Protein AF-A0A8A4TJB0-F1 (afdb_monomer)

pLDDT: mean 71.69, std 22.09, range [25.73, 98.56]

Sequence (921 aa):
MPGIDTQVRPKFVTGTFAAGARAVPSGNGYGSSLLRGLRGSPAPTTRLALYDPAVGHHVGTSATQTKLNNLNLVNTVNHVGFYRSEDVNTATDILESLNINVDTWSNSQKIRAAQLVASGDVGVGWLRLHIQDVRQNDATAIAVGKLLQEDYDHALAQNKSGLQDASVSWNSHSAVKMAEKIIGPGGAIDQNFVAEFSAQLQNDPLRAGHGRGPHQAHLLKILNLLANDAGFQNDLGAVRSPRGNGNPARNLIRATLGLPTGTAVTRTHTKRAVLAALLAEVRQGAVGSCFATSVAVMVHDEQPRKMLNMLSQMVRNGCFTGTYRPNANRRVDVALPLNTTLNRDNYTQTIRLTSTGDLTRVGRRNLADAQPLHELPGVKEALSAAGFPAINHAALVNGAIGRLIPPDNRSYFQQYQGVPHTFDTTVEAIVNDIIQNAGVNVPARTAAAEAAFHAQMENPLMRAAEYTMAGFAETQHTSNEIRRIAGDAVGAFANNLFMETATIRAGIQGQDANETQRLQTAFDNFDQRWQENVFSVFDQNLIVEYNSDFSQNHVADDGHSTKGGFELSWRDPVTRQVTPIRTPNDLHRACLSGIKHGLRLTNATIPNRSPIRRQMRALTRAVGELAEGVRGPGIDATNMIQRIRHMQENPLGFAKGSNGTPAIIGMIYGKQASARARLQAGNHHRASGDAKDVLRFAVQQMRTMHARITNHGNHFVQQDLRQFSVPTSNGPHAFLLKPGIDPNFVQAWQGHANIDTWMGNTLNPVALQTFSAQQITPHNVATAVLQLNRYPGFNVNAASVLRRLGNLGGRTPANLNTALVAELGGNPTANQKKIMGKVLFEVLNPPVTPVVIADSNWGGGDEVTLFGVLRNPFTGDDELWELSWDGTQPVNPTPKYPLDQDKYVNTEWSLLTEPKKFGIR

Secondary structure (DSSP, 8-state):
--------PPPP-----------------------S----------EEEEEETTTTEEEEEEEEHHHHHHHHHHHHH-SSS---HHHHHHHHHHHHHTT---TT--HHHHHHHHHHHHTTSS-HHHHHHSHHHHHHT-HHHHHHHHHHHHHHHHHHHHHHH-SS-HHHHHHHHHHHHHHHHHB-TTS-B-HHHHHHHHHHHHH-HHHHHT---HHHHHHHHHHHHHHH-HHHHHHHHH--PPSSTT-THHHHHHHHTTPPTT----HHHHHHHHHHHHHSPP---TT--HHHHHHHHHHHHH-HHHHHHHHHHHHHHSEEEEEEEEETTEEEEEEEE-------HHHHSEEEEETTSEEEEETTEEEEEEEEGGGSHHHHHHHHHTT--GGGHHHHHHHHHHHHS-HHHHHHHHHSTTS--EEEEEHHHHHHHHHHHTTS-HHHHHHHHHHHHHHTTS-HHHHHHHHHHHHHHHHHHHHHHHHHHHHHHHHHHHHHHHHHHHHHHHHHTTS-HHHHHHHHHHHHHHHHHHHHHHHHHHHHHEEEEEEEEEE-SS--TTSS-SEEEEEEEEE-TTT--EEE--SHHHHHHHHHHHHHHHHHHHHHHS-TT-HHHHHHHHHHHHHHHHHHH---BTB-HHHHHHHHHHHHHS-SS---SSS-HHHHHHHHGGGTHHHHHHHTTS--------THHHHHHHHHHHHHHHHHHHHTT-TTSSS--S-EEEEPTTSSPEEEE-GGG-HHHHHHHHSTTHHHHHHHHHHS-HHHHHHHTPPPPHHHHHHHHHHHTTSTT----HHHHHHHHHHTTS--HHHHHHHHHHHTTSS--HHHHHHHHHHHHHHH------EEEEE-TT-SSS---EEEEEE-TTT--EEEEEE-TTSSSBS-SS---S--HHHH-SS-----S-GGGGT--

Radius of gyration: 37.04 Å; Cα contacts (8 Å, |Δi|>4): 1112; chains: 1; bounding box: 95×86×121 Å

Mean predicted aligned error: 16.07 Å

Structure (mmCIF, N/CA/C/O backbone):
data_AF-A0A8A4TJB0-F1
#
_entry.id   AF-A0A8A4TJB0-F1
#
loop_
_atom_site.group_PDB
_atom_site.id
_atom_site.type_symbol
_atom_site.label_atom_id
_atom_site.label_alt_id
_atom_site.label_comp_id
_atom_site.label_asym_id
_atom_site.label_entity_id
_atom_site.label_seq_id
_atom_site.pdbx_PDB_ins_code
_atom_site.Cartn_x
_atom_site.Cartn_y
_atom_site.Cartn_z
_atom_site.occupancy
_atom_site.B_iso_or_equiv
_atom_site.auth_seq_id
_atom_site.auth_comp_id
_atom_site.auth_asym_id
_atom_site.auth_atom_id
_atom_site.pdbx_PDB_model_num
ATOM 1 N N . MET A 1 1 ? 34.203 23.185 52.588 1.00 36.28 1 MET A N 1
ATOM 2 C CA . MET A 1 1 ? 33.934 24.624 52.373 1.00 36.28 1 MET A CA 1
ATOM 3 C C . MET A 1 1 ? 32.428 24.807 52.233 1.00 36.28 1 MET A C 1
ATOM 5 O O . MET A 1 1 ? 31.834 23.970 51.562 1.00 36.28 1 MET A O 1
ATOM 9 N N . PRO A 1 2 ? 31.812 25.773 52.938 1.00 38.88 2 PRO A N 1
ATOM 10 C CA . PRO A 1 2 ? 30.387 25.741 53.266 1.00 38.88 2 PRO A CA 1
ATOM 11 C C . PRO A 1 2 ? 29.539 26.754 52.481 1.00 38.88 2 PRO A C 1
ATOM 13 O O . PRO A 1 2 ? 30.058 27.746 51.978 1.00 38.88 2 PRO A O 1
ATOM 16 N N . GLY A 1 3 ? 28.220 26.541 52.524 1.00 29.77 3 GLY A N 1
ATOM 17 C CA . GLY A 1 3 ? 27.220 27.608 52.472 1.00 29.77 3 GLY A CA 1
ATOM 18 C C . GLY A 1 3 ? 26.298 27.565 51.258 1.00 29.77 3 GLY A C 1
ATOM 19 O O . GLY A 1 3 ? 26.683 27.993 50.181 1.00 29.77 3 GLY A O 1
ATOM 20 N N . ILE A 1 4 ? 25.059 27.112 51.452 1.00 32.91 4 ILE A N 1
ATOM 21 C CA . ILE A 1 4 ? 23.888 28.000 51.458 1.00 32.91 4 ILE A CA 1
ATOM 22 C C . ILE A 1 4 ? 22.738 27.248 52.134 1.00 32.91 4 ILE A C 1
ATOM 24 O O . ILE A 1 4 ? 22.349 26.148 51.751 1.00 32.91 4 ILE A O 1
ATOM 28 N N . ASP A 1 5 ? 22.267 27.887 53.193 1.00 29.06 5 ASP A N 1
ATOM 29 C CA . ASP A 1 5 ? 21.132 27.567 54.036 1.00 29.06 5 ASP A CA 1
ATOM 30 C C . ASP A 1 5 ? 19.935 28.378 53.520 1.00 29.06 5 ASP A C 1
ATOM 32 O O . ASP A 1 5 ? 20.077 29.576 53.284 1.00 29.06 5 ASP A O 1
ATOM 36 N N . THR A 1 6 ? 18.774 27.751 53.330 1.00 36.47 6 THR A N 1
ATOM 37 C CA . THR A 1 6 ? 17.472 28.422 53.485 1.00 36.47 6 THR A CA 1
ATOM 38 C C . THR A 1 6 ? 16.422 27.395 53.909 1.00 36.47 6 THR A C 1
ATOM 40 O O . THR A 1 6 ? 15.961 26.556 53.138 1.00 36.47 6 THR A O 1
ATOM 43 N N . GLN A 1 7 ? 16.044 27.478 55.182 1.00 29.66 7 GLN A N 1
ATOM 44 C CA . GLN A 1 7 ? 14.875 26.838 55.775 1.00 29.66 7 GLN A CA 1
ATOM 45 C C . GLN A 1 7 ? 13.575 27.515 55.312 1.00 29.66 7 GLN A C 1
ATOM 47 O O . GLN A 1 7 ? 13.472 28.726 55.464 1.00 29.66 7 GLN A O 1
ATOM 52 N N . VAL A 1 8 ? 12.540 26.743 54.941 1.00 27.48 8 VAL A N 1
ATOM 53 C CA . VAL A 1 8 ? 11.142 26.946 55.398 1.00 27.48 8 VAL A CA 1
ATOM 54 C C . VAL A 1 8 ? 10.438 25.575 55.524 1.00 27.48 8 VAL A C 1
ATOM 56 O O . VAL A 1 8 ? 10.686 24.650 54.761 1.00 27.48 8 VAL A O 1
ATOM 59 N N . ARG A 1 9 ? 9.607 25.465 56.566 1.00 27.12 9 ARG A N 1
ATOM 60 C CA . ARG A 1 9 ? 9.073 24.298 57.302 1.00 27.12 9 ARG A CA 1
ATOM 61 C C . ARG A 1 9 ? 8.050 23.380 56.584 1.00 27.12 9 ARG A C 1
ATOM 63 O O . ARG A 1 9 ? 7.425 23.802 55.614 1.00 27.12 9 ARG A O 1
ATOM 70 N N . PRO A 1 10 ? 7.806 22.156 57.119 1.00 27.75 10 PRO A N 1
ATOM 71 C CA . PRO A 1 10 ? 6.999 21.107 56.490 1.00 27.75 10 PRO A CA 1
ATOM 72 C C . PRO A 1 10 ? 5.504 21.175 56.846 1.00 27.75 10 PRO A C 1
ATOM 74 O O . PRO A 1 10 ? 5.129 21.574 57.950 1.00 27.75 10 PRO A O 1
ATOM 77 N N . LYS A 1 11 ? 4.649 20.675 55.944 1.00 26.45 11 LYS A N 1
ATOM 78 C CA . LYS A 1 11 ? 3.304 20.189 56.285 1.00 26.45 11 LYS A CA 1
ATOM 79 C C . LYS A 1 11 ? 3.341 18.665 56.407 1.00 26.45 11 LYS A C 1
ATOM 81 O O . LYS A 1 11 ? 3.675 17.969 55.455 1.00 26.45 11 LYS A O 1
ATOM 86 N N . PHE A 1 12 ? 2.999 18.178 57.597 1.00 26.23 12 PHE A N 1
ATOM 87 C CA . PHE A 1 12 ? 2.626 16.788 57.853 1.00 26.23 12 PHE A CA 1
ATOM 88 C C . PHE A 1 12 ? 1.374 16.412 57.049 1.00 26.23 12 PHE A C 1
ATOM 90 O O . PHE A 1 12 ? 0.514 17.266 56.842 1.00 26.23 12 PHE A O 1
ATOM 97 N N . VAL A 1 13 ? 1.258 15.132 56.680 1.00 26.02 13 VAL A N 1
ATOM 98 C CA . VAL A 1 13 ? 0.171 14.212 57.088 1.00 26.02 13 VAL A CA 1
ATOM 99 C C . VAL A 1 13 ? 0.433 12.836 56.439 1.00 26.02 13 VAL A C 1
ATOM 101 O O . VAL A 1 13 ? 0.404 12.696 55.224 1.00 26.02 13 VAL A O 1
ATOM 104 N N . THR A 1 14 ? 0.791 11.881 57.312 1.00 27.88 14 THR A N 1
ATOM 105 C CA . THR A 1 14 ? 0.475 10.430 57.385 1.00 27.88 14 THR A CA 1
ATOM 106 C C . THR A 1 14 ? 0.120 9.661 56.101 1.00 27.88 14 THR A C 1
ATOM 108 O O . THR A 1 14 ? -0.728 10.089 55.338 1.00 27.88 14 THR A O 1
ATOM 111 N N . GLY A 1 15 ? 0.561 8.432 55.851 1.00 26.61 15 GLY A N 1
ATOM 112 C CA . GLY A 1 15 ? 1.210 7.422 56.676 1.00 26.61 15 GLY A CA 1
ATOM 113 C C . GLY A 1 15 ? 1.121 6.098 55.907 1.00 26.61 15 GLY A C 1
ATOM 114 O O . GLY A 1 15 ? 0.070 5.741 55.379 1.00 26.61 15 GLY A O 1
ATOM 115 N N . THR A 1 16 ? 2.251 5.420 55.781 1.00 29.00 16 THR A N 1
ATOM 116 C CA . THR A 1 16 ? 2.448 4.152 55.079 1.00 29.00 16 THR A CA 1
ATOM 117 C C . THR A 1 16 ? 1.903 2.989 55.907 1.00 29.00 16 THR A C 1
ATOM 119 O O . THR A 1 16 ? 2.196 2.900 57.096 1.00 29.00 16 THR A O 1
ATOM 122 N N . PHE A 1 17 ? 1.223 2.035 55.269 1.00 25.75 17 PHE A N 1
ATOM 123 C CA . PHE A 1 17 ? 1.226 0.643 55.721 1.00 25.75 17 PHE A CA 1
ATOM 124 C C . PHE A 1 17 ? 1.575 -0.260 54.541 1.00 25.75 17 PHE A C 1
ATOM 126 O O . PHE A 1 17 ? 0.807 -0.418 53.597 1.00 25.75 17 PHE A O 1
ATOM 133 N N . ALA A 1 18 ? 2.776 -0.826 54.617 1.00 30.41 18 ALA A N 1
ATOM 134 C CA . ALA A 1 18 ? 3.218 -1.959 53.830 1.00 30.41 18 ALA A CA 1
ATOM 135 C C . ALA A 1 18 ? 2.950 -3.234 54.639 1.00 30.41 18 ALA A C 1
ATOM 137 O O . ALA A 1 18 ? 3.256 -3.281 55.829 1.00 30.41 18 ALA A O 1
ATOM 138 N N . ALA A 1 19 ? 2.442 -4.280 53.993 1.00 29.03 19 ALA A N 1
ATOM 139 C CA . ALA A 1 19 ? 2.569 -5.646 54.486 1.00 29.03 19 ALA A CA 1
ATOM 140 C C . ALA A 1 19 ? 2.621 -6.599 53.288 1.00 29.03 19 ALA A C 1
ATOM 142 O O . ALA A 1 19 ? 1.713 -6.636 52.461 1.00 29.03 19 ALA A O 1
ATOM 143 N N . GLY A 1 20 ? 3.745 -7.309 53.182 1.00 31.41 20 GLY A N 1
ATOM 144 C CA . GLY A 1 20 ? 4.049 -8.250 52.113 1.00 31.41 20 GLY A CA 1
ATOM 145 C C . GLY A 1 20 ? 3.298 -9.574 52.239 1.00 31.41 20 GLY A C 1
ATOM 146 O O . GLY A 1 20 ? 2.947 -10.014 53.331 1.00 31.41 20 GLY A O 1
ATOM 147 N N . ALA A 1 21 ? 3.103 -10.230 51.098 1.00 28.27 21 ALA A N 1
ATOM 148 C CA . ALA A 1 21 ? 2.513 -11.556 51.013 1.00 28.27 21 ALA A CA 1
ATOM 149 C C . ALA A 1 21 ? 3.598 -12.611 50.740 1.00 28.27 21 ALA A C 1
ATOM 151 O O . ALA A 1 21 ? 4.286 -12.568 49.719 1.00 28.27 21 ALA A O 1
ATOM 152 N N . ARG A 1 22 ? 3.723 -13.577 51.657 1.00 27.66 22 ARG A N 1
ATOM 153 C CA . ARG A 1 22 ? 4.278 -14.916 51.400 1.00 27.66 22 ARG A CA 1
ATOM 154 C C . ARG A 1 22 ? 3.121 -15.846 51.012 1.00 27.66 22 ARG A C 1
ATOM 156 O O . ARG A 1 22 ? 2.068 -15.798 51.639 1.00 27.66 22 ARG A O 1
ATOM 163 N N . ALA A 1 23 ? 3.343 -16.702 50.015 1.00 32.66 23 ALA A N 1
ATOM 164 C CA . ALA A 1 23 ? 2.517 -17.879 49.705 1.00 32.66 23 ALA A CA 1
ATOM 165 C C . ALA A 1 23 ? 2.600 -18.901 50.872 1.00 32.66 23 ALA A C 1
ATOM 167 O O . ALA A 1 23 ? 3.590 -18.866 51.604 1.00 32.66 23 ALA A O 1
ATOM 168 N N . VAL A 1 24 ? 1.647 -19.797 51.186 1.00 30.09 24 VAL A N 1
ATOM 169 C CA . VAL A 1 24 ? 1.001 -20.954 50.488 1.00 30.09 24 VAL A CA 1
ATOM 170 C C . VAL A 1 24 ? -0.058 -21.541 51.509 1.00 30.09 24 VAL A C 1
ATOM 172 O O . VAL A 1 24 ? 0.003 -21.108 52.661 1.00 30.09 24 VAL A O 1
ATOM 175 N N . PRO A 1 25 ? -0.871 -22.617 51.300 1.00 43.06 25 PRO A N 1
ATOM 176 C CA . PRO A 1 25 ? -1.901 -22.984 50.302 1.00 43.06 25 PRO A CA 1
ATOM 177 C C . PRO A 1 25 ? -3.344 -23.208 50.874 1.00 43.06 25 PRO A C 1
ATOM 179 O O . PRO A 1 25 ? -3.561 -23.323 52.073 1.00 43.06 25 PRO A O 1
ATOM 182 N N . SER A 1 26 ? -4.301 -23.358 49.944 1.00 35.44 26 SER A N 1
ATOM 183 C CA . SER A 1 26 ? -5.573 -24.130 49.948 1.00 35.44 26 SER A CA 1
ATOM 184 C C . SER A 1 26 ? -6.255 -24.585 51.259 1.00 35.44 26 SER A C 1
ATOM 186 O O . SER A 1 26 ? -5.745 -25.446 51.974 1.00 35.44 26 SER A O 1
ATOM 188 N N . GLY A 1 27 ? -7.529 -24.201 51.415 1.00 27.06 27 GLY A N 1
ATOM 189 C CA . GLY A 1 27 ? -8.507 -24.867 52.285 1.00 27.06 27 GLY A CA 1
ATOM 190 C C . GLY A 1 27 ? -9.934 -24.346 52.060 1.00 27.06 27 GLY A C 1
ATOM 191 O O . GLY A 1 27 ? -10.175 -23.148 52.151 1.00 27.06 27 GLY A O 1
ATOM 192 N N . ASN A 1 28 ? -10.857 -25.249 51.721 1.00 32.84 28 ASN A N 1
ATOM 193 C CA . ASN A 1 28 ? -12.284 -25.015 51.457 1.00 32.84 28 ASN A CA 1
ATOM 194 C C . ASN A 1 28 ? -13.079 -24.517 52.683 1.00 32.84 28 ASN A C 1
ATOM 196 O O . ASN A 1 28 ? -12.819 -24.964 53.795 1.00 32.84 28 ASN A O 1
ATOM 200 N N . GLY A 1 29 ? -14.173 -23.778 52.432 1.00 29.30 29 GLY A N 1
ATOM 201 C CA . GLY A 1 29 ? -15.421 -23.930 53.202 1.00 29.30 29 GLY A CA 1
ATOM 202 C C . GLY A 1 29 ? -16.068 -22.664 53.785 1.00 29.30 29 GLY A C 1
ATOM 203 O O . GLY A 1 29 ? -15.585 -22.133 54.771 1.00 29.30 29 GLY A O 1
ATOM 204 N N . TYR A 1 30 ? -17.218 -22.291 53.200 1.00 29.67 30 TYR A N 1
ATOM 205 C CA . TYR A 1 30 ? -18.417 -21.630 53.763 1.00 29.67 30 TYR A CA 1
ATOM 206 C C . TYR A 1 30 ? -18.312 -20.387 54.673 1.00 29.67 30 TYR A C 1
ATOM 208 O O . TYR A 1 30 ? -17.709 -20.409 55.736 1.00 29.67 30 TYR A O 1
ATOM 216 N N . GLY A 1 31 ? -19.108 -19.354 54.349 1.00 26.97 31 GLY A N 1
ATOM 217 C CA . GLY A 1 31 ? -19.499 -18.343 55.341 1.00 26.97 31 GLY A CA 1
ATOM 218 C C . GLY A 1 31 ? -20.029 -17.026 54.784 1.00 26.97 31 GLY A C 1
ATOM 219 O O . GLY A 1 31 ? -19.350 -16.006 54.818 1.00 26.97 31 GLY A O 1
ATOM 220 N N . SER A 1 32 ? -21.264 -17.031 54.295 1.00 37.16 32 SER A N 1
ATOM 221 C CA . SER A 1 32 ? -22.060 -15.843 53.986 1.00 37.16 32 SER A CA 1
ATOM 222 C C . SER A 1 32 ? -22.364 -15.014 55.244 1.00 37.16 32 SER A C 1
ATOM 224 O O . SER A 1 32 ? -23.284 -15.369 55.972 1.00 37.16 32 SER A O 1
ATOM 226 N N . SER A 1 33 ? -21.648 -13.906 55.475 1.00 37.31 33 SER A N 1
ATOM 227 C CA . SER A 1 33 ? -22.121 -12.736 56.250 1.00 37.31 33 SER A CA 1
ATOM 228 C C . SER A 1 33 ? -20.996 -11.713 56.454 1.00 37.31 33 SER A C 1
ATOM 230 O O . SER A 1 33 ? -20.285 -11.801 57.446 1.00 37.31 33 SER A O 1
ATOM 232 N N . LEU A 1 34 ? -20.828 -10.741 55.546 1.00 29.58 34 LEU A N 1
ATOM 233 C CA . LEU A 1 34 ? -20.088 -9.486 55.805 1.00 29.58 34 LEU A CA 1
ATOM 234 C C . LEU A 1 34 ? -20.261 -8.491 54.638 1.00 29.58 34 LEU A C 1
ATOM 236 O O . LEU A 1 34 ? -19.324 -8.138 53.936 1.00 29.58 34 LEU A O 1
ATOM 240 N N . LEU A 1 35 ? -21.493 -8.024 54.414 1.00 31.08 35 LEU A N 1
ATOM 241 C CA . LEU A 1 35 ? -21.775 -6.857 53.563 1.00 31.08 35 LEU A CA 1
ATOM 242 C C . LEU A 1 35 ? -22.768 -5.932 54.268 1.00 31.08 35 LEU A C 1
ATOM 244 O O . LEU A 1 35 ? -23.931 -5.803 53.892 1.00 31.08 35 LEU A O 1
ATOM 248 N N . ARG A 1 36 ? -22.307 -5.291 55.342 1.00 34.19 36 ARG A N 1
ATOM 249 C CA . ARG A 1 36 ? -22.990 -4.132 55.923 1.00 34.19 36 ARG A CA 1
ATOM 250 C C . ARG A 1 36 ? -21.964 -3.266 56.655 1.00 34.19 36 ARG A C 1
ATOM 252 O O . ARG A 1 36 ? -21.815 -3.373 57.862 1.00 34.19 36 ARG A O 1
ATOM 259 N N . GLY A 1 37 ? -21.204 -2.454 55.915 1.00 34.12 37 GLY A N 1
ATOM 260 C CA . GLY A 1 37 ? -20.224 -1.580 56.566 1.00 34.12 37 GLY A CA 1
ATOM 261 C C . GLY A 1 37 ? -19.200 -0.854 55.702 1.00 34.12 37 GLY A C 1
ATOM 262 O O . GLY A 1 37 ? -18.105 -0.648 56.192 1.00 34.12 37 GLY A O 1
ATOM 263 N N . LEU A 1 38 ? -19.503 -0.449 54.463 1.00 27.50 38 LEU A N 1
ATOM 264 C CA . LEU A 1 38 ? -18.674 0.522 53.730 1.00 27.50 38 LEU A CA 1
ATOM 265 C C . LEU A 1 38 ? -19.571 1.450 52.894 1.00 27.50 38 LEU A C 1
ATOM 267 O O . LEU A 1 38 ? -19.788 1.238 51.706 1.00 27.50 38 LEU A O 1
ATOM 271 N N . ARG A 1 39 ? -20.130 2.484 53.537 1.00 37.28 39 ARG A N 1
ATOM 272 C CA . ARG A 1 39 ? -20.565 3.709 52.848 1.00 37.28 39 ARG A CA 1
ATOM 273 C C . ARG A 1 39 ? -19.382 4.674 52.867 1.00 37.28 39 ARG A C 1
ATOM 275 O O . ARG A 1 39 ? -19.198 5.398 53.838 1.00 37.28 39 ARG A O 1
ATOM 282 N N . GLY A 1 40 ? -18.582 4.652 51.810 1.00 30.72 40 GLY A N 1
ATOM 283 C CA . GLY A 1 40 ? -17.526 5.628 51.558 1.00 30.72 40 GLY A CA 1
ATOM 284 C C . GLY A 1 40 ? -17.533 5.979 50.077 1.00 30.72 40 GLY A C 1
ATOM 285 O O . GLY A 1 40 ? -17.252 5.105 49.272 1.00 30.72 40 GLY A O 1
ATOM 286 N N . SER A 1 41 ? -17.916 7.225 49.780 1.00 26.59 41 SER A N 1
ATOM 287 C CA . SER A 1 41 ? -17.924 7.954 48.497 1.00 26.59 41 SER A CA 1
ATOM 288 C C . SER A 1 41 ? -18.458 7.240 47.238 1.00 26.59 41 SER A C 1
ATOM 290 O O . SER A 1 41 ? -17.941 6.197 46.848 1.00 26.59 41 SER A O 1
ATOM 292 N N . PRO A 1 42 ? -19.447 7.815 46.517 1.00 30.14 42 PRO A N 1
ATOM 293 C CA . PRO A 1 42 ? -19.839 7.279 45.218 1.00 30.14 42 PRO A CA 1
ATOM 294 C C . PRO A 1 42 ? -18.632 7.312 44.273 1.00 30.14 42 PRO A C 1
ATOM 296 O O . PRO A 1 42 ? -18.009 8.358 44.089 1.00 30.14 42 PRO A O 1
ATOM 299 N N . ALA A 1 43 ? -18.299 6.156 43.692 1.00 31.55 43 ALA A N 1
ATOM 300 C CA . ALA A 1 43 ? -17.358 6.078 42.583 1.00 31.55 43 ALA A CA 1
ATOM 301 C C . ALA A 1 43 ? -17.800 7.071 41.491 1.00 31.55 43 ALA A C 1
ATOM 303 O O . ALA A 1 43 ? -19.008 7.190 41.250 1.00 31.55 43 ALA A O 1
ATOM 304 N N . PRO A 1 44 ? -16.875 7.800 40.843 1.00 31.95 44 PRO A N 1
ATOM 305 C CA . PRO A 1 44 ? -17.240 8.723 39.780 1.00 31.95 44 PRO A CA 1
ATOM 306 C C . PRO A 1 44 ? -17.987 7.942 38.697 1.00 31.95 44 PRO A C 1
ATOM 308 O O . PRO A 1 44 ? -17.438 7.036 38.077 1.00 31.95 44 PRO A O 1
ATOM 311 N N . THR A 1 45 ? -19.266 8.261 38.498 1.00 35.09 45 THR A N 1
ATOM 312 C CA . THR A 1 45 ? -20.065 7.715 37.401 1.00 35.09 45 THR A CA 1
ATOM 313 C C . THR A 1 45 ? -19.469 8.217 36.095 1.00 35.09 45 THR A C 1
ATOM 315 O O . THR A 1 45 ? -19.726 9.353 35.691 1.00 35.09 45 THR A O 1
ATOM 318 N N . THR A 1 46 ? -18.642 7.395 35.454 1.00 40.03 46 THR A N 1
ATOM 319 C CA . THR A 1 46 ? -18.073 7.678 34.138 1.00 40.03 46 THR A CA 1
ATOM 320 C C . THR A 1 46 ? -19.222 7.680 33.131 1.00 40.03 46 THR A C 1
ATOM 322 O O . THR A 1 46 ? -19.819 6.638 32.846 1.00 40.03 46 THR A O 1
ATOM 325 N N . ARG A 1 47 ? -19.609 8.874 32.673 1.00 42.53 47 ARG A N 1
ATOM 326 C CA . ARG A 1 47 ? -20.576 9.039 31.582 1.00 42.53 47 ARG A CA 1
ATOM 327 C C . ARG A 1 47 ? -19.911 8.600 30.282 1.00 42.53 47 ARG A C 1
ATOM 329 O O . ARG A 1 47 ? -18.745 8.930 30.063 1.00 42.53 47 ARG A O 1
ATOM 336 N N . LEU A 1 48 ? -20.636 7.861 29.442 1.00 43.69 48 LEU A N 1
ATOM 337 C CA . LEU A 1 48 ? -20.111 7.435 28.149 1.00 43.69 48 LEU A CA 1
ATOM 338 C C . LEU A 1 48 ? -20.047 8.640 27.203 1.00 43.69 48 LEU A C 1
ATOM 340 O O . LEU A 1 48 ? -21.040 9.345 27.005 1.00 43.69 48 LEU A O 1
ATOM 344 N N . ALA A 1 49 ? -18.864 8.847 26.638 1.00 45.62 49 ALA A N 1
ATOM 345 C CA . ALA A 1 49 ? -18.555 9.869 25.658 1.00 45.62 49 ALA A CA 1
ATOM 346 C C . ALA A 1 49 ? -18.591 9.219 24.262 1.00 45.62 49 ALA A C 1
ATOM 348 O O . ALA A 1 49 ? -17.589 8.666 23.812 1.00 45.62 49 ALA A O 1
ATOM 349 N N . LEU A 1 50 ? -19.741 9.241 23.581 1.00 51.47 50 LEU A N 1
ATOM 350 C CA . LEU A 1 50 ? -19.862 8.699 22.221 1.00 51.47 50 LEU A CA 1
ATOM 351 C C . LEU A 1 50 ? -19.297 9.711 21.237 1.00 51.47 50 LEU A C 1
ATOM 353 O O . LEU A 1 50 ? -19.796 10.826 21.158 1.00 51.47 50 LEU A O 1
ATOM 357 N N . TYR A 1 51 ? -18.242 9.364 20.514 1.00 49.53 51 TYR A N 1
ATOM 358 C CA . TYR A 1 51 ? -17.671 10.282 19.537 1.00 49.53 51 TYR A CA 1
ATOM 359 C C . TYR A 1 51 ? -18.639 10.455 18.353 1.00 49.53 51 TYR A C 1
ATOM 361 O O . TYR A 1 51 ? -18.977 9.473 17.693 1.00 49.53 51 TYR A O 1
ATOM 369 N N . ASP A 1 52 ? -19.112 11.684 18.107 1.00 54.69 52 ASP A N 1
ATOM 370 C CA . ASP A 1 52 ? -19.891 12.013 16.909 1.00 54.69 52 ASP A CA 1
ATOM 371 C C . ASP A 1 52 ? -18.976 12.752 15.919 1.00 54.69 52 ASP A C 1
ATOM 373 O O . ASP A 1 52 ? -18.687 13.943 16.102 1.00 54.69 52 ASP A O 1
ATOM 377 N N . PRO A 1 53 ? -18.492 12.060 14.875 1.00 46.72 53 PRO A N 1
ATOM 378 C CA . PRO A 1 53 ? -17.552 12.632 13.922 1.00 46.72 53 PRO A CA 1
ATOM 379 C C . PRO A 1 53 ? -18.145 13.814 13.138 1.00 46.72 53 PRO A C 1
ATOM 381 O O . PRO A 1 53 ? -17.390 14.682 12.708 1.00 46.72 53 PRO A O 1
ATOM 384 N N . ALA A 1 54 ? -19.476 13.925 13.020 1.00 46.25 54 ALA A N 1
ATOM 385 C CA . ALA A 1 54 ? -20.121 15.068 12.366 1.00 46.25 54 ALA A CA 1
ATOM 386 C C . ALA A 1 54 ? -20.011 16.372 13.180 1.00 46.25 54 ALA A C 1
ATOM 388 O O . ALA A 1 54 ? -20.144 17.462 12.627 1.00 46.25 54 ALA A O 1
ATOM 389 N N . VAL A 1 55 ? -19.775 16.269 14.491 1.00 48.31 55 VAL A N 1
ATOM 390 C CA . VAL A 1 55 ? -19.712 17.411 15.421 1.00 48.31 55 VAL A CA 1
ATOM 391 C C . VAL A 1 55 ? -18.301 17.615 15.984 1.00 48.31 55 VAL A C 1
ATOM 393 O O . VAL A 1 55 ? -18.075 18.556 16.741 1.00 48.31 55 VAL A O 1
ATOM 396 N N . GLY A 1 56 ? -17.352 16.735 15.640 1.00 45.47 56 GLY A N 1
ATOM 397 C CA . GLY A 1 56 ? -15.952 16.801 16.076 1.00 45.47 56 GLY A CA 1
ATOM 398 C C . GLY A 1 56 ? -15.734 16.606 17.583 1.00 45.47 56 GLY A C 1
ATOM 399 O O . GLY A 1 56 ? -14.633 16.850 18.079 1.00 45.47 56 GLY A O 1
ATOM 400 N N . HIS A 1 57 ? -16.756 16.171 18.325 1.00 48.84 57 HIS A N 1
ATOM 401 C CA . HIS A 1 57 ? -16.746 16.074 19.784 1.00 48.84 57 HIS A CA 1
ATOM 402 C C . HIS A 1 57 ? -17.504 14.836 20.281 1.00 48.84 57 HIS A C 1
ATOM 404 O O . HIS A 1 57 ? -18.313 14.238 19.573 1.00 48.84 57 HIS A O 1
ATOM 410 N N . HIS A 1 58 ? -17.257 14.459 21.537 1.00 48.44 58 HIS A N 1
ATOM 411 C CA . HIS A 1 58 ? -18.022 13.408 22.194 1.00 48.44 58 HIS A CA 1
ATOM 412 C C . HIS A 1 58 ? -19.404 13.914 22.635 1.00 48.44 58 HIS A C 1
ATOM 414 O O . HIS A 1 58 ? -19.511 14.873 23.401 1.00 48.44 58 HIS A O 1
ATOM 420 N N . VAL A 1 59 ? -20.458 13.225 22.213 1.00 51.31 59 VAL A N 1
ATOM 421 C CA . VAL A 1 59 ? -21.819 13.366 22.726 1.00 51.31 59 VAL A CA 1
ATOM 422 C C . VAL A 1 59 ? -21.889 12.642 24.068 1.00 51.31 59 VAL A C 1
ATOM 424 O O . VAL A 1 59 ? -21.709 11.425 24.165 1.00 51.31 59 VAL A O 1
ATOM 427 N N . GLY A 1 60 ? -22.100 13.411 25.134 1.00 45.75 60 GLY A N 1
ATOM 428 C CA . GLY A 1 60 ? -22.269 12.864 26.474 1.00 45.75 60 GLY A CA 1
ATOM 429 C C . GLY A 1 60 ? -23.639 12.213 26.610 1.00 45.75 60 GLY A C 1
ATOM 430 O O . GLY A 1 60 ? -24.656 12.897 26.524 1.00 45.75 60 GLY A O 1
ATOM 431 N N . THR A 1 61 ? -23.675 10.908 26.867 1.00 52.75 61 THR A N 1
ATOM 432 C CA . THR A 1 61 ? -24.933 10.228 27.207 1.00 52.75 61 THR A CA 1
ATOM 433 C C . THR A 1 61 ? -25.222 10.353 28.707 1.00 52.75 61 THR A C 1
ATOM 435 O O . THR A 1 61 ? -24.315 10.472 29.539 1.00 52.75 61 THR A O 1
ATOM 438 N N . SER A 1 62 ? -26.502 10.313 29.082 1.00 47.84 62 SER A N 1
ATOM 439 C CA . SER A 1 62 ? -26.928 10.170 30.484 1.00 47.84 62 SER A CA 1
ATOM 440 C C . SER A 1 62 ? -26.747 8.734 31.009 1.00 47.84 62 SER A C 1
ATOM 442 O O . SER A 1 62 ? -26.880 8.491 32.212 1.00 47.84 62 SER A O 1
ATOM 444 N N . ALA A 1 63 ? -26.423 7.781 30.128 1.00 53.12 63 ALA A N 1
ATOM 445 C CA . ALA A 1 63 ? -26.203 6.382 30.460 1.00 53.12 63 ALA A CA 1
ATOM 446 C C . ALA A 1 63 ? -24.818 6.159 31.098 1.00 53.12 63 ALA A C 1
ATOM 448 O O . ALA A 1 63 ? -23.797 6.697 30.667 1.00 53.12 63 ALA A O 1
ATOM 449 N N . THR A 1 64 ? -24.775 5.342 32.152 1.00 63.34 64 THR A N 1
ATOM 450 C CA . THR A 1 64 ? -23.526 4.919 32.800 1.00 63.34 64 THR A CA 1
ATOM 451 C C . THR A 1 64 ? -22.950 3.686 32.100 1.00 63.34 64 THR A C 1
ATOM 453 O O . THR A 1 64 ? -23.709 2.863 31.585 1.00 63.34 64 THR A O 1
ATOM 456 N N . GLN A 1 65 ? -21.626 3.490 32.146 1.00 62.00 65 GLN A N 1
ATOM 457 C CA . GLN A 1 65 ? -20.965 2.285 31.606 1.00 62.00 65 GLN A CA 1
ATOM 458 C C . GLN A 1 65 ? -21.607 0.976 32.107 1.00 62.00 65 GLN A C 1
ATOM 460 O O . GLN A 1 65 ? -21.735 0.005 31.369 1.00 62.00 65 GLN A O 1
ATOM 465 N N . THR A 1 66 ? -22.080 0.955 33.357 1.00 68.00 66 THR A N 1
ATOM 466 C CA . THR A 1 66 ? -22.803 -0.183 33.943 1.00 68.00 66 THR A CA 1
ATOM 467 C C . THR A 1 66 ? -24.105 -0.501 33.203 1.00 68.00 66 THR A C 1
ATOM 469 O O . THR A 1 66 ? -24.394 -1.670 32.964 1.00 68.00 66 THR A O 1
ATOM 472 N N . LYS A 1 67 ? -24.881 0.518 32.804 1.00 66.69 67 LYS A N 1
ATOM 473 C CA . LYS A 1 67 ? -26.124 0.328 32.039 1.00 66.69 67 LYS A CA 1
ATOM 474 C C . LYS A 1 67 ? -25.851 -0.240 30.640 1.00 66.69 67 LYS A C 1
ATOM 476 O O . LYS A 1 67 ? -26.596 -1.098 30.181 1.00 66.69 67 LYS A O 1
ATOM 481 N N . LEU A 1 68 ? -24.756 0.176 30.005 1.00 63.25 68 LEU A N 1
ATOM 482 C CA . LEU A 1 68 ? -24.312 -0.339 28.703 1.00 63.25 68 LEU A CA 1
ATOM 483 C C . LEU A 1 68 ? -23.834 -1.790 28.785 1.00 63.25 68 LEU A C 1
ATOM 485 O O . LEU A 1 68 ? -24.235 -2.625 27.977 1.00 63.25 68 LEU A O 1
ATOM 489 N N . ASN A 1 69 ? -23.035 -2.114 29.805 1.00 69.62 69 ASN A N 1
ATOM 490 C CA . ASN A 1 69 ? -22.587 -3.484 30.044 1.00 69.62 69 ASN A CA 1
ATOM 491 C C . ASN A 1 69 ? -23.782 -4.424 30.279 1.00 69.62 69 ASN A C 1
ATOM 493 O O . ASN A 1 69 ? -23.787 -5.543 29.771 1.00 69.62 69 ASN A O 1
ATOM 497 N N . ASN A 1 70 ? -24.821 -3.954 30.979 1.00 67.56 70 ASN A N 1
ATOM 498 C CA . ASN A 1 70 ? -26.061 -4.708 31.157 1.00 67.56 70 ASN A CA 1
ATOM 499 C C . ASN A 1 70 ? -26.802 -4.914 29.827 1.00 67.56 70 ASN A C 1
ATOM 501 O O . ASN A 1 70 ? -27.201 -6.038 29.542 1.00 67.56 70 ASN A O 1
ATOM 505 N N . LEU A 1 71 ? -26.900 -3.886 28.975 1.00 65.94 71 LEU A N 1
ATOM 506 C CA . LEU A 1 71 ? -27.481 -3.980 27.625 1.00 65.94 71 LEU A CA 1
ATOM 507 C C . LEU A 1 71 ? -26.749 -4.989 26.721 1.00 65.94 71 LEU A C 1
ATOM 509 O O . LEU A 1 71 ? -27.395 -5.711 25.958 1.00 65.94 71 LEU A O 1
ATOM 513 N N . ASN A 1 72 ? -25.421 -5.086 26.837 1.00 62.69 72 ASN A N 1
ATOM 514 C CA . ASN A 1 72 ? -24.610 -6.066 26.104 1.00 62.69 72 ASN A CA 1
ATOM 515 C C . ASN A 1 72 ? -24.815 -7.508 26.610 1.00 62.69 72 ASN A C 1
ATOM 517 O O . ASN A 1 72 ? -24.759 -8.450 25.820 1.00 62.69 72 ASN A O 1
ATOM 521 N N . LEU A 1 73 ? -25.117 -7.694 27.901 1.00 56.69 73 LEU A N 1
ATOM 522 C CA . LEU A 1 73 ? -25.398 -9.006 28.506 1.00 56.69 73 LEU A CA 1
ATOM 523 C C . LEU A 1 73 ? -26.787 -9.568 28.152 1.00 56.69 73 LEU A C 1
ATOM 525 O O . LEU A 1 73 ? -26.994 -10.776 28.236 1.00 56.69 73 LEU A O 1
ATOM 529 N N . VAL A 1 74 ? -27.738 -8.734 27.715 1.00 57.59 74 VAL A N 1
ATOM 530 C CA . VAL A 1 74 ? -29.084 -9.190 27.298 1.00 57.59 74 VAL A CA 1
ATOM 531 C C . VAL A 1 74 ? -29.019 -10.129 26.078 1.00 57.59 74 VAL A C 1
ATOM 533 O O . VAL A 1 74 ? -29.897 -10.975 25.900 1.00 57.59 74 VAL A O 1
ATOM 536 N N . ASN A 1 75 ? -27.954 -10.045 25.271 1.00 49.41 75 ASN A N 1
ATOM 537 C CA . ASN A 1 75 ? -27.783 -10.819 24.037 1.00 49.41 75 ASN A CA 1
ATOM 538 C C . ASN A 1 75 ? -27.443 -12.304 24.264 1.00 49.41 75 ASN A C 1
ATOM 540 O O . ASN A 1 75 ? -27.720 -13.135 23.404 1.00 49.41 75 ASN A O 1
ATOM 544 N N . THR A 1 76 ? -26.855 -12.664 25.409 1.00 49.62 76 THR A N 1
ATOM 545 C CA . THR A 1 76 ? -26.440 -14.051 25.694 1.00 49.62 76 THR A CA 1
ATOM 546 C C . THR A 1 76 ? -27.521 -14.891 26.369 1.00 49.62 76 THR A C 1
ATOM 548 O O . THR A 1 76 ? -27.378 -16.110 26.423 1.00 49.62 76 THR A O 1
ATOM 551 N N . VAL A 1 77 ? -28.595 -14.276 26.881 1.00 46.09 77 VAL A N 1
ATOM 552 C CA . VAL A 1 77 ? -29.541 -14.961 27.785 1.00 46.09 77 VAL A CA 1
ATOM 553 C C . VAL A 1 77 ? -30.954 -15.118 27.202 1.00 46.09 77 VAL A C 1
ATOM 555 O O . VAL A 1 77 ? -31.663 -16.046 27.584 1.00 46.09 77 VAL A O 1
ATOM 558 N N . ASN A 1 78 ? -31.378 -14.298 26.233 1.00 44.72 78 ASN A N 1
ATOM 559 C CA . ASN A 1 78 ? -32.786 -14.267 25.820 1.00 44.72 78 ASN A CA 1
ATOM 560 C C . ASN A 1 78 ? -33.050 -14.866 24.431 1.00 44.72 78 ASN A C 1
ATOM 562 O O . ASN A 1 78 ? -33.176 -14.158 23.437 1.00 44.72 78 ASN A O 1
ATOM 566 N N . HIS A 1 79 ? -33.282 -16.181 24.402 1.00 47.88 79 HIS A N 1
ATOM 567 C CA . HIS A 1 79 ? -33.993 -16.858 23.308 1.00 47.88 79 HIS A CA 1
ATOM 568 C C . HIS A 1 79 ? -35.531 -16.732 23.401 1.00 47.88 79 HIS A C 1
ATOM 570 O O . HIS A 1 79 ? -36.241 -17.307 22.581 1.00 47.88 79 HIS A O 1
ATOM 576 N N . VAL A 1 80 ? -36.075 -15.988 24.375 1.00 46.94 80 VAL A N 1
ATOM 577 C CA . VAL A 1 80 ? -37.515 -16.018 24.690 1.00 46.94 80 VAL A CA 1
ATOM 578 C C . VAL A 1 80 ? -38.092 -14.610 24.858 1.00 46.94 80 VAL A C 1
ATOM 580 O O . VAL A 1 80 ? -38.334 -14.198 25.979 1.00 46.94 80 VAL A O 1
ATOM 583 N N . GLY A 1 81 ? -38.280 -13.868 23.758 1.00 57.03 81 GLY A N 1
ATOM 584 C CA . GLY A 1 81 ? -39.306 -12.818 23.530 1.00 57.03 81 GLY A CA 1
ATOM 585 C C . GLY A 1 81 ? -39.590 -11.683 24.542 1.00 57.03 81 GLY A C 1
ATOM 586 O O . GLY A 1 81 ? -40.368 -10.792 24.214 1.00 57.03 81 GLY A O 1
ATOM 587 N N . PHE A 1 82 ? -39.001 -11.665 25.735 1.00 66.94 82 PHE A N 1
ATOM 588 C CA . PHE A 1 82 ? -39.321 -10.755 26.832 1.00 66.94 82 PHE A CA 1
ATOM 589 C C . PHE A 1 82 ? -38.096 -9.905 27.163 1.00 66.94 82 PHE A C 1
ATOM 591 O O . PHE A 1 82 ? -37.208 -10.307 27.914 1.00 66.94 82 PHE A O 1
ATOM 598 N N . TYR A 1 83 ? -38.050 -8.706 26.590 1.00 77.62 83 TYR A N 1
ATOM 599 C CA . TYR A 1 83 ? -37.109 -7.674 27.014 1.00 77.62 83 TYR A CA 1
ATOM 600 C C . TYR A 1 83 ? -37.589 -7.066 28.333 1.00 77.62 83 TYR A C 1
ATOM 602 O O . TYR A 1 83 ? -38.783 -6.781 28.476 1.00 77.62 83 TYR A O 1
ATOM 610 N N . ARG A 1 84 ? -36.689 -6.853 29.302 1.00 83.12 84 ARG A N 1
ATOM 611 C CA . ARG A 1 84 ? -37.066 -6.142 30.531 1.00 83.12 84 ARG A CA 1
ATOM 612 C C . ARG A 1 84 ? -37.403 -4.699 30.160 1.00 83.12 84 ARG A C 1
ATOM 614 O O . ARG A 1 84 ? -36.734 -4.102 29.319 1.00 83.12 84 ARG A O 1
ATOM 621 N N . SER A 1 85 ? -38.419 -4.122 30.798 1.00 84.94 85 SER A N 1
ATOM 622 C CA . SER A 1 85 ? -38.792 -2.715 30.587 1.00 84.94 85 SER A CA 1
ATOM 623 C C . SER A 1 85 ? -37.612 -1.764 30.820 1.00 84.94 85 SER A C 1
ATOM 625 O O . SER A 1 85 ? -37.479 -0.768 30.121 1.00 84.94 85 SER A O 1
ATOM 627 N N . GLU A 1 86 ? -36.711 -2.103 31.746 1.00 85.25 86 GLU A N 1
ATOM 628 C CA . GLU A 1 86 ? -35.478 -1.356 32.023 1.00 85.25 86 GLU A CA 1
ATOM 629 C C . GLU A 1 86 ? -34.509 -1.320 30.830 1.00 85.25 86 GLU A C 1
ATOM 631 O O . GLU A 1 86 ? -33.920 -0.271 30.558 1.00 85.25 86 GLU A O 1
ATOM 636 N N . ASP A 1 87 ? -34.375 -2.425 30.088 1.00 84.56 87 ASP A N 1
ATOM 637 C CA . ASP A 1 87 ? -33.502 -2.508 28.910 1.00 84.56 87 ASP A CA 1
ATOM 638 C C . ASP A 1 87 ? -34.069 -1.660 27.765 1.00 84.56 87 ASP A C 1
ATOM 640 O O . ASP A 1 87 ? -33.337 -0.929 27.099 1.00 84.56 87 ASP A O 1
ATOM 644 N N . VAL A 1 88 ? -35.393 -1.713 27.574 1.00 88.88 88 VAL A N 1
ATOM 645 C CA . VAL A 1 88 ? -36.109 -0.914 26.567 1.00 88.88 88 VAL A CA 1
ATOM 646 C C . VAL A 1 88 ? -36.028 0.576 26.890 1.00 88.88 88 VAL A C 1
ATOM 648 O O . VAL A 1 88 ? -35.762 1.375 25.992 1.00 88.88 88 VAL A O 1
ATOM 651 N N . ASN A 1 89 ? -36.221 0.954 28.156 1.00 90.12 89 ASN A N 1
ATOM 652 C CA . ASN A 1 89 ? -36.105 2.342 28.597 1.00 90.12 89 ASN A CA 1
ATOM 653 C C . ASN A 1 89 ? -34.669 2.844 28.424 1.00 90.12 89 ASN A C 1
ATOM 655 O O . ASN A 1 89 ? -34.467 3.900 27.847 1.00 90.12 89 ASN A O 1
ATOM 659 N N . THR A 1 90 ? -33.665 2.049 28.809 1.00 88.50 90 THR A N 1
ATOM 660 C CA . THR A 1 90 ? -32.255 2.429 28.622 1.00 88.50 90 THR A CA 1
ATOM 661 C C . THR A 1 90 ? -31.898 2.573 27.141 1.00 88.50 90 THR A C 1
ATOM 663 O O . THR A 1 90 ? -31.207 3.515 26.764 1.00 88.50 90 THR A O 1
ATOM 666 N N . ALA A 1 91 ? -32.378 1.668 26.283 1.00 89.62 91 ALA A N 1
ATOM 667 C CA . ALA A 1 91 ? -32.188 1.779 24.840 1.00 89.62 91 ALA A CA 1
ATOM 668 C C . ALA A 1 91 ? -32.870 3.030 24.260 1.00 89.62 91 ALA A C 1
ATOM 670 O O . ALA A 1 91 ? -32.292 3.700 23.407 1.00 89.62 91 ALA A O 1
ATOM 671 N N . THR A 1 92 ? -34.072 3.354 24.745 1.00 91.50 92 THR A N 1
ATOM 672 C CA . THR A 1 92 ? -34.810 4.570 24.372 1.00 91.50 92 THR A CA 1
ATOM 673 C C . THR A 1 92 ? -34.032 5.818 24.790 1.00 91.50 92 THR A C 1
ATOM 675 O O . THR A 1 92 ? -33.736 6.637 23.929 1.00 91.50 92 THR A O 1
ATOM 678 N N . ASP A 1 93 ? -33.579 5.896 26.047 1.00 88.56 93 ASP A N 1
ATOM 679 C CA . ASP A 1 93 ? -32.772 7.008 26.571 1.00 88.56 93 ASP A CA 1
ATOM 680 C C . ASP A 1 93 ? -31.501 7.240 25.735 1.00 88.56 93 ASP A C 1
ATOM 682 O O . ASP A 1 93 ? -31.145 8.379 25.427 1.00 88.56 93 ASP A O 1
ATOM 686 N N . ILE A 1 94 ? -30.802 6.159 25.355 1.00 87.06 94 ILE A N 1
ATOM 687 C CA . ILE A 1 94 ? -29.605 6.240 24.507 1.00 87.06 94 ILE A CA 1
ATOM 688 C C . ILE A 1 94 ? -29.976 6.838 23.149 1.00 87.06 94 ILE A C 1
ATOM 690 O O . ILE A 1 94 ? -29.365 7.822 22.741 1.00 87.06 94 ILE A O 1
ATOM 694 N N . LEU A 1 95 ? -30.974 6.286 22.457 1.00 90.31 95 LEU A N 1
ATOM 695 C CA . LEU A 1 95 ? -31.329 6.723 21.103 1.00 90.31 95 LEU A CA 1
ATOM 696 C C . LEU A 1 95 ? -31.893 8.152 21.087 1.00 90.31 95 LEU A C 1
ATOM 698 O O . LEU A 1 95 ? -31.496 8.957 20.244 1.00 90.31 95 LEU A O 1
ATOM 702 N N . GLU A 1 96 ? -32.719 8.520 22.064 1.00 90.31 96 GLU A N 1
ATOM 703 C CA . GLU A 1 96 ? -33.226 9.888 22.214 1.00 90.31 96 GLU A CA 1
ATOM 704 C C . GLU A 1 96 ? -32.102 10.887 22.515 1.00 90.31 96 GLU A C 1
ATOM 706 O O . GLU A 1 96 ? -32.088 11.978 21.944 1.00 90.31 96 GLU A O 1
ATOM 711 N N . SER A 1 97 ? -31.096 10.507 23.317 1.00 86.44 97 SER A N 1
ATOM 712 C CA . SER A 1 97 ? -29.912 11.356 23.550 1.00 86.44 97 SER A CA 1
ATOM 713 C C . SER A 1 97 ? -29.086 11.602 22.280 1.00 86.44 97 SER A C 1
ATOM 715 O O . SER A 1 97 ? -28.367 12.596 22.183 1.00 86.44 97 SER A O 1
ATOM 717 N N . LEU A 1 98 ? -29.228 10.726 21.281 1.00 84.38 98 LEU A N 1
ATOM 718 C CA . LEU A 1 98 ? -28.640 10.865 19.949 1.00 84.38 98 LEU A CA 1
ATOM 719 C C . LEU A 1 98 ? -29.574 11.580 18.964 1.00 84.38 98 LEU A C 1
ATOM 721 O O . LEU A 1 98 ? -29.272 11.626 17.768 1.00 84.38 98 LEU A O 1
ATOM 725 N N . ASN A 1 99 ? -30.671 12.168 19.449 1.00 90.81 99 ASN A N 1
ATOM 726 C CA . ASN A 1 99 ? -31.701 12.834 18.656 1.00 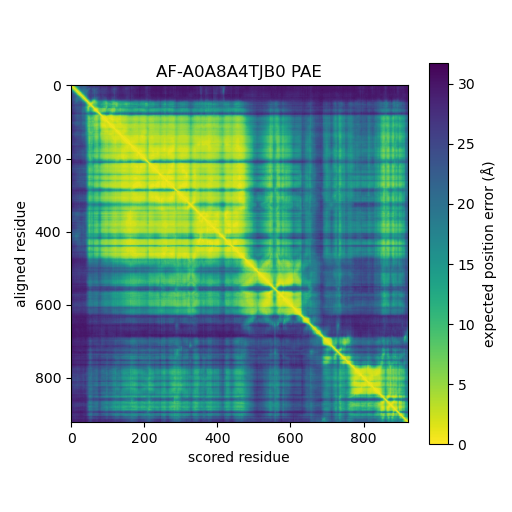90.81 99 ASN A CA 1
ATOM 727 C C . ASN A 1 99 ? -32.357 11.903 17.618 1.00 90.81 99 ASN A C 1
ATOM 729 O O . ASN A 1 99 ? -32.620 12.297 16.481 1.00 90.81 99 ASN A O 1
ATOM 733 N N . ILE A 1 100 ? -32.581 10.643 17.998 1.00 88.69 100 ILE A N 1
ATOM 734 C CA . ILE A 1 100 ? -33.272 9.648 17.181 1.00 88.69 100 ILE A CA 1
ATOM 735 C C . ILE A 1 100 ? -34.674 9.432 17.757 1.00 88.69 100 ILE A C 1
ATOM 737 O O . ILE A 1 100 ? -34.814 8.903 18.857 1.00 88.69 100 ILE A O 1
ATOM 741 N N . ASN A 1 101 ? -35.721 9.795 17.006 1.00 91.94 101 ASN A N 1
ATOM 742 C CA . ASN A 1 101 ? -37.094 9.468 17.398 1.00 91.94 101 ASN A CA 1
ATOM 743 C C . ASN A 1 101 ? -37.354 7.963 17.194 1.00 91.94 101 ASN A C 1
ATOM 745 O O . ASN A 1 101 ? -37.292 7.452 16.070 1.00 91.94 101 ASN A O 1
ATOM 749 N N . VAL A 1 102 ? -37.680 7.272 18.288 1.00 93.06 102 VAL A N 1
ATOM 750 C CA . VAL A 1 102 ? -37.938 5.825 18.320 1.00 93.06 102 VAL A CA 1
ATOM 751 C C . VAL A 1 102 ? -39.372 5.469 18.721 1.00 93.06 102 VAL A C 1
ATOM 753 O O . VAL A 1 102 ? -39.654 4.305 19.007 1.00 93.06 102 VAL A O 1
ATOM 756 N N . ASP A 1 103 ? -40.304 6.423 18.726 1.00 92.31 103 ASP A N 1
ATOM 757 C CA . ASP A 1 103 ? -41.681 6.220 19.216 1.00 92.31 103 ASP A CA 1
ATOM 758 C C . ASP A 1 103 ? -42.409 5.102 18.461 1.00 92.31 103 ASP A C 1
ATOM 760 O O . ASP A 1 103 ? -43.193 4.343 19.025 1.00 92.31 103 ASP A O 1
ATOM 764 N N . THR A 1 104 ? -42.093 4.956 17.174 1.00 93.19 104 THR A N 1
ATOM 765 C CA . THR A 1 104 ? -42.702 3.967 16.272 1.00 93.19 104 THR A CA 1
ATOM 766 C C . THR A 1 104 ? -41.932 2.644 16.198 1.00 93.19 104 THR A C 1
ATOM 768 O O . THR A 1 104 ? -42.212 1.809 15.335 1.00 93.19 104 THR A O 1
ATOM 771 N N . TRP A 1 105 ? -40.910 2.450 17.035 1.00 93.50 105 TRP A N 1
ATOM 772 C CA . TRP A 1 105 ? -40.034 1.281 16.968 1.00 93.50 105 TRP A CA 1
ATOM 773 C C . TRP A 1 105 ? -40.480 0.196 17.936 1.00 93.50 105 TRP A C 1
ATOM 775 O O . TRP A 1 105 ? -40.829 0.463 19.085 1.00 93.50 105 TRP A O 1
ATOM 785 N N . SER A 1 106 ? -40.373 -1.055 17.494 1.00 94.06 106 SER A N 1
ATOM 786 C CA . SER A 1 106 ? -40.493 -2.205 18.390 1.00 94.06 106 SER A CA 1
ATOM 787 C C . SER A 1 106 ? -39.358 -2.225 19.421 1.00 94.06 106 SER A C 1
ATOM 789 O O . SER A 1 106 ? -38.242 -1.772 19.155 1.00 94.06 106 SER A O 1
ATOM 791 N N . ASN A 1 107 ? -39.610 -2.830 20.583 1.00 92.88 107 ASN A N 1
ATOM 792 C CA . ASN A 1 107 ? -38.611 -2.976 21.649 1.00 92.88 107 ASN A CA 1
ATOM 793 C C . ASN A 1 107 ? -37.317 -3.649 21.158 1.00 92.88 107 ASN A C 1
ATOM 795 O O . ASN A 1 107 ? -36.223 -3.214 21.511 1.00 92.88 107 ASN A O 1
ATOM 799 N N . SER A 1 108 ? -37.431 -4.653 20.283 1.00 89.06 108 SER A N 1
ATOM 800 C CA . SER A 1 108 ? -36.285 -5.316 19.650 1.00 89.06 108 SER A CA 1
ATOM 801 C C . SER A 1 108 ? -35.460 -4.378 18.768 1.00 89.06 108 SER A C 1
ATOM 803 O O . SER A 1 108 ? -34.234 -4.448 18.790 1.00 89.06 108 SER A O 1
ATOM 805 N N . GLN A 1 109 ? -36.108 -3.490 18.005 1.00 93.00 109 GLN A N 1
ATOM 806 C CA . GLN A 1 109 ? -35.410 -2.517 17.156 1.00 93.00 109 GLN A CA 1
ATOM 807 C C . GLN A 1 109 ? -34.656 -1.490 18.006 1.00 93.00 109 GLN A C 1
ATOM 809 O O . GLN A 1 109 ? -33.494 -1.208 17.722 1.00 93.00 109 GLN A O 1
ATOM 814 N N . LYS A 1 110 ? -35.288 -0.986 19.077 1.00 93.31 110 LYS A N 1
ATOM 815 C CA . LYS A 1 110 ? -34.657 -0.049 20.020 1.00 93.31 110 LYS A CA 1
ATOM 816 C C . LYS A 1 110 ? -33.414 -0.662 20.657 1.00 93.31 110 LYS A C 1
ATOM 818 O O . LYS A 1 110 ? -32.333 -0.092 20.574 1.00 93.31 110 LYS A O 1
ATOM 823 N N . ILE A 1 111 ? -33.553 -1.855 21.237 1.00 90.19 111 ILE A N 1
ATOM 824 C CA . ILE A 1 111 ? -32.444 -2.534 21.919 1.00 90.19 111 ILE A CA 1
ATOM 825 C C . ILE A 1 111 ? -31.301 -2.824 20.949 1.00 90.19 111 ILE A C 1
ATOM 827 O O . ILE A 1 111 ? -30.156 -2.530 21.276 1.00 90.19 111 ILE A O 1
ATOM 831 N N . ARG A 1 112 ? -31.592 -3.316 19.738 1.00 90.38 112 ARG A N 1
ATOM 832 C CA . ARG A 1 112 ? -30.555 -3.586 18.734 1.00 90.38 112 ARG A CA 1
ATOM 833 C C . ARG A 1 112 ? -29.791 -2.326 18.328 1.00 90.38 112 ARG A C 1
ATOM 835 O O . ARG A 1 112 ? -28.566 -2.354 18.293 1.00 90.38 112 ARG A O 1
ATOM 842 N N . ALA A 1 113 ? -30.488 -1.235 18.014 1.00 90.12 113 ALA A N 1
ATOM 843 C CA . ALA A 1 113 ? -29.825 0.005 17.615 1.00 90.12 113 ALA A CA 1
ATOM 844 C C . ALA A 1 113 ? -28.997 0.601 18.759 1.00 90.12 113 ALA A C 1
ATOM 846 O O . ALA A 1 113 ? -27.860 1.016 18.541 1.00 90.12 113 ALA A O 1
ATOM 847 N N . ALA A 1 114 ? -29.531 0.573 19.985 1.00 89.12 114 ALA A N 1
ATOM 848 C CA . ALA A 1 114 ? -28.790 0.998 21.164 1.00 89.12 114 ALA A CA 1
ATOM 849 C C . ALA A 1 114 ? -27.542 0.132 21.387 1.00 89.12 114 ALA A C 1
ATOM 851 O O . ALA A 1 114 ? -26.490 0.686 21.674 1.00 89.12 114 ALA A O 1
ATOM 852 N N . GLN A 1 115 ? -27.626 -1.191 21.200 1.00 89.31 115 GLN A N 1
ATOM 853 C CA . GLN A 1 115 ? -26.483 -2.106 21.303 1.00 89.31 115 GLN A CA 1
ATOM 854 C C . GLN A 1 115 ? -25.397 -1.812 20.263 1.00 89.31 115 GLN A C 1
ATOM 856 O O . GLN A 1 115 ? -24.228 -1.761 20.627 1.00 89.31 115 GLN A O 1
ATOM 861 N N . LEU A 1 116 ? -25.772 -1.585 18.998 1.00 89.25 116 LEU A N 1
ATOM 862 C CA . LEU A 1 116 ? -24.812 -1.288 17.927 1.00 89.25 116 LEU A CA 1
ATOM 863 C C . LEU A 1 116 ? -24.000 -0.014 18.210 1.00 89.25 116 LEU A C 1
ATOM 865 O O . LEU A 1 116 ? -22.802 0.022 17.956 1.00 89.25 116 LEU A O 1
ATOM 869 N N . VAL A 1 117 ? -24.631 1.025 18.762 1.00 86.50 117 VAL A N 1
ATOM 870 C CA . VAL A 1 117 ? -23.913 2.255 19.142 1.00 86.50 117 VAL A CA 1
ATOM 871 C C . VAL A 1 117 ? -23.152 2.073 20.453 1.00 86.50 117 VAL A C 1
ATOM 873 O O . VAL A 1 117 ? -22.028 2.544 20.596 1.00 86.50 117 VAL A O 1
ATOM 876 N N . ALA A 1 118 ? -23.748 1.369 21.416 1.00 83.88 118 ALA A N 1
ATOM 877 C CA . ALA A 1 118 ? -23.165 1.101 22.727 1.00 83.88 118 ALA A CA 1
ATOM 878 C C . ALA A 1 118 ? -21.851 0.325 22.661 1.00 83.88 118 ALA A C 1
ATOM 880 O O . ALA A 1 118 ? -20.954 0.579 23.464 1.00 83.88 118 ALA A O 1
ATOM 881 N N . SER A 1 119 ? -21.753 -0.642 21.749 1.00 84.56 119 SER A N 1
ATOM 882 C CA . SER A 1 119 ? -20.534 -1.424 21.557 1.00 84.56 119 SER A CA 1
ATOM 883 C C . SER A 1 119 ? -19.465 -0.672 20.763 1.00 84.56 119 SER A C 1
ATOM 885 O O . SER A 1 119 ? -18.331 -1.136 20.714 1.00 84.56 119 SER A O 1
ATOM 887 N N . GLY A 1 120 ? -19.811 0.475 20.165 1.00 84.31 120 GLY A N 1
ATOM 888 C CA . GLY A 1 120 ? -18.973 1.151 19.179 1.00 84.31 120 GLY A CA 1
ATOM 889 C C . GLY A 1 120 ? -18.936 0.424 17.835 1.00 84.31 120 GLY A C 1
ATOM 890 O O . GLY A 1 120 ? -18.108 0.759 17.001 1.00 84.31 120 GLY A O 1
ATOM 891 N N . ASP A 1 121 ? -19.821 -0.556 17.609 1.00 85.75 121 ASP A N 1
ATOM 892 C CA . ASP A 1 121 ? -19.866 -1.306 16.353 1.00 85.75 121 ASP A CA 1
ATOM 893 C C . ASP A 1 121 ? -20.223 -0.392 15.182 1.00 85.75 121 ASP A C 1
ATOM 895 O O . ASP A 1 121 ? -19.757 -0.630 14.081 1.00 85.75 121 ASP A O 1
ATOM 899 N N . VAL A 1 122 ? -21.060 0.629 15.387 1.00 88.00 122 VAL A N 1
ATOM 900 C CA . VAL A 1 122 ? -21.386 1.620 14.351 1.00 88.00 122 VAL A CA 1
ATOM 901 C C . VAL A 1 122 ? -21.351 3.035 14.914 1.00 88.00 122 VAL A C 1
ATOM 903 O O . VAL A 1 122 ? -21.724 3.278 16.064 1.00 88.00 122 VAL A O 1
ATOM 906 N N . GLY A 1 123 ? -20.962 3.989 14.073 1.00 85.06 123 GLY A N 1
ATOM 907 C CA . GLY A 1 123 ? -20.965 5.403 14.425 1.00 85.06 123 GLY A CA 1
ATOM 908 C C . GLY A 1 123 ? -22.376 5.978 14.544 1.00 85.06 123 GLY A C 1
ATOM 909 O O . GLY A 1 123 ? -23.308 5.563 13.852 1.00 85.06 123 GLY A O 1
ATOM 910 N N . VAL A 1 124 ? -22.533 7.004 15.384 1.00 85.31 124 VAL A N 1
ATOM 911 C CA . VAL A 1 124 ? -23.812 7.720 15.561 1.00 85.31 124 VAL A CA 1
ATOM 912 C C . VAL A 1 124 ? -24.287 8.342 14.245 1.00 85.31 124 VAL A C 1
ATOM 914 O O . VAL A 1 124 ? -25.458 8.217 13.886 1.00 85.31 124 VAL A O 1
ATOM 917 N N . GLY A 1 125 ? -23.378 8.993 13.511 1.00 83.50 125 GLY A N 1
ATOM 918 C CA . GLY A 1 125 ? -23.679 9.585 12.206 1.00 83.50 125 GLY A CA 1
ATOM 919 C C . GLY A 1 125 ? -24.153 8.542 11.193 1.00 83.50 125 GLY A C 1
ATOM 920 O O . GLY A 1 125 ? -25.150 8.765 10.509 1.00 83.50 125 GLY A O 1
ATOM 921 N N . TRP A 1 126 ? -23.505 7.374 11.173 1.00 88.56 126 TRP A N 1
ATOM 922 C CA . TRP A 1 126 ? -23.915 6.251 10.333 1.00 88.56 126 TRP A CA 1
ATOM 923 C C . TRP A 1 126 ? -25.316 5.752 10.704 1.00 88.56 126 TRP A C 1
ATOM 925 O O . TRP A 1 126 ? -26.180 5.664 9.835 1.00 88.56 126 TRP A O 1
ATOM 935 N N . LEU A 1 127 ? -25.585 5.514 11.997 1.00 89.12 127 LEU A N 1
ATOM 936 C CA . LEU A 1 127 ? -26.894 5.033 12.454 1.00 89.12 127 LEU A CA 1
ATOM 937 C C . LEU A 1 127 ? -28.029 5.980 12.040 1.00 89.12 127 LEU A C 1
ATOM 939 O O . LEU A 1 127 ? -29.105 5.515 11.667 1.00 89.12 127 LEU A O 1
ATOM 943 N N . ARG A 1 128 ? -27.805 7.299 12.101 1.00 88.44 128 ARG A N 1
ATOM 944 C CA . ARG A 1 128 ? -28.808 8.297 11.692 1.00 88.44 128 ARG A CA 1
ATOM 945 C C . ARG A 1 128 ? -29.155 8.192 10.204 1.00 88.44 128 ARG A C 1
ATOM 947 O O . ARG A 1 128 ? -30.324 8.340 9.856 1.00 88.44 128 ARG A O 1
ATOM 954 N N . LEU A 1 129 ? -28.168 7.929 9.348 1.00 86.56 129 LEU A N 1
ATOM 955 C CA . LEU A 1 129 ? -28.364 7.786 7.902 1.00 86.56 129 LEU A CA 1
ATOM 956 C C . LEU A 1 129 ? -28.969 6.426 7.524 1.00 86.56 129 LEU A C 1
ATOM 958 O O . LEU A 1 129 ? -29.837 6.365 6.658 1.00 86.56 129 LEU A O 1
ATOM 962 N N . HIS A 1 130 ? -28.578 5.363 8.229 1.00 89.88 130 HIS A N 1
ATOM 963 C CA . HIS A 1 130 ? -28.937 3.966 7.934 1.00 89.88 130 HIS A CA 1
ATOM 964 C C . HIS A 1 130 ? -30.001 3.407 8.874 1.00 89.88 130 HIS A C 1
ATOM 966 O O . HIS A 1 130 ? -30.074 2.217 9.195 1.00 89.88 130 HIS A O 1
ATOM 972 N N . ILE A 1 131 ? -30.861 4.297 9.355 1.00 90.50 131 ILE A N 1
ATOM 973 C CA . ILE A 1 131 ? -31.779 3.966 10.428 1.00 90.50 131 ILE A CA 1
ATOM 974 C C . ILE A 1 131 ? -32.848 2.957 10.001 1.00 90.50 131 ILE A C 1
ATOM 976 O O . ILE A 1 131 ? -33.263 2.107 10.789 1.00 90.50 131 ILE A O 1
ATOM 980 N N . GLN A 1 132 ? -33.281 3.021 8.739 1.00 91.12 132 GLN A N 1
ATOM 981 C CA . GLN A 1 132 ? -34.236 2.061 8.190 1.00 91.12 132 GLN A CA 1
ATOM 982 C C . GLN A 1 132 ? -33.604 0.675 8.044 1.00 91.12 132 GLN A C 1
ATOM 984 O O . GLN A 1 132 ? -34.268 -0.311 8.359 1.00 91.12 132 GLN A O 1
ATOM 989 N N . ASP A 1 133 ? -32.323 0.598 7.691 1.00 91.50 133 ASP A N 1
ATOM 990 C CA . ASP A 1 133 ? -31.596 -0.665 7.524 1.00 91.50 133 ASP A CA 1
ATOM 991 C C . ASP A 1 133 ? -31.474 -1.400 8.867 1.00 91.50 133 ASP A C 1
ATOM 993 O O . ASP A 1 133 ? -31.770 -2.593 8.983 1.00 91.50 133 ASP A O 1
ATOM 997 N N . VAL A 1 134 ? -31.170 -0.659 9.940 1.00 90.00 134 VAL A N 1
ATOM 998 C CA . VAL A 1 134 ? -31.150 -1.202 11.309 1.00 90.00 134 VAL A CA 1
ATOM 999 C C . VAL A 1 134 ? -32.544 -1.643 11.762 1.00 90.00 134 VAL A C 1
ATOM 1001 O O . VAL A 1 134 ? -32.688 -2.704 12.382 1.00 90.00 134 VAL A O 1
ATOM 1004 N N . ARG A 1 135 ? -33.593 -0.879 11.421 1.00 89.44 135 ARG A N 1
ATOM 1005 C CA . ARG A 1 135 ? -34.986 -1.260 11.719 1.00 89.44 135 ARG A CA 1
ATOM 1006 C C . ARG A 1 135 ? -35.400 -2.538 10.996 1.00 89.44 135 ARG A C 1
ATOM 1008 O O . ARG A 1 135 ? -36.121 -3.344 11.587 1.00 89.44 135 ARG A O 1
ATOM 1015 N N . GLN A 1 136 ? -34.962 -2.715 9.753 1.00 91.94 136 GLN A N 1
ATOM 1016 C CA . GLN A 1 136 ? -35.250 -3.890 8.928 1.00 91.94 136 GLN A CA 1
ATOM 1017 C C . GLN A 1 136 ? -34.338 -5.081 9.242 1.00 91.94 136 GLN A C 1
ATOM 1019 O O . GLN A 1 136 ? -34.614 -6.189 8.789 1.00 91.94 136 GLN A O 1
ATOM 1024 N N . ASN A 1 137 ? -33.311 -4.885 10.077 1.00 90.88 137 ASN A N 1
ATOM 1025 C CA . ASN A 1 137 ? -32.275 -5.877 10.352 1.00 90.88 137 ASN A CA 1
ATOM 1026 C C . ASN A 1 137 ? -31.538 -6.328 9.088 1.00 90.88 137 ASN A C 1
ATOM 1028 O O . ASN A 1 137 ? -31.267 -7.521 8.922 1.00 90.88 137 ASN A O 1
ATOM 1032 N N . ASP A 1 138 ? -31.232 -5.387 8.200 1.00 94.12 138 ASP A N 1
ATOM 1033 C CA . ASP A 1 138 ? -30.405 -5.689 7.043 1.00 94.12 138 ASP A CA 1
ATOM 1034 C C . ASP A 1 138 ? -28.983 -6.021 7.518 1.00 94.12 138 ASP A C 1
ATOM 1036 O O . ASP A 1 138 ? -28.202 -5.158 7.927 1.00 94.12 138 ASP A O 1
ATOM 1040 N N . ALA A 1 139 ? -28.662 -7.315 7.515 1.00 93.62 139 ALA A N 1
ATOM 1041 C CA . ALA A 1 139 ? -27.380 -7.815 7.986 1.00 93.62 139 ALA A CA 1
ATOM 1042 C C . ALA A 1 139 ? -26.209 -7.313 7.129 1.00 93.62 139 ALA A C 1
ATOM 1044 O O . ALA A 1 139 ? -25.113 -7.131 7.663 1.00 93.62 139 ALA A O 1
ATOM 1045 N N . THR A 1 140 ? -26.433 -7.079 5.832 1.00 93.50 140 THR A N 1
ATOM 1046 C CA . THR A 1 140 ? -25.411 -6.584 4.905 1.00 93.50 140 THR A CA 1
ATOM 1047 C C . THR A 1 140 ? -25.123 -5.121 5.199 1.00 93.50 140 THR A C 1
ATOM 1049 O O . THR A 1 140 ? -23.967 -4.775 5.440 1.00 93.50 140 THR A O 1
ATOM 1052 N N . ALA A 1 141 ? -26.162 -4.288 5.284 1.00 92.56 141 ALA A N 1
ATOM 1053 C CA . ALA A 1 141 ? -26.011 -2.868 5.587 1.00 92.56 141 ALA A CA 1
ATOM 1054 C C . ALA A 1 141 ? -25.349 -2.648 6.954 1.00 92.56 141 ALA A C 1
ATOM 1056 O O . ALA A 1 141 ? -24.414 -1.857 7.070 1.00 92.56 141 ALA A O 1
ATOM 1057 N N . ILE A 1 142 ? -25.759 -3.409 7.978 1.00 92.31 142 ILE A N 1
ATOM 1058 C CA . ILE A 1 142 ? -25.123 -3.372 9.303 1.00 92.31 142 ILE A CA 1
ATOM 1059 C C . ILE A 1 142 ? -23.656 -3.813 9.216 1.00 92.31 142 ILE A C 1
ATOM 1061 O O . ILE A 1 142 ? -22.801 -3.198 9.847 1.00 92.31 142 ILE A O 1
ATOM 1065 N N . ALA A 1 143 ? -23.331 -4.859 8.449 1.00 92.94 143 ALA A N 1
ATOM 1066 C CA . ALA A 1 143 ? -21.946 -5.303 8.284 1.00 92.94 143 ALA A CA 1
ATOM 1067 C C . ALA A 1 143 ? -21.066 -4.248 7.591 1.00 92.94 143 ALA A C 1
ATOM 1069 O O . ALA A 1 143 ? -19.903 -4.103 7.970 1.00 92.94 143 ALA A O 1
ATOM 1070 N N . VAL A 1 144 ? -21.613 -3.506 6.622 1.00 93.12 144 VAL A N 1
ATOM 1071 C CA . VAL A 1 144 ? -20.942 -2.353 6.001 1.00 93.12 144 VAL A CA 1
ATOM 1072 C C . VAL A 1 144 ? -20.719 -1.241 7.025 1.00 93.12 144 VAL A C 1
ATOM 1074 O O . VAL A 1 144 ? -19.594 -0.765 7.155 1.00 93.12 144 VAL A O 1
ATOM 1077 N N . GLY A 1 145 ? -21.742 -0.883 7.808 1.00 90.69 145 GLY A N 1
ATOM 1078 C CA . GLY A 1 145 ? -21.622 0.129 8.862 1.00 90.69 145 GLY A CA 1
ATOM 1079 C C . GLY A 1 145 ? -20.551 -0.203 9.896 1.00 90.69 145 GLY A C 1
ATOM 1080 O O . GLY A 1 145 ? -19.780 0.671 10.289 1.00 90.69 145 GLY A O 1
ATOM 1081 N N . LYS A 1 146 ? -20.447 -1.483 10.274 1.00 92.50 146 LYS A N 1
ATOM 1082 C CA . LYS A 1 146 ? -19.387 -1.965 11.168 1.00 92.50 146 LYS A CA 1
ATOM 1083 C C . LYS A 1 146 ? -17.997 -1.817 10.584 1.00 92.50 146 LYS A C 1
ATOM 1085 O O . LYS A 1 146 ? -17.083 -1.394 11.279 1.00 92.50 146 LYS A O 1
ATOM 1090 N N . LEU A 1 147 ? -17.849 -2.157 9.308 1.00 92.69 147 LEU A N 1
ATOM 1091 C CA . LEU A 1 147 ? -16.580 -2.015 8.611 1.00 92.69 147 LEU A CA 1
ATOM 1092 C C . LEU A 1 147 ? -16.150 -0.542 8.520 1.00 92.69 147 LEU A C 1
ATOM 1094 O O . LEU A 1 147 ? -15.007 -0.225 8.823 1.00 92.69 147 LEU A O 1
ATOM 1098 N N . LEU A 1 148 ? -17.066 0.363 8.164 1.00 89.44 148 LEU A N 1
ATOM 1099 C CA . LEU A 1 148 ? -16.766 1.798 8.090 1.00 89.44 148 LEU A CA 1
ATOM 1100 C C . LEU A 1 148 ? -16.366 2.377 9.455 1.00 89.44 148 LEU A C 1
ATOM 1102 O O . LEU A 1 148 ? -15.480 3.230 9.520 1.00 89.44 148 LEU A O 1
ATOM 1106 N N . GLN A 1 149 ? -16.992 1.906 10.537 1.00 88.12 149 GLN A N 1
ATOM 1107 C CA . GLN A 1 149 ? -16.630 2.306 11.895 1.00 88.12 149 GLN A CA 1
ATOM 1108 C C . GLN A 1 149 ? -15.262 1.746 12.320 1.00 88.12 149 GLN A C 1
ATOM 1110 O O . GLN A 1 149 ? -14.454 2.496 12.859 1.00 88.12 149 GLN A O 1
ATOM 1115 N N . GLU A 1 150 ? -14.968 0.474 12.020 1.00 91.25 150 GLU A N 1
ATOM 1116 C CA . GLU A 1 150 ? -13.644 -0.137 12.243 1.00 91.25 150 GLU A CA 1
ATOM 1117 C C . GLU A 1 150 ? -12.542 0.655 11.519 1.00 91.25 150 GLU A C 1
ATOM 1119 O O . GLU A 1 150 ? -11.533 1.020 12.127 1.00 91.25 150 GLU A O 1
ATOM 1124 N N . ASP A 1 151 ? -12.769 0.993 10.246 1.00 88.81 151 ASP A N 1
ATOM 1125 C CA . ASP A 1 151 ? -11.847 1.793 9.438 1.00 88.81 151 ASP A CA 1
ATOM 1126 C C . ASP A 1 151 ? -11.625 3.196 10.047 1.00 88.81 151 ASP A C 1
ATOM 1128 O O . ASP A 1 151 ? -10.497 3.702 10.064 1.00 88.81 151 ASP A O 1
ATOM 1132 N N . TYR A 1 152 ? -12.686 3.823 10.571 1.00 86.50 152 TYR A N 1
ATOM 1133 C CA . TYR A 1 152 ? -12.614 5.128 11.235 1.00 86.50 152 TYR A CA 1
ATOM 1134 C C . TYR A 1 152 ? -11.804 5.072 12.536 1.00 86.50 152 TYR A C 1
ATOM 1136 O O . TYR A 1 152 ? -10.923 5.908 12.763 1.00 86.50 152 TYR A O 1
ATOM 1144 N N . ASP A 1 153 ? -12.065 4.075 13.380 1.00 87.62 153 ASP A N 1
ATOM 1145 C CA . ASP A 1 153 ? -11.355 3.896 14.646 1.00 87.62 153 ASP A CA 1
ATOM 1146 C C . ASP A 1 153 ? -9.868 3.602 14.414 1.00 87.62 153 ASP A C 1
ATOM 1148 O O . ASP A 1 153 ? -9.009 4.124 15.135 1.00 87.62 153 ASP A O 1
ATOM 1152 N N . HIS A 1 154 ? -9.550 2.843 13.360 1.00 90.44 154 HIS A N 1
ATOM 1153 C CA . HIS A 1 154 ? -8.178 2.620 12.905 1.00 90.44 154 HIS A CA 1
ATOM 1154 C C . HIS A 1 154 ? -7.491 3.933 12.505 1.00 90.44 154 HIS A C 1
ATOM 1156 O O . HIS A 1 154 ? -6.402 4.238 13.004 1.00 90.44 154 HIS A O 1
ATOM 1162 N N . ALA A 1 155 ? -8.134 4.751 11.666 1.00 88.25 155 ALA A N 1
ATOM 1163 C CA . ALA A 1 155 ? -7.605 6.052 11.250 1.00 88.25 155 ALA A CA 1
ATOM 1164 C C . ALA A 1 155 ? -7.392 6.997 12.447 1.00 88.25 155 ALA A C 1
ATOM 1166 O O . ALA A 1 155 ? -6.353 7.655 12.565 1.00 88.25 155 ALA A O 1
ATOM 1167 N N . LEU A 1 156 ? -8.346 7.029 13.382 1.00 86.50 156 LEU A N 1
ATOM 1168 C CA . LEU A 1 156 ? -8.258 7.836 14.597 1.00 86.50 156 LEU A CA 1
ATOM 1169 C C . LEU A 1 156 ? -7.102 7.385 15.499 1.00 86.50 156 LEU A C 1
ATOM 1171 O O . LEU A 1 156 ? -6.361 8.230 16.011 1.00 86.50 156 LEU A O 1
ATOM 1175 N N . ALA A 1 157 ? -6.925 6.073 15.682 1.00 90.12 157 ALA A N 1
ATOM 1176 C CA . ALA A 1 157 ? -5.808 5.516 16.441 1.00 90.12 157 ALA A CA 1
ATOM 1177 C C . ALA A 1 157 ? -4.459 5.904 15.816 1.00 90.12 157 ALA A C 1
ATOM 1179 O O . ALA A 1 157 ? -3.545 6.330 16.529 1.00 90.12 157 ALA A O 1
ATOM 1180 N N . GLN A 1 158 ? -4.349 5.846 14.486 1.00 91.44 158 GLN A N 1
ATOM 1181 C CA . GLN A 1 158 ? -3.136 6.270 13.786 1.00 91.44 158 GLN A CA 1
ATOM 1182 C C . GLN A 1 158 ? -2.869 7.766 13.951 1.00 91.44 158 GLN A C 1
ATOM 1184 O O . GLN A 1 158 ? -1.755 8.147 14.320 1.00 91.44 158 GLN A O 1
ATOM 1189 N N .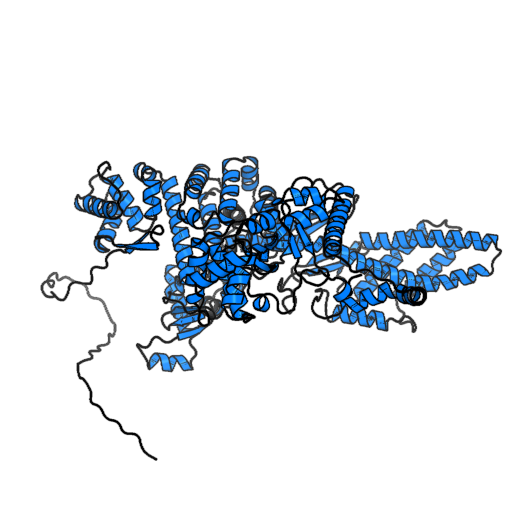 ASN A 1 159 ? -3.895 8.606 13.790 1.00 87.62 159 ASN A N 1
ATOM 1190 C CA . ASN A 1 159 ? -3.769 10.057 13.935 1.00 87.62 159 ASN A CA 1
ATOM 1191 C C . ASN A 1 159 ? -3.300 10.462 15.341 1.00 87.62 159 ASN A C 1
ATOM 1193 O O . ASN A 1 159 ? -2.421 11.315 15.488 1.00 87.62 159 ASN A O 1
ATOM 1197 N N . LYS A 1 160 ? -3.838 9.808 16.380 1.00 88.44 160 LYS A N 1
ATOM 1198 C CA . LYS A 1 160 ? -3.409 10.010 17.774 1.00 88.44 160 LYS A CA 1
ATOM 1199 C C . LYS A 1 160 ? -1.962 9.578 18.001 1.00 88.44 160 LYS A C 1
ATOM 1201 O O . LYS A 1 160 ? -1.235 10.243 18.736 1.00 88.44 160 LYS A O 1
ATOM 1206 N N . SER A 1 161 ? -1.542 8.483 17.370 1.00 90.69 161 SER A N 1
ATOM 1207 C CA . SER A 1 161 ? -0.191 7.944 17.537 1.00 90.69 161 SER A CA 1
ATOM 1208 C C . SER A 1 161 ? 0.890 8.778 16.851 1.00 90.69 161 SER A C 1
ATOM 1210 O O . SER A 1 161 ? 2.019 8.825 17.331 1.00 90.69 161 SER A O 1
ATOM 1212 N N . GLY A 1 162 ? 0.575 9.382 15.699 1.00 88.00 162 GLY A N 1
ATOM 1213 C CA . GLY A 1 162 ? 1.551 10.037 14.826 1.00 88.00 162 GLY A CA 1
ATOM 1214 C C . GLY A 1 162 ? 2.693 9.133 14.337 1.00 88.00 162 GLY A C 1
ATOM 1215 O O . GLY A 1 162 ? 3.646 9.653 13.762 1.00 88.00 162 GLY A O 1
ATOM 1216 N N . LEU A 1 163 ? 2.633 7.817 14.585 1.00 91.06 163 LEU A N 1
ATOM 1217 C CA . LEU A 1 163 ? 3.668 6.846 14.217 1.00 91.06 163 LEU A CA 1
ATOM 1218 C C . LEU A 1 163 ? 3.636 6.532 12.718 1.00 91.06 163 LEU A C 1
ATOM 1220 O O . LEU A 1 163 ? 4.668 6.294 12.091 1.00 91.06 163 LEU A O 1
ATOM 1224 N N . GLN A 1 164 ? 2.429 6.524 12.170 1.00 91.25 164 GLN A N 1
ATOM 1225 C CA . GLN A 1 164 ? 2.102 6.258 10.781 1.00 91.25 164 GLN A CA 1
ATOM 1226 C C . GLN A 1 164 ? 1.119 7.336 10.317 1.00 91.25 164 GLN A C 1
ATOM 1228 O O . GLN A 1 164 ? 0.353 7.869 11.124 1.00 91.25 164 GLN A O 1
ATOM 1233 N N . ASP A 1 165 ? 1.171 7.690 9.034 1.00 87.62 165 ASP A N 1
ATOM 1234 C CA . ASP A 1 165 ? 0.231 8.650 8.465 1.00 87.62 165 ASP A CA 1
ATOM 1235 C C . ASP A 1 165 ? -1.178 8.054 8.498 1.00 87.62 165 ASP A C 1
ATOM 1237 O O . ASP A 1 165 ? -1.421 6.952 8.001 1.00 87.62 165 ASP A O 1
ATOM 1241 N N . ALA A 1 166 ? -2.097 8.765 9.147 1.00 87.56 166 ALA A N 1
ATOM 1242 C CA . ALA A 1 166 ? -3.423 8.246 9.431 1.00 87.56 166 ALA A CA 1
ATOM 1243 C C . ALA A 1 166 ? -4.240 7.994 8.171 1.00 87.56 166 ALA A C 1
ATOM 1245 O O . ALA A 1 166 ? -5.007 7.036 8.137 1.00 87.56 166 ALA A O 1
ATOM 1246 N N . SER A 1 167 ? -4.087 8.831 7.151 1.00 84.12 167 SER A N 1
ATOM 1247 C CA . SER A 1 167 ? -4.965 8.810 5.993 1.00 84.12 167 SER A CA 1
ATOM 1248 C C . SER A 1 167 ? -4.456 7.807 4.954 1.00 84.12 167 SER A C 1
ATOM 1250 O O . SER A 1 167 ? -5.217 6.966 4.474 1.00 84.12 167 SER A O 1
ATOM 1252 N N . VAL A 1 168 ? -3.133 7.750 4.756 1.00 86.06 168 VAL A N 1
ATOM 1253 C CA . VAL A 1 168 ? -2.456 6.640 4.070 1.00 86.06 168 VAL A CA 1
ATOM 1254 C C . VAL A 1 168 ? -2.829 5.304 4.731 1.00 86.06 168 VAL A C 1
ATOM 1256 O O . VAL A 1 168 ? -3.207 4.344 4.050 1.00 86.06 168 VAL A O 1
ATOM 1259 N N . SER A 1 169 ? -2.784 5.252 6.068 1.00 89.81 169 SER A N 1
ATOM 1260 C CA . SER A 1 169 ? -3.075 4.021 6.794 1.00 89.81 169 SER A CA 1
ATOM 1261 C C . SER A 1 169 ? -4.528 3.596 6.723 1.00 89.81 169 SER A C 1
ATOM 1263 O O . SER A 1 169 ? -4.816 2.410 6.542 1.00 89.81 169 SER A O 1
ATOM 1265 N N . TRP A 1 170 ? -5.438 4.562 6.801 1.00 89.06 170 TRP A N 1
ATOM 1266 C CA . TRP A 1 170 ? -6.859 4.340 6.604 1.00 89.06 170 TRP A CA 1
ATOM 1267 C C . TRP A 1 170 ? -7.132 3.687 5.249 1.00 89.06 170 TRP A C 1
ATOM 1269 O O . TRP A 1 170 ? -7.849 2.691 5.186 1.00 89.06 170 TRP A O 1
ATOM 1279 N N . ASN A 1 171 ? -6.497 4.172 4.183 1.00 89.75 171 ASN A N 1
ATOM 1280 C CA . ASN A 1 171 ? -6.728 3.681 2.825 1.00 89.75 171 ASN A CA 1
ATOM 1281 C C . ASN A 1 171 ? -6.201 2.256 2.615 1.00 89.75 171 ASN A C 1
ATOM 1283 O O . ASN A 1 171 ? -6.902 1.417 2.042 1.00 89.75 171 ASN A O 1
ATOM 1287 N N . SER A 1 172 ? -5.000 1.950 3.122 1.00 92.12 172 SER A N 1
ATOM 1288 C CA . SER A 1 172 ? -4.456 0.585 3.064 1.00 92.12 172 SER A CA 1
ATOM 1289 C C . SER A 1 172 ? -5.301 -0.396 3.885 1.00 92.12 172 SER A C 1
ATOM 1291 O O . SER A 1 172 ? -5.664 -1.469 3.396 1.00 92.12 172 SER A O 1
ATOM 1293 N N . HIS A 1 173 ? -5.679 -0.009 5.108 1.00 93.62 173 HIS A N 1
ATOM 1294 C CA . HIS A 1 173 ? -6.497 -0.836 5.996 1.00 93.62 173 HIS A CA 1
ATOM 1295 C C . HIS A 1 173 ? -7.885 -1.112 5.408 1.00 93.62 173 HIS A C 1
ATOM 1297 O O . HIS A 1 173 ? -8.276 -2.277 5.274 1.00 93.62 173 HIS A O 1
ATOM 1303 N N . SER A 1 174 ? -8.575 -0.055 4.961 1.00 92.06 174 SER A N 1
ATOM 1304 C CA . SER A 1 174 ? -9.909 -0.154 4.362 1.00 92.06 174 SER A CA 1
ATOM 1305 C C . SER A 1 174 ? -9.894 -1.111 3.167 1.00 92.06 174 SER A C 1
ATOM 1307 O O . SER A 1 174 ? -10.737 -2.000 3.055 1.00 92.06 174 SER A O 1
ATOM 1309 N N . ALA A 1 175 ? -8.888 -1.003 2.291 1.00 95.75 175 ALA A N 1
ATOM 1310 C CA . ALA A 1 175 ? -8.760 -1.863 1.118 1.00 95.75 175 ALA A CA 1
ATOM 1311 C C . ALA A 1 175 ? -8.640 -3.358 1.474 1.00 95.75 175 ALA A C 1
ATOM 1313 O O . ALA A 1 175 ? -9.249 -4.208 0.815 1.00 95.75 175 ALA A O 1
ATOM 1314 N N . VAL A 1 176 ? -7.885 -3.692 2.527 1.00 96.38 176 VAL A N 1
ATOM 1315 C CA . VAL A 1 176 ? -7.733 -5.073 3.012 1.00 96.38 176 VAL A CA 1
ATOM 1316 C C . VAL A 1 176 ? -9.045 -5.592 3.587 1.00 96.38 176 VAL A C 1
ATOM 1318 O O . VAL A 1 176 ? -9.531 -6.641 3.155 1.00 96.38 176 VAL A O 1
ATOM 1321 N N . LYS A 1 177 ? -9.652 -4.846 4.512 1.00 95.44 177 LYS A N 1
ATOM 1322 C CA . LYS A 1 177 ? -10.880 -5.264 5.197 1.00 95.44 177 LYS A CA 1
ATOM 1323 C C . LYS A 1 177 ? -12.065 -5.376 4.241 1.00 95.44 177 LYS A C 1
ATOM 1325 O O . LYS A 1 177 ? -12.813 -6.355 4.294 1.00 95.44 177 LYS A O 1
ATOM 1330 N N . MET A 1 178 ? -12.185 -4.455 3.285 1.00 95.25 178 MET A N 1
ATOM 1331 C CA . MET A 1 178 ? -13.168 -4.556 2.205 1.00 95.25 178 MET A CA 1
ATOM 1332 C C . MET A 1 178 ? -12.944 -5.810 1.363 1.00 95.25 178 MET A C 1
ATOM 1334 O O . MET A 1 178 ? -13.890 -6.559 1.123 1.00 95.25 178 MET A O 1
ATOM 1338 N N . ALA A 1 179 ? -11.707 -6.093 0.944 1.00 97.88 179 ALA A N 1
ATOM 1339 C CA . ALA A 1 179 ? -11.422 -7.291 0.159 1.00 97.88 179 ALA A CA 1
ATOM 1340 C C . ALA A 1 179 ? -11.768 -8.585 0.918 1.00 97.88 179 ALA A C 1
ATOM 1342 O O . ALA A 1 179 ? -12.244 -9.547 0.308 1.00 97.88 179 ALA A O 1
ATOM 1343 N N . GLU A 1 180 ? -11.570 -8.617 2.239 1.00 96.50 180 GLU A N 1
ATOM 1344 C CA . GLU A 1 180 ? -11.953 -9.746 3.094 1.00 96.50 180 GLU A CA 1
ATOM 1345 C C . GLU A 1 180 ? -13.463 -9.984 3.15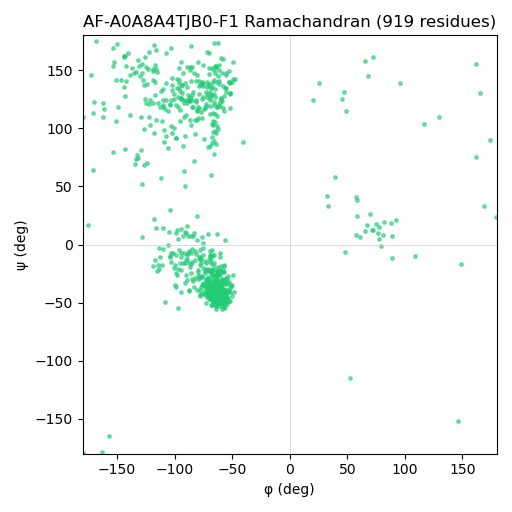7 1.00 96.50 180 GLU A C 1
ATOM 1347 O O . GLU A 1 180 ? -13.880 -11.149 3.181 1.00 96.50 180 GLU A O 1
ATOM 1352 N N . LYS A 1 181 ? -14.265 -8.912 3.177 1.00 96.12 181 LYS A N 1
ATOM 1353 C CA . LYS A 1 181 ? -15.735 -8.989 3.180 1.00 96.12 181 LYS A CA 1
ATOM 1354 C C . LYS A 1 181 ? -16.300 -9.286 1.793 1.00 96.12 181 LYS A C 1
ATOM 1356 O O . LYS A 1 181 ? -17.140 -10.169 1.667 1.00 96.12 181 LYS A O 1
ATOM 1361 N N . ILE A 1 182 ? -15.786 -8.621 0.755 1.00 97.44 182 ILE A N 1
ATOM 1362 C CA . ILE A 1 182 ? -16.214 -8.809 -0.639 1.00 97.44 182 ILE A CA 1
ATOM 1363 C C . ILE A 1 182 ? -15.904 -10.228 -1.115 1.00 97.44 182 ILE A C 1
ATOM 1365 O O . ILE A 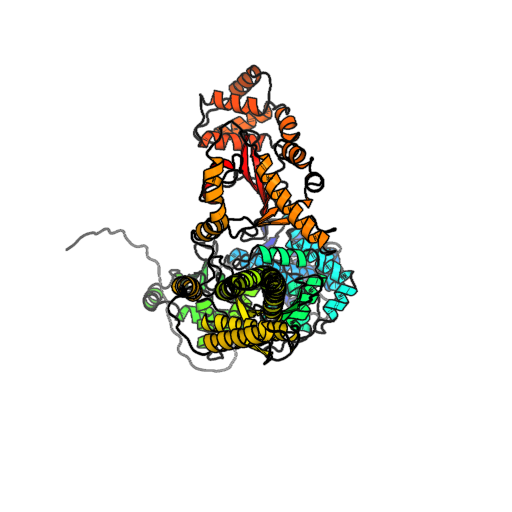1 182 ? -16.715 -10.843 -1.800 1.00 97.44 182 ILE A O 1
ATOM 1369 N N . ILE A 1 183 ? -14.729 -10.767 -0.785 1.00 97.88 183 ILE A N 1
ATOM 1370 C CA . ILE A 1 183 ? -14.361 -12.131 -1.166 1.00 97.88 183 ILE A CA 1
ATOM 1371 C C . ILE A 1 183 ? -14.568 -13.032 0.044 1.00 97.88 183 ILE A C 1
ATOM 1373 O O . ILE A 1 183 ? -13.703 -13.120 0.919 1.00 97.88 183 ILE A O 1
ATOM 1377 N N . GLY A 1 184 ? -15.690 -13.749 0.071 1.00 94.75 184 GLY A N 1
ATOM 1378 C CA . GLY A 1 184 ? -16.028 -14.666 1.159 1.00 94.75 184 GLY A CA 1
ATOM 1379 C C . GLY A 1 184 ? -15.024 -15.825 1.322 1.00 94.75 184 GLY A C 1
ATOM 1380 O O . GLY A 1 184 ? -14.143 -16.024 0.479 1.00 94.75 184 GLY A O 1
ATOM 1381 N N . PRO A 1 185 ? -15.154 -16.657 2.375 1.00 94.56 185 PRO A N 1
ATOM 1382 C CA . PRO A 1 185 ? -14.215 -17.752 2.661 1.00 94.56 185 PRO A CA 1
ATOM 1383 C C . PRO A 1 185 ? -14.016 -18.738 1.493 1.00 94.56 185 PRO A C 1
ATOM 1385 O O . PRO A 1 185 ? -12.905 -19.213 1.251 1.00 94.56 185 PRO A O 1
ATOM 1388 N N . GLY A 1 186 ? -15.073 -18.988 0.710 1.00 94.56 186 GLY A N 1
ATOM 1389 C CA . GLY A 1 186 ? -15.033 -19.830 -0.493 1.00 94.56 186 GLY A CA 1
ATOM 1390 C C . GLY A 1 186 ? -14.373 -19.183 -1.721 1.00 94.56 186 GLY A C 1
ATOM 1391 O O . GLY A 1 186 ? -14.243 -19.828 -2.760 1.00 94.56 186 GLY A O 1
ATOM 1392 N N . GLY A 1 187 ? -13.956 -17.916 -1.636 1.00 95.56 187 GLY A N 1
ATOM 1393 C CA . GLY A 1 187 ? -13.340 -17.183 -2.743 1.00 95.56 187 GLY A CA 1
ATOM 1394 C C . GLY A 1 187 ? -14.324 -16.674 -3.805 1.00 95.56 187 GLY A C 1
ATOM 1395 O O . GLY A 1 187 ? -13.881 -16.339 -4.911 1.00 95.56 187 GLY A O 1
ATOM 1396 N N . ALA A 1 188 ? -15.623 -16.662 -3.489 1.00 96.69 188 ALA A N 1
ATOM 1397 C CA . ALA A 1 188 ? -16.689 -16.051 -4.283 1.00 96.69 188 ALA A CA 1
ATOM 1398 C C . ALA A 1 188 ? -16.846 -14.564 -3.924 1.00 96.69 188 ALA A C 1
ATOM 1400 O O . ALA A 1 188 ? -16.560 -14.181 -2.791 1.00 96.69 188 ALA A O 1
ATOM 1401 N N . ILE A 1 189 ? -17.277 -13.758 -4.897 1.00 97.06 189 ILE A N 1
ATOM 1402 C CA . ILE A 1 189 ? -17.550 -12.326 -4.722 1.00 97.06 189 ILE A CA 1
ATOM 1403 C C . ILE A 1 189 ? -18.973 -12.174 -4.177 1.00 97.06 189 ILE A C 1
ATOM 1405 O O . ILE A 1 189 ? -19.915 -12.672 -4.795 1.00 97.06 189 ILE A O 1
ATOM 1409 N N . ASP A 1 190 ? -19.125 -11.494 -3.046 1.00 97.19 190 ASP A N 1
ATOM 1410 C CA . ASP A 1 190 ? -20.415 -11.114 -2.476 1.00 97.19 190 ASP A CA 1
ATOM 1411 C C . ASP A 1 190 ? -20.926 -9.837 -3.155 1.00 97.19 190 ASP A C 1
ATOM 1413 O O . ASP A 1 190 ? -20.547 -8.718 -2.810 1.00 97.19 190 ASP A O 1
ATOM 1417 N N . GLN A 1 191 ? -21.768 -10.019 -4.172 1.00 95.75 191 GLN A N 1
ATOM 1418 C CA . GLN A 1 191 ? -22.320 -8.919 -4.965 1.00 95.75 191 GLN A CA 1
ATOM 1419 C C . GLN A 1 191 ? -23.264 -8.020 -4.159 1.00 95.75 191 GLN A C 1
ATOM 1421 O O . GLN A 1 191 ? -23.310 -6.816 -4.405 1.00 95.75 191 GLN A O 1
ATOM 1426 N N . ASN A 1 192 ? -23.972 -8.578 -3.172 1.00 95.06 192 ASN A N 1
ATOM 1427 C CA . ASN A 1 192 ? -24.861 -7.795 -2.316 1.00 95.06 192 ASN A CA 1
ATOM 1428 C C . ASN A 1 192 ? -24.037 -6.859 -1.433 1.00 95.06 192 ASN A C 1
ATOM 1430 O O . ASN A 1 192 ? -24.348 -5.675 -1.337 1.00 95.06 192 ASN A O 1
ATOM 1434 N N . PHE A 1 193 ? -22.939 -7.369 -0.865 1.00 95.75 193 PHE A N 1
ATOM 1435 C CA . PHE A 1 193 ? -22.013 -6.542 -0.098 1.00 95.75 193 PHE A CA 1
ATOM 1436 C C . PHE A 1 193 ? -21.380 -5.443 -0.960 1.00 95.75 193 PHE A C 1
ATOM 1438 O O . PHE A 1 193 ? -21.312 -4.302 -0.521 1.00 95.75 193 PHE A O 1
ATOM 1445 N N . VAL A 1 194 ? -20.951 -5.744 -2.194 1.00 96.69 194 VAL A N 1
ATOM 1446 C CA . VAL A 1 194 ? -20.379 -4.730 -3.106 1.00 96.69 194 VAL A CA 1
ATOM 1447 C C . VAL A 1 194 ? -21.386 -3.618 -3.414 1.00 96.69 194 VAL A C 1
ATOM 1449 O O . VAL A 1 194 ? -21.019 -2.440 -3.363 1.00 96.69 194 VAL A O 1
ATOM 1452 N N . ALA A 1 195 ? -22.634 -3.974 -3.732 1.00 94.25 195 ALA A N 1
ATOM 1453 C CA . ALA A 1 195 ? -23.683 -3.007 -4.046 1.00 94.25 195 ALA A CA 1
ATOM 1454 C C . ALA A 1 195 ? -24.001 -2.110 -2.841 1.00 94.25 195 ALA A C 1
ATOM 1456 O O . ALA A 1 195 ? -23.983 -0.884 -2.968 1.00 94.25 195 ALA A O 1
ATOM 1457 N N . GLU A 1 196 ? -24.203 -2.720 -1.671 1.00 94.44 196 GLU A N 1
ATOM 1458 C CA . GLU A 1 196 ? -24.507 -2.005 -0.432 1.00 94.44 196 GLU A CA 1
ATOM 1459 C C . GLU A 1 196 ? -23.348 -1.097 -0.014 1.00 94.44 196 GLU A C 1
ATOM 1461 O O . GLU A 1 196 ? -23.528 0.097 0.216 1.00 94.44 196 GLU A O 1
ATOM 1466 N N . PHE A 1 197 ? -22.121 -1.623 -0.020 1.00 93.44 197 PHE A N 1
ATOM 1467 C CA . PHE A 1 197 ? -20.929 -0.855 0.327 1.00 93.44 197 PHE A CA 1
ATOM 1468 C C . PHE A 1 197 ? -20.742 0.353 -0.597 1.00 93.44 197 PHE A C 1
ATOM 1470 O O . PHE A 1 197 ? -20.459 1.456 -0.131 1.00 93.44 197 PHE A O 1
ATOM 1477 N N . SER A 1 198 ? -20.951 0.175 -1.906 1.00 92.81 198 SER A N 1
ATOM 1478 C CA . SER A 1 198 ? -20.881 1.274 -2.879 1.00 92.81 198 SER A CA 1
ATOM 1479 C C . SER A 1 198 ? -21.914 2.362 -2.588 1.00 92.81 198 SER A C 1
ATOM 1481 O O . SER A 1 198 ? -21.583 3.547 -2.657 1.00 92.81 198 SER A O 1
ATOM 1483 N N . ALA A 1 199 ? -23.149 1.973 -2.257 1.00 90.81 199 ALA A N 1
ATOM 1484 C CA . ALA A 1 199 ? -24.232 2.904 -1.960 1.00 90.81 199 ALA A CA 1
ATOM 1485 C C . ALA A 1 199 ? -23.967 3.699 -0.674 1.00 90.81 199 ALA A C 1
ATOM 1487 O O . ALA A 1 199 ? -24.117 4.924 -0.668 1.00 90.81 199 ALA A O 1
ATOM 1488 N N . GLN A 1 200 ? -23.516 3.036 0.395 1.00 90.06 200 GLN A N 1
ATOM 1489 C CA . GLN A 1 200 ? -23.180 3.720 1.647 1.00 90.06 200 GLN A CA 1
ATOM 1490 C C . GLN A 1 200 ? -21.962 4.635 1.478 1.00 90.06 200 GLN A C 1
ATOM 1492 O O . GLN A 1 200 ? -22.006 5.795 1.880 1.00 90.06 200 GLN A O 1
ATOM 1497 N N . LEU A 1 201 ? -20.908 4.174 0.794 1.00 87.00 201 LEU A N 1
ATOM 1498 C CA . LEU A 1 201 ? -19.688 4.957 0.579 1.00 87.00 201 LEU A CA 1
ATOM 1499 C C . LEU A 1 201 ? -19.929 6.233 -0.249 1.00 87.00 201 LEU A C 1
ATOM 1501 O O . LEU A 1 201 ? -19.248 7.237 -0.042 1.00 87.00 201 LEU A O 1
ATOM 1505 N N . GLN A 1 202 ? -20.881 6.225 -1.188 1.00 86.50 202 GLN A N 1
ATOM 1506 C CA . GLN A 1 202 ? -21.253 7.421 -1.964 1.00 86.50 202 GLN A CA 1
ATOM 1507 C C . GLN A 1 202 ? -21.935 8.503 -1.120 1.00 86.50 202 GLN A C 1
ATOM 1509 O O . GLN A 1 202 ? -21.836 9.686 -1.466 1.00 86.50 202 GLN A O 1
ATOM 1514 N N . ASN A 1 203 ? -22.612 8.086 -0.047 1.00 83.06 203 ASN A N 1
ATOM 1515 C CA . ASN A 1 203 ? -23.398 8.931 0.847 1.00 83.06 203 ASN A CA 1
ATOM 1516 C C . ASN A 1 203 ? -22.711 9.184 2.197 1.00 83.06 203 ASN A C 1
ATOM 1518 O O . ASN A 1 203 ? -23.270 9.899 3.025 1.00 83.06 203 ASN A O 1
ATOM 1522 N N . ASP A 1 204 ? -21.519 8.623 2.421 1.00 80.31 204 ASP A N 1
ATOM 1523 C CA . ASP A 1 204 ? -20.772 8.772 3.667 1.00 80.31 204 ASP A CA 1
ATOM 1524 C C . ASP A 1 204 ? -20.381 10.249 3.888 1.00 80.31 204 ASP A C 1
ATOM 1526 O O . ASP A 1 204 ? -19.529 10.783 3.162 1.00 80.31 204 ASP A O 1
ATOM 1530 N N . PRO A 1 205 ? -20.979 10.932 4.884 1.00 67.94 205 PRO A N 1
ATOM 1531 C CA . PRO A 1 205 ? -20.746 12.348 5.128 1.00 67.94 205 PRO A CA 1
ATOM 1532 C C . PRO A 1 205 ? -19.320 12.623 5.611 1.00 67.94 205 PRO A C 1
ATOM 1534 O O . PRO A 1 205 ? -18.806 13.717 5.373 1.00 67.94 205 PRO A O 1
ATOM 1537 N N . LEU A 1 206 ? -18.667 11.645 6.253 1.00 65.31 206 LEU A N 1
ATOM 1538 C CA . LEU A 1 206 ? -17.302 11.800 6.755 1.00 65.31 206 LEU A CA 1
ATOM 1539 C C . LEU A 1 206 ? -16.324 11.910 5.601 1.00 65.31 206 LEU A C 1
ATOM 1541 O O . LEU A 1 206 ? -15.465 12.785 5.592 1.00 65.31 206 LEU A O 1
ATOM 1545 N N . ARG A 1 207 ? -16.511 11.081 4.575 1.00 67.69 207 ARG A N 1
ATOM 1546 C CA . ARG A 1 207 ? -15.696 11.143 3.362 1.00 67.69 207 ARG A CA 1
ATOM 1547 C C . ARG A 1 207 ? -16.135 12.264 2.415 1.00 67.69 207 ARG A C 1
ATOM 1549 O O . ARG A 1 207 ? -15.303 12.811 1.701 1.00 67.69 207 ARG A O 1
ATOM 1556 N N . ALA A 1 208 ? -17.406 12.674 2.441 1.00 62.03 208 ALA A N 1
ATOM 1557 C CA . ALA A 1 208 ? -17.882 13.813 1.653 1.00 62.03 208 ALA A CA 1
ATOM 1558 C C . ALA A 1 208 ? -17.295 15.162 2.121 1.00 62.03 208 ALA A C 1
ATOM 1560 O O . ALA A 1 208 ? -17.009 16.021 1.285 1.00 62.03 208 ALA A O 1
ATOM 1561 N N . GLY A 1 209 ? -17.095 15.345 3.434 1.00 53.88 209 GLY A N 1
ATOM 1562 C CA . GLY A 1 209 ? -16.569 16.584 4.025 1.00 53.88 209 GLY A CA 1
ATOM 1563 C C . GLY A 1 209 ? -15.093 16.869 3.720 1.00 53.88 209 GLY A C 1
ATOM 1564 O O . GLY A 1 209 ? -14.691 18.029 3.703 1.00 53.88 209 GLY A O 1
ATOM 1565 N N . HIS A 1 210 ? -14.303 15.839 3.412 1.00 53.12 210 HIS A N 1
ATOM 1566 C CA . HIS A 1 210 ? -12.888 15.975 3.040 1.00 53.12 210 HIS A CA 1
ATOM 1567 C C . HIS A 1 210 ? -12.668 16.264 1.543 1.00 53.12 210 HIS A C 1
ATOM 1569 O O . HIS A 1 210 ? -11.533 16.274 1.072 1.00 53.12 210 HIS A O 1
ATOM 1575 N N . GLY A 1 211 ? -13.747 16.502 0.782 1.00 47.09 211 GLY A N 1
ATOM 1576 C CA . GLY A 1 211 ? -13.722 16.364 -0.671 1.00 47.09 211 GLY A CA 1
ATOM 1577 C C . GLY A 1 211 ? -13.553 14.887 -1.029 1.00 47.09 211 GLY A C 1
ATOM 1578 O O . GLY A 1 211 ? -12.893 14.135 -0.321 1.00 47.09 211 GLY A O 1
ATOM 1579 N N . ARG A 1 212 ? -14.172 14.416 -2.114 1.00 55.88 212 ARG A N 1
ATOM 1580 C CA . ARG A 1 212 ? -13.949 13.036 -2.572 1.00 55.88 212 ARG A CA 1
ATOM 1581 C C . ARG A 1 212 ? -12.493 12.910 -3.019 1.00 55.88 212 ARG A C 1
ATOM 1583 O O . ARG A 1 212 ? -12.189 13.173 -4.180 1.00 55.88 212 ARG A O 1
ATOM 1590 N N . GLY A 1 213 ? -11.608 12.570 -2.085 1.00 68.44 213 GLY A N 1
ATOM 1591 C CA . GLY A 1 213 ? -10.184 12.441 -2.343 1.00 68.44 213 GLY A CA 1
ATOM 1592 C C . GLY A 1 213 ? -9.920 11.381 -3.417 1.00 68.44 213 GLY A C 1
ATOM 1593 O O . GLY A 1 213 ? -10.780 10.517 -3.654 1.00 68.44 213 GLY A O 1
ATOM 1594 N N . PRO A 1 214 ? -8.739 11.408 -4.057 1.00 75.38 214 PRO A N 1
ATOM 1595 C CA . PRO A 1 214 ? -8.366 10.460 -5.108 1.00 75.38 214 PRO A CA 1
ATOM 1596 C C . PRO A 1 214 ? -8.639 9.000 -4.723 1.00 75.38 214 PRO A C 1
ATOM 1598 O O . PRO A 1 214 ? -9.215 8.252 -5.516 1.00 75.38 214 PRO A O 1
ATOM 1601 N N . HIS A 1 215 ? -8.356 8.630 -3.467 1.00 82.31 215 HIS A N 1
ATOM 1602 C CA . HIS A 1 215 ? -8.655 7.302 -2.936 1.00 82.31 215 HIS A CA 1
ATOM 1603 C C . HIS A 1 215 ? -10.132 6.910 -3.062 1.00 82.31 215 HIS A C 1
ATOM 1605 O O . HIS A 1 215 ? -10.441 5.856 -3.608 1.00 82.31 215 HIS A O 1
ATOM 1611 N N . GLN A 1 216 ? -11.066 7.731 -2.564 1.00 84.06 216 GLN A N 1
ATOM 1612 C CA . GLN A 1 216 ? -12.490 7.375 -2.557 1.00 84.06 216 GLN A CA 1
ATOM 1613 C C . GLN A 1 216 ? -13.043 7.285 -3.981 1.00 84.06 216 GLN A C 1
ATOM 1615 O O . GLN A 1 216 ? -13.843 6.394 -4.277 1.00 84.06 216 GLN A O 1
ATOM 1620 N N . ALA A 1 217 ? -12.614 8.189 -4.867 1.00 85.19 217 ALA A N 1
ATOM 1621 C CA . ALA A 1 217 ? -13.009 8.164 -6.271 1.00 85.19 217 ALA A CA 1
ATOM 1622 C C . ALA A 1 217 ? -12.549 6.868 -6.957 1.00 85.19 217 ALA A C 1
ATOM 1624 O O . ALA A 1 217 ? -13.341 6.209 -7.639 1.00 85.19 217 ALA A O 1
ATOM 1625 N N . HIS A 1 218 ? -11.296 6.470 -6.729 1.00 89.75 218 HIS A N 1
ATOM 1626 C CA . HIS A 1 218 ? -10.756 5.219 -7.251 1.00 89.75 218 HIS A CA 1
ATOM 1627 C C . HIS A 1 218 ? -11.431 3.987 -6.636 1.00 89.75 218 HIS A C 1
ATOM 1629 O O . HIS A 1 218 ? -11.853 3.077 -7.350 1.00 89.75 218 HIS A O 1
ATOM 1635 N N . LEU A 1 219 ? -11.625 3.982 -5.320 1.00 91.81 219 LEU A N 1
ATOM 1636 C CA . LEU A 1 219 ? -12.294 2.905 -4.602 1.00 91.81 219 LEU A CA 1
ATOM 1637 C C . LEU A 1 219 ? -13.697 2.643 -5.172 1.00 91.81 219 LEU A C 1
ATOM 1639 O O . LEU A 1 219 ? -14.023 1.514 -5.543 1.00 91.81 219 LEU A O 1
ATOM 1643 N N . LEU A 1 220 ? -14.500 3.700 -5.337 1.00 92.00 220 LEU A N 1
ATOM 1644 C CA . LEU A 1 220 ? -15.821 3.622 -5.969 1.00 92.00 220 LEU A CA 1
ATOM 1645 C C . LEU A 1 220 ? -15.750 3.132 -7.419 1.00 92.00 220 LEU A C 1
ATOM 1647 O O . LEU A 1 220 ? -16.627 2.385 -7.854 1.00 92.00 220 LEU A O 1
ATOM 1651 N N . LYS A 1 221 ? -14.707 3.506 -8.169 1.00 94.19 221 LYS A N 1
ATOM 1652 C CA . LYS A 1 221 ? -14.492 3.011 -9.534 1.00 94.19 221 LYS A CA 1
ATOM 1653 C C . LYS A 1 221 ? -14.283 1.496 -9.558 1.00 94.19 221 LYS A C 1
ATOM 1655 O O . LYS A 1 221 ? -14.910 0.820 -10.375 1.00 94.19 221 LYS A O 1
ATOM 1660 N N . ILE A 1 222 ? -13.447 0.952 -8.674 1.00 97.19 222 ILE A N 1
ATOM 1661 C CA . ILE A 1 222 ? -13.207 -0.498 -8.596 1.00 97.19 222 ILE A CA 1
ATOM 1662 C C . ILE A 1 222 ? -14.457 -1.245 -8.133 1.00 97.19 222 ILE A C 1
ATOM 1664 O O . ILE A 1 222 ? -14.799 -2.274 -8.716 1.00 97.19 222 ILE A O 1
ATOM 1668 N N . LEU A 1 223 ? -15.177 -0.720 -7.139 1.00 96.12 223 LEU A N 1
ATOM 1669 C CA . LEU A 1 223 ? -16.437 -1.311 -6.684 1.00 96.12 223 LEU A CA 1
ATOM 1670 C C . LEU A 1 223 ? -17.499 -1.319 -7.794 1.00 96.12 223 LEU A C 1
ATOM 1672 O O . LEU A 1 223 ? -18.176 -2.325 -7.997 1.00 96.12 223 LEU A O 1
ATOM 1676 N N . ASN A 1 224 ? -17.584 -0.248 -8.586 1.00 95.50 224 ASN A N 1
ATOM 1677 C CA . ASN A 1 224 ? -18.477 -0.186 -9.740 1.00 95.50 224 ASN A CA 1
ATOM 1678 C C . ASN A 1 224 ? -18.113 -1.225 -10.817 1.00 95.50 224 ASN A C 1
ATOM 1680 O O . ASN A 1 224 ? -19.001 -1.854 -11.389 1.00 95.50 224 ASN A O 1
ATOM 1684 N N . LEU A 1 225 ? -16.818 -1.450 -11.072 1.00 96.69 225 LEU A N 1
ATOM 1685 C CA . LEU A 1 225 ? -16.367 -2.527 -11.964 1.00 96.69 225 LEU A CA 1
ATOM 1686 C C . LEU A 1 225 ? -16.723 -3.909 -11.405 1.00 96.69 225 LEU A C 1
ATOM 1688 O O . LEU A 1 225 ? -17.172 -4.774 -12.151 1.00 96.69 225 LEU A O 1
ATOM 1692 N N . LEU A 1 226 ? -16.577 -4.118 -10.096 1.00 97.31 226 LEU A N 1
ATOM 1693 C CA . LEU A 1 226 ? -16.979 -5.367 -9.451 1.00 97.31 226 LEU A CA 1
ATOM 1694 C C . LEU A 1 226 ? -18.481 -5.625 -9.533 1.00 97.31 226 LEU A C 1
ATOM 1696 O O . LEU A 1 226 ? -18.857 -6.782 -9.701 1.00 97.31 226 LEU A O 1
ATOM 1700 N N . ALA A 1 227 ? -19.311 -4.589 -9.426 1.00 95.75 227 ALA A N 1
ATOM 1701 C CA . ALA A 1 227 ? -20.763 -4.713 -9.513 1.00 95.75 227 ALA A CA 1
ATOM 1702 C C . ALA A 1 227 ? -21.236 -4.954 -10.956 1.00 95.75 227 ALA A C 1
ATOM 1704 O O . ALA A 1 227 ? -22.099 -5.797 -11.195 1.00 95.75 227 ALA A O 1
ATOM 1705 N N . ASN A 1 228 ? -20.650 -4.241 -11.926 1.00 96.06 228 ASN A N 1
ATOM 1706 C CA . ASN A 1 228 ? -21.253 -4.078 -13.252 1.00 96.06 228 ASN A CA 1
ATOM 1707 C C . ASN A 1 228 ? -20.445 -4.668 -14.424 1.00 96.06 228 ASN A C 1
ATOM 1709 O O . ASN A 1 228 ? -20.992 -4.806 -15.517 1.00 96.06 228 ASN A O 1
ATOM 1713 N N . ASP A 1 229 ? -19.172 -5.039 -14.242 1.00 97.56 229 ASP A N 1
ATOM 1714 C CA . ASP A 1 229 ? -18.328 -5.603 -15.308 1.00 97.56 229 ASP A CA 1
ATOM 1715 C C . ASP A 1 229 ? -18.064 -7.103 -15.081 1.00 97.56 229 ASP A C 1
ATOM 1717 O O . ASP A 1 229 ? -17.149 -7.513 -14.361 1.00 97.56 229 ASP A O 1
ATOM 1721 N N . ALA A 1 230 ? -18.839 -7.948 -15.769 1.00 96.94 230 ALA A N 1
ATOM 1722 C CA . ALA A 1 230 ? -18.667 -9.403 -15.742 1.00 96.94 230 ALA A CA 1
ATOM 1723 C C . ALA A 1 230 ? -17.271 -9.857 -16.215 1.00 96.94 230 ALA A C 1
ATOM 1725 O O . ALA A 1 230 ? -16.755 -10.877 -15.755 1.00 96.94 230 ALA A O 1
ATOM 1726 N N . GLY A 1 231 ? -16.629 -9.115 -17.123 1.00 97.00 231 GLY A N 1
ATOM 1727 C CA . GLY A 1 231 ? -15.258 -9.383 -17.557 1.00 97.00 231 GLY A CA 1
ATOM 1728 C C . GLY A 1 231 ? -14.254 -9.157 -16.429 1.00 97.00 231 GLY A C 1
ATOM 1729 O O . GLY A 1 231 ? -13.392 -10.006 -16.201 1.00 97.00 231 GLY A O 1
ATOM 1730 N N . PHE A 1 232 ? -14.404 -8.062 -15.683 1.00 97.88 232 PHE A N 1
ATOM 1731 C CA . PHE A 1 232 ? -13.586 -7.770 -14.504 1.00 97.88 232 PHE A CA 1
ATOM 1732 C C . PHE A 1 232 ? -13.789 -8.816 -13.394 1.00 97.88 232 PHE A C 1
ATOM 1734 O O . PHE A 1 232 ? -12.815 -9.336 -12.843 1.00 97.88 232 PHE A O 1
ATOM 1741 N N . GLN A 1 233 ? -15.042 -9.199 -13.122 1.00 97.88 233 GLN A N 1
ATOM 1742 C CA . GLN A 1 233 ? -15.379 -10.272 -12.176 1.00 97.88 233 GLN A CA 1
ATOM 1743 C C . GLN A 1 233 ? -14.745 -11.613 -12.575 1.00 97.88 233 GLN A C 1
ATOM 1745 O O . GLN A 1 233 ? -14.186 -12.313 -11.726 1.00 97.88 233 GLN A O 1
ATOM 1750 N N . ASN A 1 234 ? -14.800 -11.969 -13.863 1.00 97.50 234 ASN A N 1
ATOM 1751 C CA . ASN A 1 234 ? -14.207 -13.199 -14.388 1.00 97.50 234 ASN A CA 1
ATOM 1752 C C . ASN A 1 234 ? -12.680 -13.197 -14.265 1.00 97.50 234 ASN A C 1
ATOM 1754 O O . ASN A 1 234 ? -12.107 -14.201 -13.832 1.00 97.50 234 ASN A O 1
ATOM 1758 N N . ASP A 1 235 ? -12.025 -12.078 -14.579 1.00 98.06 235 ASP A N 1
ATOM 1759 C CA . ASP A 1 235 ? -10.571 -11.939 -14.464 1.00 98.06 235 ASP A CA 1
ATOM 1760 C C . ASP A 1 235 ? -10.120 -12.059 -12.995 1.00 98.06 235 ASP A C 1
ATOM 1762 O O . ASP A 1 235 ? -9.207 -12.832 -12.685 1.00 98.06 235 ASP A O 1
ATOM 1766 N N . LEU A 1 236 ? -10.822 -11.404 -12.058 1.00 98.31 236 LEU A N 1
ATOM 1767 C CA . LEU A 1 236 ? -10.559 -11.545 -10.618 1.00 98.31 236 LEU A CA 1
ATOM 1768 C C . LEU A 1 236 ? -10.864 -12.972 -10.140 1.00 98.31 236 LEU A C 1
ATOM 1770 O O . LEU A 1 236 ? -10.127 -13.571 -9.350 1.00 98.31 236 LEU A O 1
ATOM 1774 N N . GLY A 1 237 ? -11.930 -13.567 -10.672 1.00 97.56 237 GLY A N 1
ATOM 1775 C CA . GLY A 1 237 ? -12.288 -14.963 -10.475 1.00 97.56 237 GLY A CA 1
ATOM 1776 C C . GLY A 1 237 ? -11.174 -15.917 -10.907 1.00 97.56 237 GLY A C 1
ATOM 1777 O O . GLY A 1 237 ? -10.922 -16.909 -10.213 1.00 97.56 237 GLY A O 1
ATOM 1778 N N . ALA A 1 238 ? -10.472 -15.608 -11.998 1.00 97.62 238 ALA A N 1
ATOM 1779 C CA . ALA A 1 238 ? -9.416 -16.420 -12.597 1.00 97.62 238 ALA A CA 1
ATOM 1780 C C . ALA A 1 238 ? -8.063 -16.336 -11.872 1.00 97.62 238 ALA A C 1
ATOM 1782 O O . ALA A 1 238 ? -7.207 -17.197 -12.110 1.00 97.62 238 ALA A O 1
ATOM 1783 N N . VAL A 1 239 ? -7.883 -15.378 -10.954 1.00 98.12 239 VAL A N 1
ATOM 1784 C CA . VAL A 1 239 ? -6.682 -15.253 -10.115 1.00 98.12 239 VAL A CA 1
ATOM 1785 C C . VAL A 1 239 ? -6.378 -16.585 -9.408 1.00 98.12 239 VAL A C 1
ATOM 1787 O O . VAL A 1 239 ? -7.248 -17.237 -8.807 1.00 98.12 239 VAL A O 1
ATOM 1790 N N . ARG A 1 240 ? -5.117 -17.021 -9.523 1.00 97.31 240 ARG A N 1
ATOM 1791 C CA . ARG A 1 240 ? -4.603 -18.306 -9.016 1.00 97.31 240 ARG A CA 1
ATOM 1792 C C . ARG A 1 240 ? -3.529 -18.084 -7.959 1.00 97.31 240 ARG A C 1
ATOM 1794 O O . ARG A 1 240 ? -2.823 -17.085 -8.000 1.00 97.31 240 ARG A O 1
ATOM 1801 N N . SER A 1 241 ? -3.357 -19.061 -7.073 1.00 97.19 241 SER A N 1
ATOM 1802 C CA . SER A 1 241 ? -2.293 -19.043 -6.065 1.00 97.19 241 SER A CA 1
ATOM 1803 C C . SER A 1 241 ? -0.881 -19.014 -6.674 1.00 97.19 241 SER A C 1
ATOM 1805 O O . SER A 1 241 ? -0.684 -19.530 -7.782 1.00 97.19 241 SER A O 1
ATOM 1807 N N . PRO A 1 242 ? 0.117 -18.484 -5.938 1.00 97.50 242 PRO A N 1
ATOM 1808 C CA . PRO A 1 242 ? 1.516 -18.488 -6.358 1.00 97.50 242 PRO A CA 1
ATOM 1809 C C . PRO A 1 242 ? 2.050 -19.890 -6.681 1.00 97.50 242 PRO A C 1
ATOM 1811 O O . PRO A 1 242 ? 1.904 -20.826 -5.881 1.00 97.50 242 PRO A O 1
ATOM 1814 N N . ARG A 1 243 ? 2.715 -20.034 -7.835 1.00 94.56 243 ARG A N 1
ATOM 1815 C CA . ARG A 1 243 ? 3.367 -21.285 -8.262 1.00 94.56 243 ARG A CA 1
ATOM 1816 C C . ARG A 1 243 ? 4.623 -21.563 -7.438 1.00 94.56 243 ARG A C 1
ATOM 1818 O O . ARG A 1 243 ? 5.494 -20.710 -7.372 1.00 94.56 243 ARG A O 1
ATOM 1825 N N . GLY A 1 244 ? 4.749 -22.773 -6.893 1.00 91.50 244 GLY A N 1
ATOM 1826 C CA . GLY A 1 244 ? 5.934 -23.198 -6.136 1.00 91.50 244 GLY A CA 1
ATOM 1827 C C . GLY A 1 244 ? 6.059 -22.549 -4.751 1.00 91.50 244 GLY A C 1
ATOM 1828 O O . GLY A 1 244 ? 5.430 -21.534 -4.454 1.00 91.50 244 GLY A O 1
ATOM 1829 N N . ASN A 1 245 ? 6.861 -23.160 -3.874 1.00 87.69 245 ASN A N 1
ATOM 1830 C CA . ASN A 1 245 ? 7.038 -22.690 -2.495 1.00 87.69 245 ASN A CA 1
ATOM 1831 C C . ASN A 1 245 ? 7.975 -21.477 -2.377 1.00 87.69 245 ASN A C 1
ATOM 1833 O O . ASN A 1 245 ? 7.785 -20.675 -1.470 1.00 87.69 245 ASN A O 1
ATOM 1837 N N . GLY A 1 246 ? 8.926 -21.316 -3.303 1.00 89.00 246 GLY A N 1
ATOM 1838 C CA . GLY A 1 246 ? 9.883 -20.202 -3.322 1.00 89.00 246 GLY A CA 1
ATOM 1839 C C . GLY A 1 246 ? 9.375 -18.920 -3.989 1.00 89.00 246 GLY A C 1
ATOM 1840 O O . GLY A 1 246 ? 10.162 -18.011 -4.211 1.00 89.00 246 GLY A O 1
ATOM 1841 N N . ASN A 1 247 ? 8.092 -18.836 -4.356 1.00 92.81 247 ASN A N 1
ATOM 1842 C CA . ASN A 1 247 ? 7.567 -17.651 -5.029 1.00 92.81 247 ASN A CA 1
ATOM 1843 C C . ASN A 1 247 ? 7.437 -16.470 -4.043 1.00 92.81 247 ASN A C 1
ATOM 1845 O O . ASN A 1 247 ? 6.675 -16.587 -3.070 1.00 92.81 247 ASN A O 1
ATOM 1849 N N . PRO A 1 248 ? 8.115 -15.332 -4.302 1.00 92.00 248 PRO A N 1
ATOM 1850 C CA . PRO A 1 248 ? 8.147 -14.185 -3.391 1.00 92.00 248 PRO A CA 1
ATOM 1851 C C . PRO A 1 248 ? 6.759 -13.589 -3.118 1.00 92.00 248 PRO A C 1
ATOM 1853 O O . PRO A 1 248 ? 6.506 -13.082 -2.022 1.00 92.00 248 PRO A O 1
ATOM 1856 N N . ALA A 1 249 ? 5.809 -13.740 -4.049 1.00 95.31 249 ALA A N 1
ATOM 1857 C CA . ALA A 1 249 ? 4.441 -13.256 -3.886 1.00 95.31 249 ALA A CA 1
ATOM 1858 C C . ALA A 1 249 ? 3.718 -13.868 -2.677 1.00 95.31 249 ALA A C 1
ATOM 1860 O O . ALA A 1 249 ? 2.788 -13.265 -2.150 1.00 95.31 249 ALA A O 1
ATOM 1861 N N . ARG A 1 250 ? 4.131 -15.050 -2.193 1.00 95.75 250 ARG A N 1
ATOM 1862 C CA . ARG A 1 250 ? 3.534 -15.647 -0.987 1.00 95.75 250 ARG A CA 1
ATOM 1863 C C . ARG A 1 250 ? 3.752 -14.778 0.246 1.00 95.75 250 ARG A C 1
ATOM 1865 O O . ARG A 1 250 ? 2.842 -14.660 1.059 1.00 95.75 250 ARG A O 1
ATOM 1872 N N . ASN A 1 251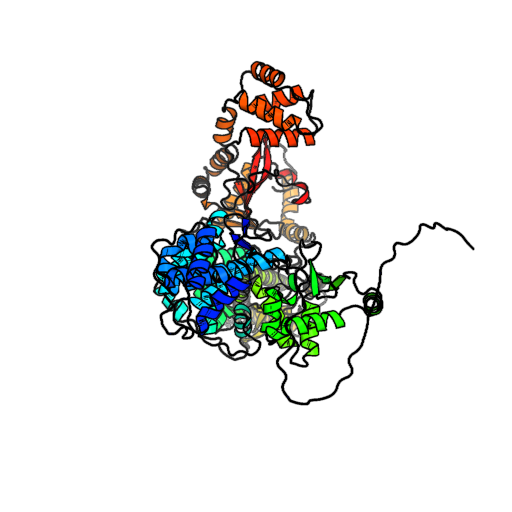 ? 4.934 -14.182 0.383 1.00 92.25 251 ASN A N 1
ATOM 1873 C CA . ASN A 1 251 ? 5.237 -13.310 1.515 1.00 92.25 251 ASN A CA 1
ATOM 1874 C C . ASN A 1 251 ? 4.509 -11.973 1.377 1.00 92.25 251 ASN A C 1
ATOM 1876 O O . ASN A 1 251 ? 3.930 -11.515 2.354 1.00 92.25 251 ASN A O 1
ATOM 1880 N N . LEU A 1 252 ? 4.425 -11.426 0.160 1.00 94.31 252 LEU A N 1
ATOM 1881 C CA . LEU A 1 252 ? 3.642 -10.216 -0.100 1.00 94.31 252 LEU A CA 1
ATOM 1882 C C . LEU A 1 252 ? 2.151 -10.407 0.181 1.00 94.31 252 LEU A C 1
ATOM 1884 O O . LEU A 1 252 ? 1.544 -9.538 0.791 1.00 94.31 252 LEU A O 1
ATOM 1888 N N . ILE A 1 253 ? 1.562 -11.547 -0.198 1.00 96.94 253 ILE A N 1
ATOM 1889 C CA . ILE A 1 253 ? 0.158 -11.851 0.120 1.00 96.94 253 ILE A CA 1
ATOM 1890 C C . ILE A 1 253 ? -0.053 -11.928 1.630 1.00 96.94 253 ILE A C 1
ATOM 1892 O O . ILE A 1 253 ? -1.046 -11.405 2.125 1.00 96.94 253 ILE A O 1
ATOM 1896 N N . ARG A 1 254 ? 0.864 -12.571 2.366 1.00 95.69 254 ARG A N 1
ATOM 1897 C CA . ARG A 1 254 ? 0.769 -12.628 3.830 1.00 95.69 254 ARG A CA 1
ATOM 1898 C C . ARG A 1 254 ? 0.862 -11.241 4.445 1.00 95.69 254 ARG A C 1
ATOM 1900 O O . ARG A 1 254 ? -0.001 -10.910 5.240 1.00 95.69 254 ARG A O 1
ATOM 1907 N N . ALA A 1 255 ? 1.841 -10.441 4.028 1.00 93.31 255 ALA A N 1
ATOM 1908 C CA . ALA A 1 255 ? 2.008 -9.073 4.505 1.00 93.31 255 ALA A CA 1
ATOM 1909 C C . ALA A 1 255 ? 0.778 -8.208 4.197 1.00 93.31 255 ALA A C 1
ATOM 1911 O O . ALA A 1 255 ? 0.261 -7.546 5.085 1.00 93.31 255 ALA A O 1
ATOM 1912 N N . THR A 1 256 ? 0.261 -8.286 2.966 1.00 95.62 256 THR A N 1
ATOM 1913 C CA . THR A 1 256 ? -0.926 -7.535 2.522 1.00 95.62 256 THR A CA 1
ATOM 1914 C C . THR A 1 256 ? -2.162 -7.862 3.351 1.00 95.62 256 THR A C 1
ATOM 1916 O O . THR A 1 256 ? -2.987 -6.993 3.573 1.00 95.62 256 THR A O 1
ATOM 1919 N N . LEU A 1 257 ? -2.304 -9.108 3.802 1.00 95.62 257 LEU A N 1
ATOM 1920 C CA . LEU A 1 257 ? -3.479 -9.573 4.540 1.00 95.62 257 LEU A CA 1
ATOM 1921 C C . LEU A 1 257 ? -3.226 -9.751 6.047 1.00 95.62 257 LEU A C 1
ATOM 1923 O O . LEU A 1 257 ? -4.022 -10.410 6.707 1.00 95.62 257 LEU A O 1
ATOM 1927 N N . GLY A 1 258 ? -2.094 -9.275 6.581 1.00 92.44 258 GLY A N 1
ATOM 1928 C CA . GLY A 1 258 ? -1.738 -9.470 7.996 1.00 92.44 258 GLY A CA 1
ATOM 1929 C C . GLY A 1 258 ? -1.645 -10.942 8.437 1.00 92.44 258 GLY A C 1
ATOM 1930 O O . GLY A 1 258 ? -1.827 -11.268 9.608 1.00 92.44 258 GLY A O 1
ATOM 1931 N N . LEU A 1 259 ? -1.394 -11.880 7.515 1.00 93.62 259 LEU A N 1
ATOM 1932 C CA . LEU A 1 259 ? -1.387 -13.310 7.839 1.00 93.62 259 LEU A CA 1
ATOM 1933 C C . LEU A 1 259 ? -0.108 -13.700 8.596 1.00 93.62 259 LEU A C 1
ATOM 1935 O O . LEU A 1 259 ? 0.990 -13.331 8.162 1.00 93.62 259 LEU A O 1
ATOM 1939 N N . PRO A 1 260 ? -0.201 -14.560 9.630 1.00 91.19 260 PRO A N 1
ATOM 1940 C CA . PRO A 1 260 ? 0.967 -15.054 10.344 1.00 91.19 260 PRO A CA 1
ATOM 1941 C C . PRO A 1 260 ? 1.993 -15.718 9.427 1.00 91.19 260 PRO A C 1
ATOM 1943 O O . PRO A 1 260 ? 1.653 -16.398 8.443 1.00 91.19 260 PRO A O 1
ATOM 1946 N N . THR A 1 261 ? 3.262 -15.587 9.805 1.00 87.38 261 THR A N 1
ATOM 1947 C CA . THR A 1 261 ? 4.377 -16.266 9.138 1.00 87.38 261 THR A CA 1
ATOM 1948 C C . THR A 1 261 ? 4.101 -17.766 9.014 1.00 87.38 261 THR A C 1
ATOM 1950 O O . THR A 1 261 ? 3.750 -18.432 9.983 1.00 87.38 261 THR A O 1
ATOM 1953 N N . GLY A 1 262 ? 4.270 -18.319 7.811 1.00 88.50 262 GLY A N 1
ATOM 1954 C CA . GLY A 1 262 ? 4.068 -19.749 7.550 1.00 88.50 262 GLY A CA 1
ATOM 1955 C C . GLY A 1 262 ? 2.639 -20.149 7.172 1.00 88.50 262 GLY A C 1
ATOM 1956 O O . GLY A 1 262 ? 2.462 -21.236 6.624 1.00 88.50 262 GLY A O 1
ATOM 1957 N N . THR A 1 263 ? 1.643 -19.267 7.333 1.00 93.88 263 THR A N 1
ATOM 1958 C CA . THR A 1 263 ? 0.262 -19.525 6.880 1.00 93.88 263 THR A CA 1
ATOM 1959 C C . THR A 1 263 ? 0.249 -19.946 5.410 1.00 93.88 263 THR A C 1
ATOM 1961 O O . THR A 1 263 ? 0.871 -19.295 4.561 1.00 93.88 263 THR A O 1
ATOM 1964 N N . ALA A 1 264 ? -0.430 -21.045 5.077 1.00 95.69 264 ALA A N 1
ATOM 1965 C CA . ALA A 1 264 ? -0.538 -21.490 3.693 1.00 95.69 264 ALA A CA 1
ATOM 1966 C C . ALA A 1 264 ? -1.330 -20.461 2.867 1.00 95.69 264 ALA A C 1
ATOM 1968 O O . ALA A 1 264 ? -2.440 -20.061 3.217 1.00 95.69 264 ALA A O 1
ATOM 1969 N N . VAL A 1 265 ? -0.754 -20.010 1.753 1.00 97.12 265 VAL A N 1
ATOM 1970 C CA . VAL A 1 265 ? -1.408 -19.038 0.870 1.00 97.12 265 VAL A CA 1
ATOM 1971 C C . VAL A 1 265 ? -2.379 -19.776 -0.049 1.00 97.12 265 VAL A C 1
ATOM 1973 O O . VAL A 1 265 ? -1.959 -20.478 -0.969 1.00 97.12 265 VAL A O 1
ATOM 1976 N N . THR A 1 266 ? -3.678 -19.625 0.214 1.00 97.50 266 THR A N 1
ATOM 1977 C CA . THR A 1 266 ? -4.765 -20.231 -0.565 1.00 97.50 266 THR A CA 1
ATOM 1978 C C . THR A 1 266 ? -5.144 -19.356 -1.758 1.00 97.50 266 THR A C 1
ATOM 1980 O O . THR A 1 266 ? -4.718 -18.206 -1.870 1.00 97.50 266 THR A O 1
ATOM 1983 N N . ARG A 1 267 ? -5.990 -19.872 -2.659 1.00 97.69 267 ARG A N 1
ATOM 1984 C CA . ARG A 1 267 ? -6.543 -19.074 -3.767 1.00 97.69 267 ARG A CA 1
ATOM 1985 C C . ARG A 1 267 ? -7.397 -17.917 -3.255 1.00 97.69 267 ARG A C 1
ATOM 1987 O O . ARG A 1 267 ? -7.323 -16.833 -3.822 1.00 97.69 267 ARG A O 1
ATOM 1994 N N . THR A 1 268 ? -8.155 -18.129 -2.180 1.00 98.31 268 THR A N 1
ATOM 1995 C CA . THR A 1 268 ? -8.943 -17.078 -1.524 1.00 98.31 268 THR A CA 1
ATOM 1996 C C . THR A 1 268 ? -8.036 -15.966 -1.000 1.00 98.31 268 THR A C 1
ATOM 1998 O O . THR A 1 268 ? -8.284 -14.805 -1.310 1.00 98.31 268 THR A O 1
ATOM 2001 N N . HIS A 1 269 ? -6.934 -16.302 -0.311 1.00 98.38 269 HIS A N 1
ATOM 2002 C CA . HIS A 1 269 ? -5.948 -15.304 0.136 1.00 98.38 269 HIS A CA 1
ATOM 2003 C C . HIS A 1 269 ? -5.362 -14.533 -1.051 1.00 98.38 269 HIS A C 1
ATOM 2005 O O . HIS A 1 269 ? -5.274 -13.314 -1.031 1.00 98.38 269 HIS A O 1
ATOM 2011 N N . THR A 1 270 ? -5.010 -15.228 -2.131 1.00 98.50 270 THR A N 1
ATOM 2012 C CA . THR A 1 270 ? -4.483 -14.580 -3.337 1.00 98.50 270 THR A CA 1
ATOM 2013 C C . THR A 1 270 ? -5.480 -13.596 -3.957 1.00 98.50 270 THR A C 1
ATOM 2015 O O . THR A 1 270 ? -5.098 -12.471 -4.260 1.00 98.50 270 THR A O 1
ATOM 2018 N N . LYS A 1 271 ? -6.756 -13.977 -4.101 1.00 98.56 271 LYS A N 1
ATOM 2019 C CA . LYS A 1 271 ? -7.798 -13.075 -4.617 1.00 98.56 271 LYS A CA 1
ATOM 2020 C C . LYS A 1 271 ? -8.007 -11.862 -3.714 1.00 98.56 271 LYS A C 1
ATOM 2022 O O . LYS A 1 271 ? -8.083 -10.754 -4.228 1.00 98.56 271 LYS A O 1
ATOM 2027 N N . ARG A 1 272 ? -8.066 -12.070 -2.393 1.00 98.50 272 ARG A N 1
ATOM 2028 C CA . ARG A 1 272 ? -8.202 -10.991 -1.403 1.00 98.50 272 ARG A CA 1
ATOM 2029 C C . ARG A 1 272 ? -7.045 -10.010 -1.485 1.00 98.50 272 ARG A C 1
ATOM 2031 O O . ARG A 1 272 ? -7.289 -8.821 -1.574 1.00 98.50 272 ARG A O 1
ATOM 2038 N N . ALA A 1 273 ? -5.807 -10.496 -1.546 1.00 98.38 273 ALA A N 1
ATOM 2039 C CA . ALA A 1 273 ? -4.639 -9.627 -1.665 1.00 98.38 273 ALA A CA 1
ATOM 2040 C C . ALA A 1 273 ? -4.622 -8.845 -2.987 1.00 98.38 273 ALA A C 1
ATOM 2042 O O . ALA A 1 273 ? -4.316 -7.660 -2.983 1.00 98.38 273 ALA A O 1
ATOM 2043 N N . VAL A 1 274 ? -4.981 -9.484 -4.109 1.00 98.56 274 VAL A N 1
ATOM 2044 C CA . VAL A 1 274 ? -5.075 -8.802 -5.412 1.00 98.56 274 VAL A CA 1
ATOM 2045 C C . VAL A 1 274 ? -6.184 -7.751 -5.409 1.00 98.56 274 VAL A C 1
ATOM 2047 O O . VAL A 1 274 ? -5.962 -6.647 -5.891 1.00 98.56 274 VAL A O 1
ATOM 2050 N N . LEU A 1 275 ? -7.356 -8.063 -4.849 1.00 98.56 275 LEU A N 1
ATOM 2051 C CA . LEU A 1 275 ? -8.435 -7.087 -4.738 1.00 98.56 275 LEU A CA 1
ATOM 2052 C C . LEU A 1 275 ? -8.062 -5.946 -3.782 1.00 98.56 275 LEU A C 1
ATOM 2054 O O . LEU A 1 275 ? -8.266 -4.794 -4.133 1.00 98.56 275 LEU A O 1
ATOM 2058 N N . ALA A 1 276 ? -7.457 -6.241 -2.631 1.00 98.31 276 ALA A N 1
ATOM 2059 C CA . ALA A 1 276 ? -6.961 -5.225 -1.707 1.00 98.31 276 ALA A CA 1
ATOM 2060 C C . ALA A 1 276 ? -5.938 -4.304 -2.385 1.00 98.31 276 ALA A C 1
ATOM 2062 O O . ALA A 1 276 ? -5.998 -3.096 -2.211 1.00 98.31 276 ALA A O 1
ATOM 2063 N N . ALA A 1 277 ? -5.035 -4.851 -3.205 1.00 97.69 277 ALA A N 1
ATOM 2064 C CA . ALA A 1 277 ? -4.084 -4.049 -3.973 1.00 97.69 277 ALA A CA 1
ATOM 2065 C C . ALA A 1 277 ? -4.773 -3.127 -4.990 1.00 97.69 277 ALA A C 1
ATOM 2067 O O . ALA A 1 277 ? -4.314 -2.012 -5.179 1.00 97.69 277 ALA A O 1
ATOM 2068 N N . LEU A 1 278 ? -5.873 -3.567 -5.613 1.00 97.69 278 LEU A N 1
ATOM 2069 C CA . LEU A 1 278 ? -6.656 -2.748 -6.548 1.00 97.69 278 LEU A CA 1
ATOM 2070 C C . LEU A 1 278 ? -7.525 -1.697 -5.852 1.00 97.69 278 LEU A C 1
ATOM 2072 O O . LEU A 1 278 ? -7.781 -0.660 -6.445 1.00 97.69 278 LEU A O 1
ATOM 2076 N N . LEU A 1 279 ? -8.035 -1.983 -4.652 1.00 96.75 279 LEU A N 1
ATOM 2077 C CA . LEU A 1 279 ? -8.837 -1.040 -3.864 1.00 96.75 279 LEU A CA 1
ATOM 2078 C C . LEU A 1 279 ? -7.955 0.012 -3.172 1.00 96.75 279 LEU A C 1
ATOM 2080 O O . LEU A 1 279 ? -8.419 1.122 -2.920 1.00 96.75 279 LEU A O 1
ATOM 2084 N N . ALA A 1 280 ? -6.707 -0.337 -2.851 1.00 93.88 280 ALA A N 1
ATOM 2085 C CA . ALA A 1 280 ? -5.733 0.580 -2.276 1.00 93.88 280 ALA A CA 1
ATOM 2086 C C . ALA A 1 280 ? -5.328 1.656 -3.291 1.00 93.88 280 ALA A C 1
ATOM 2088 O O . ALA A 1 280 ? -5.328 1.433 -4.496 1.00 93.88 280 ALA A O 1
ATOM 2089 N N . GLU A 1 281 ? -4.948 2.830 -2.802 1.00 88.25 281 GLU A N 1
ATOM 2090 C CA . GLU A 1 281 ? -4.394 3.865 -3.669 1.00 88.25 281 GLU A CA 1
ATOM 2091 C C . GLU A 1 281 ? -2.923 3.579 -3.995 1.00 88.25 281 GLU A C 1
ATOM 2093 O O . GLU A 1 281 ? -2.153 3.162 -3.126 1.00 88.25 281 GLU A O 1
ATOM 2098 N N . VAL A 1 282 ? -2.523 3.840 -5.241 1.00 88.12 282 VAL A N 1
ATOM 2099 C CA . VAL A 1 282 ? -1.109 3.895 -5.626 1.00 88.12 282 VAL A CA 1
ATOM 2100 C C . VAL A 1 282 ? -0.606 5.304 -5.360 1.00 88.12 282 VAL A C 1
ATOM 2102 O O . VAL A 1 282 ? -1.144 6.266 -5.896 1.00 88.12 282 VAL A O 1
ATOM 2105 N N . ARG A 1 283 ? 0.446 5.431 -4.553 1.00 80.19 283 ARG A N 1
ATOM 2106 C CA . ARG A 1 283 ? 1.051 6.721 -4.214 1.00 80.19 283 ARG A CA 1
ATOM 2107 C C . ARG A 1 283 ? 2.546 6.665 -4.412 1.00 80.19 283 ARG A C 1
ATOM 2109 O O . ARG A 1 283 ? 3.155 5.608 -4.262 1.00 80.19 283 ARG A O 1
ATOM 2116 N N . GLN A 1 284 ? 3.149 7.818 -4.675 1.00 72.44 284 GLN A N 1
ATOM 2117 C CA . GLN A 1 284 ? 4.597 7.937 -4.603 1.00 72.44 284 GLN A CA 1
ATOM 2118 C C . GLN A 1 284 ? 5.005 7.957 -3.130 1.00 72.44 284 GLN A C 1
ATOM 2120 O O . GLN A 1 284 ? 5.028 8.998 -2.486 1.00 72.44 284 GLN A O 1
ATOM 2125 N N . GLY A 1 285 ? 5.283 6.775 -2.576 1.00 66.44 285 GLY A N 1
ATOM 2126 C CA . GLY A 1 285 ? 5.942 6.662 -1.278 1.00 66.44 285 GLY A CA 1
ATOM 2127 C C . GLY A 1 285 ? 7.374 7.205 -1.330 1.00 66.44 285 GLY A C 1
ATOM 2128 O O . GLY A 1 285 ? 7.910 7.473 -2.407 1.00 66.44 285 GLY A O 1
ATOM 2129 N N . ALA A 1 286 ? 8.042 7.281 -0.175 1.00 59.69 286 ALA A N 1
ATOM 2130 C CA . ALA A 1 286 ? 9.385 7.873 -0.043 1.00 59.69 286 ALA A CA 1
ATOM 2131 C C . ALA A 1 286 ? 10.475 7.237 -0.938 1.00 59.69 286 ALA A C 1
ATOM 2133 O O . ALA A 1 286 ? 11.519 7.833 -1.167 1.00 59.69 286 ALA A O 1
ATOM 2134 N N . VAL A 1 287 ? 10.233 6.027 -1.446 1.00 56.03 287 VAL A N 1
ATOM 2135 C CA . VAL A 1 287 ? 11.200 5.182 -2.168 1.00 56.03 287 VAL A CA 1
ATOM 2136 C C . VAL A 1 287 ? 10.787 4.891 -3.623 1.00 56.03 287 VAL A C 1
ATOM 2138 O O . VAL A 1 287 ? 11.236 3.916 -4.210 1.00 56.03 287 VAL A O 1
ATOM 2141 N N . GLY A 1 288 ? 9.919 5.714 -4.229 1.00 57.31 288 GLY A N 1
ATOM 2142 C CA . GLY A 1 288 ? 9.441 5.514 -5.610 1.00 57.31 288 GLY A CA 1
ATOM 2143 C C . GLY A 1 288 ? 9.967 6.541 -6.614 1.00 57.31 288 GLY A C 1
ATOM 2144 O O . GLY A 1 288 ? 9.894 7.741 -6.356 1.00 57.31 288 GLY A O 1
ATOM 2145 N N . SER A 1 289 ? 10.425 6.072 -7.781 1.00 64.56 289 SER A N 1
ATOM 2146 C CA . SER A 1 289 ? 10.738 6.922 -8.939 1.00 64.56 289 SER A CA 1
ATOM 2147 C C . SER A 1 289 ? 9.473 7.629 -9.431 1.00 64.56 289 SER A C 1
ATOM 2149 O O . SER A 1 289 ? 8.533 6.973 -9.882 1.00 64.56 289 SER A O 1
ATOM 2151 N N . CYS A 1 290 ? 9.457 8.967 -9.397 1.00 66.44 290 CYS A N 1
ATOM 2152 C CA . CYS A 1 290 ? 8.306 9.780 -9.824 1.00 66.44 290 CYS A CA 1
ATOM 2153 C C . CYS A 1 290 ? 7.783 9.403 -11.221 1.00 66.44 290 CYS A C 1
ATOM 2155 O O . CYS A 1 290 ? 6.574 9.367 -11.459 1.00 66.44 290 CYS A O 1
ATOM 2157 N N . PHE A 1 291 ? 8.688 9.052 -12.139 1.00 68.44 291 PHE A N 1
ATOM 2158 C CA . PHE A 1 291 ? 8.340 8.623 -13.490 1.00 68.44 291 PHE A CA 1
ATOM 2159 C C . PHE A 1 291 ? 7.579 7.297 -13.481 1.00 68.44 291 PHE A C 1
ATOM 2161 O O . PHE A 1 291 ? 6.508 7.171 -14.074 1.00 68.44 291 PHE A O 1
ATOM 2168 N N . ALA A 1 292 ? 8.108 6.315 -12.767 1.00 70.19 292 ALA A N 1
ATOM 2169 C CA . ALA A 1 292 ? 7.512 4.999 -12.682 1.00 70.19 292 ALA A CA 1
ATOM 2170 C C . ALA A 1 292 ? 6.174 4.986 -11.949 1.00 70.19 292 ALA A C 1
ATOM 2172 O O . ALA A 1 292 ? 5.212 4.377 -12.426 1.00 70.19 292 ALA A O 1
ATOM 2173 N N . THR A 1 293 ? 6.115 5.671 -10.808 1.00 79.94 293 THR A N 1
ATOM 2174 C CA . THR A 1 293 ? 4.898 5.747 -10.012 1.00 79.94 293 THR A CA 1
ATOM 2175 C C . THR A 1 293 ? 3.784 6.403 -10.812 1.00 79.94 293 THR A C 1
ATOM 2177 O O . THR A 1 293 ? 2.673 5.888 -10.806 1.00 79.94 293 THR A O 1
ATOM 2180 N N . SER A 1 294 ? 4.074 7.454 -11.591 1.00 78.06 294 SER A N 1
ATOM 2181 C CA . SER A 1 294 ? 3.060 8.083 -12.452 1.00 78.06 294 SER A CA 1
ATOM 2182 C C . SER A 1 294 ? 2.446 7.104 -13.463 1.00 78.06 294 SER A C 1
ATOM 2184 O O . SER A 1 294 ? 1.236 7.109 -13.678 1.00 78.06 294 SER A O 1
ATOM 2186 N N . VAL A 1 295 ? 3.246 6.191 -14.030 1.00 80.06 295 VAL A N 1
ATOM 2187 C CA . VAL A 1 295 ? 2.743 5.142 -14.931 1.00 80.06 295 VAL A CA 1
ATOM 2188 C C . VAL A 1 295 ? 1.917 4.111 -14.167 1.00 80.06 295 VAL A C 1
ATOM 2190 O O . VAL A 1 295 ? 0.884 3.669 -14.669 1.00 80.06 295 VAL A O 1
ATOM 2193 N N . ALA A 1 296 ? 2.343 3.724 -12.964 1.00 86.06 296 ALA A N 1
ATOM 2194 C CA . ALA A 1 296 ? 1.581 2.810 -12.120 1.00 86.06 296 ALA A CA 1
ATOM 2195 C C . ALA A 1 296 ? 0.222 3.403 -11.724 1.00 86.06 296 ALA A C 1
ATOM 2197 O O . ALA A 1 296 ? -0.784 2.719 -11.890 1.00 86.06 296 ALA A O 1
ATOM 2198 N N . VAL A 1 297 ? 0.188 4.672 -11.303 1.00 85.00 297 VAL A N 1
ATOM 2199 C CA . VAL A 1 297 ? -1.035 5.437 -11.006 1.00 85.00 297 VAL A CA 1
ATOM 2200 C C . VAL A 1 297 ? -1.933 5.509 -12.238 1.00 85.00 297 VAL A C 1
ATOM 2202 O O . VAL A 1 297 ? -3.094 5.137 -12.162 1.00 85.00 297 VAL A O 1
ATOM 2205 N N . MET A 1 298 ? -1.400 5.872 -13.407 1.00 85.25 298 MET A N 1
ATOM 2206 C CA . MET A 1 298 ? -2.177 5.913 -14.653 1.00 85.25 298 MET A CA 1
ATOM 2207 C C . MET A 1 298 ? -2.787 4.545 -14.999 1.00 85.25 298 MET A C 1
ATOM 2209 O O . MET A 1 298 ? -3.979 4.439 -15.275 1.00 85.25 298 MET A O 1
ATOM 2213 N N . VAL A 1 299 ? -1.999 3.464 -14.971 1.00 88.25 299 VAL A N 1
ATOM 2214 C CA . VAL A 1 299 ? -2.509 2.115 -15.280 1.00 88.25 299 VAL A CA 1
ATOM 2215 C C . VAL A 1 299 ? -3.529 1.660 -14.239 1.00 88.25 299 VAL A C 1
ATOM 2217 O O . VAL A 1 299 ? -4.513 1.013 -14.594 1.00 88.25 299 VAL A O 1
ATOM 2220 N N . HIS A 1 300 ? -3.305 1.989 -12.972 1.00 92.62 300 HIS A N 1
ATOM 2221 C CA . HIS A 1 300 ? -4.206 1.683 -11.873 1.00 92.62 300 HIS A CA 1
ATOM 2222 C C . HIS A 1 300 ? -5.548 2.402 -12.012 1.00 92.62 300 HIS A C 1
ATOM 2224 O O . HIS A 1 300 ? -6.597 1.753 -12.057 1.00 92.62 300 HIS A O 1
ATOM 2230 N N . ASP A 1 301 ? -5.494 3.722 -12.144 1.00 86.94 301 ASP A N 1
ATOM 2231 C CA . ASP A 1 301 ? -6.655 4.591 -12.116 1.00 86.94 301 ASP A CA 1
ATOM 2232 C C . ASP A 1 301 ? -7.406 4.515 -13.435 1.00 86.94 301 ASP A C 1
ATOM 2234 O O . ASP A 1 301 ? -8.626 4.420 -13.429 1.00 86.94 301 ASP A O 1
ATOM 2238 N N . GLU A 1 302 ? -6.729 4.516 -14.585 1.00 89.25 302 GLU A N 1
ATOM 2239 C CA . GLU A 1 302 ? -7.376 4.572 -15.901 1.00 89.25 302 GLU A CA 1
ATOM 2240 C C . GLU A 1 302 ? -7.664 3.178 -16.469 1.00 89.25 302 GLU A C 1
ATOM 2242 O O . GLU A 1 302 ? -8.686 2.983 -17.133 1.00 89.25 302 GLU A O 1
ATOM 2247 N N . GLN A 1 303 ? -6.812 2.187 -16.178 1.00 93.94 303 GLN A N 1
ATOM 2248 C CA . GLN A 1 303 ? -6.843 0.859 -16.807 1.00 93.94 303 GLN A CA 1
ATOM 2249 C C . GLN A 1 303 ? -6.850 -0.295 -15.777 1.00 93.94 303 GLN A C 1
ATOM 2251 O O . GLN A 1 303 ? -6.083 -1.256 -15.921 1.00 93.94 303 GLN A O 1
ATOM 2256 N N . PRO A 1 304 ? -7.761 -0.292 -14.782 1.00 95.81 304 PRO A N 1
ATOM 2257 C CA . PRO A 1 304 ? -7.730 -1.212 -13.637 1.00 95.81 304 PRO A CA 1
ATOM 2258 C C . PRO A 1 304 ? -7.780 -2.693 -14.026 1.00 95.81 304 PRO A C 1
ATOM 2260 O O . PRO A 1 304 ? -7.186 -3.540 -13.365 1.00 95.81 304 PRO A O 1
ATOM 2263 N N . ARG A 1 305 ? -8.425 -3.035 -15.149 1.00 96.62 305 ARG A N 1
ATOM 2264 C CA . ARG A 1 305 ? -8.418 -4.405 -15.685 1.00 96.62 305 ARG A CA 1
ATOM 2265 C C . ARG A 1 305 ? -7.024 -4.851 -16.150 1.00 96.62 305 ARG A C 1
ATOM 2267 O O . ARG A 1 305 ? -6.665 -6.018 -15.992 1.00 96.62 305 ARG A O 1
ATOM 2274 N N . LYS A 1 306 ? -6.212 -3.946 -16.711 1.00 94.25 306 LYS A N 1
ATOM 2275 C CA . LYS A 1 306 ? -4.807 -4.244 -17.035 1.00 94.25 306 LYS A CA 1
ATOM 2276 C C . LYS A 1 306 ? -3.992 -4.400 -15.757 1.00 94.25 306 LYS A C 1
ATOM 2278 O O . LYS A 1 306 ? -3.272 -5.390 -15.661 1.00 94.25 306 LYS A O 1
ATOM 2283 N N . MET A 1 307 ? -4.185 -3.523 -14.768 1.00 95.81 307 MET A N 1
ATOM 2284 C CA . MET A 1 307 ? -3.543 -3.666 -13.454 1.00 95.81 307 MET A CA 1
ATOM 2285 C C . MET A 1 307 ? -3.872 -5.021 -12.802 1.00 95.81 307 MET A C 1
ATOM 2287 O O . MET A 1 307 ? -2.969 -5.737 -12.377 1.00 95.81 307 MET A O 1
ATOM 2291 N N . LEU A 1 308 ? -5.139 -5.447 -12.818 1.00 97.88 308 LEU A N 1
ATOM 2292 C CA . LEU A 1 308 ? -5.571 -6.763 -12.329 1.00 97.88 308 LEU A CA 1
ATOM 2293 C C . LEU A 1 308 ? -4.830 -7.916 -13.024 1.00 97.88 308 LEU A C 1
ATOM 2295 O O . LEU A 1 308 ? -4.333 -8.831 -12.364 1.00 97.88 308 LEU A O 1
ATOM 2299 N N . ASN A 1 309 ? -4.719 -7.872 -14.353 1.00 96.00 309 ASN A N 1
ATOM 2300 C CA . ASN A 1 309 ? -3.998 -8.893 -15.115 1.00 96.00 309 ASN A CA 1
ATOM 2301 C C . ASN A 1 309 ? -2.500 -8.920 -14.777 1.00 96.00 309 ASN A C 1
ATOM 2303 O O . ASN A 1 309 ? -1.919 -10.002 -14.652 1.00 96.00 309 ASN A O 1
ATOM 2307 N N . MET A 1 310 ? -1.892 -7.749 -14.575 1.00 95.19 310 MET A N 1
ATOM 2308 C CA . MET A 1 310 ? -0.497 -7.618 -14.149 1.00 95.19 310 MET A CA 1
ATOM 2309 C C . MET A 1 310 ? -0.292 -8.211 -12.755 1.00 95.19 310 MET A C 1
ATOM 2311 O O . MET A 1 310 ? 0.522 -9.121 -12.599 1.00 95.19 310 MET A O 1
ATOM 2315 N N . LEU A 1 311 ? -1.094 -7.795 -11.772 1.00 97.31 311 LEU A N 1
ATOM 2316 C CA . LEU A 1 311 ? -1.079 -8.345 -10.415 1.00 97.31 311 LEU A CA 1
ATOM 2317 C C . LEU A 1 311 ? -1.280 -9.865 -10.431 1.00 97.31 311 LEU A C 1
ATOM 2319 O O . LEU A 1 311 ? -0.529 -10.602 -9.792 1.00 97.31 311 LEU A O 1
ATOM 2323 N N . SER A 1 312 ? -2.231 -10.367 -11.224 1.00 97.56 312 SER A N 1
ATOM 2324 C CA . SER A 1 312 ? -2.459 -11.807 -11.364 1.00 97.56 312 SER A CA 1
ATOM 2325 C C . SER A 1 312 ? -1.245 -12.539 -11.945 1.00 97.56 312 SER A C 1
ATOM 2327 O O . SER A 1 312 ? -0.960 -13.665 -11.524 1.00 97.56 312 SER A O 1
ATOM 2329 N N . GLN A 1 313 ? -0.552 -11.958 -12.928 1.00 95.62 313 GLN A N 1
ATOM 2330 C CA . GLN A 1 313 ? 0.653 -12.548 -13.514 1.00 95.62 313 GLN A CA 1
ATOM 2331 C C . GLN A 1 313 ? 1.796 -12.567 -12.497 1.00 95.62 313 GLN A C 1
ATOM 2333 O O . GLN A 1 313 ? 2.398 -13.622 -12.281 1.00 95.62 313 GLN A O 1
ATOM 2338 N N . MET A 1 314 ? 2.032 -11.433 -11.836 1.00 95.38 314 MET A N 1
ATOM 2339 C CA . MET A 1 314 ? 3.078 -11.250 -10.832 1.00 95.38 314 MET A CA 1
ATOM 2340 C C . MET A 1 314 ? 2.901 -12.221 -9.678 1.00 95.38 314 MET A C 1
ATOM 2342 O O . MET A 1 314 ? 3.810 -12.983 -9.358 1.00 95.38 314 MET A O 1
ATOM 2346 N N . VAL A 1 315 ? 1.698 -12.290 -9.119 1.00 97.19 315 VAL A N 1
ATOM 2347 C CA . VAL A 1 315 ? 1.408 -13.199 -8.015 1.00 97.19 315 VAL A C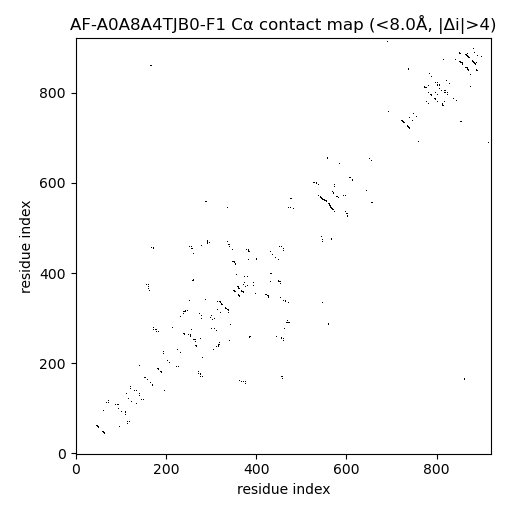A 1
ATOM 2348 C C . VAL A 1 315 ? 1.586 -14.663 -8.422 1.00 97.19 315 VAL A C 1
ATOM 2350 O O . VAL A 1 315 ? 2.170 -15.462 -7.684 1.00 97.19 315 VAL A O 1
ATOM 2353 N N . ARG A 1 316 ? 1.117 -15.037 -9.616 1.00 96.75 316 ARG A N 1
ATOM 2354 C CA . ARG A 1 316 ? 1.202 -16.420 -10.095 1.00 96.75 316 ARG A CA 1
ATOM 2355 C C . ARG A 1 316 ? 2.640 -16.849 -10.374 1.00 96.75 316 ARG A C 1
ATOM 2357 O O . ARG A 1 316 ? 2.995 -17.980 -10.033 1.00 96.75 316 ARG A O 1
ATOM 2364 N N . ASN A 1 317 ? 3.428 -15.991 -11.017 1.00 94.88 317 ASN A N 1
ATOM 2365 C CA . ASN A 1 317 ? 4.732 -16.347 -11.579 1.00 94.88 317 ASN A CA 1
ATOM 2366 C C . ASN A 1 317 ? 5.925 -15.868 -10.741 1.00 94.88 317 ASN A C 1
ATOM 2368 O O . ASN A 1 317 ? 7.025 -16.358 -10.959 1.00 94.88 317 ASN A O 1
ATOM 2372 N N . GLY A 1 318 ? 5.727 -14.950 -9.794 1.00 93.69 318 GLY A N 1
ATOM 2373 C CA . GLY A 1 318 ? 6.830 -14.288 -9.089 1.00 93.69 318 GLY A CA 1
ATOM 2374 C C . GLY A 1 318 ? 7.498 -13.181 -9.917 1.00 93.69 318 GLY A C 1
ATOM 2375 O O . GLY A 1 318 ? 8.499 -12.619 -9.486 1.00 93.69 318 GLY A O 1
ATOM 2376 N N . CYS A 1 319 ? 6.965 -12.871 -11.102 1.00 91.44 319 CYS A N 1
ATOM 2377 C CA . CYS A 1 319 ? 7.488 -11.869 -12.022 1.00 91.44 319 CYS A CA 1
ATOM 2378 C C . CYS A 1 319 ? 6.377 -11.302 -12.919 1.00 91.44 319 CYS A C 1
ATOM 2380 O O . CYS A 1 319 ? 5.380 -11.978 -13.203 1.00 91.44 319 CYS A O 1
ATOM 2382 N N . PHE A 1 320 ? 6.565 -10.072 -13.387 1.00 89.75 320 PHE A N 1
ATOM 2383 C CA . PHE A 1 320 ? 5.799 -9.495 -14.488 1.00 89.75 320 PHE A CA 1
ATOM 2384 C C . PHE A 1 320 ? 6.503 -9.834 -15.803 1.00 89.75 320 PHE A C 1
ATOM 2386 O O . PHE A 1 320 ? 7.719 -9.711 -15.886 1.00 89.75 320 PHE A O 1
ATOM 2393 N N . THR A 1 321 ? 5.781 -10.264 -16.839 1.00 87.75 321 THR A N 1
ATOM 2394 C CA . THR A 1 321 ? 6.377 -10.440 -18.174 1.00 87.75 321 THR A CA 1
ATOM 2395 C C . THR A 1 321 ? 5.715 -9.474 -19.132 1.00 87.75 321 THR A C 1
ATOM 2397 O O . THR A 1 321 ? 4.562 -9.680 -19.513 1.00 87.75 321 THR A O 1
ATOM 2400 N N . GLY A 1 322 ? 6.453 -8.433 -19.507 1.00 82.88 322 GLY A N 1
ATOM 2401 C CA . GLY A 1 322 ? 6.026 -7.450 -20.490 1.00 82.88 322 GLY A CA 1
ATOM 2402 C C . GLY A 1 322 ? 6.693 -7.706 -21.837 1.00 82.88 322 GLY A C 1
ATOM 2403 O O . GLY A 1 322 ? 7.892 -7.967 -21.905 1.00 82.88 322 GLY A O 1
ATOM 2404 N N . THR A 1 323 ? 5.929 -7.600 -22.921 1.00 80.81 323 THR A N 1
ATOM 2405 C CA . THR A 1 323 ? 6.483 -7.590 -24.278 1.00 80.81 323 THR A CA 1
ATOM 2406 C C . THR A 1 323 ? 6.724 -6.149 -24.701 1.00 80.81 323 THR A C 1
ATOM 2408 O O . THR A 1 323 ? 5.780 -5.358 -24.740 1.00 80.81 323 THR A O 1
ATOM 2411 N N . TYR A 1 324 ? 7.950 -5.809 -25.093 1.00 75.69 324 TYR A N 1
ATOM 2412 C CA . TYR A 1 324 ? 8.238 -4.537 -25.753 1.00 75.69 324 TYR A CA 1
ATOM 2413 C C . TYR A 1 324 ? 8.746 -4.766 -27.177 1.00 75.69 324 TYR A C 1
ATOM 2415 O O . TYR A 1 324 ? 9.317 -5.809 -27.512 1.00 75.69 324 TYR A O 1
ATOM 2423 N N . ARG A 1 325 ? 8.477 -3.797 -28.055 1.00 72.56 325 ARG A N 1
ATOM 2424 C CA . ARG A 1 325 ? 8.940 -3.808 -29.444 1.00 72.56 325 ARG A CA 1
ATOM 2425 C C . ARG A 1 325 ? 10.044 -2.767 -29.605 1.00 72.56 325 ARG A C 1
ATOM 2427 O O . ARG A 1 325 ? 9.717 -1.610 -29.852 1.00 72.56 325 ARG A O 1
ATOM 2434 N N . PRO A 1 326 ? 11.332 -3.138 -29.473 1.00 63.25 326 PRO A N 1
ATOM 2435 C CA . PRO A 1 326 ? 12.424 -2.192 -29.713 1.00 63.25 326 PRO A CA 1
ATOM 2436 C C . PRO A 1 326 ? 12.432 -1.664 -31.156 1.00 63.25 326 PRO A C 1
ATOM 2438 O O . PRO A 1 326 ? 12.927 -0.573 -31.408 1.00 63.25 326 PRO A O 1
ATOM 2441 N N . ASN A 1 327 ? 11.877 -2.422 -32.108 1.00 69.81 327 ASN A N 1
ATOM 2442 C CA . ASN A 1 327 ? 11.608 -1.969 -33.469 1.00 69.81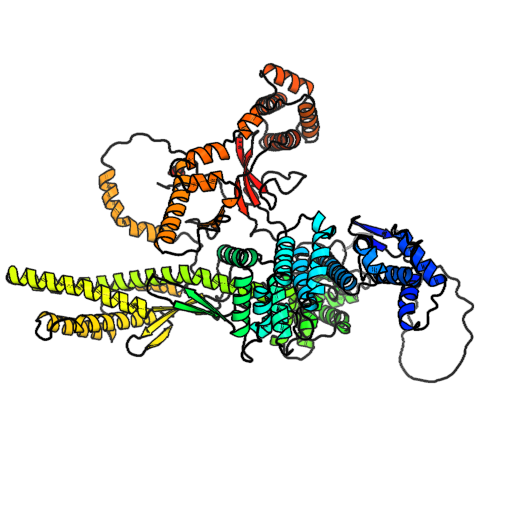 327 ASN A CA 1
ATOM 2443 C C . ASN A 1 327 ? 10.389 -2.705 -34.056 1.00 69.81 327 ASN A C 1
ATOM 2445 O O . ASN A 1 327 ? 9.877 -3.653 -33.457 1.00 69.81 327 ASN A O 1
ATOM 2449 N N . ALA A 1 328 ? 9.927 -2.278 -35.236 1.00 74.19 328 ALA A N 1
ATOM 2450 C CA . ALA A 1 328 ? 8.714 -2.798 -35.877 1.00 74.19 328 ALA A CA 1
ATOM 2451 C C . ALA A 1 328 ? 8.688 -4.336 -36.023 1.00 74.19 328 ALA A C 1
ATOM 2453 O O . ALA A 1 328 ? 7.622 -4.946 -35.897 1.00 74.19 328 ALA A O 1
ATOM 2454 N N . ASN A 1 329 ? 9.859 -4.957 -36.210 1.00 79.44 329 ASN A N 1
ATOM 2455 C CA . ASN A 1 329 ? 10.000 -6.368 -36.574 1.00 79.44 329 ASN A CA 1
ATOM 2456 C C . ASN A 1 329 ? 10.417 -7.279 -35.411 1.00 79.44 329 ASN A C 1
ATOM 2458 O O . ASN A 1 329 ? 10.434 -8.499 -35.573 1.00 79.44 329 ASN A O 1
ATOM 2462 N N . ARG A 1 330 ? 10.750 -6.727 -34.238 1.00 73.69 330 ARG A N 1
ATOM 2463 C CA . ARG A 1 330 ? 11.247 -7.504 -33.097 1.00 73.69 330 ARG A CA 1
ATOM 2464 C C . ARG A 1 330 ? 10.349 -7.315 -31.886 1.00 73.69 330 ARG A C 1
ATOM 2466 O O . ARG A 1 330 ? 10.142 -6.199 -31.425 1.00 73.69 330 ARG A O 1
ATOM 2473 N N . ARG A 1 331 ? 9.855 -8.428 -31.347 1.00 77.50 331 ARG A N 1
ATOM 2474 C CA . ARG A 1 331 ? 9.233 -8.509 -30.021 1.00 77.50 331 ARG A CA 1
ATOM 2475 C C . ARG A 1 331 ? 10.237 -9.107 -29.048 1.00 77.50 331 ARG A C 1
ATOM 2477 O O . ARG A 1 331 ? 10.886 -10.098 -29.377 1.00 77.50 331 ARG A O 1
ATOM 2484 N N . VAL A 1 332 ? 10.375 -8.489 -27.884 1.00 74.25 332 VAL A N 1
ATOM 2485 C CA . VAL A 1 332 ? 11.204 -8.989 -26.790 1.00 74.25 332 VAL A CA 1
ATOM 2486 C C . VAL A 1 332 ? 10.324 -9.082 -25.555 1.00 74.25 332 VAL A C 1
ATOM 2488 O O . VAL A 1 332 ? 9.739 -8.084 -25.139 1.00 74.25 332 VAL A O 1
ATOM 2491 N N . ASP A 1 333 ? 10.231 -10.281 -24.994 1.00 81.56 333 ASP A N 1
ATOM 2492 C CA . ASP A 1 333 ? 9.584 -10.509 -23.709 1.00 81.56 333 ASP A CA 1
ATOM 2493 C C . ASP A 1 333 ? 10.621 -10.307 -22.606 1.00 81.56 333 ASP A C 1
ATOM 2495 O O . ASP A 1 333 ? 11.679 -10.939 -22.615 1.00 81.56 333 ASP A O 1
ATOM 2499 N N . VAL A 1 334 ? 10.328 -9.410 -21.669 1.00 79.25 334 VAL A N 1
ATOM 2500 C CA . VAL A 1 334 ? 11.165 -9.139 -20.500 1.00 79.25 334 VAL A CA 1
ATOM 2501 C C . VAL A 1 334 ? 10.404 -9.603 -19.278 1.00 79.25 334 VAL A C 1
ATOM 2503 O O . VAL A 1 334 ? 9.315 -9.104 -18.989 1.00 79.25 334 VAL A O 1
ATOM 2506 N N . ALA A 1 335 ? 10.976 -10.573 -18.572 1.00 83.25 335 ALA A N 1
ATOM 2507 C CA . ALA A 1 335 ? 10.499 -10.980 -17.264 1.00 83.25 335 ALA A CA 1
ATOM 2508 C C . ALA A 1 335 ? 11.201 -10.140 -16.195 1.00 83.25 335 ALA A C 1
ATOM 2510 O O . ALA A 1 335 ? 12.425 -10.146 -16.107 1.00 83.25 335 ALA A O 1
ATOM 2511 N N . LEU A 1 336 ? 10.421 -9.438 -15.385 1.00 82.88 336 LEU A N 1
ATOM 2512 C CA . LEU A 1 336 ? 10.902 -8.657 -14.260 1.00 82.88 336 LEU A CA 1
ATOM 2513 C C . LEU A 1 336 ? 10.479 -9.316 -12.960 1.00 82.88 336 LEU A C 1
ATOM 2515 O O . LEU A 1 336 ? 9.272 -9.464 -12.734 1.00 82.88 336 LEU A O 1
ATOM 2519 N N . PRO A 1 337 ? 11.434 -9.741 -12.121 1.00 85.88 337 PRO A N 1
ATOM 2520 C CA . PRO A 1 337 ? 11.110 -10.301 -10.822 1.00 85.88 337 PRO A CA 1
ATOM 2521 C C . PRO A 1 337 ? 10.331 -9.283 -9.986 1.00 85.88 337 PRO A C 1
ATOM 2523 O O . PRO A 1 337 ? 10.535 -8.075 -10.090 1.00 85.88 337 PRO A O 1
ATOM 2526 N N . LEU A 1 338 ? 9.434 -9.798 -9.151 1.00 87.06 338 LEU A N 1
ATOM 2527 C CA . LEU A 1 338 ? 8.719 -9.005 -8.157 1.00 87.06 338 LEU A CA 1
ATOM 2528 C C . LEU A 1 338 ? 9.718 -8.322 -7.215 1.00 87.06 338 LEU A C 1
ATOM 2530 O O . LEU A 1 338 ? 10.434 -9.003 -6.480 1.00 87.06 338 LEU A O 1
ATOM 2534 N N . ASN A 1 339 ? 9.732 -6.991 -7.197 1.00 84.38 339 ASN A N 1
ATOM 2535 C CA . ASN A 1 339 ? 10.509 -6.244 -6.212 1.00 84.38 339 ASN A CA 1
ATOM 2536 C C . ASN A 1 339 ? 9.747 -6.211 -4.879 1.00 84.38 339 ASN A C 1
ATOM 2538 O O . ASN A 1 339 ? 8.718 -5.557 -4.764 1.00 84.38 339 ASN A O 1
ATOM 2542 N N . THR A 1 340 ? 10.239 -6.932 -3.872 1.00 84.31 340 THR A N 1
ATOM 2543 C CA . THR A 1 340 ? 9.592 -7.033 -2.551 1.00 84.31 340 THR A CA 1
ATOM 2544 C C . THR A 1 340 ? 10.132 -6.031 -1.531 1.00 84.31 340 THR A C 1
ATOM 2546 O O . THR A 1 340 ? 9.935 -6.223 -0.332 1.00 84.31 340 THR A O 1
ATOM 2549 N N . THR A 1 341 ? 10.895 -5.030 -1.968 1.00 80.00 341 THR A N 1
ATOM 2550 C CA . THR A 1 341 ? 11.475 -4.027 -1.068 1.00 80.00 341 THR A CA 1
ATOM 2551 C C . THR A 1 341 ? 10.362 -3.141 -0.512 1.00 80.00 341 THR A C 1
ATOM 2553 O O . THR A 1 341 ? 9.459 -2.756 -1.246 1.00 80.00 341 THR A O 1
ATOM 2556 N N . LEU A 1 342 ? 10.419 -2.823 0.780 1.00 78.62 342 LEU A N 1
ATOM 2557 C CA . LEU A 1 342 ? 9.498 -1.906 1.455 1.00 78.62 342 LEU A CA 1
ATOM 2558 C C . LEU A 1 342 ? 10.313 -0.781 2.102 1.00 78.62 342 LEU A C 1
ATOM 2560 O O . LEU A 1 342 ? 11.476 -0.993 2.456 1.00 78.62 342 LEU A O 1
ATOM 2564 N N . ASN A 1 343 ? 9.723 0.411 2.238 1.00 78.56 343 ASN A N 1
ATOM 2565 C CA . ASN A 1 343 ? 10.345 1.483 3.018 1.00 78.56 343 ASN A CA 1
ATOM 2566 C C . ASN A 1 343 ? 10.493 1.025 4.474 1.00 78.56 343 ASN A C 1
ATOM 2568 O O . ASN A 1 343 ? 9.533 0.471 4.984 1.00 78.56 343 ASN A O 1
ATOM 2572 N N . ARG A 1 344 ? 11.622 1.296 5.142 1.00 81.81 344 ARG A N 1
ATOM 2573 C CA . ARG A 1 344 ? 11.854 0.976 6.563 1.00 81.81 344 ARG A CA 1
ATOM 2574 C C . ARG A 1 344 ? 11.767 2.190 7.497 1.00 81.81 344 ARG A C 1
ATOM 2576 O O . ARG A 1 344 ? 11.704 1.997 8.709 1.00 81.81 344 ARG A O 1
ATOM 2583 N N . ASP A 1 345 ? 11.697 3.416 6.970 1.00 82.19 345 ASP A N 1
ATOM 2584 C CA . ASP A 1 345 ? 11.887 4.658 7.740 1.00 82.19 345 ASP A CA 1
ATOM 2585 C C . ASP A 1 345 ? 10.998 4.742 8.989 1.00 82.19 345 ASP A C 1
ATOM 2587 O O . ASP A 1 345 ? 11.493 4.966 10.093 1.00 82.19 345 ASP A O 1
ATOM 2591 N N . ASN A 1 346 ? 9.693 4.477 8.852 1.00 84.31 346 ASN A N 1
ATOM 2592 C CA . ASN A 1 346 ? 8.743 4.551 9.972 1.00 84.31 346 ASN A CA 1
ATOM 2593 C C . ASN A 1 346 ? 8.948 3.455 11.030 1.00 84.31 346 ASN A C 1
ATOM 2595 O O . ASN A 1 346 ? 8.517 3.618 12.171 1.00 84.31 346 ASN A O 1
ATOM 2599 N N . TYR A 1 347 ? 9.569 2.334 10.663 1.00 90.06 347 TYR A N 1
ATOM 2600 C CA . TYR A 1 347 ? 9.853 1.224 11.576 1.00 90.06 347 TYR A CA 1
ATOM 2601 C C . TYR A 1 347 ? 11.152 1.469 12.358 1.00 90.06 347 TYR A C 1
ATOM 2603 O O . TYR A 1 347 ? 11.268 1.098 13.531 1.00 90.06 347 TYR A O 1
ATOM 2611 N N . THR A 1 348 ? 12.100 2.169 11.725 1.00 92.69 348 THR A N 1
ATOM 2612 C CA . THR A 1 348 ? 13.405 2.535 12.290 1.00 92.69 348 THR A CA 1
ATOM 2613 C C . THR A 1 348 ? 13.445 3.926 12.923 1.00 92.69 348 THR A C 1
ATOM 2615 O O . THR A 1 348 ? 14.449 4.287 13.535 1.00 92.69 348 THR A O 1
ATOM 2618 N N . GLN A 1 349 ? 12.388 4.733 12.787 1.00 93.19 349 GLN A N 1
ATOM 2619 C CA . GLN A 1 349 ? 12.349 6.075 13.367 1.00 93.19 349 GLN A CA 1
ATOM 2620 C C . GLN A 1 349 ? 12.446 6.032 14.896 1.00 93.19 349 GLN A C 1
ATOM 2622 O O . GLN A 1 349 ? 11.912 5.139 15.560 1.00 93.19 349 GLN A O 1
ATOM 2627 N N . THR A 1 350 ? 13.108 7.038 15.465 1.00 96.19 350 THR A N 1
ATOM 2628 C CA . THR A 1 350 ? 13.221 7.167 16.917 1.00 96.19 350 THR A CA 1
ATOM 2629 C C . THR A 1 350 ? 11.864 7.489 17.533 1.00 96.19 350 THR A C 1
ATOM 2631 O O . THR A 1 350 ? 11.208 8.453 17.143 1.00 96.19 350 THR A O 1
ATOM 2634 N N . ILE A 1 351 ? 11.473 6.722 18.540 1.00 97.12 351 ILE A N 1
ATOM 2635 C CA . ILE A 1 351 ? 10.287 6.941 19.366 1.00 97.12 351 ILE A CA 1
ATOM 2636 C C . ILE A 1 351 ? 10.701 7.151 20.818 1.00 97.12 351 ILE A C 1
ATOM 2638 O O . ILE A 1 351 ? 11.716 6.611 21.257 1.00 97.12 351 ILE A O 1
ATOM 2642 N N . ARG A 1 352 ? 9.905 7.911 21.573 1.00 96.69 352 ARG A N 1
ATOM 2643 C CA . ARG A 1 352 ? 10.079 8.086 23.018 1.00 96.69 352 ARG A CA 1
ATOM 2644 C C . ARG A 1 352 ? 8.958 7.400 23.771 1.00 96.69 352 ARG A C 1
ATOM 2646 O O . ARG A 1 352 ? 7.788 7.723 23.558 1.00 96.69 352 ARG A O 1
ATOM 2653 N N . LEU A 1 353 ? 9.326 6.511 24.681 1.00 96.50 353 LEU A N 1
ATOM 2654 C CA . LEU A 1 353 ? 8.391 5.736 25.488 1.00 96.50 353 LEU A CA 1
ATOM 2655 C C . LEU A 1 353 ? 8.518 6.091 26.959 1.00 96.50 353 LEU A C 1
ATOM 2657 O O . LEU A 1 353 ? 9.618 6.393 27.420 1.00 96.50 353 LEU A O 1
ATOM 2661 N N . THR A 1 354 ? 7.414 6.011 27.693 1.00 93.31 354 THR A N 1
ATOM 2662 C CA . THR A 1 354 ? 7.434 5.946 29.154 1.00 93.31 354 THR A CA 1
ATOM 2663 C C . THR A 1 354 ? 7.947 4.582 29.627 1.00 93.31 354 THR A C 1
ATOM 2665 O O . THR A 1 354 ? 7.972 3.605 28.875 1.00 93.31 354 THR A O 1
ATOM 2668 N N . SER A 1 355 ? 8.300 4.472 30.908 1.00 87.50 355 SER A N 1
ATOM 2669 C CA . SER A 1 355 ? 8.616 3.180 31.536 1.00 87.50 355 SER A CA 1
ATOM 2670 C C . SER A 1 355 ? 7.441 2.187 31.545 1.00 87.50 355 SER A C 1
ATOM 2672 O O . SER A 1 355 ? 7.672 0.988 31.689 1.00 87.50 355 SER A O 1
ATOM 2674 N N . THR A 1 356 ? 6.201 2.661 31.370 1.00 88.50 356 THR A N 1
ATOM 2675 C CA . THR A 1 356 ? 4.981 1.842 31.230 1.00 88.50 356 THR A CA 1
ATOM 2676 C C . THR A 1 356 ? 4.691 1.416 29.790 1.00 88.50 356 THR A C 1
ATOM 2678 O O . THR A 1 356 ? 3.782 0.622 29.574 1.00 88.50 356 THR A O 1
ATOM 2681 N N . GLY A 1 357 ? 5.472 1.899 28.817 1.00 93.00 357 GLY A N 1
ATOM 2682 C CA . GLY A 1 357 ? 5.313 1.572 27.400 1.00 93.00 357 GLY A CA 1
ATOM 2683 C C . GLY A 1 357 ? 4.356 2.461 26.624 1.00 93.00 357 GLY A C 1
ATOM 2684 O O . GLY A 1 357 ? 3.938 2.089 25.527 1.00 93.00 357 GLY A O 1
ATOM 2685 N N . ASP A 1 358 ? 4.054 3.643 27.152 1.00 95.62 358 ASP A N 1
ATOM 2686 C CA . ASP A 1 358 ? 3.256 4.640 26.453 1.00 95.62 358 ASP A CA 1
ATOM 2687 C C . ASP A 1 358 ? 4.157 5.509 25.570 1.00 95.62 358 ASP A C 1
ATOM 2689 O O . ASP A 1 358 ? 5.150 6.091 26.011 1.00 95.62 358 ASP A O 1
ATOM 2693 N N . LEU A 1 359 ? 3.805 5.602 24.296 1.00 96.69 359 LEU A N 1
ATOM 2694 C CA . LEU A 1 359 ? 4.415 6.468 23.305 1.00 96.69 359 LEU A CA 1
ATOM 2695 C C . LEU A 1 359 ? 4.086 7.927 23.610 1.00 96.69 359 LEU A C 1
ATOM 2697 O O . LEU A 1 359 ? 2.922 8.302 23.688 1.00 96.69 359 LEU A O 1
ATOM 2701 N N . THR A 1 360 ? 5.119 8.756 23.750 1.00 96.56 360 THR A N 1
ATOM 2702 C CA . THR A 1 360 ? 5.000 10.197 24.054 1.00 96.56 360 THR A CA 1
ATOM 2703 C C . THR A 1 360 ? 5.595 11.086 22.964 1.00 96.56 360 THR A C 1
ATOM 2705 O O . THR A 1 360 ? 5.272 12.272 22.889 1.00 96.56 360 THR A O 1
ATOM 2708 N N . ARG A 1 361 ? 6.459 10.536 22.100 1.00 96.38 361 ARG A N 1
ATOM 2709 C CA . ARG A 1 361 ? 7.084 11.265 20.987 1.00 96.38 361 ARG A CA 1
ATOM 2710 C C . ARG A 1 361 ? 7.401 10.331 19.825 1.00 96.38 361 ARG A C 1
ATOM 2712 O O . ARG A 1 361 ? 7.902 9.232 20.053 1.00 96.38 361 ARG A O 1
ATOM 2719 N N . VAL A 1 362 ? 7.211 10.814 18.600 1.00 95.31 362 VAL A N 1
ATOM 2720 C CA . VAL A 1 362 ? 7.630 10.156 17.353 1.00 95.31 362 VAL A CA 1
ATOM 2721 C C . VAL A 1 362 ? 8.547 11.102 16.586 1.00 95.31 362 VAL A C 1
ATOM 2723 O O . VAL A 1 362 ? 8.176 12.238 16.287 1.00 95.31 362 VAL A O 1
ATOM 2726 N N . GLY A 1 363 ? 9.777 10.672 16.311 1.00 93.38 363 GLY A N 1
ATOM 2727 C CA . GLY A 1 363 ? 10.822 11.522 15.752 1.00 93.38 363 GLY A CA 1
ATOM 2728 C C . GLY A 1 363 ? 10.999 12.794 16.588 1.00 93.38 363 GLY A C 1
ATOM 2729 O O . GLY A 1 363 ? 11.385 12.751 17.758 1.00 93.38 363 GLY A O 1
ATOM 2730 N N . ARG A 1 364 ? 10.684 13.946 15.986 1.00 91.06 364 ARG A N 1
ATOM 2731 C CA . ARG A 1 364 ? 10.733 15.268 16.642 1.00 91.06 364 ARG A CA 1
ATOM 2732 C C . ARG A 1 364 ? 9.378 15.744 17.187 1.00 91.06 364 ARG A C 1
ATOM 2734 O O . ARG A 1 364 ? 9.328 16.793 17.824 1.00 91.06 364 ARG A O 1
ATOM 2741 N N . ARG A 1 365 ? 8.290 15.009 16.944 1.00 91.19 365 ARG A N 1
ATOM 2742 C CA . ARG A 1 365 ? 6.914 15.400 17.285 1.00 91.19 365 ARG A CA 1
ATOM 2743 C C . ARG A 1 365 ? 6.502 14.815 18.634 1.00 91.19 365 ARG A C 1
ATOM 2745 O O . ARG A 1 365 ? 6.392 13.600 18.767 1.00 91.19 365 ARG A O 1
ATOM 2752 N N . ASN A 1 366 ? 6.238 15.676 19.618 1.00 93.81 366 ASN A N 1
ATOM 2753 C CA . ASN A 1 366 ? 5.584 15.265 20.865 1.00 93.81 366 ASN A CA 1
ATOM 2754 C C . ASN A 1 366 ? 4.105 14.969 20.599 1.00 93.81 366 ASN A C 1
ATOM 2756 O O . ASN A 1 366 ? 3.457 15.694 19.837 1.00 93.81 366 ASN A O 1
ATOM 2760 N N . LEU A 1 367 ? 3.584 13.918 21.223 1.00 92.75 367 LEU A N 1
ATOM 2761 C CA . LEU A 1 367 ? 2.164 13.588 21.168 1.00 92.75 367 LEU A CA 1
ATOM 2762 C C . LEU A 1 367 ? 1.393 14.412 22.198 1.00 92.75 367 LEU A C 1
ATOM 2764 O O . LEU A 1 367 ? 1.931 14.752 23.251 1.00 92.75 367 LEU A O 1
ATOM 2768 N N . ALA A 1 368 ? 0.143 14.747 21.872 1.00 90.19 368 ALA A N 1
ATOM 2769 C CA . ALA A 1 368 ? -0.743 15.455 22.794 1.00 90.19 368 ALA A CA 1
ATOM 2770 C C . ALA A 1 368 ? -1.091 14.572 24.000 1.00 90.19 368 ALA A C 1
ATOM 2772 O O . ALA A 1 368 ? -1.011 15.026 25.136 1.00 90.19 368 ALA A O 1
ATOM 2773 N N . ASP A 1 369 ? -1.377 13.297 23.729 1.00 92.44 369 ASP A N 1
ATOM 2774 C CA . ASP A 1 369 ? -1.708 12.284 24.721 1.00 92.44 369 ASP A CA 1
ATOM 2775 C C . ASP A 1 369 ? -0.800 11.070 24.539 1.00 92.44 369 ASP A C 1
ATOM 2777 O O . ASP A 1 369 ? -0.583 10.611 23.413 1.00 92.44 369 ASP A O 1
ATOM 2781 N N . ALA A 1 370 ? -0.298 10.521 25.645 1.00 93.88 370 ALA A N 1
ATOM 2782 C CA . ALA A 1 370 ? 0.500 9.305 25.606 1.00 93.88 370 ALA A CA 1
ATOM 2783 C C . ALA A 1 370 ? -0.356 8.121 25.118 1.00 93.88 370 ALA A C 1
ATOM 2785 O O . ALA A 1 370 ? -1.488 7.956 25.571 1.00 93.88 370 ALA A O 1
ATOM 2786 N N . GLN A 1 371 ? 0.168 7.317 24.191 1.00 96.12 371 GLN A N 1
ATOM 2787 C CA . GLN A 1 371 ? -0.561 6.188 23.598 1.00 96.12 371 GLN A CA 1
ATOM 2788 C C . GLN A 1 371 ? 0.128 4.861 23.936 1.00 96.12 371 GLN A C 1
ATOM 2790 O O . GLN A 1 371 ? 1.320 4.737 23.662 1.00 96.12 371 GLN A O 1
ATOM 2795 N N . PRO A 1 372 ? -0.564 3.839 24.460 1.00 96.31 372 PRO A N 1
ATOM 2796 C CA . PRO A 1 372 ? 0.058 2.547 24.743 1.00 96.31 372 PRO A CA 1
ATOM 2797 C C . PRO A 1 372 ? 0.609 1.912 23.458 1.00 96.31 372 PRO A C 1
ATOM 2799 O O . PRO A 1 372 ? -0.135 1.619 22.522 1.00 96.31 372 PRO A O 1
ATOM 2802 N N . LEU A 1 373 ? 1.925 1.669 23.405 1.00 96.50 373 LEU A N 1
ATOM 2803 C CA . LEU A 1 373 ? 2.609 1.246 22.174 1.00 96.50 373 LEU A CA 1
ATOM 2804 C C . LEU A 1 373 ? 2.035 -0.056 21.596 1.00 96.50 373 LEU A C 1
ATOM 2806 O O . LEU A 1 373 ? 1.903 -0.201 20.384 1.00 96.50 373 LEU A O 1
ATOM 2810 N N . HIS A 1 374 ? 1.683 -1.000 22.470 1.00 96.31 374 HIS A N 1
ATOM 2811 C CA . HIS A 1 374 ? 1.121 -2.294 22.089 1.00 96.31 374 HIS A CA 1
ATOM 2812 C C . HIS A 1 374 ? -0.304 -2.199 21.525 1.00 96.31 374 HIS A C 1
ATOM 2814 O O . HIS A 1 374 ? -0.795 -3.180 20.970 1.00 96.31 374 HIS A O 1
ATOM 2820 N N . GLU A 1 375 ? -0.979 -1.053 21.670 1.00 94.81 375 GLU A N 1
ATOM 2821 C CA . GLU A 1 375 ? -2.302 -0.835 21.092 1.00 94.81 375 GLU A CA 1
ATOM 2822 C C . GLU A 1 375 ? -2.269 -0.155 19.726 1.00 94.81 375 GLU A C 1
ATOM 2824 O O . GLU A 1 375 ? -3.299 -0.127 19.046 1.00 94.81 375 GLU A O 1
ATOM 2829 N N . LEU A 1 376 ? -1.110 0.358 19.310 1.00 95.38 376 LEU A N 1
ATOM 2830 C CA . LEU A 1 376 ? -0.974 1.037 18.029 1.00 95.38 376 LEU A CA 1
ATOM 2831 C C . LEU A 1 376 ? -1.142 0.040 16.876 1.00 95.38 376 LEU A C 1
ATOM 2833 O O . LEU A 1 376 ? -0.523 -1.030 16.922 1.00 95.38 376 LEU A O 1
ATOM 2837 N N . PRO A 1 377 ? -1.921 0.369 15.826 1.00 94.69 377 PRO A N 1
ATOM 2838 C CA . PRO A 1 377 ? -2.254 -0.596 14.780 1.00 94.69 377 PRO A CA 1
ATOM 2839 C C . PRO A 1 377 ? -1.034 -1.240 14.111 1.00 94.69 377 PRO A C 1
ATOM 2841 O O . PRO A 1 377 ? -0.949 -2.464 14.048 1.00 94.69 377 PRO A O 1
ATOM 2844 N N . GLY A 1 378 ? -0.025 -0.450 13.722 1.00 94.50 378 GLY A N 1
ATOM 2845 C CA . GLY A 1 378 ? 1.219 -0.977 13.146 1.00 94.50 378 GLY A CA 1
ATOM 2846 C C . GLY A 1 378 ? 1.931 -1.994 14.040 1.00 94.50 378 GLY A C 1
ATOM 2847 O O . GLY A 1 378 ? 2.405 -3.020 13.557 1.00 94.50 378 GLY A O 1
ATOM 2848 N N . VAL A 1 379 ? 1.973 -1.751 15.354 1.00 96.75 379 VAL A N 1
ATOM 2849 C CA . VAL A 1 379 ? 2.634 -2.647 16.317 1.00 96.75 379 VAL A CA 1
ATOM 2850 C C . VAL A 1 379 ? 1.811 -3.916 16.549 1.00 96.75 379 VAL A C 1
ATOM 2852 O O . VAL A 1 379 ? 2.375 -5.012 16.540 1.00 96.75 379 VAL A O 1
ATOM 2855 N N . LYS A 1 380 ? 0.484 -3.793 16.696 1.00 95.88 380 LYS A N 1
ATOM 2856 C CA . LYS A 1 380 ? -0.439 -4.938 16.809 1.00 95.88 380 LYS A CA 1
ATOM 2857 C C . LYS A 1 380 ? -0.287 -5.900 15.632 1.00 95.88 380 LYS A C 1
ATOM 2859 O O . LYS A 1 380 ? -0.177 -7.115 15.825 1.00 95.88 380 LYS A O 1
ATOM 2864 N N . GLU A 1 381 ? -0.243 -5.357 14.422 1.00 94.81 381 GLU A N 1
ATOM 2865 C CA . GLU A 1 381 ? -0.132 -6.141 13.191 1.00 94.81 381 GLU A CA 1
ATOM 2866 C C . GLU A 1 381 ? 1.257 -6.772 13.045 1.00 94.81 381 GLU A C 1
ATOM 2868 O O . GLU A 1 381 ? 1.366 -7.960 12.734 1.00 94.81 381 GLU A O 1
ATOM 2873 N N . ALA A 1 382 ? 2.323 -6.041 13.392 1.00 95.44 382 ALA A N 1
ATOM 2874 C CA . ALA A 1 382 ? 3.683 -6.580 13.417 1.00 95.44 382 ALA A CA 1
ATOM 2875 C C . ALA A 1 382 ? 3.812 -7.798 14.350 1.00 95.44 382 ALA A C 1
ATOM 2877 O O . ALA A 1 382 ? 4.347 -8.843 13.963 1.00 95.44 382 ALA A O 1
ATOM 2878 N N . LEU A 1 383 ? 3.283 -7.697 15.574 1.00 95.94 383 LEU A N 1
ATOM 2879 C CA . LEU A 1 383 ? 3.324 -8.787 16.554 1.00 95.94 383 LEU A CA 1
ATOM 2880 C C . LEU A 1 383 ? 2.453 -9.975 16.127 1.00 95.94 383 LEU A C 1
ATOM 2882 O O . LEU A 1 383 ? 2.872 -11.129 16.265 1.00 95.94 383 LEU A O 1
ATOM 2886 N N . SER A 1 384 ? 1.274 -9.714 15.561 1.00 94.62 384 SER A N 1
ATOM 2887 C CA . SER A 1 384 ? 0.383 -10.763 15.045 1.00 94.62 384 SER A CA 1
ATOM 2888 C C . SER A 1 384 ? 1.023 -11.530 13.885 1.00 94.62 384 SER A C 1
ATOM 2890 O O . SER A 1 384 ? 1.051 -12.764 13.898 1.00 94.62 384 SER A O 1
ATOM 2892 N N . ALA A 1 385 ? 1.636 -10.826 12.928 1.00 92.94 385 ALA A N 1
ATOM 2893 C CA . ALA A 1 385 ? 2.331 -11.431 11.790 1.00 92.94 385 ALA A CA 1
ATOM 2894 C C . ALA A 1 385 ? 3.578 -12.237 12.205 1.00 92.94 385 ALA A C 1
ATOM 2896 O O . ALA A 1 385 ? 3.881 -13.289 11.619 1.00 92.94 385 ALA A O 1
ATOM 2897 N N . ALA A 1 386 ? 4.261 -11.799 13.269 1.00 93.62 386 ALA A N 1
ATOM 2898 C CA . ALA A 1 386 ? 5.339 -12.548 13.917 1.00 93.62 386 ALA A CA 1
ATOM 2899 C C . ALA A 1 386 ? 4.853 -13.811 14.661 1.00 93.62 386 ALA A C 1
ATOM 2901 O O . ALA A 1 386 ? 5.672 -14.640 15.073 1.00 93.62 386 ALA A O 1
ATOM 2902 N N . GLY A 1 387 ? 3.535 -13.993 14.800 1.00 93.38 387 GLY A N 1
ATOM 2903 C CA . GLY A 1 387 ? 2.904 -15.164 15.405 1.00 93.38 387 GLY A CA 1
ATOM 2904 C C . GLY A 1 387 ? 2.620 -15.030 16.901 1.00 93.38 387 GLY A C 1
ATOM 2905 O O . GLY A 1 387 ? 2.496 -16.053 17.577 1.00 93.38 387 GLY A O 1
ATOM 2906 N N . PHE A 1 388 ? 2.539 -13.807 17.435 1.00 94.19 388 PHE A N 1
ATOM 2907 C CA . PHE A 1 388 ? 2.183 -13.566 18.834 1.00 94.19 388 PHE A CA 1
ATOM 2908 C C . PHE A 1 388 ? 0.677 -13.292 18.986 1.00 94.19 388 PHE A C 1
ATOM 2910 O O . PHE A 1 388 ? 0.165 -12.369 18.349 1.00 94.19 388 PHE A O 1
ATOM 2917 N N . PRO A 1 389 ? -0.046 -14.039 19.845 1.00 94.31 389 PRO A N 1
ATOM 2918 C CA . PRO A 1 389 ? -1.461 -13.785 20.113 1.00 94.31 389 PRO A CA 1
ATOM 2919 C C . PRO A 1 389 ? -1.700 -12.395 20.713 1.00 94.31 389 PRO A C 1
ATOM 2921 O O . PRO A 1 389 ? -0.958 -11.984 21.607 1.00 94.31 389 PRO A O 1
ATOM 2924 N N . ALA A 1 390 ? -2.776 -11.721 20.293 1.00 93.81 390 ALA A N 1
ATOM 2925 C CA . ALA A 1 390 ? -3.129 -10.366 20.736 1.00 93.81 390 ALA A CA 1
ATOM 2926 C C . ALA A 1 390 ? -3.186 -10.209 22.265 1.00 93.81 390 ALA A C 1
ATOM 2928 O O . ALA A 1 390 ? -2.689 -9.227 22.810 1.00 93.81 390 ALA A O 1
ATOM 2929 N N . ILE A 1 391 ? -3.699 -11.222 22.975 1.00 94.25 391 ILE A N 1
ATOM 2930 C CA . ILE A 1 391 ? -3.783 -11.235 24.446 1.00 94.25 391 ILE A CA 1
ATOM 2931 C C . ILE A 1 391 ? -2.420 -11.076 25.142 1.00 94.25 391 ILE A C 1
ATOM 2933 O O . ILE A 1 391 ? -2.355 -10.633 26.285 1.00 94.25 391 ILE A O 1
ATOM 2937 N N . ASN A 1 392 ? -1.323 -11.391 24.448 1.00 95.81 392 ASN A N 1
ATOM 2938 C CA . ASN A 1 392 ? 0.027 -11.313 24.995 1.00 95.81 392 ASN A CA 1
ATOM 2939 C C . ASN A 1 392 ? 0.770 -10.028 24.603 1.00 95.81 392 ASN A C 1
ATOM 2941 O O . ASN A 1 392 ? 1.852 -9.788 25.138 1.00 95.81 392 ASN A O 1
ATOM 2945 N N . HIS A 1 393 ? 0.247 -9.204 23.686 1.00 96.12 393 HIS A N 1
ATOM 2946 C CA . HIS A 1 393 ? 0.994 -8.067 23.123 1.00 96.12 393 HIS A CA 1
ATOM 2947 C C . HIS A 1 393 ? 1.464 -7.082 24.196 1.00 96.12 393 HIS A C 1
ATOM 2949 O O . HIS A 1 393 ? 2.642 -6.732 24.215 1.00 96.12 393 HIS A O 1
ATOM 2955 N N . ALA A 1 394 ? 0.591 -6.716 25.139 1.00 96.56 394 ALA A N 1
ATOM 2956 C CA . ALA A 1 394 ? 0.934 -5.815 26.241 1.00 96.56 394 ALA A CA 1
ATOM 2957 C C . ALA A 1 394 ? 2.103 -6.346 27.088 1.00 96.56 394 ALA A C 1
ATOM 2959 O O . ALA A 1 394 ? 3.087 -5.646 27.324 1.00 96.56 394 ALA A O 1
ATOM 2960 N N . ALA A 1 395 ? 2.030 -7.615 27.503 1.00 96.44 395 ALA A N 1
ATOM 2961 C CA . ALA A 1 395 ? 3.066 -8.245 28.319 1.00 96.44 395 ALA A CA 1
ATOM 2962 C C . ALA A 1 395 ? 4.405 -8.363 27.571 1.00 96.44 395 ALA A C 1
ATOM 2964 O O . ALA A 1 395 ? 5.463 -8.136 28.159 1.00 96.44 395 ALA A O 1
ATOM 2965 N N . LEU A 1 396 ? 4.364 -8.683 26.273 1.00 96.56 396 LEU A N 1
ATOM 2966 C CA . LEU A 1 396 ? 5.557 -8.799 25.431 1.00 96.56 396 LEU A CA 1
ATOM 2967 C C . LEU A 1 396 ? 6.252 -7.446 25.246 1.00 96.56 396 LEU A C 1
ATOM 2969 O O . LEU A 1 396 ? 7.464 -7.357 25.445 1.00 96.56 396 LEU A O 1
ATOM 2973 N N . VAL A 1 397 ? 5.487 -6.399 24.926 1.00 96.50 397 VAL A N 1
ATOM 2974 C CA . VAL A 1 397 ? 6.008 -5.035 24.759 1.00 96.50 397 VAL A CA 1
ATOM 2975 C C . VAL A 1 397 ? 6.598 -4.515 26.068 1.00 96.50 397 VAL A C 1
ATOM 2977 O O . VAL A 1 397 ? 7.743 -4.066 26.075 1.00 96.50 397 VAL A O 1
ATOM 2980 N N . ASN A 1 398 ? 5.896 -4.676 27.192 1.00 94.88 398 ASN A N 1
ATOM 2981 C CA . ASN A 1 398 ? 6.402 -4.261 28.505 1.00 94.88 398 ASN A CA 1
ATOM 2982 C C . ASN A 1 398 ? 7.676 -5.022 28.904 1.00 94.88 398 ASN A C 1
ATOM 2984 O O . ASN A 1 398 ? 8.619 -4.432 29.436 1.00 94.88 398 ASN A O 1
ATOM 2988 N N . GLY A 1 399 ? 7.742 -6.323 28.600 1.00 95.44 399 GLY A N 1
ATOM 2989 C CA . GLY A 1 399 ? 8.941 -7.130 28.820 1.00 95.44 399 GLY A CA 1
ATOM 2990 C C . GLY A 1 399 ? 10.139 -6.652 27.995 1.00 95.44 399 GLY A C 1
ATOM 2991 O O . GLY A 1 399 ? 11.252 -6.584 28.520 1.00 95.44 399 GLY A O 1
ATOM 2992 N N . ALA A 1 400 ? 9.917 -6.292 26.728 1.00 96.38 400 ALA A N 1
ATOM 2993 C CA . ALA A 1 400 ? 10.962 -5.771 25.850 1.00 96.38 400 ALA A CA 1
ATOM 2994 C C . ALA A 1 400 ? 11.452 -4.388 26.281 1.00 96.38 400 ALA A C 1
ATOM 2996 O O . ALA A 1 400 ? 12.657 -4.159 26.362 1.00 96.38 400 ALA A O 1
ATOM 2997 N N . ILE A 1 401 ? 10.536 -3.498 26.668 1.00 94.88 401 ILE A N 1
ATOM 2998 C CA . ILE A 1 401 ? 10.875 -2.194 27.250 1.00 94.88 401 ILE A CA 1
ATOM 2999 C C . ILE A 1 401 ? 11.768 -2.367 28.483 1.00 94.88 401 ILE A C 1
ATOM 3001 O O . ILE A 1 401 ? 12.830 -1.753 28.557 1.00 94.88 401 ILE A O 1
ATOM 3005 N N . GLY A 1 402 ? 11.408 -3.264 29.407 1.00 92.81 402 GLY A N 1
ATOM 3006 C CA . GLY A 1 402 ? 12.216 -3.541 30.600 1.00 92.81 402 GLY A CA 1
ATOM 3007 C C . GLY A 1 402 ? 13.655 -3.977 30.290 1.00 92.81 402 GLY A C 1
ATOM 3008 O O . GLY A 1 402 ? 14.580 -3.632 31.031 1.00 92.81 402 GLY A O 1
ATOM 3009 N N . ARG A 1 403 ? 13.867 -4.702 29.182 1.00 94.31 403 ARG A N 1
ATOM 3010 C CA . ARG A 1 403 ? 15.200 -5.129 28.726 1.00 94.31 403 ARG A CA 1
ATOM 3011 C C . ARG A 1 403 ? 15.956 -4.029 27.982 1.00 94.31 403 ARG A C 1
ATOM 3013 O O . ARG A 1 403 ? 17.157 -3.892 28.209 1.00 94.31 403 ARG A O 1
ATOM 3020 N N . LEU A 1 404 ? 15.270 -3.247 27.151 1.00 94.00 404 LEU A N 1
ATOM 3021 C CA . LEU A 1 404 ? 15.866 -2.200 26.313 1.00 94.00 404 LEU A CA 1
ATOM 3022 C C . LEU A 1 404 ? 16.202 -0.912 27.073 1.00 94.00 404 LEU A C 1
ATOM 3024 O O . LEU A 1 404 ? 17.009 -0.121 26.590 1.00 94.00 404 LEU A O 1
ATOM 3028 N N . ILE A 1 405 ? 15.636 -0.702 28.265 1.00 90.75 405 ILE A N 1
ATOM 3029 C CA . ILE A 1 405 ? 16.044 0.403 29.138 1.00 90.75 405 ILE A CA 1
ATOM 3030 C C . ILE A 1 405 ? 17.544 0.266 29.473 1.00 90.75 405 ILE A C 1
ATOM 3032 O O . ILE A 1 405 ? 17.938 -0.763 30.050 1.00 90.75 405 ILE A O 1
ATOM 3036 N N . PRO A 1 406 ? 18.370 1.296 29.173 1.00 86.31 406 PRO A N 1
ATOM 3037 C CA . PRO A 1 406 ? 19.798 1.293 29.476 1.00 86.31 406 PRO A CA 1
ATOM 3038 C C . PRO A 1 406 ? 20.065 0.974 30.955 1.00 86.31 406 PRO A C 1
ATOM 3040 O O . PRO A 1 406 ? 19.333 1.480 31.810 1.00 86.31 406 PRO A O 1
ATOM 3043 N N . PRO A 1 407 ? 21.095 0.174 31.293 1.00 85.50 407 PRO A N 1
ATOM 3044 C CA . PRO A 1 407 ? 21.396 -0.200 32.677 1.00 85.50 407 PRO A CA 1
ATOM 3045 C C . PRO A 1 407 ? 21.499 0.998 33.630 1.00 85.50 407 PRO A C 1
ATOM 3047 O O . PRO A 1 407 ? 20.923 0.952 34.716 1.00 85.50 407 PRO A O 1
ATOM 3050 N N . ASP A 1 408 ? 22.127 2.087 33.181 1.00 82.56 408 ASP A N 1
ATOM 3051 C CA . ASP A 1 408 ? 22.297 3.328 33.951 1.00 82.56 408 ASP A CA 1
ATOM 3052 C C . ASP A 1 408 ? 20.959 4.001 34.298 1.00 82.56 408 ASP A C 1
ATOM 3054 O O . ASP A 1 408 ? 20.826 4.660 35.328 1.00 82.56 408 ASP A O 1
ATOM 3058 N N . ASN A 1 409 ? 19.927 3.771 33.481 1.00 79.25 409 ASN A N 1
ATOM 3059 C CA . ASN A 1 409 ? 18.581 4.276 33.725 1.00 79.25 409 ASN A CA 1
ATOM 3060 C C . ASN A 1 409 ? 17.760 3.335 34.619 1.00 79.25 409 ASN A C 1
ATOM 3062 O O . ASN A 1 409 ? 16.773 3.771 35.207 1.00 79.25 409 ASN A O 1
ATOM 3066 N N . ARG A 1 410 ? 18.136 2.055 34.764 1.00 79.81 410 ARG A N 1
ATOM 3067 C CA . ARG A 1 410 ? 17.365 1.093 35.577 1.00 79.81 410 ARG A CA 1
ATOM 3068 C C . ARG A 1 410 ? 17.441 1.413 37.062 1.00 79.81 410 ARG A C 1
ATOM 3070 O O . ARG A 1 410 ? 16.411 1.406 37.731 1.00 79.81 410 ARG A O 1
ATOM 3077 N N . SER A 1 411 ? 18.636 1.709 37.570 1.00 77.88 411 SER A N 1
ATOM 3078 C CA . SER A 1 411 ? 18.838 2.134 38.962 1.00 77.88 411 SER A CA 1
ATOM 3079 C C . SER A 1 411 ? 18.112 3.452 39.242 1.00 77.88 411 SER A C 1
ATOM 3081 O O . SER A 1 411 ? 17.442 3.577 40.266 1.00 77.88 411 SER A O 1
ATOM 3083 N N . TYR A 1 412 ? 18.137 4.386 38.287 1.00 74.69 412 TYR A N 1
ATOM 3084 C CA . TYR A 1 412 ? 17.380 5.636 38.363 1.00 74.69 412 TYR A CA 1
ATOM 3085 C C . TYR A 1 412 ? 15.856 5.400 38.400 1.00 74.69 412 TYR A C 1
ATOM 3087 O O . TYR A 1 412 ? 15.165 5.931 39.268 1.00 74.69 412 TYR A O 1
ATOM 3095 N N . PHE A 1 413 ? 15.314 4.538 37.535 1.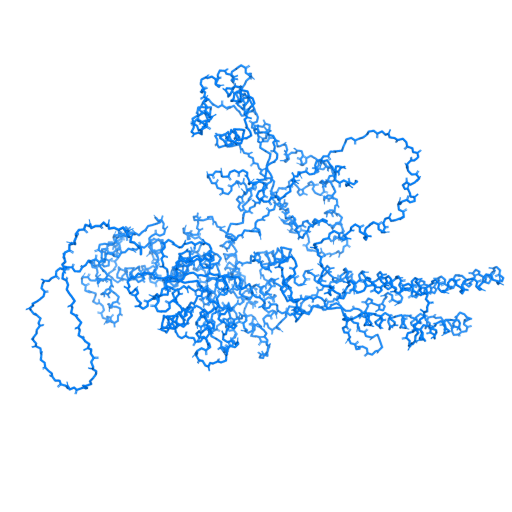00 76.69 413 PHE A N 1
ATOM 3096 C CA . PHE A 1 413 ? 13.879 4.210 37.531 1.00 76.69 413 PHE A CA 1
ATOM 3097 C C . PHE A 1 413 ? 13.429 3.463 38.783 1.00 76.69 413 PHE A C 1
ATOM 3099 O O . PHE A 1 413 ? 12.308 3.670 39.247 1.00 76.69 413 PHE A O 1
ATOM 3106 N N . GLN A 1 414 ? 14.299 2.630 39.360 1.00 79.31 414 GLN A N 1
ATOM 3107 C CA . GLN A 1 414 ? 14.037 1.981 40.643 1.00 79.31 414 GLN A CA 1
ATOM 3108 C C . GLN A 1 414 ? 14.032 2.982 41.805 1.00 79.31 414 GLN A C 1
ATOM 3110 O O . GLN A 1 414 ? 13.225 2.830 42.720 1.00 79.31 414 GLN A O 1
ATOM 3115 N N . GLN A 1 415 ? 14.893 4.005 41.766 1.00 81.25 415 GLN A N 1
ATOM 3116 C CA . GLN A 1 415 ? 15.011 5.012 42.823 1.00 81.25 415 GLN A CA 1
ATOM 3117 C C . GLN A 1 415 ? 13.858 6.030 42.823 1.00 81.25 415 GLN A C 1
ATOM 3119 O O . GLN A 1 415 ? 13.431 6.468 43.890 1.00 81.25 415 GLN A O 1
ATOM 3124 N N . TYR A 1 416 ? 13.331 6.393 41.651 1.00 77.38 416 TYR A N 1
ATOM 3125 C CA . TYR A 1 416 ? 12.299 7.428 41.496 1.00 77.38 416 TYR A CA 1
ATOM 3126 C C . TYR A 1 416 ? 10.954 6.842 41.053 1.00 77.38 416 TYR A C 1
ATOM 3128 O O . TYR A 1 416 ? 10.403 7.230 40.017 1.00 77.38 416 TYR A O 1
ATOM 3136 N N . GLN A 1 417 ? 10.417 5.905 41.840 1.00 70.81 417 GLN A N 1
ATOM 3137 C CA . GLN A 1 417 ? 9.064 5.387 41.626 1.00 70.81 417 GLN A CA 1
ATOM 3138 C C . GLN A 1 417 ? 8.040 6.532 41.734 1.00 70.81 417 GLN A C 1
ATOM 3140 O O . GLN A 1 417 ? 7.977 7.220 42.750 1.00 70.81 417 GLN A O 1
ATOM 3145 N N . GLY A 1 418 ? 7.252 6.747 40.676 1.00 72.94 418 GLY A N 1
ATOM 3146 C CA . GLY A 1 418 ? 6.193 7.767 40.618 1.00 72.94 418 GLY A CA 1
ATOM 3147 C C . GLY A 1 418 ? 6.479 8.974 39.717 1.00 72.94 418 GLY A C 1
ATOM 3148 O O . GLY A 1 418 ? 5.553 9.730 39.432 1.00 72.94 418 GLY A O 1
ATOM 3149 N N . VAL A 1 419 ? 7.708 9.143 39.216 1.00 72.94 419 VAL A N 1
ATOM 3150 C CA . VAL A 1 419 ? 8.004 10.128 38.160 1.00 72.94 419 VAL A CA 1
ATOM 3151 C C . VAL A 1 419 ? 7.934 9.422 36.799 1.00 72.94 419 VAL A C 1
ATOM 3153 O O . VAL A 1 419 ? 8.604 8.402 36.632 1.00 72.94 419 VAL A O 1
ATOM 3156 N N . PRO A 1 420 ? 7.137 9.906 35.824 1.00 74.12 420 PRO A N 1
ATOM 3157 C CA . PRO A 1 420 ? 7.105 9.334 34.483 1.00 74.12 420 PRO A CA 1
ATOM 3158 C C . PRO A 1 420 ? 8.460 9.530 33.816 1.00 74.12 420 PRO A C 1
ATOM 3160 O O . PRO A 1 420 ? 8.827 10.633 33.411 1.00 74.12 420 PRO A O 1
ATOM 3163 N N . HIS A 1 421 ? 9.221 8.451 33.717 1.00 83.94 421 HIS A N 1
ATOM 3164 C CA . HIS A 1 421 ? 10.489 8.490 33.021 1.00 83.94 421 HIS A CA 1
ATOM 3165 C C . HIS A 1 421 ? 10.322 8.091 31.572 1.00 83.94 421 HIS A C 1
ATOM 3167 O O . HIS A 1 421 ? 9.502 7.227 31.265 1.00 83.94 421 HIS A O 1
ATOM 3173 N N . THR A 1 422 ? 11.136 8.684 30.701 1.00 92.06 422 THR A N 1
ATOM 3174 C CA . THR A 1 422 ? 11.109 8.383 29.273 1.00 92.06 422 THR A CA 1
ATOM 3175 C C . THR A 1 422 ? 12.471 7.961 28.740 1.00 92.06 422 THR A C 1
ATOM 3177 O O . THR A 1 422 ? 13.505 8.359 29.277 1.00 92.06 422 THR A O 1
ATOM 3180 N N . PHE A 1 423 ? 12.479 7.157 27.681 1.00 93.94 423 PHE A N 1
ATOM 3181 C CA . PHE A 1 423 ? 13.689 6.775 26.954 1.00 93.94 423 PHE A CA 1
ATOM 3182 C C . PHE A 1 423 ? 13.409 6.695 25.449 1.00 93.94 423 PHE A C 1
ATOM 3184 O O . PHE A 1 423 ? 12.269 6.484 25.033 1.00 93.94 423 PHE A O 1
ATOM 3191 N N . ASP A 1 424 ? 14.451 6.904 24.644 1.00 95.75 424 ASP A N 1
ATOM 3192 C CA . ASP A 1 424 ? 14.371 6.851 23.184 1.00 95.75 424 ASP A CA 1
ATOM 3193 C C . ASP A 1 424 ? 14.749 5.445 22.675 1.00 95.75 424 ASP A C 1
ATOM 3195 O O . ASP A 1 424 ? 15.695 4.828 23.166 1.00 95.75 424 ASP A O 1
ATOM 3199 N N . THR A 1 425 ? 14.003 4.925 21.702 1.00 96.81 425 THR A N 1
ATOM 3200 C CA . THR A 1 425 ? 14.215 3.611 21.064 1.00 96.81 425 THR A CA 1
ATOM 3201 C C . THR A 1 425 ? 13.568 3.589 19.668 1.00 96.81 425 THR A C 1
ATOM 3203 O O . THR A 1 425 ? 13.257 4.652 19.135 1.00 96.81 425 THR A O 1
ATOM 3206 N N . THR A 1 426 ? 13.367 2.423 19.052 1.00 97.44 426 THR A N 1
ATOM 3207 C CA . THR A 1 426 ? 12.646 2.252 17.774 1.00 97.44 426 THR A CA 1
ATOM 3208 C C . THR A 1 426 ? 11.623 1.119 17.879 1.00 97.44 426 THR A C 1
ATOM 3210 O O . THR A 1 426 ? 11.743 0.241 18.740 1.00 97.44 426 THR A O 1
ATOM 3213 N N . VAL A 1 427 ? 10.617 1.108 16.996 1.00 96.88 427 VAL A N 1
ATOM 3214 C CA . VAL A 1 427 ? 9.668 -0.020 16.914 1.00 96.88 427 VAL A CA 1
ATOM 3215 C C . VAL A 1 427 ? 10.410 -1.301 16.531 1.00 96.88 427 VAL A C 1
ATOM 3217 O O . VAL A 1 427 ? 10.187 -2.344 17.148 1.00 96.88 427 VAL A O 1
ATOM 3220 N N . GLU A 1 428 ? 11.348 -1.202 15.582 1.00 96.88 428 GLU A N 1
ATOM 3221 C CA . GLU A 1 428 ? 12.225 -2.304 15.180 1.00 96.88 428 GLU A CA 1
ATOM 3222 C C . GLU A 1 428 ? 12.940 -2.947 16.373 1.00 96.88 428 GLU A C 1
ATOM 3224 O O . GLU A 1 428 ? 12.911 -4.169 16.511 1.00 96.88 428 GLU A O 1
ATOM 3229 N N . ALA A 1 429 ? 13.557 -2.149 17.250 1.00 97.00 429 ALA A N 1
ATOM 3230 C CA . ALA A 1 429 ? 14.301 -2.666 18.396 1.00 97.00 429 ALA A CA 1
ATOM 3231 C C . ALA A 1 429 ? 13.396 -3.451 19.356 1.00 97.00 429 ALA A C 1
ATOM 3233 O O . ALA A 1 429 ? 13.769 -4.531 19.812 1.00 97.00 429 ALA A O 1
ATOM 3234 N N . ILE A 1 430 ? 12.189 -2.941 19.618 1.00 97.62 430 ILE A N 1
ATOM 3235 C CA . ILE A 1 430 ? 11.213 -3.577 20.515 1.00 97.62 430 ILE A CA 1
ATOM 3236 C C . ILE A 1 430 ? 10.718 -4.893 19.929 1.00 97.62 430 ILE A C 1
ATOM 3238 O O . ILE A 1 430 ? 10.758 -5.924 20.598 1.00 97.62 430 ILE A O 1
ATOM 3242 N N . VAL A 1 431 ? 10.276 -4.878 18.673 1.00 96.81 431 VAL A N 1
ATOM 3243 C CA . VAL A 1 431 ? 9.753 -6.077 18.010 1.00 96.81 431 VAL A CA 1
ATOM 3244 C C . VAL A 1 431 ? 10.852 -7.131 17.846 1.00 96.81 431 VAL A C 1
ATOM 3246 O O . VAL A 1 431 ? 10.608 -8.309 18.110 1.00 96.81 431 VAL A O 1
ATOM 3249 N N . ASN A 1 432 ? 12.076 -6.730 17.488 1.00 96.12 432 ASN A N 1
ATOM 3250 C CA . ASN A 1 432 ? 13.205 -7.655 17.383 1.00 96.12 432 ASN A CA 1
ATOM 3251 C C . ASN A 1 432 ? 13.595 -8.253 18.737 1.00 96.12 432 ASN A C 1
ATOM 3253 O O . ASN A 1 432 ? 13.841 -9.458 18.795 1.00 96.12 432 ASN A O 1
ATOM 3257 N N . ASP A 1 433 ? 13.597 -7.472 19.821 1.00 96.75 433 ASP A N 1
ATOM 3258 C CA . ASP A 1 433 ? 13.828 -8.009 21.166 1.00 96.75 433 ASP A CA 1
ATOM 3259 C C . ASP A 1 433 ? 12.748 -9.041 21.542 1.00 96.75 433 ASP A C 1
ATOM 3261 O O . ASP A 1 433 ? 13.079 -10.136 22.005 1.00 96.75 433 ASP A O 1
ATOM 3265 N N . ILE A 1 434 ? 11.468 -8.769 21.257 1.00 96.56 434 ILE A N 1
ATOM 3266 C CA . ILE A 1 434 ? 10.373 -9.733 21.479 1.00 96.56 434 ILE A CA 1
ATOM 3267 C C . ILE A 1 434 ? 10.613 -11.033 20.695 1.00 96.56 434 ILE A C 1
ATOM 3269 O O . ILE A 1 434 ? 10.496 -12.126 21.255 1.00 96.56 434 ILE A O 1
ATOM 3273 N N . ILE A 1 435 ? 10.968 -10.932 19.410 1.00 95.69 435 ILE A N 1
ATOM 3274 C CA . ILE A 1 435 ? 11.198 -12.096 18.539 1.00 95.69 435 ILE A CA 1
ATOM 3275 C C . ILE A 1 435 ? 12.409 -12.911 19.007 1.00 95.69 435 ILE A C 1
ATOM 3277 O O . ILE A 1 435 ? 12.322 -14.140 19.068 1.00 95.69 435 ILE A O 1
ATOM 3281 N N . GLN A 1 436 ? 13.515 -12.254 19.363 1.00 95.06 436 GLN A N 1
ATOM 3282 C CA . GLN A 1 436 ? 14.734 -12.917 19.835 1.00 95.06 436 GLN A CA 1
ATOM 3283 C C . GLN A 1 436 ? 14.497 -13.664 21.152 1.00 95.06 436 GLN A C 1
ATOM 3285 O O . GLN A 1 436 ? 14.887 -14.826 21.281 1.00 95.06 436 GLN A O 1
ATOM 3290 N N . ASN A 1 437 ? 13.789 -13.045 22.101 1.00 95.00 437 ASN A N 1
ATOM 3291 C CA . ASN A 1 437 ? 13.499 -13.656 23.401 1.00 95.00 437 ASN A CA 1
ATOM 3292 C C . ASN A 1 437 ? 12.446 -14.776 23.328 1.00 95.00 437 ASN A C 1
ATOM 3294 O O . ASN A 1 437 ? 12.343 -15.578 24.254 1.00 95.00 437 ASN A O 1
ATOM 3298 N N . ALA A 1 438 ? 11.688 -14.878 22.232 1.00 92.44 438 ALA A N 1
ATOM 3299 C CA . ALA A 1 438 ? 10.766 -15.989 22.010 1.00 92.44 438 ALA A CA 1
ATOM 3300 C C . ALA A 1 438 ? 11.466 -17.294 21.571 1.00 92.44 438 ALA A C 1
ATOM 3302 O O . ALA A 1 438 ? 10.822 -18.343 21.568 1.00 92.44 438 ALA A O 1
ATOM 3303 N N . GLY A 1 439 ? 12.752 -17.255 21.187 1.00 83.31 439 GLY A N 1
ATOM 3304 C CA . GLY A 1 439 ? 13.542 -18.448 20.846 1.00 83.31 439 GLY A CA 1
ATOM 3305 C C . GLY A 1 439 ? 13.140 -19.161 19.544 1.00 83.31 439 GLY A C 1
ATOM 3306 O O . GLY A 1 439 ? 13.347 -20.365 19.416 1.00 83.31 439 GLY A O 1
ATOM 3307 N N . VAL A 1 440 ? 12.544 -18.453 18.575 1.00 73.38 440 VAL A N 1
ATOM 3308 C CA . VAL A 1 440 ? 12.036 -19.024 17.304 1.00 73.38 440 VAL A CA 1
ATOM 3309 C C . VAL A 1 440 ? 12.792 -18.447 16.097 1.00 73.38 440 VAL A C 1
ATOM 3311 O O . VAL A 1 440 ? 13.503 -17.468 16.256 1.00 73.38 440 VAL A O 1
ATOM 3314 N N . ASN A 1 441 ? 12.642 -19.038 14.898 1.00 79.50 441 ASN A N 1
ATOM 3315 C CA . ASN A 1 441 ? 13.204 -18.604 13.602 1.00 79.50 441 ASN A CA 1
ATOM 3316 C C . ASN A 1 441 ? 13.151 -17.070 13.392 1.00 79.50 441 ASN A C 1
ATOM 3318 O O . ASN A 1 441 ? 12.186 -16.539 12.833 1.00 79.50 441 ASN A O 1
ATOM 3322 N N . VAL A 1 442 ? 14.202 -16.386 13.861 1.00 86.69 442 VAL A N 1
ATOM 3323 C CA . VAL A 1 442 ? 14.261 -14.925 14.005 1.00 86.69 442 VAL A CA 1
ATOM 3324 C C . VAL A 1 442 ? 14.116 -14.220 12.654 1.00 86.69 442 VAL A C 1
ATOM 3326 O O . VAL A 1 442 ? 13.227 -13.379 12.545 1.00 86.69 442 VAL A O 1
ATOM 3329 N N . PRO A 1 443 ? 14.861 -14.585 11.585 1.00 91.12 443 PRO A N 1
ATOM 3330 C CA . PRO A 1 443 ? 14.815 -13.824 10.335 1.00 91.12 443 PRO A CA 1
ATOM 3331 C C . PRO A 1 443 ? 13.433 -13.810 9.673 1.00 91.12 443 PRO A C 1
ATOM 3333 O O . PRO A 1 443 ? 12.973 -12.764 9.221 1.00 91.12 443 PRO A O 1
ATOM 3336 N N . ALA A 1 444 ? 12.744 -14.957 9.638 1.00 89.06 444 ALA A N 1
ATOM 3337 C CA . ALA A 1 444 ? 11.438 -15.058 8.986 1.00 89.06 444 ALA A CA 1
ATOM 3338 C C . ALA A 1 444 ? 10.352 -14.272 9.735 1.00 89.06 444 ALA A C 1
ATOM 3340 O O . ALA A 1 444 ? 9.515 -13.629 9.102 1.00 89.06 444 ALA A O 1
ATOM 3341 N N . ARG A 1 445 ? 10.376 -14.307 11.075 1.00 92.62 445 ARG A N 1
ATOM 3342 C CA . ARG A 1 445 ? 9.428 -13.556 11.907 1.00 92.62 445 ARG A CA 1
ATOM 3343 C C . ARG A 1 445 ? 9.707 -12.060 11.877 1.00 92.62 445 ARG A C 1
ATOM 3345 O O . ARG A 1 445 ? 8.756 -11.298 11.765 1.00 92.62 445 ARG A O 1
ATOM 3352 N N . THR A 1 446 ? 10.977 -11.648 11.918 1.00 92.81 446 THR A N 1
ATOM 3353 C CA . THR A 1 446 ? 11.360 -10.233 11.795 1.00 92.81 446 THR A CA 1
ATOM 3354 C C . THR A 1 446 ? 10.891 -9.667 10.460 1.00 92.81 446 THR A C 1
ATOM 3356 O O . THR A 1 446 ? 10.211 -8.646 10.446 1.00 92.81 446 THR A O 1
ATOM 3359 N N . ALA A 1 447 ? 11.150 -10.372 9.352 1.00 90.25 447 ALA A N 1
ATOM 3360 C CA . ALA A 1 447 ? 10.701 -9.940 8.030 1.00 90.25 447 ALA A CA 1
ATOM 3361 C C . ALA A 1 447 ? 9.169 -9.839 7.925 1.00 90.25 447 ALA A C 1
ATOM 3363 O O . ALA A 1 447 ? 8.654 -8.922 7.292 1.00 90.25 447 ALA A O 1
ATOM 3364 N N . ALA A 1 448 ? 8.426 -10.761 8.546 1.00 91.38 448 ALA A N 1
ATOM 3365 C CA . ALA A 1 448 ? 6.965 -10.706 8.556 1.00 91.38 448 ALA A CA 1
ATOM 3366 C C . ALA A 1 448 ? 6.417 -9.566 9.423 1.00 91.38 448 ALA A C 1
ATOM 3368 O O . ALA A 1 448 ? 5.459 -8.914 9.018 1.00 91.38 448 ALA A O 1
ATOM 3369 N N . ALA A 1 449 ? 7.024 -9.319 10.586 1.00 94.19 449 ALA A N 1
ATOM 3370 C CA . ALA A 1 449 ? 6.633 -8.236 11.481 1.00 94.19 449 ALA A CA 1
ATOM 3371 C C . ALA A 1 449 ? 6.848 -6.870 10.822 1.00 94.19 449 ALA A C 1
ATOM 3373 O O . ALA A 1 449 ? 5.945 -6.038 10.800 1.00 94.19 449 ALA A O 1
ATOM 3374 N N . GLU A 1 450 ? 8.022 -6.685 10.217 1.00 93.75 450 GLU A N 1
ATOM 3375 C CA . GLU A 1 450 ? 8.371 -5.497 9.442 1.00 93.75 450 GLU A CA 1
ATOM 3376 C C . GLU A 1 450 ? 7.392 -5.297 8.277 1.00 93.75 450 GLU A C 1
ATOM 3378 O O . GLU A 1 450 ? 6.789 -4.235 8.141 1.00 93.75 450 GLU A O 1
ATOM 3383 N N . ALA A 1 451 ? 7.150 -6.339 7.476 1.00 91.38 451 ALA A N 1
ATOM 3384 C CA . ALA A 1 451 ? 6.236 -6.240 6.344 1.00 91.38 451 ALA A CA 1
ATOM 3385 C C . ALA A 1 451 ? 4.790 -5.920 6.766 1.00 91.38 451 ALA A C 1
ATOM 3387 O O . ALA A 1 451 ? 4.126 -5.149 6.079 1.00 91.38 451 ALA A O 1
ATOM 3388 N N . ALA A 1 452 ? 4.305 -6.468 7.885 1.00 93.56 452 ALA A N 1
ATOM 3389 C CA . ALA A 1 452 ? 2.966 -6.179 8.408 1.00 93.56 452 ALA A CA 1
ATOM 3390 C C . ALA A 1 452 ? 2.853 -4.772 9.015 1.00 93.56 452 ALA A C 1
ATOM 3392 O O . ALA A 1 452 ? 1.828 -4.113 8.839 1.00 93.56 452 ALA A O 1
ATOM 3393 N N . PHE A 1 453 ? 3.918 -4.281 9.661 1.00 94.88 453 PHE A N 1
ATOM 3394 C CA . PHE A 1 453 ? 4.000 -2.889 10.100 1.00 94.88 453 PHE A CA 1
ATOM 3395 C C . PHE A 1 453 ? 3.863 -1.942 8.902 1.00 94.88 453 PHE A C 1
ATOM 3397 O O . PHE A 1 453 ? 3.045 -1.025 8.925 1.00 94.88 453 PHE A O 1
ATOM 3404 N N . HIS A 1 454 ? 4.614 -2.192 7.825 1.00 91.62 454 HIS A N 1
ATOM 3405 C CA . HIS A 1 454 ? 4.564 -1.369 6.612 1.00 91.62 454 HIS A CA 1
ATOM 3406 C C . HIS A 1 454 ? 3.279 -1.535 5.805 1.00 91.62 454 HIS A C 1
ATOM 3408 O O . HIS A 1 454 ? 2.833 -0.562 5.199 1.00 91.62 454 HIS A O 1
ATOM 3414 N N . ALA A 1 455 ? 2.643 -2.709 5.858 1.00 92.62 455 ALA A N 1
ATOM 3415 C CA . ALA A 1 455 ? 1.342 -2.947 5.236 1.00 92.62 455 ALA A CA 1
ATOM 3416 C C . ALA A 1 455 ? 0.255 -1.993 5.755 1.00 92.62 455 ALA A C 1
ATOM 3418 O O . ALA A 1 455 ? -0.714 -1.715 5.050 1.00 92.62 455 ALA A O 1
ATOM 3419 N N . GLN A 1 456 ? 0.439 -1.445 6.963 1.00 92.94 456 GLN A N 1
ATOM 3420 C CA . GLN A 1 456 ? -0.447 -0.414 7.488 1.00 92.94 456 GLN A CA 1
ATOM 3421 C C . GLN A 1 456 ? -0.326 0.916 6.766 1.00 92.94 456 GLN A C 1
ATOM 3423 O O . GLN A 1 456 ? -1.206 1.723 6.973 1.00 92.94 456 GLN A O 1
ATOM 3428 N N . MET A 1 457 ? 0.708 1.178 5.970 1.00 89.00 457 MET A N 1
ATOM 3429 C CA . MET A 1 457 ? 0.855 2.425 5.210 1.00 89.00 457 MET A CA 1
ATOM 3430 C C . MET A 1 457 ? 0.646 2.173 3.721 1.00 89.00 457 MET A C 1
ATOM 3432 O O . MET A 1 457 ? -0.128 2.843 3.055 1.00 89.00 457 MET A O 1
ATOM 3436 N N . GLU A 1 458 ? 1.317 1.167 3.186 1.00 89.69 458 GLU A N 1
ATOM 3437 C CA . GLU A 1 458 ? 1.282 0.881 1.759 1.00 89.69 458 GLU A CA 1
ATOM 3438 C C . GLU A 1 458 ? 0.828 -0.554 1.568 1.00 89.69 458 GLU A C 1
ATOM 3440 O O . GLU A 1 458 ? 1.299 -1.450 2.265 1.00 89.69 458 GLU A O 1
ATOM 3445 N N . ASN A 1 459 ? -0.046 -0.799 0.592 1.00 94.25 459 ASN A N 1
ATOM 3446 C CA . ASN A 1 459 ? -0.396 -2.164 0.230 1.00 94.25 459 ASN A CA 1
ATOM 3447 C C . ASN A 1 459 ? 0.856 -2.866 -0.346 1.00 94.25 459 ASN A C 1
ATOM 3449 O O . ASN A 1 459 ? 1.296 -2.498 -1.441 1.00 94.25 459 ASN A O 1
ATOM 3453 N N . PRO A 1 460 ? 1.443 -3.880 0.326 1.00 93.56 460 PRO A N 1
ATOM 3454 C CA . PRO A 1 460 ? 2.742 -4.430 -0.067 1.00 93.56 460 PRO A CA 1
ATOM 3455 C C . PRO A 1 460 ? 2.748 -5.034 -1.470 1.00 93.56 460 PRO A C 1
ATOM 3457 O O . PRO A 1 460 ? 3.738 -4.925 -2.194 1.00 93.56 460 PRO A O 1
ATOM 3460 N N . LEU A 1 461 ? 1.649 -5.682 -1.872 1.00 95.38 461 LEU A N 1
ATOM 3461 C CA . LEU A 1 461 ? 1.532 -6.243 -3.213 1.00 95.38 461 LEU A CA 1
ATOM 3462 C C . LEU A 1 461 ? 1.443 -5.139 -4.273 1.00 95.38 461 LEU A C 1
ATOM 3464 O O . LEU A 1 461 ? 2.075 -5.265 -5.323 1.00 95.38 461 LEU A O 1
ATOM 3468 N N . MET A 1 462 ? 0.698 -4.069 -3.995 1.00 94.69 462 MET A N 1
ATOM 3469 C CA . MET A 1 462 ? 0.601 -2.935 -4.910 1.00 94.69 462 MET A CA 1
ATOM 3470 C C . MET A 1 462 ? 1.931 -2.198 -5.051 1.00 94.69 462 MET A C 1
ATOM 3472 O O . MET A 1 462 ? 2.360 -1.902 -6.163 1.00 94.69 462 MET A O 1
ATOM 3476 N N . ARG A 1 463 ? 2.641 -1.990 -3.938 1.00 90.38 463 ARG A N 1
ATOM 3477 C CA . ARG A 1 463 ? 3.964 -1.359 -3.944 1.00 90.38 463 ARG A CA 1
ATOM 3478 C C . ARG A 1 463 ? 4.983 -2.182 -4.728 1.00 90.38 463 ARG A C 1
ATOM 3480 O O . ARG A 1 463 ? 5.744 -1.654 -5.535 1.00 90.38 463 ARG A O 1
ATOM 3487 N N . ALA A 1 464 ? 4.943 -3.503 -4.567 1.00 90.56 464 ALA A N 1
ATOM 3488 C CA . ALA A 1 464 ? 5.769 -4.404 -5.358 1.00 90.56 464 ALA A CA 1
ATOM 3489 C C . ALA A 1 464 ? 5.419 -4.357 -6.859 1.00 90.56 464 ALA A C 1
ATOM 3491 O O . ALA A 1 464 ? 6.312 -4.451 -7.707 1.00 90.56 464 ALA A O 1
ATOM 3492 N N . ALA A 1 465 ? 4.134 -4.196 -7.201 1.00 91.31 465 ALA A N 1
ATOM 3493 C CA . ALA A 1 465 ? 3.678 -3.988 -8.575 1.00 91.31 465 ALA A CA 1
ATOM 3494 C C . ALA A 1 465 ? 4.226 -2.691 -9.167 1.00 91.31 465 ALA A C 1
ATOM 3496 O O . ALA A 1 465 ? 4.858 -2.729 -10.223 1.00 91.31 465 ALA A O 1
ATOM 3497 N N . GLU A 1 466 ? 4.078 -1.584 -8.448 1.00 89.31 466 GLU A N 1
ATOM 3498 C CA . GLU A 1 466 ? 4.618 -0.278 -8.816 1.00 89.31 466 GLU A CA 1
ATOM 3499 C C . GLU A 1 466 ? 6.127 -0.338 -9.079 1.00 89.31 466 GLU A C 1
ATOM 3501 O O . GLU A 1 466 ? 6.574 0.051 -10.154 1.00 89.31 466 GLU A O 1
ATOM 3506 N N . TYR A 1 467 ? 6.920 -0.897 -8.162 1.00 84.69 467 TYR A N 1
ATOM 3507 C CA . TYR A 1 467 ? 8.371 -1.014 -8.347 1.00 84.69 467 TYR A CA 1
ATOM 3508 C C . TYR A 1 467 ? 8.767 -1.936 -9.497 1.00 84.69 467 TYR A C 1
ATOM 3510 O O . TYR A 1 467 ? 9.767 -1.708 -10.177 1.00 84.69 467 TYR A O 1
ATOM 3518 N N . THR A 1 468 ? 7.986 -2.981 -9.752 1.00 85.50 468 THR A N 1
ATOM 3519 C CA . THR A 1 468 ? 8.243 -3.856 -10.902 1.00 85.50 468 THR A CA 1
ATOM 3520 C C . THR A 1 468 ? 7.907 -3.137 -12.211 1.00 85.50 468 THR A C 1
ATOM 3522 O O . THR A 1 468 ? 8.629 -3.277 -13.198 1.00 85.50 468 THR A O 1
ATOM 3525 N N . MET A 1 469 ? 6.851 -2.319 -12.225 1.00 82.81 469 MET A N 1
ATOM 3526 C CA . MET A 1 469 ? 6.528 -1.435 -13.348 1.00 82.81 469 MET A CA 1
ATOM 3527 C C . MET A 1 469 ? 7.579 -0.346 -13.541 1.00 82.81 469 MET A C 1
ATOM 3529 O O . MET A 1 469 ? 7.905 -0.032 -14.684 1.00 82.81 469 MET A O 1
ATOM 3533 N N . ALA A 1 470 ? 8.145 0.168 -12.449 1.00 78.50 470 ALA A N 1
ATOM 3534 C CA . ALA A 1 470 ? 9.271 1.092 -12.467 1.00 78.50 470 ALA A CA 1
ATOM 3535 C C . ALA A 1 470 ? 10.459 0.493 -13.195 1.00 78.50 470 ALA A C 1
ATOM 3537 O O . ALA A 1 470 ? 10.897 1.028 -14.214 1.00 78.50 470 ALA A O 1
ATOM 3538 N N . GLY A 1 471 ? 10.867 -0.697 -12.747 1.00 74.31 471 GLY A N 1
ATOM 3539 C CA . GLY A 1 471 ? 11.895 -1.477 -13.413 1.00 74.31 471 GLY A CA 1
ATOM 3540 C C . GLY A 1 471 ? 11.566 -1.674 -14.891 1.00 74.31 471 GLY A C 1
ATOM 3541 O O . GLY A 1 471 ? 12.440 -1.507 -15.729 1.00 74.31 471 GLY A O 1
ATOM 3542 N N . PHE A 1 472 ? 10.303 -1.935 -15.255 1.00 77.88 472 PHE A N 1
ATOM 3543 C CA . PHE A 1 472 ? 9.898 -2.080 -16.659 1.00 77.88 472 PHE A CA 1
ATOM 3544 C C . PHE A 1 472 ? 10.037 -0.805 -17.478 1.00 77.88 472 PHE A C 1
ATOM 3546 O O . PHE A 1 472 ? 10.594 -0.848 -18.578 1.00 77.88 472 PHE A O 1
ATOM 3553 N N . ALA A 1 473 ? 9.553 0.319 -16.967 1.00 72.56 473 ALA A N 1
ATOM 3554 C CA . ALA A 1 473 ? 9.649 1.599 -17.652 1.00 72.56 473 ALA A CA 1
ATOM 3555 C C . ALA A 1 473 ? 11.123 1.991 -17.859 1.00 72.56 473 ALA A C 1
ATOM 3557 O O . ALA A 1 473 ? 11.524 2.382 -18.960 1.00 72.56 473 ALA A O 1
ATOM 3558 N N . GLU A 1 474 ? 11.950 1.761 -16.839 1.00 68.19 474 GLU A N 1
ATOM 3559 C CA . GLU A 1 474 ? 13.395 1.964 -16.898 1.00 68.19 474 GLU A CA 1
ATOM 3560 C C . GLU A 1 474 ? 14.076 0.976 -17.848 1.00 68.19 474 GLU A C 1
ATOM 3562 O O . GLU A 1 474 ? 14.984 1.380 -18.570 1.00 68.19 474 GLU A O 1
ATOM 3567 N N . THR A 1 475 ? 13.615 -0.282 -17.955 1.00 66.75 475 THR A N 1
ATOM 3568 C CA . THR A 1 475 ? 14.216 -1.250 -18.894 1.00 66.75 475 THR A CA 1
ATOM 3569 C C . THR A 1 475 ? 14.198 -0.722 -20.318 1.00 66.75 475 THR A C 1
ATOM 3571 O O . THR A 1 475 ? 15.167 -0.919 -21.043 1.00 66.75 475 THR A O 1
ATOM 3574 N N . GLN A 1 476 ? 13.137 -0.037 -20.748 1.00 63.97 476 GLN A N 1
ATOM 3575 C CA . GLN A 1 476 ? 13.049 0.436 -22.128 1.00 63.97 476 GLN A CA 1
ATOM 3576 C C . GLN A 1 476 ? 14.039 1.565 -22.390 1.00 63.97 476 GLN A C 1
ATOM 3578 O O . GLN A 1 476 ? 14.766 1.521 -23.383 1.00 63.97 476 GLN A O 1
ATOM 3583 N N . HIS A 1 477 ? 14.101 2.549 -21.493 1.00 62.69 477 HIS A N 1
ATOM 3584 C CA . HIS A 1 477 ? 15.022 3.669 -21.646 1.00 62.69 477 HIS A CA 1
ATOM 3585 C C . HIS A 1 477 ? 16.473 3.205 -21.488 1.00 62.69 477 HIS A C 1
ATOM 3587 O O . HIS A 1 477 ? 17.305 3.414 -22.372 1.00 62.69 477 HIS A O 1
ATOM 3593 N N . THR A 1 478 ? 16.760 2.502 -20.395 1.00 62.84 478 THR A N 1
ATOM 3594 C CA . THR A 1 478 ? 18.104 2.067 -20.025 1.00 62.84 478 THR A CA 1
ATOM 3595 C C . THR A 1 478 ? 18.630 0.998 -20.972 1.00 62.84 478 THR A C 1
ATOM 3597 O O . THR A 1 478 ? 19.791 1.064 -21.357 1.00 62.84 478 THR A O 1
ATOM 3600 N N . SER A 1 479 ? 17.807 0.057 -21.452 1.00 61.69 479 SER A N 1
ATOM 3601 C CA . SER A 1 479 ? 18.285 -0.918 -22.446 1.00 61.69 479 SER A CA 1
ATOM 3602 C C . SER A 1 479 ? 18.602 -0.270 -23.792 1.00 61.69 479 SER A C 1
ATOM 3604 O O . SER A 1 479 ? 19.582 -0.665 -24.421 1.00 61.69 479 SER A O 1
ATOM 3606 N N . ASN A 1 480 ? 17.835 0.733 -24.228 1.00 64.50 480 ASN A N 1
ATOM 3607 C CA . ASN A 1 480 ? 18.138 1.474 -25.453 1.00 64.50 480 ASN A CA 1
ATOM 3608 C C . ASN A 1 480 ? 19.412 2.314 -25.295 1.00 64.50 480 ASN A C 1
ATOM 3610 O O . ASN A 1 480 ? 20.250 2.326 -26.194 1.00 64.50 480 ASN A O 1
ATOM 3614 N N . GLU A 1 481 ? 19.590 2.962 -24.143 1.00 64.31 481 GLU A N 1
ATOM 3615 C CA . GLU A 1 481 ? 20.794 3.730 -23.815 1.00 64.31 481 GLU A CA 1
ATOM 3616 C C . GLU A 1 481 ? 22.033 2.829 -23.726 1.00 64.31 481 GLU A C 1
ATOM 3618 O O . GLU A 1 481 ? 23.042 3.108 -24.367 1.00 64.31 481 GLU A O 1
ATOM 3623 N N . ILE A 1 482 ? 21.950 1.704 -23.009 1.00 63.03 482 ILE A N 1
ATOM 3624 C CA . ILE A 1 482 ? 23.047 0.737 -22.887 1.00 63.03 482 ILE A CA 1
ATOM 3625 C C . ILE A 1 482 ? 23.379 0.125 -24.250 1.00 63.03 482 ILE A C 1
ATOM 3627 O O . ILE A 1 482 ? 24.555 0.019 -24.590 1.00 63.03 482 ILE A O 1
ATOM 3631 N N . ARG A 1 483 ? 22.376 -0.229 -25.067 1.00 63.88 483 ARG A N 1
ATOM 3632 C CA . ARG A 1 483 ? 22.606 -0.694 -26.447 1.00 63.88 483 ARG A CA 1
ATOM 3633 C C . ARG A 1 483 ? 23.284 0.375 -27.291 1.00 63.88 483 ARG A C 1
ATOM 3635 O O . ARG A 1 483 ? 24.198 0.039 -28.034 1.00 63.88 483 ARG A O 1
ATOM 3642 N N . ARG A 1 484 ? 22.879 1.643 -27.164 1.00 70.75 484 ARG A N 1
ATOM 3643 C CA . ARG A 1 484 ? 23.524 2.762 -27.861 1.00 70.75 484 ARG A CA 1
ATOM 3644 C C . ARG A 1 484 ? 24.979 2.906 -27.427 1.00 70.75 484 ARG A C 1
ATOM 3646 O O . ARG A 1 484 ? 25.846 2.929 -28.285 1.00 70.75 484 ARG A O 1
ATOM 3653 N N . ILE A 1 485 ? 25.257 2.938 -26.124 1.00 65.12 485 ILE A N 1
ATOM 3654 C CA . ILE A 1 485 ? 26.620 3.060 -25.582 1.00 65.12 485 ILE A CA 1
ATOM 3655 C C . ILE A 1 485 ? 27.485 1.870 -26.011 1.00 65.12 485 ILE A C 1
ATOM 3657 O O . ILE A 1 485 ? 28.627 2.056 -26.430 1.00 65.12 485 ILE A O 1
ATOM 3661 N N . ALA A 1 486 ? 26.947 0.651 -25.948 1.00 64.31 486 ALA A N 1
ATOM 3662 C CA . ALA A 1 486 ? 27.634 -0.540 -26.431 1.00 64.31 486 ALA A CA 1
ATOM 3663 C C . ALA A 1 486 ? 27.877 -0.467 -27.945 1.00 64.31 486 ALA A C 1
ATOM 3665 O O . ALA A 1 486 ? 28.979 -0.762 -28.391 1.00 64.31 486 ALA A O 1
ATOM 3666 N N . GLY A 1 487 ? 26.894 -0.013 -28.725 1.00 69.25 487 GLY A N 1
ATOM 3667 C CA . GLY A 1 487 ? 27.025 0.240 -30.159 1.00 69.25 487 GLY A CA 1
ATOM 3668 C C . GLY A 1 487 ? 28.098 1.282 -30.475 1.00 69.25 487 GLY A C 1
ATOM 3669 O O . GLY A 1 487 ? 28.927 1.048 -31.347 1.00 69.25 487 GLY A O 1
ATOM 3670 N N . ASP A 1 488 ? 28.158 2.377 -29.717 1.00 71.56 488 ASP A N 1
ATOM 3671 C CA . ASP A 1 488 ? 29.176 3.423 -29.851 1.00 71.56 488 ASP A CA 1
ATOM 3672 C C . ASP A 1 488 ? 30.575 2.880 -29.507 1.00 71.56 488 ASP A C 1
ATOM 3674 O O . ASP A 1 488 ? 31.542 3.147 -30.223 1.00 71.56 488 ASP A O 1
ATOM 3678 N N . ALA A 1 489 ? 30.696 2.068 -28.450 1.00 66.31 489 ALA A N 1
ATOM 3679 C CA . ALA A 1 489 ? 31.952 1.424 -28.059 1.00 66.31 489 ALA A CA 1
ATOM 3680 C C . ALA A 1 489 ? 32.422 0.395 -29.099 1.00 66.31 489 ALA A C 1
ATOM 3682 O O . ALA A 1 489 ? 33.605 0.354 -29.445 1.00 66.31 489 ALA A O 1
ATOM 3683 N N . VAL A 1 490 ? 31.496 -0.401 -29.637 1.00 66.56 490 VAL A N 1
ATOM 3684 C CA . VAL A 1 490 ? 31.756 -1.346 -30.731 1.00 66.56 490 VAL A CA 1
ATOM 3685 C C . VAL A 1 490 ? 32.141 -0.601 -32.000 1.00 66.56 490 VAL A C 1
ATOM 3687 O O . VAL A 1 490 ? 33.107 -0.991 -32.645 1.00 66.56 490 VAL A O 1
ATOM 3690 N N . GLY A 1 491 ? 31.453 0.492 -32.332 1.00 69.25 491 GLY A N 1
ATOM 3691 C CA . GLY A 1 491 ? 31.777 1.353 -33.466 1.00 69.25 491 GLY A CA 1
ATOM 3692 C C . GLY A 1 491 ? 33.163 1.979 -33.327 1.00 69.25 491 GLY A C 1
ATOM 3693 O O . GLY A 1 491 ? 33.943 1.956 -34.272 1.00 69.25 491 GLY A O 1
ATOM 3694 N N . ALA A 1 492 ? 33.526 2.461 -32.137 1.00 70.38 492 ALA A N 1
ATOM 3695 C CA . ALA A 1 492 ? 34.868 2.971 -31.860 1.00 70.38 492 ALA A CA 1
ATOM 3696 C C . ALA A 1 492 ? 35.941 1.877 -31.991 1.00 70.38 492 ALA A C 1
ATOM 3698 O O . ALA A 1 492 ? 36.987 2.108 -32.596 1.00 70.38 492 ALA A O 1
ATOM 3699 N N . PHE A 1 493 ? 35.676 0.673 -31.475 1.00 65.38 493 PHE A N 1
ATOM 3700 C CA . PHE A 1 493 ? 36.586 -0.462 -31.615 1.00 65.38 493 PHE A CA 1
ATOM 3701 C C . PHE A 1 493 ? 36.728 -0.899 -33.081 1.00 65.38 493 PHE A C 1
ATOM 3703 O O . PHE A 1 493 ? 37.844 -1.107 -33.552 1.00 65.38 493 PHE A O 1
ATOM 3710 N N . ALA A 1 494 ? 35.617 -0.978 -33.817 1.00 65.00 494 ALA A N 1
ATOM 3711 C CA . ALA A 1 494 ? 35.591 -1.289 -35.241 1.00 65.00 494 ALA A CA 1
ATOM 3712 C C . ALA A 1 494 ? 36.358 -0.238 -36.057 1.00 65.00 494 ALA A C 1
ATOM 3714 O O . ALA A 1 494 ? 37.171 -0.608 -36.895 1.00 65.00 494 ALA A O 1
ATOM 3715 N N . ASN A 1 495 ? 36.185 1.050 -35.751 1.00 67.50 495 ASN A N 1
ATOM 3716 C CA . ASN A 1 495 ? 36.916 2.147 -36.389 1.00 67.50 495 ASN A CA 1
ATOM 3717 C C . ASN A 1 495 ? 38.423 2.099 -36.097 1.00 67.50 495 ASN A C 1
ATOM 3719 O O . ASN A 1 495 ? 39.228 2.374 -36.982 1.00 67.50 495 ASN A O 1
ATOM 3723 N N . ASN A 1 496 ? 38.832 1.717 -34.884 1.00 67.50 496 ASN A N 1
ATOM 3724 C CA . ASN A 1 496 ? 40.252 1.534 -34.567 1.00 67.50 496 ASN A CA 1
ATOM 3725 C C . ASN A 1 496 ? 40.849 0.342 -35.324 1.00 67.50 496 ASN A C 1
ATOM 3727 O O . ASN A 1 496 ? 41.940 0.454 -35.876 1.00 67.50 496 ASN A O 1
ATOM 3731 N N . LEU A 1 497 ? 40.107 -0.763 -35.425 1.00 63.47 497 LEU A N 1
ATOM 3732 C CA . LEU A 1 497 ? 40.480 -1.896 -36.276 1.00 63.47 497 LEU A CA 1
ATOM 3733 C C . LEU A 1 497 ? 40.545 -1.478 -37.758 1.00 63.47 497 LEU A C 1
ATOM 3735 O O . LEU A 1 497 ? 41.389 -1.945 -38.518 1.00 63.47 497 LEU A O 1
ATOM 3739 N N . PHE A 1 498 ? 39.677 -0.550 -38.162 1.00 63.03 498 PHE A N 1
ATOM 3740 C CA . PHE A 1 498 ? 39.628 0.007 -39.508 1.00 63.03 498 PHE A CA 1
ATOM 3741 C C . PHE A 1 498 ? 40.826 0.910 -39.821 1.00 63.03 498 PHE A C 1
ATOM 3743 O O . PHE A 1 498 ? 41.309 0.901 -40.953 1.00 63.03 498 PHE A O 1
ATOM 3750 N N . MET A 1 499 ? 41.376 1.637 -38.845 1.00 63.53 499 MET A N 1
ATOM 3751 C CA . MET A 1 499 ? 42.623 2.385 -39.050 1.00 63.53 499 MET A CA 1
ATOM 3752 C C . MET A 1 499 ? 43.782 1.463 -39.457 1.00 63.53 499 MET A C 1
ATOM 3754 O O . MET A 1 499 ? 44.612 1.865 -40.269 1.00 63.53 499 MET A O 1
ATOM 3758 N N . GLU A 1 500 ? 43.797 0.201 -39.017 1.00 62.62 500 GLU A N 1
ATOM 3759 C CA . GLU A 1 500 ? 44.758 -0.785 -39.532 1.00 62.62 500 GLU A CA 1
ATOM 3760 C C . GLU A 1 500 ? 44.451 -1.219 -40.974 1.00 62.62 500 GLU A C 1
ATOM 3762 O O . GLU A 1 500 ? 45.363 -1.493 -41.756 1.00 62.62 500 GLU A O 1
ATOM 3767 N N . THR A 1 501 ? 43.179 -1.211 -41.383 1.00 60.66 501 THR A N 1
ATOM 3768 C CA . THR A 1 501 ? 42.797 -1.475 -42.780 1.00 60.66 501 THR A CA 1
ATOM 3769 C C . THR A 1 501 ? 43.142 -0.329 -43.732 1.00 60.66 501 THR A C 1
ATOM 3771 O O . THR A 1 501 ? 43.331 -0.569 -44.925 1.00 60.66 501 THR A O 1
ATOM 3774 N N . ALA A 1 502 ? 43.331 0.899 -43.233 1.00 63.03 502 ALA A N 1
ATOM 3775 C CA . ALA A 1 502 ? 43.876 1.998 -44.033 1.00 63.03 502 ALA A CA 1
ATOM 3776 C C . ALA A 1 502 ? 45.287 1.669 -44.562 1.00 63.03 502 ALA A C 1
ATOM 3778 O O . ALA A 1 502 ? 45.627 2.048 -45.682 1.00 63.03 502 ALA A O 1
ATOM 3779 N N . THR A 1 503 ? 46.063 0.871 -43.822 1.00 63.97 503 THR A N 1
ATOM 3780 C CA . THR A 1 503 ? 47.356 0.323 -44.266 1.00 63.97 503 THR A CA 1
ATOM 3781 C C . THR A 1 503 ? 47.190 -0.651 -45.439 1.00 63.97 503 THR A C 1
ATOM 3783 O O . THR A 1 503 ? 47.989 -0.646 -46.373 1.00 63.97 503 THR A O 1
ATOM 3786 N N . ILE A 1 504 ? 46.111 -1.443 -45.451 1.00 63.16 504 ILE A N 1
ATOM 3787 C CA . ILE A 1 504 ? 45.752 -2.310 -46.588 1.00 63.16 504 ILE A CA 1
ATOM 3788 C C . ILE A 1 504 ? 45.343 -1.450 -47.792 1.00 63.16 504 ILE A C 1
ATOM 3790 O O . ILE A 1 504 ? 45.787 -1.712 -48.909 1.00 63.16 504 ILE A O 1
ATOM 3794 N N . ARG A 1 505 ? 44.559 -0.386 -47.565 1.00 64.25 505 ARG A N 1
ATOM 3795 C CA . ARG A 1 505 ? 44.148 0.572 -48.606 1.00 64.25 505 ARG A CA 1
ATOM 3796 C C . ARG A 1 505 ? 45.354 1.285 -49.231 1.00 64.25 505 ARG A C 1
ATOM 3798 O O . ARG A 1 505 ? 45.389 1.443 -50.447 1.00 64.25 505 ARG A O 1
ATOM 3805 N N . ALA A 1 506 ? 46.370 1.627 -48.439 1.00 68.06 506 ALA A N 1
ATOM 3806 C CA . ALA A 1 506 ? 47.636 2.168 -48.938 1.00 68.06 506 ALA A CA 1
ATOM 3807 C C . ALA A 1 506 ? 48.400 1.162 -49.822 1.00 68.06 506 ALA A C 1
ATOM 3809 O O . ALA A 1 506 ? 48.978 1.548 -50.833 1.00 68.06 506 ALA A O 1
ATOM 3810 N N . GLY A 1 507 ? 48.337 -0.138 -49.509 1.00 65.50 507 GLY A N 1
ATOM 3811 C CA . GLY A 1 507 ? 48.903 -1.198 -50.354 1.00 65.50 507 GLY A CA 1
ATOM 3812 C C . GLY A 1 507 ? 48.175 -1.404 -51.691 1.00 65.50 507 GLY A C 1
ATOM 3813 O O . GLY A 1 507 ? 48.779 -1.886 -52.646 1.00 65.50 507 GLY A O 1
ATOM 3814 N N . ILE A 1 508 ? 46.897 -1.014 -51.786 1.00 65.94 508 ILE A N 1
ATOM 3815 C CA . ILE A 1 508 ? 46.098 -1.093 -53.024 1.00 65.94 508 ILE A CA 1
ATOM 3816 C C . ILE A 1 508 ? 46.475 0.028 -54.008 1.00 65.94 508 ILE A C 1
ATOM 3818 O O . ILE A 1 508 ? 46.401 -0.177 -55.215 1.00 65.94 508 ILE A O 1
ATOM 3822 N N . GLN A 1 509 ? 46.948 1.181 -53.519 1.00 66.69 509 GLN A N 1
ATOM 3823 C CA . GLN A 1 509 ? 47.285 2.352 -54.348 1.00 66.69 509 GLN A CA 1
ATOM 3824 C C . GLN A 1 509 ? 48.480 2.141 -55.300 1.00 66.69 509 GLN A C 1
ATOM 3826 O O . GLN A 1 509 ? 48.727 2.986 -56.154 1.00 66.69 509 GLN A O 1
ATOM 3831 N N . GLY A 1 510 ? 49.209 1.025 -55.184 1.00 68.94 510 GLY A N 1
ATOM 3832 C CA . GLY A 1 510 ? 50.291 0.646 -56.101 1.00 68.94 510 GLY A CA 1
ATOM 3833 C C . GLY A 1 510 ? 49.855 -0.172 -57.327 1.00 68.94 510 GLY A C 1
ATOM 3834 O O . GLY A 1 510 ? 50.719 -0.699 -58.024 1.00 68.94 510 GLY A O 1
ATOM 3835 N N . GLN A 1 511 ? 48.551 -0.350 -57.560 1.00 70.19 511 GLN A N 1
ATOM 3836 C CA . GLN A 1 511 ? 47.995 -1.170 -58.649 1.00 70.19 511 GLN A CA 1
ATOM 3837 C C . GLN A 1 511 ? 47.480 -0.297 -59.812 1.00 70.19 511 GLN A C 1
ATOM 3839 O O . GLN A 1 511 ? 47.360 0.919 -59.676 1.00 70.19 511 GLN A O 1
ATOM 3844 N N . ASP A 1 512 ? 47.151 -0.906 -60.960 1.00 83.06 512 ASP A N 1
ATOM 3845 C CA . ASP A 1 512 ? 46.522 -0.198 -62.092 1.00 83.06 512 ASP A CA 1
ATOM 3846 C C . ASP A 1 512 ? 45.257 0.563 -61.645 1.00 83.06 512 ASP A C 1
ATOM 3848 O O . ASP A 1 512 ? 44.556 0.133 -60.727 1.00 83.06 512 ASP A O 1
ATOM 3852 N N . ALA A 1 513 ? 44.934 1.691 -62.283 1.00 79.12 513 ALA A N 1
ATOM 3853 C CA . ALA A 1 513 ? 43.832 2.566 -61.871 1.00 79.12 513 ALA A CA 1
ATOM 3854 C C . ALA A 1 513 ? 42.472 1.842 -61.875 1.00 79.12 513 ALA A C 1
ATOM 3856 O O . ALA A 1 513 ? 41.662 2.024 -60.961 1.00 79.12 513 ALA A O 1
ATOM 3857 N N . ASN A 1 514 ? 42.244 0.960 -62.856 1.00 77.50 514 ASN A N 1
ATOM 3858 C CA . ASN A 1 514 ? 41.013 0.172 -62.940 1.00 77.50 514 ASN A CA 1
ATOM 3859 C C . ASN A 1 514 ? 40.954 -0.912 -61.856 1.00 77.50 514 ASN A C 1
ATOM 3861 O O . ASN A 1 514 ? 39.888 -1.187 -61.300 1.00 77.50 514 ASN A O 1
ATOM 3865 N N . GLU A 1 515 ? 42.091 -1.530 -61.533 1.00 74.06 515 GLU A N 1
ATOM 3866 C CA . GLU A 1 515 ? 42.189 -2.529 -60.466 1.00 74.06 515 GLU A CA 1
ATOM 3867 C C . GLU A 1 515 ? 42.044 -1.880 -59.085 1.00 74.06 515 GLU A C 1
ATOM 3869 O O . GLU A 1 515 ? 41.271 -2.364 -58.259 1.00 74.06 515 GLU A O 1
ATOM 3874 N N . THR A 1 516 ? 42.655 -0.713 -58.885 1.00 74.06 516 THR A N 1
ATOM 3875 C CA . THR A 1 516 ? 42.506 0.135 -57.696 1.00 74.06 516 THR A CA 1
ATOM 3876 C C . THR A 1 516 ? 41.042 0.497 -57.457 1.00 74.06 516 THR A C 1
ATOM 3878 O O . THR A 1 516 ? 40.539 0.292 -56.354 1.00 74.06 516 THR A O 1
ATOM 3881 N N . GLN A 1 517 ? 40.314 0.959 -58.482 1.00 79.81 517 GLN A N 1
ATOM 3882 C CA . GLN A 1 517 ? 38.893 1.299 -58.346 1.00 79.81 517 GLN A CA 1
ATOM 3883 C C . GLN A 1 517 ? 38.030 0.068 -58.027 1.00 79.81 517 GLN A C 1
ATOM 3885 O O . GLN A 1 517 ? 37.173 0.128 -57.144 1.00 79.81 517 GLN A O 1
ATOM 3890 N N . ARG A 1 518 ? 38.269 -1.073 -58.693 1.00 78.19 518 ARG A N 1
ATOM 3891 C CA . ARG A 1 518 ? 37.535 -2.324 -58.419 1.00 78.19 518 ARG A CA 1
ATOM 3892 C C . ARG A 1 518 ? 37.791 -2.839 -57.005 1.00 78.19 518 ARG A C 1
ATOM 3894 O O . ARG A 1 518 ? 36.846 -3.264 -56.338 1.00 78.19 518 ARG A O 1
ATOM 3901 N N . LEU A 1 519 ? 39.042 -2.798 -56.549 1.00 73.31 519 LEU A N 1
ATOM 3902 C CA . LEU A 1 519 ? 39.429 -3.192 -55.195 1.00 73.31 519 LEU A CA 1
ATOM 3903 C C . LEU A 1 519 ? 38.850 -2.234 -54.152 1.00 73.31 519 LEU A C 1
ATOM 3905 O O . LEU A 1 519 ? 38.349 -2.702 -53.134 1.00 73.31 519 LEU A O 1
ATOM 3909 N N . GLN A 1 520 ? 38.820 -0.931 -54.436 1.00 75.06 520 GLN A N 1
ATOM 3910 C CA . GLN A 1 520 ? 38.208 0.080 -53.576 1.00 75.06 520 GLN A CA 1
ATOM 3911 C C . GLN A 1 520 ? 36.698 -0.151 -53.417 1.00 75.06 520 GLN A C 1
ATOM 3913 O O . GLN A 1 520 ? 36.220 -0.265 -52.295 1.00 75.06 520 GLN A O 1
ATOM 3918 N N . THR A 1 521 ? 35.950 -0.332 -54.512 1.00 80.88 521 THR A N 1
ATOM 3919 C CA . THR A 1 521 ? 34.505 -0.626 -54.442 1.00 80.88 521 THR A CA 1
ATOM 3920 C C . THR A 1 521 ? 34.218 -1.947 -53.728 1.00 80.88 521 THR A C 1
ATOM 3922 O O . THR A 1 521 ? 33.265 -2.052 -52.957 1.00 80.88 521 THR A O 1
ATOM 3925 N N . ALA A 1 522 ? 35.027 -2.982 -53.965 1.00 75.94 522 ALA A N 1
ATOM 3926 C CA . ALA A 1 522 ? 34.865 -4.258 -53.277 1.00 75.94 522 ALA A CA 1
ATOM 3927 C C . ALA A 1 522 ? 35.191 -4.156 -51.777 1.00 75.94 522 ALA A C 1
ATOM 3929 O O . ALA A 1 522 ? 34.549 -4.830 -50.971 1.00 75.94 522 ALA A O 1
ATOM 3930 N N . PHE A 1 523 ? 36.148 -3.302 -51.412 1.00 74.75 523 PHE A N 1
ATOM 3931 C CA . PHE A 1 523 ? 36.494 -3.003 -50.030 1.00 74.75 523 PHE A CA 1
ATOM 3932 C C . PHE A 1 523 ? 35.400 -2.188 -49.330 1.00 74.75 523 PHE A C 1
ATOM 3934 O O . PHE A 1 523 ? 35.007 -2.550 -48.230 1.00 74.75 523 PHE A O 1
ATOM 3941 N N . ASP A 1 524 ? 34.842 -1.162 -49.973 1.00 78.69 524 ASP A N 1
ATOM 3942 C CA . ASP A 1 524 ? 33.769 -0.341 -49.394 1.00 78.69 524 ASP A CA 1
ATOM 3943 C C . ASP A 1 524 ? 32.476 -1.163 -49.203 1.00 78.69 524 ASP A C 1
ATOM 3945 O O . ASP A 1 524 ? 31.834 -1.099 -48.156 1.00 78.69 524 ASP A O 1
ATOM 3949 N N . ASN A 1 525 ? 32.144 -2.040 -50.161 1.00 79.62 525 ASN A N 1
ATOM 3950 C CA . ASN A 1 525 ? 31.043 -3.002 -50.011 1.00 79.62 525 ASN A CA 1
ATOM 3951 C C . ASN A 1 525 ? 31.290 -4.013 -48.882 1.00 79.62 525 ASN A C 1
ATOM 3953 O O . ASN A 1 525 ? 30.349 -4.461 -48.222 1.00 79.62 525 ASN A O 1
ATOM 3957 N N . PHE A 1 526 ? 32.544 -4.426 -48.691 1.00 79.12 526 PHE A N 1
ATOM 3958 C CA . PHE A 1 526 ? 32.923 -5.286 -47.577 1.00 79.12 526 PHE A CA 1
ATOM 3959 C C . PHE A 1 526 ? 32.787 -4.547 -46.248 1.00 79.12 526 PHE A C 1
ATOM 3961 O O . PHE A 1 526 ? 32.209 -5.112 -45.328 1.00 79.12 526 PHE A O 1
ATOM 3968 N N . ASP A 1 527 ? 33.278 -3.311 -46.163 1.00 74.25 527 ASP A N 1
ATOM 3969 C CA . ASP A 1 527 ? 33.225 -2.477 -44.962 1.00 74.25 527 ASP A CA 1
ATOM 3970 C C . ASP A 1 527 ? 31.782 -2.283 -44.502 1.00 74.25 527 ASP A C 1
ATOM 3972 O O . ASP A 1 527 ? 31.437 -2.631 -43.373 1.00 74.25 527 ASP A O 1
ATOM 3976 N N . GLN A 1 528 ? 30.906 -1.871 -45.420 1.00 80.25 528 GLN A N 1
ATOM 3977 C CA . GLN A 1 528 ? 29.487 -1.721 -45.125 1.00 80.25 528 GLN A CA 1
ATOM 3978 C C . GLN A 1 528 ? 28.876 -3.030 -44.596 1.00 80.25 528 GLN A C 1
ATOM 3980 O O . GLN A 1 528 ? 28.254 -3.046 -43.534 1.00 80.25 528 GLN A O 1
ATOM 3985 N N . ARG A 1 529 ? 29.096 -4.155 -45.290 1.00 80.19 529 ARG A N 1
ATOM 3986 C CA . ARG A 1 529 ? 28.557 -5.464 -44.872 1.00 80.19 529 ARG A CA 1
ATOM 3987 C C . ARG A 1 529 ? 29.149 -5.956 -43.560 1.00 80.19 529 ARG A C 1
ATOM 3989 O O . ARG A 1 529 ? 28.470 -6.640 -42.797 1.00 80.19 529 ARG A O 1
ATOM 3996 N N . TRP A 1 530 ? 30.420 -5.670 -43.311 1.00 78.81 530 TRP A N 1
ATOM 3997 C CA . TRP A 1 530 ? 31.091 -6.037 -42.077 1.00 78.81 530 TRP A CA 1
ATOM 3998 C C . TRP A 1 530 ? 30.506 -5.265 -40.902 1.00 78.81 530 TRP A C 1
ATOM 4000 O O . TRP A 1 530 ? 30.131 -5.897 -39.915 1.00 78.81 530 TRP A O 1
ATOM 4010 N N . GLN A 1 531 ? 30.342 -3.947 -41.031 1.00 76.56 531 GLN A N 1
ATOM 4011 C CA . GLN A 1 531 ? 29.679 -3.122 -40.022 1.00 76.56 531 GLN A CA 1
ATOM 4012 C C . GLN A 1 531 ? 28.253 -3.621 -39.766 1.00 76.56 531 GLN A C 1
ATOM 4014 O O . GLN A 1 531 ? 27.913 -3.915 -38.621 1.00 76.56 531 GLN A O 1
ATOM 4019 N N . GLU A 1 532 ? 27.453 -3.828 -40.818 1.00 82.56 532 GLU A N 1
ATOM 4020 C CA . GLU A 1 532 ? 26.090 -4.372 -40.714 1.00 82.56 532 GLU A CA 1
ATOM 4021 C C . GLU A 1 532 ? 26.060 -5.723 -39.977 1.00 82.56 532 GLU A C 1
ATOM 4023 O O . GLU A 1 532 ? 25.262 -5.914 -39.058 1.00 82.56 532 GLU A O 1
ATOM 4028 N N . ASN A 1 533 ? 26.962 -6.651 -40.320 1.00 84.38 533 ASN A N 1
ATOM 4029 C CA . ASN A 1 533 ? 27.037 -7.964 -39.678 1.00 84.38 533 ASN A CA 1
ATOM 4030 C C . ASN A 1 533 ? 27.511 -7.881 -38.225 1.00 84.38 533 ASN A C 1
ATOM 4032 O O . ASN A 1 533 ? 26.975 -8.588 -37.375 1.00 84.38 533 ASN A O 1
ATOM 4036 N N . VAL A 1 534 ? 28.504 -7.043 -37.919 1.00 80.12 534 VAL A N 1
ATOM 4037 C CA . VAL A 1 534 ? 28.995 -6.856 -36.549 1.00 80.12 534 VAL A CA 1
ATOM 4038 C C . VAL A 1 534 ? 27.890 -6.251 -35.690 1.00 80.12 534 VAL A C 1
ATOM 4040 O O . VAL A 1 534 ? 27.523 -6.862 -34.687 1.00 80.12 534 VAL A O 1
ATOM 4043 N N . PHE A 1 535 ? 27.285 -5.135 -36.105 1.00 79.38 535 PHE A N 1
ATOM 4044 C CA . PHE A 1 535 ? 26.175 -4.521 -35.370 1.00 79.38 535 PHE A CA 1
ATOM 4045 C C . PHE A 1 535 ? 24.994 -5.481 -35.212 1.00 79.38 535 PHE A C 1
ATOM 4047 O O . PHE A 1 535 ? 24.487 -5.635 -34.103 1.00 79.38 535 PHE A O 1
ATOM 4054 N N . SER A 1 536 ? 24.631 -6.225 -36.264 1.00 82.94 536 SER A N 1
ATOM 4055 C CA . SER A 1 536 ? 23.589 -7.254 -36.177 1.00 82.94 536 SER A CA 1
ATOM 4056 C C . SER A 1 536 ? 23.930 -8.342 -35.154 1.00 82.94 536 SER A C 1
ATOM 4058 O O . SER A 1 536 ? 23.046 -8.807 -34.431 1.00 82.94 536 SER A O 1
ATOM 4060 N N . VAL A 1 537 ? 25.192 -8.774 -35.070 1.00 85.69 537 VAL A N 1
ATOM 4061 C CA . VAL A 1 537 ? 25.621 -9.764 -34.073 1.00 85.69 537 VAL A CA 1
ATOM 4062 C C . VAL A 1 537 ? 25.493 -9.190 -32.666 1.00 85.69 537 VAL A C 1
ATOM 4064 O O . VAL A 1 537 ? 24.918 -9.865 -31.814 1.00 85.69 537 VAL A O 1
ATOM 4067 N N . PHE A 1 538 ? 25.939 -7.958 -32.411 1.00 83.00 538 PHE A N 1
ATOM 4068 C CA . PHE A 1 538 ? 25.765 -7.345 -31.090 1.00 83.00 538 PHE A CA 1
ATOM 4069 C C . PHE A 1 538 ? 24.294 -7.131 -30.736 1.00 83.00 538 PHE A C 1
ATOM 4071 O O . PHE A 1 538 ? 23.882 -7.500 -29.641 1.00 83.00 538 PHE A O 1
ATOM 4078 N N . ASP A 1 539 ? 23.466 -6.658 -31.663 1.00 77.25 539 ASP A N 1
ATOM 4079 C CA . ASP A 1 539 ? 22.036 -6.450 -31.419 1.00 77.25 539 ASP A CA 1
ATOM 4080 C C . ASP A 1 539 ? 21.294 -7.737 -31.039 1.00 77.25 539 ASP A C 1
ATOM 4082 O O . ASP A 1 539 ? 20.322 -7.715 -30.265 1.00 77.25 539 ASP A O 1
ATOM 4086 N N . GLN A 1 540 ? 21.716 -8.867 -31.607 1.00 82.38 540 GLN A N 1
ATOM 4087 C CA . GLN A 1 540 ? 21.124 -10.179 -31.350 1.00 82.38 540 GLN A CA 1
ATOM 4088 C C . GLN A 1 540 ? 21.642 -10.836 -30.068 1.00 82.38 540 GLN A C 1
ATOM 4090 O O . GLN A 1 540 ? 20.908 -11.622 -29.466 1.00 82.38 540 GLN A O 1
ATOM 4095 N N . ASN A 1 541 ? 22.877 -10.533 -29.665 1.00 85.94 541 ASN A N 1
ATOM 4096 C CA . ASN A 1 541 ? 23.595 -11.284 -28.636 1.00 85.94 541 ASN A CA 1
ATOM 4097 C C . ASN A 1 541 ? 23.882 -10.487 -27.360 1.00 85.94 541 ASN A C 1
ATOM 4099 O O . ASN A 1 541 ? 24.130 -11.090 -26.320 1.00 85.94 541 ASN A O 1
ATOM 4103 N N . LEU A 1 542 ? 23.798 -9.160 -27.401 1.00 82.81 542 LEU A N 1
ATOM 4104 C CA . LEU A 1 542 ? 23.840 -8.323 -26.213 1.00 82.81 542 LEU A CA 1
ATOM 4105 C C . LEU A 1 542 ? 22.463 -8.331 -25.540 1.00 82.81 542 LEU A C 1
ATOM 4107 O O . LEU A 1 542 ? 21.452 -7.928 -26.128 1.00 82.81 542 LEU A O 1
ATOM 4111 N N . ILE A 1 543 ? 22.426 -8.820 -24.307 1.00 80.25 543 ILE A N 1
ATOM 4112 C CA . ILE A 1 543 ? 21.225 -8.943 -23.489 1.00 80.25 543 ILE A CA 1
ATOM 4113 C C . ILE A 1 543 ? 21.352 -7.961 -22.332 1.00 80.25 543 ILE A C 1
ATOM 4115 O O . ILE A 1 543 ? 22.388 -7.895 -21.683 1.00 80.25 543 ILE A O 1
ATOM 4119 N N . VAL A 1 544 ? 20.301 -7.191 -22.083 1.00 71.62 544 VAL A N 1
ATOM 4120 C CA . VAL A 1 544 ? 20.180 -6.371 -20.877 1.00 71.62 544 VAL A CA 1
ATOM 4121 C C . VAL A 1 544 ? 19.115 -7.042 -20.026 1.00 71.62 544 VAL A C 1
ATOM 4123 O O . VAL A 1 544 ? 17.973 -7.162 -20.473 1.00 71.62 544 VAL A O 1
ATOM 4126 N N . GLU A 1 545 ? 19.496 -7.520 -18.849 1.00 68.50 545 GLU A N 1
ATOM 4127 C CA . GLU A 1 545 ? 18.605 -8.214 -17.919 1.00 68.50 545 GLU A CA 1
ATOM 4128 C C . GLU A 1 545 ? 18.502 -7.398 -16.632 1.00 68.50 545 GLU A C 1
ATOM 4130 O O . GLU A 1 545 ? 19.480 -6.817 -16.173 1.00 68.50 545 GLU A O 1
ATOM 4135 N N . TYR A 1 546 ? 17.308 -7.314 -16.052 1.00 64.44 546 TYR A N 1
ATOM 4136 C CA . TYR A 1 546 ? 17.158 -6.727 -14.727 1.00 64.44 546 TYR A CA 1
ATOM 4137 C C . TYR A 1 546 ? 17.519 -7.780 -13.679 1.00 64.44 546 TYR A C 1
ATOM 4139 O O . TYR A 1 546 ? 16.927 -8.861 -13.655 1.00 64.44 546 TYR A O 1
ATOM 4147 N N . ASN A 1 547 ? 18.469 -7.460 -12.810 1.00 65.69 547 ASN A N 1
ATOM 4148 C CA . ASN A 1 547 ? 18.921 -8.315 -11.726 1.00 65.69 547 ASN A CA 1
ATOM 4149 C C . ASN A 1 547 ? 18.480 -7.702 -10.388 1.00 65.69 547 ASN A C 1
ATOM 4151 O O . ASN A 1 547 ? 19.039 -6.699 -9.946 1.00 65.69 547 ASN A O 1
ATOM 4155 N N . SER A 1 548 ? 17.472 -8.303 -9.746 1.00 57.62 548 SER A N 1
ATOM 4156 C CA . SER A 1 548 ? 16.933 -7.855 -8.450 1.00 57.62 548 SER A CA 1
ATOM 4157 C C . SER A 1 548 ? 17.900 -8.032 -7.282 1.00 57.62 548 SER A C 1
ATOM 4159 O O . SER A 1 548 ? 17.751 -7.364 -6.260 1.00 57.62 548 SER A O 1
ATOM 4161 N N . ASP A 1 549 ? 18.878 -8.927 -7.423 1.00 61.59 549 ASP A N 1
ATOM 4162 C CA . ASP A 1 549 ? 19.830 -9.261 -6.361 1.00 61.59 549 ASP A CA 1
ATOM 4163 C C . ASP A 1 549 ? 20.983 -8.255 -6.290 1.00 61.59 549 ASP A C 1
ATOM 4165 O O . ASP A 1 549 ? 21.813 -8.318 -5.383 1.00 61.59 549 ASP A O 1
ATOM 4169 N N . PHE A 1 550 ? 21.040 -7.313 -7.234 1.00 64.00 550 PHE A N 1
ATOM 4170 C CA . PHE A 1 550 ? 22.034 -6.254 -7.248 1.00 64.00 550 PHE A CA 1
ATOM 4171 C C . PHE A 1 550 ? 21.793 -5.308 -6.065 1.00 64.00 550 PHE A C 1
ATOM 4173 O O . PHE A 1 550 ? 20.990 -4.385 -6.150 1.00 64.00 550 PHE A O 1
ATOM 4180 N N . SER A 1 551 ? 22.448 -5.554 -4.931 1.00 47.69 551 SER A N 1
ATOM 4181 C CA . SER A 1 551 ? 22.460 -4.620 -3.807 1.00 47.69 551 SER A CA 1
ATOM 4182 C C . SER A 1 551 ? 23.539 -3.573 -4.045 1.00 47.69 551 SER A C 1
ATOM 4184 O O . SER A 1 551 ? 24.722 -3.919 -4.111 1.00 47.69 551 SER A O 1
ATOM 4186 N N . GLN A 1 552 ? 23.163 -2.303 -4.149 1.00 48.34 552 GLN A N 1
ATOM 4187 C CA . GLN A 1 552 ? 24.151 -1.236 -4.031 1.00 48.34 552 GLN A CA 1
ATOM 4188 C C . GLN A 1 552 ? 24.507 -1.077 -2.544 1.00 48.34 552 GLN A C 1
ATOM 4190 O O . GLN A 1 552 ? 23.640 -1.170 -1.677 1.00 48.34 552 GLN A O 1
ATOM 4195 N N . ASN A 1 553 ? 25.789 -0.855 -2.229 1.00 36.94 553 ASN A N 1
ATOM 4196 C CA . ASN A 1 553 ? 26.235 -0.610 -0.846 1.00 36.94 553 ASN A CA 1
ATOM 4197 C C . ASN A 1 553 ? 25.687 0.711 -0.269 1.00 36.94 553 ASN A C 1
ATOM 4199 O O . ASN A 1 553 ? 25.822 0.964 0.927 1.00 36.94 553 ASN A O 1
ATOM 4203 N N . HIS A 1 554 ? 25.055 1.532 -1.109 1.00 34.03 554 HIS A N 1
ATOM 4204 C CA . HIS A 1 554 ? 24.389 2.780 -0.768 1.00 34.03 554 HIS A CA 1
ATOM 4205 C C . HIS A 1 554 ? 23.054 2.851 -1.523 1.00 34.03 554 HIS A C 1
ATOM 4207 O O . HIS A 1 554 ? 22.910 2.235 -2.577 1.00 34.03 554 HIS A O 1
ATOM 4213 N N . VAL A 1 555 ? 22.066 3.564 -0.972 1.00 32.88 555 VAL A N 1
ATOM 4214 C CA . VAL A 1 555 ? 20.875 3.973 -1.738 1.00 32.88 555 VAL A CA 1
ATOM 4215 C C . VAL A 1 555 ? 21.393 4.750 -2.949 1.00 32.88 555 VAL A C 1
ATOM 4217 O O . VAL A 1 555 ? 22.290 5.573 -2.768 1.00 32.88 555 VAL A O 1
ATOM 4220 N N . ALA A 1 556 ? 20.886 4.485 -4.157 1.00 38.91 556 ALA A N 1
ATOM 4221 C CA . ALA A 1 556 ? 21.194 5.346 -5.298 1.00 38.91 556 ALA A CA 1
ATOM 4222 C C . ALA A 1 556 ? 20.960 6.821 -4.904 1.00 38.91 556 ALA A C 1
ATOM 4224 O O . ALA A 1 556 ? 20.033 7.106 -4.148 1.00 38.91 556 ALA A O 1
ATOM 4225 N N . ASP A 1 557 ? 21.801 7.753 -5.366 1.00 32.38 557 ASP A N 1
ATOM 4226 C CA . ASP A 1 557 ? 21.758 9.170 -4.944 1.00 32.38 557 ASP A CA 1
ATOM 4227 C C . ASP A 1 557 ? 20.418 9.875 -5.263 1.00 32.38 557 ASP A C 1
ATOM 4229 O O . ASP A 1 557 ? 20.162 10.978 -4.783 1.00 32.38 557 ASP A O 1
ATOM 4233 N N . ASP A 1 558 ? 19.546 9.243 -6.057 1.00 41.25 558 ASP A N 1
ATOM 4234 C CA . ASP A 1 558 ? 18.167 9.670 -6.316 1.00 41.25 558 ASP A CA 1
ATOM 4235 C C . ASP A 1 558 ? 17.149 9.193 -5.260 1.00 41.25 558 ASP A C 1
ATOM 4237 O O . ASP A 1 558 ? 15.982 9.564 -5.321 1.00 41.25 558 ASP A O 1
ATOM 4241 N N . GLY A 1 559 ? 17.576 8.397 -4.277 1.00 33.75 559 GLY A N 1
ATOM 4242 C CA . GLY A 1 559 ? 16.745 7.896 -3.184 1.00 33.75 559 GLY A CA 1
ATOM 4243 C C . GLY A 1 559 ? 15.876 6.679 -3.524 1.00 33.75 559 GLY A C 1
ATOM 4244 O O . GLY A 1 559 ? 15.029 6.315 -2.707 1.00 33.75 559 GLY A O 1
ATOM 4245 N N . HIS A 1 560 ? 16.029 6.041 -4.694 1.00 46.84 560 HIS A N 1
ATOM 4246 C CA . HIS A 1 560 ? 14.937 5.215 -5.241 1.00 46.84 560 HIS A CA 1
ATOM 4247 C C . HIS A 1 560 ? 15.114 3.694 -5.261 1.00 46.84 560 HIS A C 1
ATOM 4249 O O . HIS A 1 560 ? 14.143 2.996 -5.539 1.00 46.84 560 HIS A O 1
ATOM 4255 N N . SER A 1 561 ? 16.261 3.134 -4.874 1.00 42.97 561 SER A N 1
ATOM 4256 C CA . SER A 1 561 ? 16.331 1.737 -4.412 1.00 42.97 561 SER A CA 1
ATOM 4257 C C . SER A 1 561 ? 17.713 1.398 -3.849 1.00 42.97 561 SER A C 1
ATOM 4259 O O . SER A 1 561 ? 18.730 1.855 -4.361 1.00 42.97 561 SER A O 1
ATOM 4261 N N . THR A 1 562 ? 17.775 0.538 -2.829 1.00 40.78 562 THR A N 1
ATOM 4262 C CA . THR A 1 562 ? 19.026 -0.130 -2.399 1.00 40.78 562 THR A CA 1
ATOM 4263 C C . THR A 1 562 ? 19.270 -1.447 -3.140 1.00 40.78 562 THR A C 1
ATOM 4265 O O . THR A 1 562 ? 20.316 -2.076 -2.963 1.00 40.78 562 THR A O 1
ATOM 4268 N N . LYS A 1 563 ? 18.292 -1.900 -3.939 1.00 45.94 563 LYS A N 1
ATOM 4269 C CA . LYS A 1 563 ? 18.281 -3.218 -4.584 1.00 45.94 563 LYS A CA 1
ATOM 4270 C C . LYS A 1 563 ? 17.705 -3.185 -5.998 1.00 45.94 563 LYS A C 1
ATOM 4272 O O . LYS A 1 563 ? 16.683 -2.552 -6.255 1.00 45.94 563 LYS A O 1
ATOM 4277 N N . GLY A 1 564 ? 18.314 -3.957 -6.884 1.00 56.44 564 GLY A N 1
ATOM 4278 C CA . GLY A 1 564 ? 17.910 -4.078 -8.274 1.00 56.44 564 GLY A CA 1
ATOM 4279 C C . GLY A 1 564 ? 18.700 -3.160 -9.202 1.00 56.44 564 GLY A C 1
ATOM 4280 O O . GLY A 1 564 ? 18.987 -2.014 -8.874 1.00 56.44 564 GLY A O 1
ATOM 4281 N N . GLY A 1 565 ? 19.063 -3.678 -10.372 1.00 64.44 565 GLY A N 1
ATOM 4282 C CA . GLY A 1 565 ? 19.797 -2.941 -11.397 1.00 64.44 565 GLY A CA 1
ATOM 4283 C C . GLY A 1 565 ? 19.821 -3.691 -12.724 1.00 64.44 565 GLY A C 1
ATOM 4284 O O . GLY A 1 565 ? 19.342 -4.819 -12.820 1.00 64.44 565 GLY A O 1
ATOM 4285 N N . PHE A 1 566 ? 20.373 -3.068 -13.761 1.00 65.81 566 PHE A N 1
ATOM 4286 C CA . PHE A 1 566 ? 20.541 -3.707 -15.065 1.00 65.81 566 PHE A CA 1
ATOM 4287 C C . PHE A 1 566 ? 21.905 -4.384 -15.160 1.00 65.81 566 PHE A C 1
ATOM 4289 O O . PHE A 1 566 ? 22.940 -3.733 -15.043 1.00 65.81 566 PHE A O 1
ATOM 4296 N N . GLU A 1 567 ? 21.906 -5.688 -15.414 1.00 77.25 567 GLU A N 1
ATOM 4297 C CA . GLU A 1 567 ? 23.096 -6.457 -15.755 1.00 77.25 567 GLU A CA 1
ATOM 4298 C C . GLU A 1 567 ? 23.172 -6.596 -17.278 1.00 77.25 567 GLU A C 1
ATOM 4300 O O . GLU A 1 567 ? 22.221 -6.999 -17.956 1.00 77.25 567 GLU A O 1
ATOM 4305 N N . LEU A 1 568 ? 24.321 -6.224 -17.835 1.00 80.44 568 LEU A N 1
ATOM 4306 C CA . LEU A 1 568 ? 24.627 -6.468 -19.234 1.00 80.44 568 LEU A CA 1
ATOM 4307 C C . LEU A 1 568 ? 25.175 -7.887 -19.359 1.00 80.44 568 LEU A C 1
ATOM 4309 O O . LEU A 1 568 ? 26.090 -8.253 -18.634 1.00 80.44 568 LEU A O 1
ATOM 4313 N N . SER A 1 569 ? 24.665 -8.665 -20.302 1.00 85.69 569 SER A N 1
ATOM 4314 C CA . SER A 1 569 ? 25.084 -10.041 -20.557 1.00 85.69 569 SER A CA 1
ATOM 4315 C C . SER A 1 569 ? 25.369 -10.245 -22.042 1.00 85.69 569 SER A C 1
ATOM 4317 O O . SER A 1 569 ? 24.709 -9.678 -22.913 1.00 85.69 569 SER A O 1
ATOM 4319 N N . TRP A 1 570 ? 26.356 -11.080 -22.352 1.00 91.12 570 TRP A N 1
ATOM 4320 C CA . TRP A 1 570 ? 26.686 -11.491 -23.713 1.00 91.12 570 TRP A CA 1
ATOM 4321 C C . TRP A 1 570 ? 26.260 -12.933 -23.949 1.00 91.12 570 TRP A C 1
ATOM 4323 O O . TRP A 1 570 ? 26.696 -13.837 -23.238 1.00 91.12 570 TRP A O 1
ATOM 4333 N N . ARG A 1 571 ? 25.442 -13.164 -24.974 1.00 92.31 571 ARG A N 1
ATOM 4334 C CA . ARG A 1 571 ? 25.162 -14.497 -25.504 1.00 92.31 571 ARG A CA 1
ATOM 4335 C C . ARG A 1 571 ? 26.176 -14.812 -26.587 1.00 92.31 571 ARG A C 1
ATOM 4337 O O . ARG A 1 571 ? 26.121 -14.231 -27.659 1.00 92.31 571 ARG A O 1
ATOM 4344 N N . ASP A 1 572 ? 27.070 -15.760 -26.356 1.00 91.81 572 ASP A N 1
ATOM 4345 C CA . ASP A 1 572 ? 28.016 -16.127 -27.405 1.00 91.81 572 ASP A CA 1
ATOM 4346 C C . ASP A 1 572 ? 27.262 -16.634 -28.659 1.00 91.81 572 ASP A C 1
ATOM 4348 O O . ASP A 1 572 ? 26.423 -17.537 -28.554 1.00 91.81 572 ASP A O 1
ATOM 4352 N N . PRO A 1 573 ? 27.516 -16.070 -29.855 1.00 87.81 573 PRO A N 1
ATOM 4353 C CA . PRO A 1 573 ? 26.765 -16.410 -31.060 1.00 87.81 573 PRO A CA 1
ATOM 4354 C C . PRO A 1 573 ? 27.015 -17.847 -31.538 1.00 87.81 573 PRO A C 1
ATOM 4356 O O . PRO A 1 573 ? 26.230 -18.366 -32.333 1.00 87.81 573 PRO A O 1
ATOM 4359 N N . VAL A 1 574 ? 28.087 -18.497 -31.067 1.00 88.44 574 VAL A N 1
ATOM 4360 C CA . VAL A 1 574 ? 28.451 -19.876 -31.408 1.00 88.44 574 VAL A CA 1
ATOM 4361 C C . VAL A 1 574 ? 27.959 -20.846 -30.337 1.00 88.44 574 VAL A C 1
ATOM 4363 O O . VAL A 1 574 ? 27.241 -21.788 -30.665 1.00 88.44 574 VAL A O 1
ATOM 4366 N N . THR A 1 575 ? 28.311 -20.627 -29.067 1.00 92.62 575 THR A N 1
ATOM 4367 C CA . THR A 1 575 ? 27.976 -21.577 -27.984 1.00 92.62 575 THR A CA 1
ATOM 4368 C C . THR A 1 575 ? 26.581 -21.363 -27.403 1.00 92.62 575 THR A C 1
ATOM 4370 O O . THR A 1 575 ? 26.072 -22.237 -26.706 1.00 92.62 575 THR A O 1
ATOM 4373 N N . ARG A 1 576 ? 25.957 -20.207 -27.676 1.00 90.31 576 ARG A N 1
ATOM 4374 C CA . ARG A 1 576 ? 24.703 -19.732 -27.061 1.00 90.31 576 ARG A CA 1
ATOM 4375 C C . ARG A 1 576 ? 24.776 -19.539 -25.544 1.00 90.31 576 ARG A C 1
ATOM 4377 O O . ARG A 1 576 ? 23.752 -19.227 -24.936 1.00 90.31 576 ARG A O 1
ATOM 4384 N N . GLN A 1 577 ? 25.956 -19.671 -24.938 1.00 92.44 577 GLN A N 1
ATOM 4385 C CA . GLN A 1 577 ? 26.153 -19.437 -23.513 1.00 92.44 577 GLN A CA 1
ATOM 4386 C C . GLN A 1 577 ? 25.973 -17.949 -23.202 1.00 92.44 577 GLN A C 1
ATOM 4388 O O . GLN A 1 577 ? 26.587 -17.100 -23.848 1.00 92.44 577 GLN A O 1
ATOM 4393 N N . VAL A 1 578 ? 25.139 -17.641 -22.210 1.00 87.88 578 VAL A N 1
ATOM 4394 C CA . VAL A 1 578 ? 24.961 -16.280 -21.694 1.00 87.88 578 VAL A CA 1
ATOM 4395 C C . VAL A 1 578 ? 25.963 -16.057 -20.568 1.00 87.88 578 VAL A C 1
ATOM 4397 O O . VAL A 1 578 ? 26.017 -16.845 -19.625 1.00 87.88 578 VAL A O 1
ATOM 4400 N N . THR A 1 579 ? 26.777 -15.013 -20.689 1.00 88.19 579 THR A N 1
ATOM 4401 C CA . THR A 1 579 ? 27.808 -14.656 -19.711 1.00 88.19 579 THR A CA 1
ATOM 4402 C C . THR A 1 579 ? 27.610 -13.206 -19.283 1.00 88.19 579 THR A C 1
ATOM 4404 O O . THR A 1 579 ? 27.582 -12.335 -20.156 1.00 88.19 579 THR A O 1
ATOM 4407 N N . PRO A 1 580 ? 27.484 -12.918 -17.980 1.00 85.25 580 PRO A N 1
ATOM 4408 C CA . PRO A 1 580 ? 27.344 -11.548 -17.515 1.00 85.25 580 PRO A CA 1
ATOM 4409 C C . PRO A 1 580 ? 28.627 -10.746 -17.764 1.00 85.25 580 PRO A C 1
ATOM 4411 O O . PRO A 1 580 ? 29.742 -11.241 -17.591 1.00 85.25 580 PRO A O 1
ATOM 4414 N N . ILE A 1 581 ? 28.459 -9.495 -18.175 1.00 81.00 581 ILE A N 1
ATOM 4415 C CA . ILE A 1 581 ? 29.515 -8.512 -18.407 1.00 81.00 581 ILE A CA 1
ATOM 4416 C C . ILE A 1 581 ? 29.692 -7.704 -17.122 1.00 81.00 581 ILE A C 1
ATOM 4418 O O . ILE A 1 581 ? 29.101 -6.641 -16.948 1.00 81.00 581 ILE A O 1
ATOM 4422 N N . ARG A 1 582 ? 30.496 -8.235 -16.196 1.00 79.56 582 ARG A N 1
ATOM 4423 C CA . ARG A 1 582 ? 30.752 -7.607 -14.882 1.00 79.56 582 ARG A CA 1
ATOM 4424 C C . ARG A 1 582 ? 32.058 -6.843 -14.850 1.00 79.56 582 ARG A C 1
ATOM 4426 O O . ARG A 1 582 ? 32.257 -5.951 -14.032 1.00 79.56 582 ARG A O 1
ATOM 4433 N N . THR A 1 583 ? 32.970 -7.231 -15.729 1.00 78.81 583 THR A N 1
ATOM 4434 C CA . THR A 1 583 ? 34.302 -6.670 -15.815 1.00 78.81 583 THR A CA 1
ATOM 4435 C C . THR A 1 583 ? 34.589 -6.181 -17.233 1.00 78.81 583 THR A C 1
ATOM 4437 O O . THR A 1 583 ? 33.972 -6.615 -18.209 1.00 78.81 583 THR A O 1
ATOM 4440 N N . PRO A 1 584 ? 35.591 -5.317 -17.395 1.00 72.12 584 PRO A N 1
ATOM 4441 C CA . PRO A 1 584 ? 36.007 -4.834 -18.702 1.00 72.12 584 PRO A CA 1
ATOM 4442 C C . PRO A 1 584 ? 36.558 -5.946 -19.580 1.00 72.12 584 PRO A C 1
ATOM 4444 O O . PRO A 1 584 ? 36.400 -5.914 -20.796 1.00 72.12 584 PRO A O 1
ATOM 4447 N N . ASN A 1 585 ? 37.172 -6.954 -18.958 1.00 76.88 585 ASN A N 1
ATOM 4448 C CA . ASN A 1 585 ? 37.621 -8.150 -19.651 1.00 76.88 585 ASN A CA 1
ATOM 4449 C C . ASN A 1 585 ? 36.434 -8.956 -20.187 1.00 76.88 585 ASN A C 1
ATOM 4451 O O . ASN A 1 585 ? 36.545 -9.550 -21.255 1.00 76.88 585 ASN A O 1
ATOM 4455 N N . ASP A 1 586 ? 35.289 -8.958 -19.501 1.00 81.00 586 ASP A N 1
ATOM 4456 C CA . ASP A 1 586 ? 34.067 -9.585 -20.015 1.00 81.00 586 ASP A CA 1
ATOM 4457 C C . ASP A 1 586 ? 33.535 -8.826 -21.229 1.00 81.00 586 ASP A C 1
ATOM 4459 O O . ASP A 1 586 ? 33.227 -9.450 -22.243 1.00 81.00 586 ASP A O 1
ATOM 4463 N N . LEU A 1 587 ? 33.517 -7.488 -21.169 1.00 80.19 587 LEU A N 1
ATOM 4464 C CA . LEU A 1 587 ? 33.095 -6.652 -22.297 1.00 80.19 587 LEU A CA 1
ATOM 4465 C C . LEU A 1 587 ? 34.037 -6.835 -23.487 1.00 80.19 587 LEU A C 1
ATOM 4467 O O . LEU A 1 587 ? 33.588 -7.002 -24.615 1.00 80.19 587 LEU A O 1
ATOM 4471 N N . HIS A 1 588 ? 35.345 -6.867 -23.241 1.00 78.06 588 HIS A N 1
ATOM 4472 C CA . HIS A 1 588 ? 36.342 -7.117 -24.273 1.00 78.06 588 HIS A CA 1
ATOM 4473 C C . HIS A 1 588 ? 36.160 -8.499 -24.916 1.00 78.06 588 HIS A C 1
ATOM 4475 O O . HIS A 1 588 ? 36.127 -8.604 -26.141 1.00 78.06 588 HIS A O 1
ATOM 4481 N N . ARG A 1 589 ? 35.961 -9.554 -24.112 1.00 82.38 589 ARG A N 1
ATOM 4482 C CA . ARG A 1 589 ? 35.681 -10.912 -24.612 1.00 82.38 589 ARG A CA 1
ATOM 4483 C C . ARG A 1 589 ? 34.390 -10.972 -25.426 1.00 82.38 589 ARG A C 1
ATOM 4485 O O . ARG A 1 589 ? 34.385 -11.580 -26.497 1.00 82.38 589 ARG A O 1
ATOM 4492 N N . ALA A 1 590 ? 33.331 -10.313 -24.959 1.00 83.31 590 ALA A N 1
ATOM 4493 C CA . ALA A 1 590 ? 32.081 -10.168 -25.698 1.00 83.31 590 ALA A CA 1
ATOM 4494 C C . ALA A 1 590 ? 32.321 -9.463 -27.038 1.00 83.31 590 ALA A C 1
ATOM 4496 O O . ALA A 1 590 ? 31.896 -9.959 -28.084 1.00 83.31 590 ALA A O 1
ATOM 4497 N N . CYS A 1 591 ? 33.094 -8.371 -27.028 1.00 81.88 591 CYS A N 1
ATOM 4498 C CA . CYS A 1 591 ? 33.393 -7.621 -28.234 1.00 81.88 591 CYS A CA 1
ATOM 4499 C C . CYS A 1 591 ? 34.162 -8.444 -29.268 1.00 81.88 591 CYS A C 1
ATOM 4501 O O . CYS A 1 591 ? 33.800 -8.483 -30.445 1.00 81.88 591 CYS A O 1
ATOM 4503 N N . LEU A 1 592 ? 35.197 -9.153 -28.821 1.00 83.00 592 LEU A N 1
ATOM 4504 C CA . LEU A 1 592 ? 35.993 -10.033 -29.668 1.00 83.00 592 LEU A CA 1
ATOM 4505 C C . LEU A 1 592 ? 35.164 -11.188 -30.232 1.00 83.00 592 LEU A C 1
ATOM 4507 O O . LEU A 1 592 ? 35.285 -11.496 -31.417 1.00 83.00 592 LEU A O 1
ATOM 4511 N N . SER A 1 593 ? 34.305 -11.810 -29.419 1.00 86.00 593 SER A N 1
ATOM 4512 C CA . SER A 1 593 ? 33.392 -12.865 -29.877 1.00 86.00 593 SER A CA 1
ATOM 4513 C C . SER A 1 593 ? 32.445 -12.343 -30.969 1.00 86.00 593 SER A C 1
ATOM 4515 O O . SER A 1 593 ? 32.345 -12.947 -32.044 1.00 86.00 593 SER A O 1
ATOM 4517 N N . GLY A 1 594 ? 31.843 -11.166 -30.755 1.00 85.56 594 GLY A N 1
ATOM 4518 C CA . GLY A 1 594 ? 30.973 -10.505 -31.729 1.00 85.56 594 GLY A CA 1
ATOM 4519 C C . GLY A 1 594 ? 31.677 -10.198 -33.053 1.00 85.56 594 GLY A C 1
ATOM 4520 O O . GLY A 1 594 ? 31.179 -10.555 -34.122 1.00 85.56 594 GLY A O 1
ATOM 4521 N N . ILE A 1 595 ? 32.882 -9.626 -32.992 1.00 83.44 595 ILE A N 1
ATOM 4522 C CA . ILE A 1 595 ? 33.684 -9.283 -34.177 1.00 83.44 595 ILE A CA 1
ATOM 4523 C C . ILE A 1 595 ? 34.145 -10.534 -34.925 1.00 83.44 595 ILE A C 1
ATOM 4525 O O . ILE A 1 595 ? 33.994 -10.600 -36.148 1.00 83.44 595 ILE A O 1
ATOM 4529 N N . LYS A 1 596 ? 34.653 -11.555 -34.215 1.00 84.50 596 LYS A N 1
ATOM 4530 C CA . LYS A 1 596 ? 35.044 -12.841 -34.820 1.00 84.50 596 LYS A CA 1
ATOM 4531 C C . LYS A 1 596 ? 33.863 -13.457 -35.578 1.00 84.50 596 LYS A C 1
ATOM 4533 O O . LYS A 1 596 ? 34.044 -13.961 -36.689 1.00 84.50 596 LYS A O 1
ATOM 4538 N N . HIS A 1 597 ? 32.655 -13.403 -35.017 1.00 87.62 597 HIS A N 1
ATOM 4539 C CA . HIS A 1 597 ? 31.462 -13.934 -35.675 1.00 87.62 597 HIS A CA 1
ATOM 4540 C C . HIS A 1 597 ? 31.010 -13.074 -36.866 1.00 87.62 597 HIS A C 1
ATOM 4542 O O . HIS A 1 597 ? 30.777 -13.618 -37.946 1.00 87.62 597 HIS A O 1
ATOM 4548 N N . GLY A 1 598 ? 30.970 -11.746 -36.725 1.00 85.94 598 GLY A N 1
ATOM 4549 C CA . GLY A 1 598 ? 30.637 -10.827 -37.822 1.00 85.94 598 GLY A CA 1
ATOM 4550 C C . GLY A 1 598 ? 31.592 -10.956 -39.018 1.00 85.94 598 GLY A C 1
ATOM 4551 O O . GLY A 1 598 ? 31.155 -10.994 -40.172 1.00 85.94 598 GLY A O 1
ATOM 4552 N N . LEU A 1 599 ? 32.894 -11.139 -38.764 1.00 82.81 599 LEU A N 1
ATOM 4553 C CA . LEU A 1 599 ? 33.891 -11.429 -39.803 1.00 82.81 599 LEU A CA 1
ATOM 4554 C C . LEU A 1 599 ? 33.629 -12.765 -40.505 1.00 82.81 599 LEU A C 1
ATOM 4556 O O . LEU A 1 599 ? 33.759 -12.850 -41.727 1.00 82.81 599 LEU A O 1
ATOM 4560 N N . ARG A 1 600 ? 33.236 -13.816 -39.770 1.00 85.69 600 ARG A N 1
ATOM 4561 C CA . ARG A 1 600 ? 32.868 -15.114 -40.369 1.00 85.69 600 ARG A CA 1
ATOM 4562 C C . ARG A 1 600 ? 31.649 -14.990 -41.281 1.00 85.69 600 ARG A C 1
ATOM 4564 O O . ARG A 1 600 ? 31.699 -15.508 -42.397 1.00 85.69 600 ARG A O 1
ATOM 4571 N N . LEU A 1 601 ? 30.605 -14.283 -40.840 1.00 86.69 601 LEU A N 1
ATOM 4572 C CA . LEU A 1 601 ? 29.407 -14.023 -41.647 1.00 86.69 601 LEU A CA 1
ATOM 4573 C C . LEU A 1 601 ? 29.760 -13.254 -42.923 1.00 86.69 601 LEU A C 1
ATOM 4575 O O . LEU A 1 601 ? 29.397 -13.672 -44.021 1.00 86.69 601 LEU A O 1
ATOM 4579 N N . THR A 1 602 ? 30.563 -12.198 -42.799 1.00 84.31 602 THR A N 1
ATOM 4580 C CA . THR A 1 602 ? 30.982 -11.388 -43.950 1.00 84.31 602 THR A CA 1
ATOM 4581 C C . THR A 1 602 ? 31.822 -12.209 -44.930 1.00 84.31 602 THR A C 1
ATOM 4583 O O . THR A 1 602 ? 31.525 -12.235 -46.125 1.00 84.31 602 THR A O 1
ATOM 4586 N N . ASN A 1 603 ? 32.802 -12.976 -44.435 1.00 82.19 603 ASN A N 1
ATOM 4587 C CA . ASN A 1 603 ? 33.636 -13.869 -45.246 1.00 82.19 603 ASN A CA 1
ATOM 4588 C C . ASN A 1 603 ? 32.837 -14.931 -46.011 1.00 82.19 603 ASN A C 1
ATOM 4590 O O . ASN A 1 603 ? 33.251 -15.331 -47.103 1.00 82.19 603 ASN A O 1
ATOM 4594 N N . ALA A 1 604 ? 31.720 -15.404 -45.453 1.00 85.38 604 ALA A N 1
ATOM 4595 C CA . ALA A 1 604 ? 30.849 -16.369 -46.119 1.00 85.38 604 ALA A CA 1
ATOM 4596 C C . ALA A 1 604 ? 30.169 -15.776 -47.365 1.00 85.38 604 ALA A C 1
ATOM 4598 O O . ALA A 1 604 ? 29.878 -16.516 -48.302 1.00 85.38 604 ALA A O 1
ATOM 4599 N N . THR A 1 605 ? 29.984 -14.451 -47.417 1.00 83.69 605 THR A N 1
ATOM 4600 C CA . THR A 1 605 ? 29.384 -13.759 -48.573 1.00 83.69 605 THR A CA 1
ATOM 4601 C C . THR A 1 605 ? 30.370 -13.475 -49.712 1.00 83.69 605 THR A C 1
ATOM 4603 O O . THR A 1 605 ? 29.946 -13.150 -50.819 1.00 83.69 605 THR A O 1
ATOM 4606 N N . ILE A 1 606 ? 31.681 -13.617 -49.479 1.00 80.75 606 ILE A N 1
ATOM 4607 C CA . ILE A 1 606 ? 32.719 -13.335 -50.482 1.00 80.75 606 ILE A CA 1
ATOM 4608 C C . ILE A 1 606 ? 32.992 -14.596 -51.326 1.00 80.75 606 ILE A C 1
ATOM 4610 O O . ILE A 1 606 ? 33.305 -15.650 -50.758 1.00 80.75 606 ILE A O 1
ATOM 4614 N N . PRO A 1 607 ? 32.978 -14.525 -52.674 1.00 83.25 607 PRO A N 1
ATOM 4615 C CA . PRO A 1 607 ? 33.281 -15.666 -53.541 1.00 83.25 607 PRO A CA 1
ATOM 4616 C C . PRO A 1 607 ? 34.622 -16.346 -53.217 1.00 83.25 607 PRO A C 1
ATOM 4618 O O . PRO A 1 607 ? 35.629 -15.685 -52.957 1.00 83.25 607 PRO A O 1
ATOM 4621 N N . ASN A 1 608 ? 34.659 -17.685 -53.275 1.00 79.25 608 ASN A N 1
ATOM 4622 C CA . ASN A 1 608 ? 35.820 -18.507 -52.883 1.00 79.25 608 ASN A CA 1
ATOM 4623 C C . ASN A 1 608 ? 37.136 -18.138 -53.599 1.00 79.25 608 ASN A C 1
ATOM 4625 O O . ASN A 1 608 ? 38.204 -18.328 -53.022 1.00 79.25 608 ASN A O 1
ATOM 4629 N N . ARG A 1 609 ? 37.072 -17.617 -54.833 1.00 80.12 609 ARG A N 1
ATOM 4630 C CA . ARG A 1 609 ? 38.245 -17.306 -55.672 1.00 80.12 609 ARG A CA 1
ATOM 4631 C C . ARG A 1 609 ? 38.694 -15.839 -55.625 1.00 80.12 609 ARG A C 1
ATOM 4633 O O . ARG A 1 609 ? 39.608 -15.471 -56.353 1.00 80.12 609 ARG A O 1
ATOM 4640 N N . SER A 1 610 ? 38.082 -14.999 -54.790 1.00 76.56 610 SER A N 1
ATOM 4641 C CA . SER A 1 610 ? 38.459 -13.584 -54.711 1.00 76.56 610 SER A CA 1
ATOM 4642 C C . SER A 1 610 ? 39.820 -13.397 -54.012 1.00 76.56 610 SER A C 1
ATOM 4644 O O . SER A 1 610 ? 39.997 -13.925 -52.907 1.00 76.56 610 SER A O 1
ATOM 4646 N N . PRO A 1 611 ? 40.770 -12.623 -54.581 1.00 71.81 611 PRO A N 1
ATOM 4647 C CA . PRO A 1 611 ? 42.003 -12.209 -53.898 1.00 71.81 611 PRO A CA 1
ATOM 4648 C C . PRO A 1 611 ? 41.734 -11.574 -52.526 1.00 71.81 611 PRO A C 1
ATOM 4650 O O . PRO A 1 611 ? 42.449 -11.853 -51.562 1.00 71.81 611 PRO A O 1
ATOM 4653 N N . ILE A 1 612 ? 40.621 -10.842 -52.416 1.00 69.38 612 ILE A N 1
ATOM 4654 C CA . ILE A 1 612 ? 40.136 -10.214 -51.182 1.00 69.38 612 ILE A CA 1
ATOM 4655 C C . ILE A 1 612 ? 39.900 -11.272 -50.103 1.00 69.38 612 ILE A C 1
ATOM 4657 O O . ILE A 1 612 ? 40.280 -11.080 -48.957 1.00 69.38 612 ILE A O 1
ATOM 4661 N N . ARG A 1 613 ? 39.379 -12.457 -50.448 1.00 77.12 613 ARG A N 1
ATOM 4662 C CA . ARG A 1 613 ? 39.118 -13.512 -49.457 1.00 77.12 613 ARG A CA 1
ATOM 4663 C C . ARG A 1 613 ? 40.396 -14.044 -48.801 1.00 77.12 613 ARG A C 1
ATOM 4665 O O . ARG A 1 613 ? 40.346 -14.445 -47.641 1.00 77.12 613 ARG A O 1
ATOM 4672 N N . ARG A 1 614 ? 41.539 -14.055 -49.503 1.00 77.88 614 ARG A N 1
ATOM 4673 C CA . ARG A 1 614 ? 42.833 -14.446 -48.906 1.00 77.88 614 ARG A CA 1
ATOM 4674 C C . ARG A 1 614 ? 43.307 -13.410 -47.891 1.00 77.88 614 ARG A C 1
ATOM 4676 O O . ARG A 1 614 ? 43.637 -13.789 -46.770 1.00 77.88 614 ARG A O 1
ATOM 4683 N N . GLN A 1 615 ? 43.257 -12.130 -48.254 1.00 70.44 615 GLN A N 1
ATOM 4684 C CA . GLN A 1 615 ? 43.591 -11.028 -47.348 1.00 70.44 615 GLN A CA 1
ATOM 4685 C C . GLN A 1 615 ? 42.638 -10.981 -46.144 1.00 70.44 615 GLN A C 1
ATOM 4687 O O . GLN A 1 615 ? 43.081 -10.824 -45.013 1.00 70.44 615 GLN A O 1
ATOM 4692 N N . MET A 1 616 ? 41.348 -11.255 -46.348 1.00 68.69 616 MET A N 1
ATOM 4693 C CA . MET A 1 616 ? 40.365 -11.278 -45.261 1.00 68.69 616 MET A CA 1
ATOM 4694 C C . MET A 1 616 ? 40.513 -12.483 -44.333 1.00 68.69 616 MET A C 1
ATOM 4696 O O . MET A 1 616 ? 40.293 -12.356 -43.129 1.00 68.69 616 MET A O 1
ATOM 4700 N N . ARG A 1 617 ? 40.942 -13.650 -44.835 1.00 76.38 617 ARG A N 1
ATOM 4701 C CA . ARG A 1 617 ? 41.332 -14.774 -43.965 1.00 76.38 617 ARG A CA 1
ATOM 4702 C C . ARG A 1 617 ? 42.554 -14.425 -43.117 1.00 76.38 617 ARG A C 1
ATOM 4704 O O . ARG A 1 617 ? 42.588 -14.827 -41.959 1.00 76.38 617 ARG A O 1
ATOM 4711 N N . ALA A 1 618 ? 43.514 -13.684 -43.673 1.00 74.25 618 ALA A N 1
ATOM 4712 C CA . ALA A 1 618 ? 44.669 -13.196 -42.923 1.00 74.25 618 ALA A CA 1
ATOM 4713 C C . ALA A 1 618 ? 44.246 -12.185 -41.847 1.00 74.25 618 ALA A C 1
ATOM 4715 O O . ALA A 1 618 ? 44.609 -12.371 -40.693 1.00 74.25 618 ALA A O 1
ATOM 4716 N N . LEU A 1 619 ? 43.383 -11.216 -42.175 1.00 67.81 619 LEU A N 1
ATOM 4717 C CA . LEU A 1 619 ? 42.817 -10.273 -41.202 1.00 67.81 619 LEU A CA 1
ATOM 4718 C C . LEU A 1 619 ? 42.022 -10.995 -40.104 1.00 67.81 619 LEU A C 1
ATOM 4720 O O . LEU A 1 619 ? 42.207 -10.735 -38.924 1.00 67.81 619 LEU A O 1
ATOM 4724 N N . THR A 1 620 ? 41.182 -11.965 -40.473 1.00 71.00 620 THR A N 1
ATOM 4725 C CA . THR A 1 620 ? 40.413 -12.769 -39.505 1.00 71.00 620 THR A CA 1
ATOM 4726 C C . THR A 1 620 ? 41.335 -13.550 -38.567 1.00 71.00 620 THR A C 1
ATOM 4728 O O . THR A 1 620 ? 41.023 -13.701 -37.387 1.00 71.00 620 THR A O 1
ATOM 4731 N N . ARG A 1 621 ? 42.468 -14.044 -39.081 1.00 74.56 621 ARG A N 1
ATOM 4732 C CA . ARG A 1 621 ? 43.487 -14.736 -38.287 1.00 74.56 621 ARG A CA 1
ATOM 4733 C C . ARG A 1 621 ? 44.233 -13.764 -37.370 1.00 74.56 621 ARG A C 1
ATOM 4735 O O . ARG A 1 621 ? 44.324 -14.052 -36.187 1.00 74.56 621 ARG A O 1
ATOM 4742 N N . ALA A 1 622 ? 44.634 -12.596 -37.871 1.00 68.06 622 ALA A N 1
ATOM 4743 C CA . ALA A 1 622 ? 45.295 -11.547 -37.093 1.00 68.06 622 ALA A CA 1
ATOM 4744 C C . ALA A 1 622 ? 44.406 -11.021 -35.952 1.00 68.06 622 ALA A C 1
ATOM 4746 O O . ALA A 1 622 ? 44.852 -10.909 -34.817 1.00 68.06 622 ALA A O 1
ATOM 4747 N N . VAL A 1 623 ? 43.113 -10.795 -36.213 1.00 65.12 623 VAL A N 1
ATOM 4748 C CA . VAL A 1 623 ? 42.119 -10.466 -35.173 1.00 65.12 623 VAL A CA 1
ATOM 4749 C C . VAL A 1 623 ? 41.946 -11.631 -34.188 1.00 65.12 623 VAL A C 1
ATOM 4751 O O . VAL A 1 623 ? 41.744 -11.417 -32.994 1.00 65.12 623 VAL A O 1
ATOM 4754 N N . GLY A 1 624 ? 42.038 -12.872 -34.676 1.00 65.75 624 GLY A N 1
ATOM 4755 C CA . GLY A 1 624 ? 42.082 -14.090 -33.865 1.00 65.75 624 GLY A CA 1
ATOM 4756 C C . GLY A 1 624 ? 43.245 -14.113 -32.875 1.00 65.75 624 GLY A C 1
ATOM 4757 O O . GLY A 1 624 ? 43.021 -14.381 -31.698 1.00 65.75 624 GLY A O 1
ATOM 4758 N N . GLU A 1 625 ? 44.438 -13.771 -33.351 1.00 67.81 625 GLU A N 1
ATOM 4759 C CA . GLU A 1 625 ? 45.697 -13.743 -32.599 1.00 67.81 625 GLU A CA 1
ATOM 4760 C C . GLU A 1 625 ? 45.755 -12.560 -31.612 1.00 67.81 625 GLU A C 1
ATOM 4762 O O . GLU A 1 625 ? 46.115 -12.746 -30.449 1.00 67.81 625 GLU A O 1
ATOM 4767 N N . LEU A 1 626 ? 45.297 -11.367 -32.020 1.00 59.81 626 LEU A N 1
ATOM 4768 C CA . LEU A 1 626 ? 45.119 -10.195 -31.144 1.00 59.81 626 LEU A CA 1
ATOM 4769 C C . LEU A 1 626 ? 44.192 -10.499 -29.960 1.00 59.81 626 LEU A C 1
ATOM 4771 O O . LEU A 1 626 ? 44.455 -10.078 -28.836 1.00 59.81 626 LEU A O 1
ATOM 4775 N N . ALA A 1 627 ? 43.130 -11.266 -30.210 1.00 55.97 627 ALA A N 1
ATOM 4776 C CA . ALA A 1 627 ? 42.168 -11.688 -29.198 1.00 55.97 627 ALA A CA 1
ATOM 4777 C C . ALA A 1 627 ? 42.711 -12.737 -28.212 1.00 55.97 627 ALA A C 1
ATOM 4779 O O . ALA A 1 627 ? 42.136 -12.904 -27.137 1.00 55.97 627 ALA A O 1
ATOM 4780 N N . GLU A 1 628 ? 43.754 -13.480 -28.589 1.00 54.03 628 GLU A N 1
ATOM 4781 C CA . GLU A 1 628 ? 44.243 -14.644 -27.843 1.00 54.03 628 GLU A CA 1
ATOM 4782 C C . GLU A 1 628 ? 45.528 -14.371 -27.043 1.00 54.03 628 GLU A C 1
ATOM 4784 O O . GLU A 1 628 ? 45.846 -15.179 -26.171 1.00 54.03 628 GLU A O 1
ATOM 4789 N N . GLY A 1 629 ? 46.231 -13.236 -27.219 1.00 57.44 629 GLY A N 1
ATOM 4790 C CA . GLY A 1 629 ? 47.446 -13.048 -26.411 1.00 57.44 629 GLY A CA 1
ATOM 4791 C C . GLY A 1 629 ? 48.348 -11.813 -26.521 1.00 57.44 629 GLY A C 1
ATOM 4792 O O . GLY A 1 629 ? 49.501 -11.950 -26.122 1.00 57.44 629 GLY A O 1
ATOM 4793 N N . VAL A 1 630 ? 47.940 -10.621 -26.982 1.00 43.97 630 VAL A N 1
ATOM 4794 C CA . VAL A 1 630 ? 48.925 -9.518 -27.160 1.00 43.97 630 VAL A CA 1
ATOM 4795 C C . VAL A 1 630 ? 48.590 -8.240 -26.375 1.00 43.97 630 VAL A C 1
ATOM 4797 O O . VAL A 1 630 ? 47.702 -7.476 -26.739 1.00 43.97 630 VAL A O 1
ATOM 4800 N N . ARG A 1 631 ? 49.389 -7.947 -25.329 1.00 43.81 631 ARG A N 1
ATOM 4801 C CA . ARG A 1 631 ? 49.628 -6.569 -24.846 1.00 43.81 631 ARG A CA 1
ATOM 4802 C C . ARG A 1 631 ? 50.488 -5.852 -25.893 1.00 43.81 631 ARG A C 1
ATOM 4804 O O . ARG A 1 631 ? 51.711 -5.849 -25.790 1.00 43.81 631 ARG A O 1
ATOM 4811 N N . GLY A 1 632 ? 49.865 -5.306 -26.930 1.00 39.81 632 GLY A N 1
ATOM 4812 C CA . GLY A 1 632 ? 50.566 -4.521 -27.946 1.00 39.81 632 GLY A CA 1
ATOM 4813 C C . GLY A 1 632 ? 50.836 -3.098 -27.439 1.00 39.81 632 GLY A C 1
ATOM 4814 O O . GLY A 1 632 ? 49.897 -2.456 -26.961 1.00 39.81 632 GLY A O 1
ATOM 4815 N N . PRO A 1 633 ? 52.073 -2.576 -27.516 1.00 36.78 633 PRO A N 1
ATOM 4816 C CA . PRO A 1 633 ? 52.364 -1.191 -27.171 1.00 36.78 633 PRO A CA 1
ATOM 4817 C C . PRO A 1 633 ? 51.876 -0.287 -28.311 1.00 36.78 633 PRO A C 1
ATOM 4819 O O . PRO A 1 633 ? 52.451 -0.299 -29.393 1.00 36.78 633 PRO A O 1
ATOM 4822 N N . GLY A 1 634 ? 50.807 0.483 -28.093 1.00 42.41 634 GLY A N 1
ATOM 4823 C CA . GLY A 1 634 ? 50.408 1.529 -29.047 1.00 42.41 634 GLY A CA 1
ATOM 4824 C C . GLY A 1 634 ? 48.915 1.823 -29.151 1.00 42.41 634 GLY A C 1
ATOM 4825 O O . GLY A 1 634 ? 48.549 2.895 -29.620 1.00 42.41 634 GLY A O 1
ATOM 4826 N N . ILE A 1 635 ? 48.039 0.941 -28.669 1.00 40.72 635 ILE A N 1
ATOM 4827 C CA . ILE A 1 635 ? 46.641 1.323 -28.448 1.00 40.72 635 ILE A CA 1
ATOM 4828 C C . ILE A 1 635 ? 46.641 2.173 -27.177 1.00 40.72 635 ILE A C 1
ATOM 4830 O O . ILE A 1 635 ? 47.173 1.720 -26.161 1.00 40.72 635 ILE A O 1
ATOM 4834 N N . ASP A 1 636 ? 46.068 3.381 -27.206 1.00 46.12 636 ASP A N 1
ATOM 4835 C CA . ASP A 1 636 ? 45.802 4.208 -26.015 1.00 46.12 636 ASP A CA 1
ATOM 4836 C C . ASP A 1 636 ? 44.703 3.554 -25.155 1.00 46.12 636 ASP A C 1
ATOM 4838 O O . ASP A 1 636 ? 43.606 4.063 -24.909 1.00 46.12 636 ASP A O 1
ATOM 4842 N N . ALA A 1 637 ? 45.014 2.338 -24.721 1.00 38.66 637 ALA A N 1
ATOM 4843 C CA . ALA A 1 637 ? 44.277 1.560 -23.770 1.00 38.66 637 ALA A CA 1
ATOM 4844 C C . ALA A 1 637 ? 44.241 2.306 -22.441 1.00 38.66 637 ALA A C 1
ATOM 4846 O O . ALA A 1 637 ? 43.317 2.074 -21.691 1.00 38.66 637 ALA A O 1
ATOM 4847 N N . THR A 1 638 ? 45.152 3.240 -22.156 1.00 39.59 638 THR A N 1
ATOM 4848 C CA . THR A 1 638 ? 45.153 4.036 -20.924 1.00 39.59 638 THR A CA 1
ATOM 4849 C C . THR A 1 638 ? 43.898 4.898 -20.801 1.00 39.59 638 THR A C 1
ATOM 4851 O O . THR A 1 638 ? 43.249 4.845 -19.760 1.00 39.59 638 THR A O 1
ATOM 4854 N N . ASN A 1 639 ? 43.475 5.607 -21.854 1.00 43.75 639 ASN A N 1
ATOM 4855 C CA . ASN A 1 639 ? 42.225 6.382 -21.831 1.00 43.75 639 ASN A CA 1
ATOM 4856 C C . ASN A 1 639 ? 40.969 5.497 -21.777 1.00 43.75 639 ASN A C 1
ATOM 4858 O O . ASN A 1 639 ? 40.003 5.818 -21.080 1.00 43.75 639 ASN A O 1
ATOM 4862 N N . MET A 1 640 ? 40.975 4.356 -22.473 1.00 40.75 640 MET A N 1
ATOM 4863 C CA . MET A 1 640 ? 39.871 3.392 -22.420 1.00 40.75 640 MET A CA 1
ATOM 4864 C C . MET A 1 640 ? 39.797 2.710 -21.043 1.00 40.75 640 MET A C 1
ATOM 4866 O O . MET A 1 640 ? 38.723 2.648 -20.460 1.00 40.75 640 MET A O 1
ATOM 4870 N N . ILE A 1 641 ? 40.936 2.292 -20.483 1.00 41.34 641 ILE A N 1
ATOM 4871 C CA . ILE A 1 641 ? 41.117 1.689 -19.153 1.00 41.34 641 ILE A CA 1
ATOM 4872 C C . ILE A 1 641 ? 40.791 2.696 -18.049 1.00 41.34 641 ILE A C 1
ATOM 4874 O O . ILE A 1 641 ? 40.219 2.284 -17.053 1.00 41.34 641 ILE A O 1
ATOM 4878 N N . GLN A 1 642 ? 41.077 3.994 -18.197 1.00 44.12 642 GLN A N 1
ATOM 4879 C CA . GLN A 1 642 ? 40.672 5.012 -17.217 1.00 44.12 642 GLN A CA 1
ATOM 4880 C C . GLN A 1 642 ? 39.157 5.262 -17.227 1.00 44.12 642 GLN A C 1
ATOM 4882 O O . GLN A 1 642 ? 38.548 5.316 -16.161 1.00 44.12 642 GLN A O 1
ATOM 4887 N N . ARG A 1 643 ? 38.517 5.319 -18.404 1.00 47.66 643 ARG A N 1
ATOM 4888 C CA . ARG A 1 643 ? 37.043 5.391 -18.525 1.00 47.66 643 ARG A CA 1
ATOM 4889 C C . ARG A 1 643 ? 36.365 4.139 -17.977 1.00 47.66 643 ARG A C 1
ATOM 4891 O O . ARG A 1 643 ? 35.333 4.212 -17.326 1.00 47.66 643 ARG A O 1
ATOM 4898 N N . ILE A 1 644 ? 36.978 2.991 -18.220 1.00 41.50 644 ILE A N 1
ATOM 4899 C CA . ILE A 1 644 ? 36.559 1.688 -17.723 1.00 41.50 644 ILE A CA 1
ATOM 4900 C C . ILE A 1 644 ? 36.760 1.561 -16.208 1.00 41.50 644 ILE A C 1
ATOM 4902 O O . ILE A 1 644 ? 35.866 1.076 -15.528 1.00 41.50 644 ILE A O 1
ATOM 4906 N N . ARG A 1 645 ? 37.886 2.029 -15.663 1.00 40.66 645 ARG A N 1
ATOM 4907 C CA . ARG A 1 645 ? 38.160 2.057 -14.221 1.00 40.66 645 ARG A CA 1
ATOM 4908 C C . ARG A 1 645 ? 37.162 2.974 -13.508 1.00 40.66 645 ARG A C 1
ATOM 4910 O O . ARG A 1 645 ? 36.630 2.582 -12.481 1.00 40.66 645 ARG A O 1
ATOM 4917 N N . HIS A 1 646 ? 36.783 4.092 -14.130 1.00 43.16 646 HIS A N 1
ATOM 4918 C CA . HIS A 1 646 ? 35.679 4.940 -13.671 1.00 43.16 646 HIS A CA 1
ATOM 4919 C C . HIS A 1 646 ? 34.309 4.222 -13.703 1.00 43.16 646 HIS A C 1
ATOM 4921 O O . HIS A 1 646 ? 33.520 4.390 -12.778 1.00 43.16 646 HIS A O 1
ATOM 4927 N N . MET A 1 647 ? 34.049 3.360 -14.699 1.00 40.19 647 MET A N 1
ATOM 4928 C CA . MET A 1 647 ? 32.866 2.472 -14.753 1.00 40.19 647 MET A CA 1
ATOM 4929 C C . MET A 1 647 ? 32.928 1.275 -13.780 1.00 40.19 647 MET A C 1
ATOM 4931 O O . MET A 1 647 ? 31.918 0.612 -13.579 1.00 40.19 647 MET A O 1
ATOM 4935 N N . GLN A 1 648 ? 34.090 0.952 -13.203 1.00 38.34 648 GLN A N 1
ATOM 4936 C CA . GLN A 1 648 ? 34.270 -0.151 -12.243 1.00 38.34 648 GLN A CA 1
ATOM 4937 C C . GLN A 1 648 ? 34.287 0.325 -10.790 1.00 38.34 648 GLN A C 1
ATOM 4939 O O . GLN A 1 648 ? 33.810 -0.388 -9.913 1.00 38.34 648 GLN A O 1
ATOM 4944 N N . GLU A 1 649 ? 34.836 1.514 -10.542 1.00 39.97 649 GLU A N 1
ATOM 4945 C CA . GLU A 1 649 ? 34.742 2.219 -9.259 1.00 39.97 649 GLU A CA 1
ATOM 4946 C C . GLU A 1 649 ? 33.308 2.737 -9.027 1.00 39.97 649 GLU A C 1
ATOM 4948 O O . GLU A 1 649 ? 32.898 2.884 -7.882 1.00 39.97 649 GLU A O 1
ATOM 4953 N N . ASN A 1 650 ? 32.526 2.902 -10.106 1.00 39.25 650 ASN A N 1
ATOM 4954 C CA . ASN A 1 650 ? 31.079 3.138 -10.103 1.00 39.25 650 ASN A CA 1
ATOM 4955 C C . ASN A 1 650 ? 30.374 2.148 -11.052 1.00 39.25 650 ASN A C 1
ATOM 4957 O O . ASN A 1 650 ? 30.089 2.505 -12.200 1.00 39.25 650 ASN A O 1
ATOM 4961 N N . PRO A 1 651 ? 30.115 0.897 -10.625 1.00 34.59 651 PRO A N 1
ATOM 4962 C CA . PRO A 1 651 ? 29.480 -0.118 -11.460 1.00 34.59 651 PRO A CA 1
ATOM 4963 C C . PRO A 1 651 ? 28.020 0.251 -11.751 1.00 34.59 651 PRO A C 1
ATOM 4965 O O . PRO A 1 651 ? 27.128 -0.135 -11.011 1.00 34.59 651 PRO A O 1
ATOM 4968 N N . LEU A 1 652 ? 27.801 1.039 -12.812 1.00 39.00 652 LEU A N 1
ATOM 4969 C CA . LEU A 1 652 ? 26.532 1.325 -13.506 1.00 39.00 652 LEU A CA 1
ATOM 4970 C C . LEU A 1 652 ? 25.248 1.345 -12.644 1.00 39.00 652 LEU A C 1
ATOM 4972 O O . LEU A 1 652 ? 24.179 0.934 -13.089 1.00 39.00 652 LEU A O 1
ATOM 4976 N N . GLY A 1 653 ? 25.327 1.943 -11.457 1.00 32.31 653 GLY A N 1
ATOM 4977 C CA . GLY A 1 653 ? 24.365 2.958 -11.055 1.00 32.31 653 GLY A CA 1
ATOM 4978 C C . GLY A 1 653 ? 24.807 4.258 -11.717 1.00 32.31 653 GLY A C 1
ATOM 4979 O O . GLY A 1 653 ? 25.918 4.729 -11.478 1.00 32.31 653 GLY A O 1
ATOM 4980 N N . PHE A 1 654 ? 24.000 4.799 -12.626 1.00 36.53 654 PHE A N 1
ATOM 4981 C CA . PHE A 1 654 ? 24.281 6.085 -13.256 1.00 36.53 654 PHE A CA 1
ATOM 4982 C C . PHE A 1 654 ? 24.286 7.181 -12.179 1.00 36.53 654 PHE A C 1
ATOM 4984 O O . PHE A 1 654 ? 23.231 7.654 -11.770 1.00 36.53 654 PHE A O 1
ATOM 4991 N N . ALA A 1 655 ? 25.469 7.588 -11.715 1.00 27.77 655 ALA A N 1
ATOM 4992 C CA . ALA A 1 655 ? 25.625 8.707 -10.796 1.00 27.77 655 ALA A CA 1
ATOM 4993 C C . ALA A 1 655 ? 25.227 10.015 -11.500 1.00 27.77 655 ALA A C 1
ATOM 4995 O O . ALA A 1 655 ? 25.984 10.572 -12.302 1.00 27.77 655 ALA A O 1
ATOM 4996 N N . LYS A 1 656 ? 24.031 10.525 -11.201 1.00 28.59 656 LYS A N 1
ATOM 4997 C CA . LYS A 1 656 ? 23.654 11.908 -11.498 1.00 28.59 656 LYS A CA 1
ATOM 4998 C C . LYS A 1 656 ? 23.842 12.710 -10.215 1.00 28.59 656 LYS A C 1
ATOM 5000 O O . LYS A 1 656 ? 22.941 12.790 -9.396 1.00 28.59 656 LYS A O 1
ATOM 5005 N N . GLY A 1 657 ? 25.033 13.285 -10.043 1.00 30.62 657 GLY A N 1
ATOM 5006 C CA . GLY A 1 657 ? 25.333 14.012 -8.808 1.00 30.62 657 GLY A CA 1
ATOM 5007 C C . GLY A 1 657 ? 26.672 14.742 -8.718 1.00 30.62 657 GLY A C 1
ATOM 5008 O O . GLY A 1 657 ? 27.083 15.071 -7.620 1.00 30.62 657 GLY A O 1
ATOM 5009 N N . SER A 1 658 ? 27.391 15.004 -9.813 1.00 25.73 658 SER A N 1
ATOM 5010 C CA . SER A 1 658 ? 28.386 16.096 -9.870 1.00 25.73 658 SER A CA 1
ATOM 5011 C C . SER A 1 658 ? 28.890 16.300 -11.304 1.00 25.73 658 SER A C 1
ATOM 5013 O O . SER A 1 658 ? 29.508 15.424 -11.889 1.00 25.73 658 SER A O 1
ATOM 5015 N N . ASN A 1 659 ? 28.572 17.454 -11.900 1.00 32.84 659 ASN A N 1
ATOM 5016 C CA . ASN A 1 659 ? 29.297 18.168 -12.971 1.00 32.84 659 ASN A CA 1
ATOM 5017 C C . ASN A 1 659 ? 30.084 17.390 -14.068 1.00 32.84 659 ASN A C 1
ATOM 5019 O O . ASN A 1 659 ? 31.069 17.913 -14.585 1.00 32.84 659 ASN A O 1
ATOM 5023 N N . GLY A 1 660 ? 29.655 16.199 -14.503 1.00 28.53 660 GLY A N 1
ATOM 5024 C CA . GLY A 1 660 ? 30.342 15.414 -15.548 1.00 28.53 660 GLY A CA 1
ATOM 5025 C C . GLY A 1 660 ? 29.819 15.596 -16.982 1.00 28.53 660 GLY A C 1
ATOM 5026 O O . GLY A 1 660 ? 30.542 15.363 -17.953 1.00 28.53 660 GLY A O 1
ATOM 5027 N N . THR A 1 661 ? 28.579 16.057 -17.159 1.00 30.05 661 THR A N 1
ATOM 5028 C CA . THR A 1 661 ? 27.944 16.205 -18.484 1.00 30.05 661 THR A CA 1
ATOM 5029 C C . THR A 1 661 ? 28.623 17.220 -19.431 1.00 30.05 661 THR A C 1
ATOM 5031 O O . THR A 1 661 ? 28.578 16.998 -20.648 1.00 30.05 661 THR A O 1
ATOM 5034 N N . PRO A 1 662 ? 29.335 18.275 -18.968 1.00 28.23 662 PRO A N 1
ATOM 5035 C CA . PRO A 1 662 ? 30.066 19.162 -19.876 1.00 28.23 662 PRO A CA 1
ATOM 5036 C C . PRO A 1 662 ? 31.208 18.472 -20.642 1.00 28.23 662 PRO A C 1
ATOM 5038 O O . PRO A 1 662 ? 31.539 18.908 -21.744 1.00 28.23 662 PRO A O 1
ATOM 5041 N N . ALA A 1 663 ? 31.788 17.381 -20.125 1.00 30.91 663 ALA A N 1
ATOM 5042 C CA . ALA A 1 663 ? 32.935 16.727 -20.762 1.00 30.91 663 ALA A CA 1
ATOM 5043 C C . ALA A 1 663 ? 32.544 15.893 -21.997 1.00 30.91 663 ALA A C 1
ATOM 5045 O O . ALA A 1 663 ? 33.281 15.860 -22.980 1.00 30.91 663 ALA A O 1
ATOM 5046 N N . ILE A 1 664 ? 31.366 15.262 -21.990 1.00 30.94 664 ILE A N 1
ATOM 5047 C CA . ILE A 1 664 ? 30.930 14.380 -23.088 1.00 30.94 664 ILE A CA 1
ATOM 5048 C C . ILE A 1 664 ? 30.219 15.183 -24.187 1.00 30.94 664 ILE A C 1
ATOM 5050 O O . ILE A 1 664 ? 30.487 14.978 -25.371 1.00 30.94 664 ILE A O 1
ATOM 5054 N N . ILE A 1 665 ? 29.406 16.181 -23.822 1.00 28.56 665 ILE A N 1
ATOM 5055 C CA . ILE A 1 665 ? 28.790 17.096 -24.799 1.00 28.56 665 ILE A CA 1
ATOM 5056 C C . ILE A 1 665 ? 29.841 18.071 -25.366 1.00 28.56 665 ILE A C 1
ATOM 5058 O O . ILE A 1 665 ? 29.853 18.325 -26.571 1.00 28.56 665 ILE A O 1
ATOM 5062 N N . GLY A 1 666 ? 30.800 18.536 -24.556 1.00 28.62 666 GLY A N 1
ATOM 5063 C CA . GLY A 1 666 ? 31.904 19.388 -25.013 1.00 28.62 666 GLY A CA 1
ATOM 5064 C C . GLY A 1 666 ? 32.834 18.721 -26.034 1.00 28.62 666 GLY A C 1
ATOM 5065 O O . GLY A 1 666 ? 33.362 19.401 -26.913 1.00 28.62 666 GLY A O 1
ATOM 5066 N N . MET A 1 667 ? 32.990 17.393 -25.986 1.00 32.97 667 MET A N 1
ATOM 5067 C CA . MET A 1 667 ? 33.846 16.660 -26.930 1.00 32.97 667 MET A CA 1
ATOM 5068 C C . MET A 1 667 ? 33.109 16.210 -28.199 1.00 32.97 667 MET A C 1
ATOM 5070 O O . MET A 1 667 ? 33.708 16.223 -29.274 1.00 32.97 667 MET A O 1
ATOM 5074 N N . ILE A 1 668 ? 31.802 15.921 -28.132 1.00 33.81 668 ILE A N 1
ATOM 5075 C CA . ILE A 1 668 ? 30.980 15.631 -29.327 1.00 33.81 668 ILE A CA 1
ATOM 5076 C C . ILE A 1 668 ? 30.790 16.899 -30.189 1.00 33.81 668 ILE A C 1
ATOM 5078 O O . ILE A 1 668 ? 30.779 16.820 -31.419 1.00 33.81 668 ILE A O 1
ATOM 5082 N N . TYR A 1 669 ? 30.777 18.089 -29.576 1.00 32.16 669 TYR A N 1
ATOM 5083 C CA . TYR A 1 669 ? 30.779 19.382 -30.278 1.00 32.16 669 TYR A CA 1
ATOM 5084 C C . TYR A 1 669 ? 32.180 19.958 -30.562 1.00 32.16 669 TYR A C 1
ATOM 5086 O O . TYR A 1 669 ? 32.296 21.073 -31.074 1.00 32.16 669 TYR A O 1
ATOM 5094 N N . GLY A 1 670 ? 33.256 19.190 -30.350 1.00 31.08 670 GLY A N 1
ATOM 5095 C CA . GLY A 1 670 ? 34.632 19.592 -30.681 1.00 31.08 670 GLY A CA 1
ATOM 5096 C C . GLY A 1 670 ? 34.864 19.907 -32.169 1.00 31.08 670 GLY A C 1
ATOM 5097 O O . GLY A 1 670 ? 35.784 20.648 -32.507 1.00 31.08 670 GLY A O 1
ATOM 5098 N N . LYS A 1 671 ? 33.978 19.455 -33.071 1.00 31.53 671 LYS A N 1
ATOM 5099 C CA . LYS A 1 671 ? 33.976 19.865 -34.491 1.00 31.53 671 LYS A CA 1
ATOM 5100 C C . LYS A 1 671 ? 33.370 21.257 -34.743 1.00 31.53 671 LYS A C 1
ATOM 5102 O O . LYS A 1 671 ? 33.565 21.817 -35.818 1.00 31.53 671 LYS A O 1
ATOM 5107 N N . GLN A 1 672 ? 32.682 21.859 -33.768 1.00 34.78 672 GLN A N 1
ATOM 5108 C CA . GLN A 1 672 ? 32.197 23.241 -33.866 1.00 34.78 672 GLN A CA 1
ATOM 5109 C C . GLN A 1 672 ? 33.240 24.281 -33.448 1.00 34.78 672 GLN A C 1
ATOM 5111 O O . GLN A 1 672 ? 33.091 25.431 -33.845 1.00 34.78 672 GLN A O 1
ATOM 5116 N N . ALA A 1 673 ? 34.321 23.925 -32.742 1.00 32.97 673 ALA A N 1
ATOM 5117 C CA . ALA A 1 673 ? 35.425 24.860 -32.477 1.00 32.97 673 ALA A CA 1
ATOM 5118 C C . ALA A 1 673 ? 36.098 25.325 -33.788 1.00 32.97 673 ALA A C 1
ATOM 5120 O O . ALA A 1 673 ? 36.424 26.501 -33.945 1.00 32.97 673 ALA A O 1
ATOM 5121 N N . SER A 1 674 ? 36.163 24.437 -34.785 1.00 34.38 674 SER A N 1
ATOM 5122 C CA . SER A 1 674 ? 36.627 24.724 -36.150 1.00 34.38 674 SER A CA 1
ATOM 5123 C C . SER A 1 674 ? 35.642 25.593 -36.952 1.00 34.38 674 SER A C 1
ATOM 5125 O O . SER A 1 674 ? 36.052 26.343 -37.836 1.00 34.38 674 SER A O 1
ATOM 5127 N N . ALA A 1 675 ? 34.342 25.525 -36.636 1.00 33.09 675 ALA A N 1
ATOM 5128 C CA . ALA A 1 675 ? 33.298 26.361 -37.237 1.00 33.09 675 ALA A CA 1
ATOM 5129 C C . ALA A 1 675 ? 33.157 27.726 -36.532 1.00 33.09 675 ALA A C 1
ATOM 5131 O O . ALA A 1 675 ? 32.849 28.727 -37.176 1.00 33.09 675 ALA A O 1
ATOM 5132 N N . ARG A 1 676 ? 33.458 27.801 -35.227 1.00 32.62 676 ARG A N 1
ATOM 5133 C CA . ARG A 1 676 ? 33.488 29.035 -34.420 1.00 32.62 676 ARG A CA 1
ATOM 5134 C C . ARG A 1 676 ? 34.617 29.965 -34.865 1.00 32.62 676 ARG A C 1
ATOM 5136 O O . ARG A 1 676 ? 34.380 31.161 -34.983 1.00 32.62 676 ARG A O 1
ATOM 5143 N N . ALA A 1 677 ? 35.770 29.404 -35.236 1.00 37.16 677 ALA A N 1
ATOM 5144 C CA . ALA A 1 677 ? 36.869 30.145 -35.861 1.00 37.16 677 ALA A CA 1
ATOM 5145 C C . ALA A 1 677 ? 36.521 30.700 -37.261 1.00 37.16 677 ALA A C 1
ATOM 5147 O O . ALA A 1 677 ? 37.159 31.641 -37.718 1.00 37.16 677 ALA A O 1
ATOM 5148 N N . ARG A 1 678 ? 35.490 30.160 -37.935 1.00 35.66 678 ARG A N 1
ATOM 5149 C CA . ARG A 1 678 ? 35.005 30.645 -39.244 1.00 35.66 678 ARG A CA 1
ATOM 5150 C C . ARG A 1 678 ? 33.810 31.601 -39.146 1.00 35.66 678 ARG A C 1
ATOM 5152 O O . ARG A 1 678 ? 33.594 32.384 -40.061 1.00 35.66 678 ARG A O 1
ATOM 5159 N N . LEU A 1 679 ? 33.062 31.574 -38.040 1.00 34.75 679 LEU A N 1
ATOM 5160 C CA . LEU A 1 679 ? 31.905 32.450 -37.794 1.00 34.75 679 LEU A CA 1
ATOM 5161 C C . LEU A 1 679 ? 32.239 33.705 -36.972 1.00 34.75 679 LEU A C 1
ATOM 5163 O O . LEU A 1 679 ? 31.468 34.657 -36.985 1.00 34.75 679 LEU A O 1
ATOM 5167 N N . GLN A 1 680 ? 33.392 33.754 -36.298 1.00 37.97 680 GLN A N 1
ATOM 5168 C CA . GLN A 1 680 ? 33.879 34.961 -35.610 1.00 37.97 680 GLN A CA 1
ATOM 5169 C C . GLN A 1 680 ? 34.473 36.026 -36.556 1.00 37.97 680 GLN A C 1
ATOM 5171 O O . GLN A 1 680 ? 34.978 37.039 -36.087 1.00 37.97 680 GLN A O 1
ATOM 5176 N N . ALA A 1 681 ? 34.371 35.837 -37.876 1.00 34.19 681 ALA A N 1
ATOM 5177 C CA . ALA A 1 681 ? 34.884 36.765 -38.884 1.00 34.19 681 ALA A CA 1
ATOM 5178 C C . ALA A 1 681 ? 33.827 37.730 -39.475 1.00 34.19 681 ALA A C 1
ATOM 5180 O O . ALA A 1 681 ? 34.114 38.382 -40.475 1.00 34.19 681 ALA A O 1
ATOM 5181 N N . GLY A 1 682 ? 32.617 37.863 -38.909 1.00 28.97 682 GLY A N 1
ATOM 5182 C CA . GLY A 1 682 ? 31.614 38.765 -39.498 1.00 28.97 682 GLY A CA 1
ATOM 5183 C C . GLY A 1 682 ? 30.443 39.177 -38.602 1.00 28.97 682 GLY A C 1
ATOM 5184 O O . GLY A 1 682 ? 29.553 38.380 -38.340 1.00 28.97 682 GLY A O 1
ATOM 5185 N N . ASN A 1 683 ? 30.459 40.460 -38.224 1.00 30.50 683 ASN A N 1
ATOM 5186 C CA . ASN A 1 683 ? 29.373 41.374 -37.836 1.00 30.50 683 ASN A CA 1
ATOM 5187 C C . ASN A 1 683 ? 28.307 40.963 -36.798 1.00 30.50 683 ASN A C 1
ATOM 5189 O O . ASN A 1 683 ? 27.393 40.178 -37.033 1.00 30.50 683 ASN A O 1
ATOM 5193 N N . HIS A 1 684 ? 28.348 41.689 -35.677 1.00 34.06 684 HIS A N 1
ATOM 5194 C CA . HIS A 1 684 ? 27.259 41.868 -34.724 1.00 34.06 684 HIS A CA 1
ATOM 5195 C C . HIS A 1 684 ? 26.114 42.704 -35.310 1.00 34.06 684 HIS A C 1
ATOM 5197 O O . HIS A 1 684 ? 26.359 43.830 -35.722 1.00 34.06 684 HIS A O 1
ATOM 5203 N N . HIS A 1 685 ? 24.864 42.241 -35.180 1.00 27.77 685 HIS A N 1
ATOM 5204 C CA . HIS A 1 685 ? 23.729 43.115 -34.859 1.00 27.77 685 HIS A CA 1
ATOM 5205 C C . HIS A 1 685 ? 22.598 42.377 -34.116 1.00 27.77 685 HIS A C 1
ATOM 5207 O O . HIS A 1 685 ? 22.520 41.153 -34.089 1.00 27.77 685 HIS A O 1
ATOM 5213 N N . ARG A 1 686 ? 21.817 43.197 -33.407 1.00 37.78 686 ARG A N 1
ATOM 5214 C CA . ARG A 1 686 ? 20.895 42.956 -32.283 1.00 37.78 686 ARG A CA 1
ATOM 5215 C C . ARG A 1 686 ? 19.799 41.906 -32.525 1.00 37.78 686 ARG A C 1
ATOM 5217 O O . ARG A 1 686 ? 19.202 41.897 -33.591 1.00 37.78 686 ARG A O 1
ATOM 5224 N N . ALA A 1 687 ? 19.429 41.168 -31.469 1.00 29.17 687 ALA A N 1
ATOM 5225 C CA . ALA A 1 687 ? 18.053 40.695 -31.247 1.00 29.17 687 ALA A CA 1
ATOM 5226 C C . ALA A 1 687 ? 17.831 40.277 -29.773 1.00 29.17 687 ALA A C 1
ATOM 5228 O O . ALA A 1 687 ? 18.474 39.343 -29.276 1.00 29.17 687 ALA A O 1
ATOM 5229 N N . SER A 1 688 ? 16.932 40.987 -29.087 1.00 32.59 688 SER A N 1
ATOM 5230 C CA . SER A 1 688 ? 16.250 40.594 -27.843 1.00 32.59 688 SER A CA 1
ATOM 5231 C C . SER A 1 688 ? 15.335 39.391 -28.118 1.00 32.59 688 SER A C 1
ATOM 5233 O O . SER A 1 688 ? 14.583 39.438 -29.089 1.00 32.59 688 SER A O 1
ATOM 5235 N N . GLY A 1 689 ? 15.427 38.319 -27.323 1.00 34.69 689 GLY A N 1
ATOM 5236 C CA . GLY A 1 689 ? 14.638 37.085 -27.493 1.00 34.69 689 GLY A CA 1
ATOM 5237 C C . GLY A 1 689 ? 13.565 36.949 -26.412 1.00 34.69 689 GLY A C 1
ATOM 5238 O O . GLY A 1 689 ? 13.835 37.287 -25.265 1.00 34.69 689 GLY A O 1
ATOM 5239 N N . ASP A 1 690 ? 12.374 36.507 -26.817 1.00 43.19 690 ASP A N 1
ATOM 5240 C CA . ASP A 1 690 ? 11.085 36.540 -26.103 1.00 43.19 690 ASP A CA 1
ATOM 5241 C C . ASP A 1 690 ? 10.816 35.197 -25.377 1.00 43.19 690 ASP A C 1
ATOM 5243 O O . ASP A 1 690 ? 11.234 34.136 -25.850 1.00 43.19 690 ASP A O 1
ATOM 5247 N N . ALA A 1 691 ? 10.063 35.207 -24.267 1.00 35.50 691 ALA A N 1
ATOM 5248 C CA . ALA A 1 691 ? 9.726 34.024 -23.445 1.00 35.50 691 ALA A CA 1
ATOM 5249 C C . ALA A 1 691 ? 9.022 32.893 -24.234 1.00 35.50 691 ALA A C 1
ATOM 5251 O O . ALA A 1 691 ? 8.995 31.730 -23.825 1.00 35.50 691 ALA A O 1
ATOM 5252 N N . LYS A 1 692 ? 8.488 33.227 -25.412 1.00 42.97 692 LYS A N 1
ATOM 5253 C CA . LYS A 1 692 ? 7.832 32.318 -26.359 1.00 42.97 692 LYS A CA 1
ATOM 5254 C C . LYS A 1 692 ? 8.769 31.252 -26.932 1.00 42.97 692 LYS A C 1
ATOM 5256 O O . LYS A 1 692 ? 8.309 30.161 -27.256 1.00 42.97 692 LYS A O 1
ATOM 5261 N N . ASP A 1 693 ? 10.074 31.511 -27.027 1.00 43.94 693 ASP A N 1
ATOM 5262 C CA . ASP A 1 693 ? 11.009 30.600 -27.708 1.00 43.94 693 ASP A CA 1
ATOM 5263 C C . ASP A 1 693 ? 11.299 29.306 -26.920 1.00 43.94 693 ASP A C 1
ATOM 5265 O O . ASP A 1 693 ? 11.483 28.241 -27.514 1.00 43.94 693 ASP A O 1
ATOM 5269 N N . VAL A 1 694 ? 11.249 29.348 -25.585 1.00 41.44 694 VAL A N 1
ATOM 5270 C CA . VAL A 1 694 ? 11.501 28.178 -24.716 1.00 41.44 694 VAL A CA 1
ATOM 5271 C C . VAL A 1 694 ? 10.296 27.243 -24.661 1.00 41.44 694 VAL A C 1
ATOM 5273 O O . VAL A 1 694 ? 10.438 26.024 -24.771 1.00 41.44 694 VAL A O 1
ATOM 5276 N N . LEU A 1 695 ? 9.091 27.801 -24.552 1.00 44.41 695 LEU A N 1
ATOM 5277 C CA . LEU A 1 695 ? 7.857 27.020 -24.627 1.00 44.41 695 LEU A CA 1
ATOM 5278 C C . LEU A 1 695 ? 7.633 26.468 -26.038 1.00 44.41 695 LEU A C 1
ATOM 5280 O O . LEU A 1 695 ? 7.221 25.315 -26.165 1.00 44.41 695 LEU A O 1
ATOM 5284 N N . ARG A 1 696 ? 8.023 27.201 -27.096 1.00 49.62 696 ARG A N 1
ATOM 5285 C CA . ARG A 1 696 ? 8.130 26.635 -28.451 1.00 49.62 696 ARG A CA 1
ATOM 5286 C C . ARG A 1 696 ? 9.076 25.443 -28.479 1.00 49.62 696 ARG A C 1
ATOM 5288 O O . ARG A 1 696 ? 8.704 24.435 -29.062 1.00 49.62 696 ARG A O 1
ATOM 5295 N N . PHE A 1 697 ? 10.245 25.503 -27.836 1.00 47.56 697 PHE A N 1
ATOM 5296 C CA . PHE A 1 697 ? 11.168 24.365 -27.772 1.00 47.56 697 PHE A CA 1
ATOM 5297 C C . PHE A 1 697 ? 10.561 23.156 -27.045 1.00 47.56 697 PHE A C 1
ATOM 5299 O O . PHE A 1 697 ? 10.570 22.060 -27.604 1.00 47.56 697 PHE A O 1
ATOM 5306 N N . ALA A 1 698 ? 9.979 23.334 -25.854 1.00 44.88 698 ALA A N 1
ATOM 5307 C CA . ALA A 1 698 ? 9.322 22.245 -25.124 1.00 44.88 698 ALA A CA 1
ATOM 5308 C C . ALA A 1 698 ? 8.170 21.632 -25.943 1.00 44.88 698 ALA A C 1
ATOM 5310 O O . ALA A 1 698 ? 8.091 20.414 -26.097 1.00 44.88 698 ALA A O 1
ATOM 5311 N N . VAL A 1 699 ? 7.334 22.466 -26.569 1.00 48.31 699 VAL A N 1
ATOM 5312 C CA . VAL A 1 699 ? 6.244 22.044 -27.466 1.00 48.31 699 VAL A CA 1
ATOM 5313 C C . VAL A 1 699 ? 6.768 21.362 -28.730 1.00 48.31 699 VAL A C 1
ATOM 5315 O O . VAL A 1 699 ? 6.195 20.365 -29.164 1.00 48.31 699 VAL A O 1
ATOM 5318 N N . GLN A 1 700 ? 7.884 21.823 -29.294 1.00 49.91 700 GLN A N 1
ATOM 5319 C CA . GLN A 1 700 ? 8.555 21.199 -30.435 1.00 49.91 700 GLN A CA 1
ATOM 5320 C C . GLN A 1 700 ? 9.119 19.822 -30.057 1.00 49.91 700 GLN A C 1
ATOM 5322 O O . GLN A 1 700 ? 8.996 18.886 -30.848 1.00 49.91 700 GLN A O 1
ATOM 5327 N N . GLN A 1 701 ? 9.687 19.661 -28.856 1.00 46.41 701 GLN A N 1
ATOM 5328 C CA . GLN A 1 701 ? 10.122 18.356 -28.342 1.00 46.41 701 GLN A CA 1
ATOM 5329 C C . GLN A 1 701 ? 8.922 17.429 -28.124 1.00 46.41 701 GLN A C 1
ATOM 5331 O O . GLN A 1 701 ? 8.940 16.300 -28.610 1.00 46.41 701 GLN A O 1
ATOM 5336 N N . MET A 1 702 ? 7.835 17.927 -27.523 1.00 45.88 702 MET A N 1
ATOM 5337 C CA . MET A 1 702 ? 6.584 17.174 -27.355 1.00 45.88 702 MET A CA 1
ATOM 5338 C C . MET A 1 702 ? 5.984 16.743 -28.703 1.00 45.88 702 MET A C 1
ATOM 5340 O O . MET A 1 702 ? 5.576 15.593 -28.857 1.00 45.88 702 MET A O 1
ATOM 5344 N N . ARG A 1 703 ? 5.992 17.618 -29.718 1.00 52.31 703 ARG A N 1
ATOM 5345 C CA . ARG A 1 703 ? 5.562 17.294 -31.091 1.00 52.31 703 ARG A CA 1
ATOM 5346 C C . ARG A 1 703 ? 6.493 16.305 -31.774 1.00 52.31 703 ARG A C 1
ATOM 5348 O O . ARG A 1 703 ? 6.020 15.404 -32.451 1.00 52.31 703 ARG A O 1
ATOM 5355 N N . THR A 1 704 ? 7.803 16.439 -31.587 1.00 47.91 704 THR A N 1
ATOM 5356 C CA . THR A 1 704 ? 8.792 15.512 -32.154 1.00 47.91 704 THR A CA 1
ATOM 5357 C C . THR A 1 704 ? 8.645 14.123 -31.537 1.00 47.91 704 THR A C 1
ATOM 5359 O O . THR A 1 704 ? 8.698 13.125 -32.254 1.00 47.91 704 THR A O 1
ATOM 5362 N N . MET A 1 705 ? 8.392 14.041 -30.228 1.00 43.00 705 MET A N 1
ATOM 5363 C CA . MET A 1 705 ? 8.063 12.788 -29.547 1.00 43.00 705 MET A CA 1
ATOM 5364 C C . MET A 1 705 ? 6.726 12.227 -30.046 1.00 43.00 705 MET A C 1
ATOM 5366 O O . MET A 1 705 ? 6.674 11.060 -30.423 1.00 43.00 705 MET A O 1
ATOM 5370 N N . HIS A 1 706 ? 5.678 13.051 -30.162 1.00 43.75 706 HIS A N 1
ATOM 5371 C CA . HIS A 1 706 ? 4.379 12.631 -30.697 1.00 43.75 706 HIS A CA 1
ATOM 5372 C C . HIS A 1 706 ? 4.469 12.119 -32.141 1.00 43.75 706 HIS A C 1
ATOM 5374 O O . HIS A 1 706 ? 3.940 11.050 -32.434 1.00 43.75 706 HIS A O 1
ATOM 5380 N N . ALA A 1 707 ? 5.183 12.824 -33.025 1.00 47.59 707 ALA A N 1
ATOM 5381 C CA . ALA A 1 707 ? 5.411 12.440 -34.419 1.00 47.59 707 ALA A CA 1
ATOM 5382 C C . ALA A 1 707 ? 6.205 11.130 -34.531 1.00 47.59 707 ALA A C 1
ATOM 5384 O O . ALA A 1 707 ? 5.911 10.291 -35.379 1.00 47.59 707 ALA A O 1
ATOM 5385 N N . ARG A 1 708 ? 7.187 10.908 -33.646 1.00 43.41 708 ARG A N 1
ATOM 5386 C CA . ARG A 1 708 ? 7.899 9.622 -33.557 1.00 43.41 708 ARG A CA 1
ATOM 5387 C C . ARG A 1 708 ? 6.964 8.501 -33.101 1.00 43.41 708 ARG A C 1
ATOM 5389 O O . ARG A 1 708 ? 6.998 7.422 -33.676 1.00 43.41 708 ARG A O 1
ATOM 5396 N N . ILE A 1 709 ? 6.089 8.755 -32.130 1.00 41.25 709 ILE A N 1
ATOM 5397 C CA . ILE A 1 709 ? 5.140 7.755 -31.618 1.00 41.25 709 ILE A CA 1
ATOM 5398 C C . ILE A 1 709 ? 4.054 7.408 -32.655 1.00 41.25 709 ILE A C 1
ATOM 5400 O O . ILE A 1 709 ? 3.750 6.229 -32.849 1.00 41.25 709 ILE A O 1
ATOM 5404 N N . THR A 1 710 ? 3.509 8.401 -33.366 1.00 43.34 710 THR A N 1
ATOM 5405 C CA . THR A 1 710 ? 2.493 8.200 -34.421 1.00 43.34 710 THR A CA 1
ATOM 5406 C C . THR A 1 710 ? 3.067 7.521 -35.664 1.00 43.34 710 THR A C 1
ATOM 5408 O O . THR A 1 710 ? 2.433 6.610 -36.195 1.00 43.34 710 THR A O 1
ATOM 5411 N N . ASN A 1 711 ? 4.300 7.845 -36.069 1.00 41.06 711 ASN A N 1
ATOM 5412 C CA . ASN A 1 711 ? 4.987 7.150 -37.168 1.00 41.06 711 ASN A CA 1
ATOM 5413 C C . ASN A 1 711 ? 5.373 5.694 -36.837 1.00 41.06 711 ASN A C 1
ATOM 5415 O O . ASN A 1 711 ? 5.720 4.931 -37.737 1.00 41.06 711 ASN A O 1
ATOM 5419 N N . HIS A 1 712 ? 5.291 5.279 -35.568 1.00 40.72 712 HIS A N 1
ATOM 5420 C CA . HIS A 1 712 ? 5.535 3.900 -35.132 1.00 40.72 712 HIS A CA 1
ATOM 5421 C C . HIS A 1 712 ? 4.255 3.064 -34.934 1.00 40.72 712 HIS A C 1
ATOM 5423 O O . HIS A 1 712 ? 4.338 1.942 -34.435 1.00 40.72 712 HIS A O 1
ATOM 5429 N N . GLY A 1 713 ? 3.081 3.556 -35.357 1.00 31.69 713 GLY A N 1
ATOM 5430 C CA . GLY A 1 713 ? 1.849 2.756 -35.441 1.00 31.69 713 GLY A CA 1
ATOM 5431 C C . GLY A 1 713 ? 1.265 2.300 -34.097 1.00 31.69 713 GLY A C 1
ATOM 5432 O O . GLY A 1 713 ? 0.441 1.387 -34.058 1.00 31.69 713 GLY A O 1
ATOM 5433 N N . ASN A 1 714 ? 1.673 2.908 -32.980 1.00 39.09 714 ASN A N 1
ATOM 5434 C CA . ASN A 1 714 ? 1.126 2.577 -31.667 1.00 39.09 714 ASN A CA 1
ATOM 5435 C C . ASN A 1 714 ? -0.219 3.291 -31.450 1.00 39.09 714 ASN A C 1
ATOM 5437 O O . ASN A 1 714 ? -0.266 4.486 -31.171 1.00 39.09 714 ASN A O 1
ATOM 5441 N N . HIS A 1 715 ? -1.316 2.530 -31.502 1.00 37.31 715 HIS A N 1
ATOM 5442 C CA . HIS A 1 715 ? -2.703 2.969 -31.257 1.00 37.31 715 HIS A CA 1
ATOM 5443 C C . HIS A 1 715 ? -2.999 3.487 -29.829 1.00 37.31 715 HIS A C 1
ATOM 5445 O O . HIS A 1 715 ? -4.154 3.709 -29.486 1.00 37.31 715 HIS A O 1
ATOM 5451 N N . PHE A 1 716 ? -1.988 3.681 -28.980 1.00 32.62 716 PHE A N 1
ATOM 5452 C CA . PHE A 1 716 ? -2.162 3.984 -27.555 1.00 32.62 716 PHE A CA 1
ATOM 5453 C C . PHE A 1 716 ? -2.368 5.474 -27.221 1.00 32.62 716 PHE A C 1
ATOM 5455 O O . PHE A 1 716 ? -2.634 5.781 -26.070 1.00 32.62 716 PHE A O 1
ATOM 5462 N N . VAL A 1 717 ? -2.242 6.405 -28.178 1.00 40.34 717 VAL A N 1
ATOM 5463 C CA . VAL A 1 717 ? -2.086 7.845 -27.853 1.00 40.34 717 VAL A CA 1
ATOM 5464 C C . VAL A 1 717 ? -3.265 8.734 -28.266 1.00 40.34 717 VAL A C 1
ATOM 5466 O O . VAL A 1 717 ? -3.344 9.876 -27.829 1.00 40.34 717 VAL A O 1
ATOM 5469 N N . GLN A 1 718 ? -4.229 8.252 -29.056 1.00 35.56 718 GLN A N 1
ATOM 5470 C CA . GLN A 1 718 ? -5.333 9.126 -29.483 1.00 35.56 718 GLN A CA 1
ATOM 5471 C C . GLN A 1 718 ? -6.429 9.354 -28.423 1.00 35.56 718 GLN A C 1
ATOM 5473 O O . GLN A 1 718 ? -7.247 10.244 -28.630 1.00 35.56 718 GLN A O 1
ATOM 5478 N N . GLN A 1 719 ? -6.453 8.618 -27.301 1.00 35.88 719 GLN A N 1
ATOM 5479 C CA . GLN A 1 719 ? -7.519 8.747 -26.287 1.00 35.88 719 GLN A CA 1
ATOM 5480 C C . GLN A 1 719 ? -7.099 9.357 -24.929 1.00 35.88 719 GLN A C 1
ATOM 5482 O O . GLN A 1 719 ? -7.975 9.887 -24.251 1.00 35.88 719 GLN A O 1
ATOM 5487 N N . ASP A 1 720 ? -5.807 9.412 -24.571 1.00 46.12 720 ASP A N 1
ATOM 5488 C CA . ASP A 1 720 ? -5.349 9.841 -23.228 1.00 46.12 720 ASP A CA 1
ATOM 5489 C C . ASP A 1 720 ? -4.354 11.020 -23.262 1.00 46.12 720 ASP A C 1
ATOM 5491 O O . ASP A 1 720 ? -3.173 10.890 -22.957 1.00 46.12 720 ASP A O 1
ATOM 5495 N N . LEU A 1 721 ? -4.831 12.219 -23.618 1.00 41.69 721 LEU A N 1
ATOM 5496 C CA . LEU A 1 721 ? -4.049 13.472 -23.548 1.00 41.69 721 LEU A CA 1
ATOM 5497 C C . LEU A 1 721 ? -4.170 14.203 -22.196 1.00 41.69 721 LEU A C 1
ATOM 5499 O O . LEU A 1 721 ? -3.872 15.393 -22.104 1.00 41.69 721 LEU A O 1
ATOM 5503 N N . ARG A 1 722 ? -4.649 13.539 -21.137 1.00 40.69 722 ARG A N 1
ATOM 5504 C CA . ARG A 1 722 ? -5.003 14.221 -19.878 1.00 40.69 722 ARG A CA 1
ATOM 5505 C C . ARG A 1 722 ? -3.804 14.534 -18.979 1.00 40.69 722 ARG A C 1
ATOM 5507 O O . ARG A 1 722 ? -3.900 15.465 -18.183 1.00 40.69 722 ARG A O 1
ATOM 5514 N N . GLN A 1 723 ? -2.681 13.829 -19.127 1.00 39.50 723 GLN A N 1
ATOM 5515 C CA . GLN A 1 723 ? -1.485 13.980 -18.290 1.00 39.50 723 GLN A CA 1
ATOM 5516 C C . GLN A 1 723 ? -0.215 13.782 -19.136 1.00 39.50 723 GLN A C 1
ATOM 5518 O O . GLN A 1 723 ? -0.168 12.881 -19.973 1.00 39.50 723 GLN A O 1
ATOM 5523 N N . PHE A 1 724 ? 0.802 14.634 -18.969 1.00 40.03 724 PHE A N 1
ATOM 5524 C CA . PHE A 1 724 ? 2.051 14.564 -19.736 1.00 40.03 724 PHE A CA 1
ATOM 5525 C C . PHE A 1 724 ? 3.269 14.921 -18.877 1.00 40.03 724 PHE A C 1
ATOM 5527 O O . PHE A 1 724 ? 3.322 15.999 -18.295 1.00 40.03 724 PHE A O 1
ATOM 5534 N N . SER A 1 725 ? 4.289 14.063 -18.862 1.00 36.94 725 SER A N 1
ATOM 5535 C CA . SER A 1 725 ? 5.528 14.282 -18.101 1.00 36.94 725 SER A CA 1
ATOM 5536 C C . SER A 1 725 ? 6.668 14.725 -19.028 1.00 36.94 725 SER A C 1
ATOM 5538 O O . SER A 1 725 ? 6.998 14.017 -19.981 1.00 36.94 725 SER A O 1
ATOM 5540 N N . VAL A 1 726 ? 7.299 15.874 -18.759 1.00 36.56 726 VAL A N 1
ATOM 5541 C CA . VAL A 1 726 ? 8.455 16.387 -19.522 1.00 36.56 726 VAL A CA 1
ATOM 5542 C C . VAL A 1 726 ? 9.750 16.165 -18.724 1.00 36.56 726 VAL A C 1
ATOM 5544 O O . VAL A 1 726 ? 9.878 16.707 -17.623 1.00 36.56 726 VAL A O 1
ATOM 5547 N N . PRO A 1 727 ? 10.744 15.426 -19.253 1.00 31.86 727 PRO A N 1
ATOM 5548 C CA . PRO A 1 727 ? 12.063 15.325 -18.632 1.00 31.86 727 PRO A CA 1
ATOM 5549 C C . PRO A 1 727 ? 12.801 16.667 -18.696 1.00 31.86 727 PRO A C 1
ATOM 5551 O O . PRO A 1 727 ? 12.860 17.289 -19.760 1.00 31.86 727 PRO A O 1
ATOM 5554 N N . THR A 1 728 ? 13.435 17.094 -17.602 1.00 32.44 728 THR A N 1
ATOM 5555 C CA . THR A 1 728 ? 14.411 18.191 -17.674 1.00 32.44 728 THR A CA 1
ATOM 5556 C C . THR A 1 728 ? 15.795 17.667 -18.040 1.00 32.44 728 THR A C 1
ATOM 5558 O O . THR A 1 728 ? 16.242 16.627 -17.558 1.00 32.44 728 THR A O 1
ATOM 5561 N N . SER A 1 729 ? 16.523 18.406 -18.880 1.00 28.09 729 SER A N 1
ATOM 5562 C CA . SER A 1 729 ? 17.865 18.009 -19.319 1.00 28.09 729 SER A CA 1
ATOM 5563 C C . SER A 1 729 ? 18.904 17.998 -18.187 1.00 28.09 729 SER A C 1
ATOM 5565 O O . SER A 1 729 ? 19.946 17.369 -18.346 1.00 28.09 729 SER A O 1
ATOM 5567 N N . ASN A 1 730 ? 18.623 18.628 -17.034 1.00 27.58 730 ASN A N 1
ATOM 5568 C CA . ASN A 1 730 ? 19.607 18.860 -15.967 1.00 27.58 730 ASN A CA 1
ATOM 5569 C C . ASN A 1 730 ? 19.186 18.409 -14.546 1.00 27.58 730 ASN A C 1
ATOM 5571 O O . ASN A 1 730 ? 19.954 18.634 -13.619 1.00 27.58 730 ASN A O 1
ATOM 5575 N N . GLY A 1 731 ? 18.050 17.725 -14.345 1.00 29.92 731 GLY A N 1
ATOM 5576 C CA . GLY A 1 731 ? 17.629 17.218 -13.019 1.00 29.92 731 GLY A CA 1
ATOM 5577 C C . GLY A 1 731 ? 16.998 15.815 -13.068 1.00 29.92 731 GLY A C 1
ATOM 5578 O O . GLY A 1 731 ? 16.715 15.332 -14.166 1.00 29.92 731 GLY A O 1
ATOM 5579 N N . PRO A 1 732 ? 16.847 15.101 -11.936 1.00 28.17 732 PRO A N 1
ATOM 5580 C CA . PRO A 1 732 ? 16.128 13.820 -11.867 1.00 28.17 732 PRO A CA 1
ATOM 5581 C C . PRO A 1 732 ? 14.595 13.981 -11.857 1.00 28.17 732 PRO A C 1
ATOM 5583 O O . PRO A 1 732 ? 13.875 12.993 -11.927 1.00 28.17 732 PRO A O 1
ATOM 5586 N N . HIS A 1 733 ? 14.084 15.214 -11.814 1.00 32.47 733 HIS A N 1
ATOM 5587 C CA . HIS A 1 733 ? 12.652 15.492 -11.733 1.00 32.47 733 HIS A CA 1
ATOM 5588 C C . HIS A 1 733 ? 12.053 15.815 -13.112 1.00 32.47 733 HIS A C 1
ATOM 5590 O O . HIS A 1 733 ? 12.620 16.595 -13.892 1.00 32.47 733 HIS A O 1
ATOM 5596 N N . ALA A 1 734 ? 10.901 15.207 -13.402 1.00 37.88 734 ALA A N 1
ATOM 5597 C CA . ALA A 1 734 ? 10.058 15.521 -14.551 1.00 37.88 734 ALA A CA 1
ATOM 5598 C C . ALA A 1 734 ? 8.915 16.453 -14.118 1.00 37.88 734 ALA A C 1
ATOM 5600 O O . ALA A 1 734 ? 8.364 16.287 -13.032 1.00 37.88 734 ALA A O 1
ATOM 5601 N N . PHE A 1 735 ? 8.546 17.409 -14.971 1.00 40.69 735 PHE A N 1
ATOM 5602 C CA . PHE A 1 735 ? 7.363 18.245 -14.754 1.00 40.69 735 PHE A CA 1
ATOM 5603 C C . PHE A 1 735 ? 6.141 17.558 -15.364 1.00 40.69 735 PHE A C 1
ATOM 5605 O O . PHE A 1 735 ? 6.154 17.233 -16.554 1.00 40.69 735 PHE A O 1
ATOM 5612 N N . LEU A 1 736 ? 5.097 17.338 -14.564 1.00 41.41 736 LEU A N 1
ATOM 5613 C CA . LEU A 1 736 ? 3.794 16.875 -15.034 1.00 41.41 736 LEU A CA 1
ATOM 5614 C C . LEU A 1 736 ? 2.970 18.092 -15.459 1.00 41.41 736 LEU A C 1
ATOM 5616 O O . LEU A 1 736 ? 2.429 18.822 -14.635 1.00 41.41 736 LEU A O 1
ATOM 5620 N N . LEU A 1 737 ? 2.873 18.309 -16.767 1.00 44.56 737 LEU A N 1
ATOM 5621 C CA . LEU A 1 737 ? 1.841 19.169 -17.330 1.00 44.56 737 LEU A CA 1
ATOM 5622 C C . LEU A 1 737 ? 0.548 18.343 -17.361 1.00 44.56 737 LEU A C 1
ATOM 5624 O O . LEU A 1 737 ? 0.579 17.174 -17.747 1.00 44.56 737 LEU A O 1
ATOM 5628 N N . LYS A 1 738 ? -0.592 18.918 -16.963 1.00 46.19 738 LYS A N 1
ATOM 5629 C CA . LYS A 1 738 ? -1.932 18.312 -17.122 1.00 46.19 738 LYS A CA 1
ATOM 5630 C C . LYS A 1 738 ? -2.681 19.032 -18.253 1.00 46.19 738 LYS A C 1
ATOM 5632 O O . LYS A 1 738 ? -3.462 19.942 -17.983 1.00 46.19 738 LYS A O 1
ATOM 5637 N N . PRO A 1 739 ? -2.458 18.658 -19.532 1.00 45.62 739 PRO A N 1
ATOM 5638 C CA . PRO A 1 739 ? -3.009 19.356 -20.697 1.00 45.62 739 PRO A CA 1
ATOM 5639 C C . PRO A 1 739 ? -4.535 19.315 -20.742 1.00 45.62 739 PRO A C 1
ATOM 5641 O O . PRO A 1 739 ? -5.166 20.226 -21.266 1.00 45.62 739 PRO A O 1
ATOM 5644 N N . GLY A 1 740 ? -5.126 18.233 -20.217 1.00 44.94 740 GLY A N 1
ATOM 5645 C CA . GLY A 1 740 ? -6.549 17.924 -20.354 1.00 44.94 740 GLY A CA 1
ATOM 5646 C C . GLY A 1 740 ? -7.495 18.854 -19.599 1.00 44.94 740 GLY A C 1
ATOM 5647 O O . GLY A 1 740 ? -8.704 18.709 -19.749 1.00 44.94 740 GLY A O 1
ATOM 5648 N N . ILE A 1 741 ? -6.965 19.784 -18.802 1.00 46.75 741 ILE A N 1
ATOM 5649 C CA . ILE A 1 741 ? -7.759 20.775 -18.070 1.00 46.75 741 ILE A CA 1
ATOM 5650 C C . ILE A 1 741 ? -8.044 22.007 -18.954 1.00 46.75 741 ILE A C 1
ATOM 5652 O O . ILE A 1 741 ? -9.070 22.655 -18.769 1.00 46.75 741 ILE A O 1
ATOM 5656 N N . ASP A 1 742 ? -7.213 22.287 -19.972 1.00 53.03 742 ASP A N 1
ATOM 5657 C CA . ASP A 1 742 ? -7.412 23.410 -20.901 1.00 53.03 742 ASP A CA 1
ATOM 5658 C C . ASP A 1 742 ? -7.532 22.933 -22.368 1.00 53.03 742 ASP A C 1
ATOM 5660 O O . ASP A 1 742 ? -6.525 22.652 -23.031 1.00 53.03 742 ASP A O 1
ATOM 5664 N N . PRO A 1 743 ? -8.757 22.884 -22.930 1.00 56.72 743 PRO A N 1
ATOM 5665 C CA . PRO A 1 743 ? -8.995 22.543 -24.334 1.00 56.72 743 PRO A CA 1
ATOM 5666 C C . PRO A 1 743 ? -8.203 23.409 -25.326 1.00 56.72 743 PRO A C 1
ATOM 5668 O O . PRO A 1 743 ? -7.818 22.928 -26.397 1.00 56.72 743 PRO A O 1
ATOM 5671 N N . ASN A 1 744 ? -7.907 24.663 -24.966 1.00 56.91 744 ASN A N 1
ATOM 5672 C CA . ASN A 1 744 ? -7.154 25.578 -25.818 1.00 56.91 744 ASN A CA 1
ATOM 5673 C C . ASN A 1 744 ? -5.674 25.192 -25.887 1.00 56.91 744 ASN A C 1
ATOM 5675 O O . ASN A 1 744 ? -5.058 25.367 -26.938 1.00 56.91 744 ASN A O 1
ATOM 5679 N N . PHE A 1 745 ? -5.114 24.610 -24.820 1.00 56.22 745 PHE A N 1
ATOM 5680 C CA . PHE A 1 745 ? -3.751 24.079 -24.846 1.00 56.22 745 PHE A CA 1
ATOM 5681 C C . PHE A 1 745 ? -3.651 22.887 -25.797 1.00 56.22 745 PHE A C 1
ATOM 5683 O O . PHE A 1 745 ? -2.736 22.832 -26.615 1.00 56.22 745 PHE A O 1
ATOM 5690 N N . VAL A 1 746 ? -4.612 21.956 -25.748 1.00 55.91 746 VAL A N 1
ATOM 5691 C CA . VAL A 1 746 ? -4.637 20.783 -26.642 1.00 55.91 746 VAL A CA 1
ATOM 5692 C C . VAL A 1 746 ? -4.761 21.219 -28.107 1.00 55.91 746 VAL A C 1
ATOM 5694 O O . VAL A 1 746 ? -4.016 20.738 -28.965 1.00 55.91 746 VAL A O 1
ATOM 5697 N N . GLN A 1 747 ? -5.633 22.189 -28.393 1.00 58.62 747 GLN A N 1
ATOM 5698 C CA . GLN A 1 747 ? -5.801 22.751 -29.735 1.00 58.62 747 GLN A CA 1
ATOM 5699 C C . GLN A 1 747 ? -4.557 23.535 -30.202 1.00 58.62 747 GLN A C 1
ATOM 5701 O O . GLN A 1 747 ? -4.162 23.455 -31.369 1.00 58.62 747 GLN A O 1
ATOM 5706 N N . ALA A 1 748 ? -3.893 24.260 -29.297 1.00 57.88 748 ALA A N 1
ATOM 5707 C CA . ALA A 1 748 ? -2.654 24.983 -29.575 1.00 57.88 748 ALA A CA 1
ATOM 5708 C C . ALA A 1 748 ? -1.445 24.064 -29.765 1.00 57.88 748 ALA A C 1
ATOM 5710 O O . ALA A 1 748 ? -0.597 24.298 -30.629 1.00 57.88 748 ALA A O 1
ATOM 5711 N N . TRP A 1 749 ? -1.379 22.970 -29.015 1.00 55.25 749 TRP A N 1
ATOM 5712 C CA . TRP A 1 749 ? -0.379 21.931 -29.194 1.00 55.25 749 TRP A CA 1
ATOM 5713 C C . TRP A 1 749 ? -0.504 21.269 -30.571 1.00 55.25 749 TRP A C 1
ATOM 5715 O O . TRP A 1 749 ? 0.515 21.018 -31.213 1.00 55.25 749 TRP A O 1
ATOM 5725 N N . GLN A 1 750 ? -1.720 21.101 -31.093 1.00 60.59 750 GLN A N 1
ATOM 5726 C CA . GLN A 1 750 ? -1.958 20.539 -32.428 1.00 60.59 750 GLN A CA 1
ATOM 5727 C C . GLN A 1 750 ? -1.674 21.523 -33.587 1.00 60.59 750 GLN A C 1
ATOM 5729 O O . GLN A 1 750 ? -1.297 21.080 -34.670 1.00 60.59 750 GLN A O 1
ATOM 5734 N N . GLY A 1 751 ? -1.783 22.847 -33.384 1.00 53.97 751 GLY A N 1
ATOM 5735 C CA . GLY A 1 751 ? -1.584 23.867 -34.432 1.00 53.97 751 GLY A CA 1
ATOM 5736 C C . GLY A 1 751 ? -0.364 24.775 -34.206 1.00 53.97 751 GLY A C 1
ATOM 5737 O O . GLY A 1 751 ? -0.275 25.474 -33.204 1.00 53.97 751 GLY A O 1
ATOM 5738 N N . HIS A 1 752 ? 0.590 24.831 -35.143 1.00 45.59 752 HIS A N 1
ATOM 5739 C CA . HIS A 1 752 ? 1.843 25.601 -35.003 1.00 45.59 752 HIS A CA 1
ATOM 5740 C C . HIS A 1 752 ? 1.688 27.099 -34.653 1.00 45.59 752 HIS A C 1
ATOM 5742 O O . HIS A 1 752 ? 2.590 27.641 -34.021 1.00 45.59 752 HIS A O 1
ATOM 5748 N N . ALA A 1 753 ? 0.573 27.746 -35.011 1.00 52.72 753 ALA A N 1
ATOM 5749 C CA . ALA A 1 753 ? 0.341 29.180 -34.793 1.00 52.72 753 ALA A CA 1
ATOM 5750 C C . ALA A 1 753 ? -0.390 29.530 -33.478 1.00 52.72 753 ALA A C 1
ATOM 5752 O O . ALA A 1 753 ? -0.361 30.681 -33.057 1.00 52.72 753 ALA A O 1
ATOM 5753 N N . ASN A 1 754 ? -1.027 28.561 -32.810 1.00 61.94 754 ASN A N 1
ATOM 5754 C CA . ASN A 1 754 ? -1.919 28.843 -31.677 1.00 61.94 754 ASN A CA 1
ATOM 5755 C C . ASN A 1 754 ? -1.219 28.870 -30.313 1.00 61.94 754 ASN A C 1
ATOM 5757 O O . ASN A 1 754 ? -1.832 29.311 -29.351 1.00 61.94 754 ASN A O 1
ATOM 5761 N N . ILE A 1 755 ? 0.033 28.414 -30.191 1.00 49.25 755 ILE A N 1
ATOM 5762 C CA . ILE A 1 755 ? 0.712 28.350 -28.884 1.00 49.25 755 ILE A CA 1
ATOM 5763 C C . ILE A 1 755 ? 1.077 29.739 -28.353 1.00 49.25 755 ILE A C 1
ATOM 5765 O O . ILE A 1 755 ? 0.924 29.994 -27.165 1.00 49.25 755 ILE A O 1
ATOM 5769 N N . ASP A 1 756 ? 1.493 30.659 -29.228 1.00 49.28 756 ASP A N 1
ATOM 5770 C CA . ASP A 1 756 ? 1.818 32.038 -28.846 1.00 49.28 756 ASP A CA 1
ATOM 5771 C C . ASP A 1 756 ? 0.555 32.807 -28.434 1.00 49.28 756 ASP A C 1
ATOM 5773 O O . ASP A 1 756 ? 0.574 33.570 -27.469 1.00 49.28 756 ASP A O 1
ATOM 5777 N N . THR A 1 757 ? -0.553 32.557 -29.134 1.00 56.38 757 THR A N 1
ATOM 5778 C CA . THR A 1 757 ? -1.884 33.076 -28.803 1.00 56.38 757 THR A CA 1
ATOM 5779 C C . THR A 1 757 ? -2.420 32.457 -27.517 1.00 56.38 757 THR A C 1
ATOM 5781 O O . THR A 1 757 ? -2.930 33.181 -26.676 1.00 56.38 757 THR A O 1
ATOM 5784 N N . TRP A 1 758 ? -2.263 31.147 -27.319 1.00 62.34 758 TRP A N 1
ATOM 5785 C CA . TRP A 1 758 ? -2.659 30.454 -26.095 1.00 62.34 758 TRP A CA 1
ATOM 5786 C C . TRP A 1 758 ? -1.861 30.951 -24.891 1.00 62.34 758 TRP A C 1
ATOM 5788 O O . TRP A 1 758 ? -2.464 31.403 -23.935 1.00 62.34 758 TRP A O 1
ATOM 5798 N N . MET A 1 759 ? -0.526 30.996 -24.947 1.00 52.38 759 MET A N 1
ATOM 5799 C CA . MET A 1 759 ? 0.292 31.542 -23.853 1.00 52.38 759 MET A CA 1
ATOM 5800 C C . MET A 1 759 ? -0.041 33.007 -23.570 1.00 52.38 759 MET A C 1
ATOM 5802 O O . MET A 1 759 ? -0.141 33.397 -22.410 1.00 52.38 759 MET A O 1
ATOM 5806 N N . GLY A 1 760 ? -0.246 33.808 -24.622 1.00 55.38 760 GLY A N 1
ATOM 5807 C CA . GLY A 1 760 ? -0.734 35.177 -24.492 1.00 55.38 760 GLY A CA 1
ATOM 5808 C C . GLY A 1 760 ? -2.087 35.237 -23.784 1.00 55.38 760 GLY A C 1
ATOM 5809 O O . GLY A 1 760 ? -2.249 36.023 -22.867 1.00 55.38 760 GLY A O 1
ATOM 5810 N N . ASN A 1 761 ? -3.027 34.366 -24.130 1.00 57.84 761 ASN A N 1
ATOM 5811 C CA . ASN A 1 761 ? -4.369 34.352 -23.549 1.00 57.84 761 ASN A CA 1
ATOM 5812 C C . ASN A 1 761 ? -4.441 33.679 -22.166 1.00 57.84 761 ASN A C 1
ATOM 5814 O O . ASN A 1 761 ? -5.354 33.978 -21.405 1.00 57.84 761 ASN A O 1
ATOM 5818 N N . THR A 1 762 ? -3.510 32.785 -21.831 1.00 52.00 762 THR A N 1
ATOM 5819 C CA . THR A 1 762 ? -3.502 31.999 -20.585 1.00 52.00 762 THR A CA 1
ATOM 5820 C C . THR A 1 762 ? -2.658 32.669 -19.501 1.00 52.00 762 THR A C 1
ATOM 5822 O O . THR A 1 762 ? -3.085 32.731 -18.354 1.00 52.00 762 THR A O 1
ATOM 5825 N N . LEU A 1 763 ? -1.490 33.231 -19.847 1.00 47.62 763 LEU A N 1
ATOM 5826 C CA . LEU A 1 763 ? -0.620 33.964 -18.908 1.00 47.62 763 LEU A CA 1
ATOM 5827 C C . LEU A 1 763 ? -0.917 35.471 -18.859 1.00 47.62 763 LEU A C 1
ATOM 5829 O O . LEU A 1 763 ? -0.492 36.160 -17.932 1.00 47.62 763 LEU A O 1
ATOM 5833 N N . ASN A 1 764 ? -1.646 35.999 -19.844 1.00 54.81 764 ASN A N 1
ATOM 5834 C CA . ASN A 1 764 ? -2.198 37.350 -19.813 1.00 54.81 764 ASN A CA 1
ATOM 5835 C C . ASN A 1 764 ? -3.710 37.292 -20.078 1.00 54.81 764 ASN A C 1
ATOM 5837 O O . ASN A 1 764 ? -4.174 37.685 -21.151 1.00 54.81 764 ASN A O 1
ATOM 5841 N N . PRO A 1 765 ? -4.500 36.737 -19.140 1.00 49.84 765 PRO A N 1
ATOM 5842 C CA . PRO A 1 765 ? -5.890 36.461 -19.427 1.00 49.84 765 PRO A CA 1
ATOM 5843 C C . PRO A 1 765 ? -6.700 37.733 -19.652 1.00 49.84 765 PRO A C 1
ATOM 5845 O O . PRO A 1 765 ? -6.507 38.764 -19.007 1.00 49.84 765 PRO A O 1
ATOM 5848 N N . VAL A 1 766 ? -7.732 37.601 -20.486 1.00 48.88 766 VAL A N 1
ATOM 5849 C CA . VAL A 1 766 ? -8.900 38.493 -20.489 1.00 48.88 766 VAL A CA 1
ATOM 5850 C C . VAL A 1 766 ? -9.441 38.663 -19.061 1.00 48.88 766 VAL A C 1
ATOM 5852 O O . VAL A 1 766 ? -9.970 39.719 -18.745 1.00 48.88 766 VAL A O 1
ATOM 5855 N N . ALA A 1 767 ? -9.231 37.699 -18.155 1.00 47.19 767 ALA A N 1
ATOM 5856 C CA . ALA A 1 767 ? -9.494 37.830 -16.721 1.00 47.19 767 ALA A CA 1
ATOM 5857 C C . ALA A 1 767 ? -8.619 38.882 -16.007 1.00 47.19 767 ALA A C 1
ATOM 5859 O O . ALA A 1 767 ? -9.155 39.594 -15.170 1.00 47.19 767 ALA A O 1
ATOM 5860 N N . LEU A 1 768 ? -7.335 39.071 -16.356 1.00 47.31 768 LEU A N 1
ATOM 5861 C CA . LEU A 1 768 ? -6.518 40.188 -15.842 1.00 47.31 768 LEU A CA 1
ATOM 5862 C C . LEU A 1 768 ? -7.021 41.528 -16.388 1.00 47.31 768 LEU A C 1
ATOM 5864 O O . LEU A 1 768 ? -7.077 42.502 -15.643 1.00 47.31 768 LEU A O 1
ATOM 5868 N N . GLN A 1 769 ? -7.451 41.580 -17.653 1.00 52.75 769 GLN A N 1
ATOM 5869 C CA . GLN A 1 769 ? -8.076 42.781 -18.222 1.00 52.75 769 GLN A CA 1
ATOM 5870 C C . GLN A 1 769 ? -9.442 43.074 -17.574 1.00 52.75 769 GLN A C 1
ATOM 5872 O O . GLN A 1 769 ? -9.712 44.210 -17.191 1.00 52.75 769 GLN A O 1
ATOM 5877 N N . THR A 1 770 ? -10.268 42.051 -17.351 1.00 55.47 770 THR A N 1
ATOM 5878 C CA . THR A 1 770 ? -11.583 42.156 -16.694 1.00 55.47 770 THR A CA 1
ATOM 5879 C C . THR A 1 770 ? -11.436 42.501 -15.210 1.00 55.47 770 THR A C 1
ATOM 5881 O O . THR A 1 770 ? -12.184 43.325 -14.695 1.00 55.47 770 THR A O 1
ATOM 5884 N N . PHE A 1 771 ? -10.423 41.954 -14.535 1.00 57.91 771 PHE A N 1
ATOM 5885 C CA . PHE A 1 771 ? -10.068 42.292 -13.156 1.00 57.91 771 PHE A CA 1
ATOM 5886 C C . PHE A 1 771 ? -9.496 43.711 -13.051 1.00 57.91 771 PHE A C 1
ATOM 5888 O O . PHE A 1 771 ? -9.877 44.465 -12.161 1.00 57.91 771 PHE A O 1
ATOM 5895 N N . SER A 1 772 ? -8.659 44.138 -14.004 1.00 59.81 772 SER A N 1
ATOM 5896 C CA . SER A 1 772 ? -8.189 45.530 -14.080 1.00 59.81 772 SER A CA 1
ATOM 5897 C C . SER A 1 772 ? -9.338 46.523 -14.308 1.00 59.81 772 SER A C 1
ATOM 5899 O O . SER A 1 772 ? -9.248 47.671 -13.874 1.00 59.81 772 SER A O 1
ATOM 5901 N N . ALA A 1 773 ? -10.437 46.059 -14.918 1.00 61.16 773 ALA A N 1
ATOM 5902 C CA . ALA A 1 773 ? -11.678 46.803 -15.111 1.00 61.16 773 ALA A CA 1
ATOM 5903 C C . ALA A 1 773 ? -12.681 46.662 -13.946 1.00 61.16 773 ALA A C 1
ATOM 5905 O O . ALA A 1 773 ? -13.677 47.390 -13.915 1.00 61.16 773 ALA A O 1
ATOM 5906 N N . GLN A 1 774 ? -12.440 45.769 -12.976 1.00 72.50 774 GLN A N 1
ATOM 5907 C CA . GLN A 1 774 ? -13.315 45.592 -11.819 1.00 72.50 774 GLN A CA 1
ATOM 5908 C C . GLN A 1 774 ? -13.292 46.861 -10.965 1.00 72.50 774 GLN A C 1
ATOM 5910 O O . GLN A 1 774 ? -12.250 47.271 -10.449 1.00 72.50 774 GLN A O 1
ATOM 5915 N N . GLN A 1 775 ? -14.458 47.487 -10.798 1.00 77.81 775 GLN A N 1
ATOM 5916 C CA . GLN A 1 775 ? -14.573 48.643 -9.921 1.00 77.81 775 GLN A CA 1
ATOM 5917 C C . GLN A 1 775 ? -14.530 48.207 -8.458 1.00 77.81 775 GLN A C 1
ATOM 5919 O O . GLN A 1 775 ? -15.416 47.515 -7.960 1.00 77.81 775 GLN A O 1
ATOM 5924 N N . ILE A 1 776 ? -13.504 48.666 -7.754 1.00 80.44 776 ILE A N 1
ATOM 5925 C CA . ILE A 1 776 ? -13.345 48.481 -6.319 1.00 80.44 776 ILE A CA 1
ATOM 5926 C C . ILE A 1 776 ? -14.404 49.304 -5.594 1.00 80.44 776 ILE A C 1
ATOM 5928 O O . ILE A 1 776 ? -14.531 50.518 -5.784 1.00 80.44 776 ILE A O 1
ATOM 5932 N N . THR A 1 777 ? -15.173 48.648 -4.731 1.00 86.06 777 THR A N 1
ATOM 5933 C CA . THR A 1 777 ? -16.187 49.333 -3.928 1.00 86.06 777 THR A CA 1
ATOM 5934 C C . THR A 1 777 ? -15.543 50.022 -2.719 1.00 86.06 777 THR A C 1
ATOM 5936 O O . THR A 1 777 ? -14.486 49.595 -2.247 1.00 86.06 777 THR A O 1
ATOM 5939 N N . PRO A 1 778 ? -16.176 51.058 -2.137 1.00 86.50 778 PRO A N 1
ATOM 5940 C CA . PRO A 1 778 ? -15.702 51.640 -0.882 1.00 86.50 778 PRO 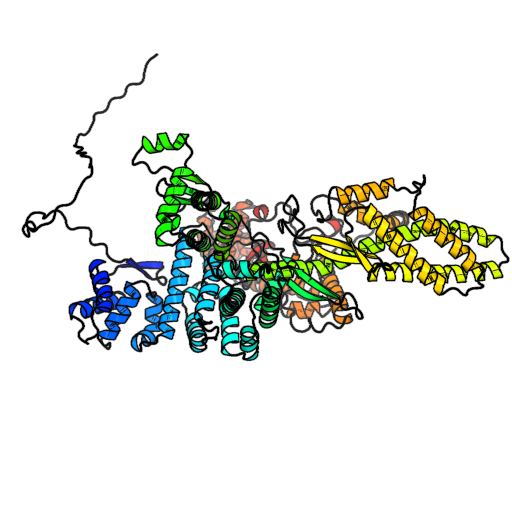A CA 1
ATOM 5941 C C . PRO A 1 778 ? -15.601 50.610 0.248 1.00 86.50 778 PRO A C 1
ATOM 5943 O O . PRO A 1 778 ? -14.728 50.725 1.104 1.00 86.50 778 PRO A O 1
ATOM 5946 N N . HIS A 1 779 ? -16.457 49.583 0.216 1.00 84.00 779 HIS A N 1
ATOM 5947 C CA . HIS A 1 779 ? -16.419 48.475 1.160 1.00 84.00 779 HIS A CA 1
ATOM 5948 C C . HIS A 1 779 ? -15.127 47.658 1.027 1.00 84.00 779 HIS A C 1
ATOM 5950 O O . HIS A 1 779 ? -14.467 47.423 2.034 1.00 84.00 779 HIS A O 1
ATOM 5956 N N . ASN A 1 780 ? -14.698 47.314 -0.195 1.00 85.81 780 ASN A N 1
ATOM 5957 C CA . ASN A 1 780 ? -13.417 46.626 -0.402 1.00 85.81 780 ASN A CA 1
ATOM 5958 C C . ASN A 1 780 ? -12.241 47.457 0.143 1.00 85.81 780 ASN A C 1
ATOM 5960 O O . ASN A 1 780 ? -11.369 46.920 0.819 1.00 85.81 780 ASN A O 1
ATOM 5964 N N . VAL A 1 781 ? -12.237 48.777 -0.079 1.00 85.44 781 VAL A N 1
ATOM 5965 C CA . VAL A 1 781 ? -11.177 49.657 0.451 1.00 85.44 781 VAL A CA 1
ATOM 5966 C C . VAL A 1 781 ? -11.179 49.680 1.981 1.00 85.44 781 VAL A C 1
ATOM 5968 O O . VAL A 1 781 ? -10.121 49.566 2.596 1.00 85.44 781 VAL A O 1
ATOM 5971 N N . ALA A 1 782 ? -12.354 49.792 2.605 1.00 84.62 782 ALA A N 1
ATOM 5972 C CA . ALA A 1 782 ? -12.480 49.792 4.061 1.00 84.62 782 ALA A CA 1
ATOM 5973 C C . ALA A 1 782 ? -12.010 48.465 4.678 1.00 84.62 782 ALA A C 1
ATOM 5975 O O . ALA A 1 782 ? -11.253 48.479 5.649 1.00 84.62 782 ALA A O 1
ATOM 5976 N N . THR A 1 783 ? -12.398 47.332 4.086 1.00 84.88 783 THR A N 1
ATOM 5977 C CA . THR A 1 783 ? -11.988 45.997 4.540 1.00 84.88 783 THR A CA 1
ATOM 5978 C C . THR A 1 783 ? -10.480 45.794 4.393 1.00 84.88 783 THR A C 1
ATOM 5980 O O . THR A 1 783 ? -9.839 45.357 5.349 1.00 84.88 783 THR A O 1
ATOM 5983 N N . ALA A 1 784 ? -9.889 46.185 3.258 1.00 85.50 784 ALA A N 1
ATOM 5984 C CA . ALA A 1 784 ? -8.443 46.096 3.047 1.00 85.50 784 ALA A CA 1
ATOM 5985 C C . ALA A 1 784 ? -7.663 46.947 4.059 1.00 85.50 784 ALA A C 1
ATOM 5987 O O . ALA A 1 784 ? -6.722 46.465 4.683 1.00 85.50 784 ALA A O 1
ATOM 5988 N N . VAL A 1 785 ? -8.082 48.192 4.294 1.00 88.50 785 VAL A N 1
ATOM 5989 C CA . VAL A 1 785 ? -7.422 49.069 5.274 1.00 88.50 785 VAL A CA 1
ATOM 5990 C C . VAL A 1 785 ? -7.550 48.527 6.698 1.00 88.50 785 VAL A C 1
ATOM 5992 O O . VAL A 1 785 ? -6.572 48.524 7.446 1.00 88.50 785 VAL A O 1
ATOM 5995 N N . LEU A 1 786 ? -8.729 48.020 7.067 1.00 89.56 786 LEU A N 1
ATOM 5996 C CA . LEU A 1 786 ? -8.953 47.420 8.381 1.00 89.56 786 LEU A CA 1
ATOM 5997 C C . LEU A 1 786 ? -8.080 46.179 8.600 1.00 89.56 786 LEU A C 1
ATOM 5999 O O . LEU A 1 786 ? -7.571 45.985 9.701 1.00 89.56 786 LEU A O 1
ATOM 6003 N N . GLN A 1 787 ? -7.888 45.350 7.572 1.00 84.50 787 GLN A N 1
ATOM 6004 C CA . GLN A 1 787 ? -6.996 44.194 7.647 1.00 84.50 787 GLN A CA 1
ATOM 6005 C C . GLN A 1 787 ? -5.517 44.599 7.690 1.00 84.50 787 GLN A C 1
ATOM 6007 O O . GLN A 1 787 ? -4.775 44.040 8.495 1.00 84.50 787 GLN A O 1
ATOM 6012 N N . LEU A 1 788 ? -5.091 45.591 6.898 1.00 88.00 788 LEU A N 1
ATOM 6013 C CA . LEU A 1 788 ? -3.708 46.085 6.904 1.00 88.00 788 LEU A CA 1
ATOM 6014 C C . LEU A 1 788 ? -3.308 46.645 8.268 1.00 88.00 788 LEU A C 1
ATOM 6016 O O . LEU A 1 788 ? -2.262 46.274 8.789 1.00 88.00 788 LEU A O 1
ATOM 6020 N N . ASN A 1 789 ? -4.169 47.450 8.895 1.00 90.50 789 ASN A N 1
ATOM 6021 C CA . ASN A 1 789 ? -3.889 48.061 10.200 1.00 90.50 789 ASN A CA 1
ATOM 6022 C C . ASN A 1 789 ? -3.820 47.052 11.367 1.00 90.50 789 ASN A C 1
ATOM 6024 O O . ASN A 1 789 ? -3.487 47.439 12.485 1.00 90.50 789 ASN A O 1
ATOM 6028 N N . ARG A 1 790 ? -4.104 45.759 11.138 1.00 89.12 790 ARG A N 1
ATOM 6029 C CA . ARG A 1 790 ? -3.833 44.690 12.120 1.00 89.12 790 ARG A CA 1
ATOM 6030 C C . ARG A 1 790 ? -2.357 44.290 12.165 1.00 89.12 790 ARG A C 1
ATOM 6032 O O . ARG A 1 790 ? -1.948 43.628 13.116 1.00 89.12 790 ARG A O 1
ATOM 6039 N N . TYR A 1 791 ? -1.569 44.658 11.156 1.00 87.50 791 TYR A N 1
ATOM 6040 C CA . TYR A 1 791 ? -0.148 44.339 11.080 1.00 87.50 791 TYR A CA 1
ATOM 6041 C C . TYR A 1 791 ? 0.702 45.512 11.602 1.00 87.50 791 TYR A C 1
ATOM 6043 O O . TYR A 1 791 ? 0.469 46.661 11.214 1.00 87.50 791 TYR A O 1
ATOM 6051 N N . PRO A 1 792 ? 1.721 45.256 12.447 1.00 87.62 792 PRO A N 1
ATOM 6052 C CA . PRO A 1 792 ? 2.653 46.293 12.882 1.00 87.62 792 PRO A CA 1
ATOM 6053 C C . PRO A 1 792 ? 3.315 46.995 11.687 1.00 87.62 792 PRO A C 1
ATOM 6055 O O . PRO A 1 792 ? 3.773 46.341 10.751 1.00 87.62 792 PRO A O 1
ATOM 6058 N N . GLY A 1 793 ? 3.380 48.329 11.725 1.00 85.62 793 GLY A N 1
ATOM 6059 C CA . GLY A 1 793 ? 3.970 49.135 10.648 1.00 85.62 793 GLY A CA 1
ATOM 6060 C C . GLY A 1 793 ? 3.002 49.540 9.529 1.00 85.62 793 GLY A C 1
ATOM 6061 O O . GLY A 1 793 ? 3.445 50.125 8.540 1.00 85.62 793 GLY A O 1
ATOM 6062 N N . PHE A 1 794 ? 1.702 49.273 9.685 1.00 90.19 794 PHE A N 1
ATOM 6063 C CA . PHE A 1 794 ? 0.642 49.819 8.839 1.00 90.19 794 PHE A CA 1
ATOM 6064 C C . PHE A 1 794 ? -0.200 50.822 9.630 1.00 90.19 794 PHE A C 1
ATOM 6066 O O . PHE A 1 794 ? -0.803 50.481 10.644 1.00 90.19 794 PHE A O 1
ATOM 6073 N N . ASN A 1 795 ? -0.231 52.067 9.158 1.00 89.19 795 ASN A N 1
ATOM 6074 C CA . ASN A 1 795 ? -1.137 53.103 9.648 1.00 89.19 795 ASN A CA 1
ATOM 6075 C C . ASN A 1 795 ? -1.786 53.781 8.443 1.00 89.19 795 ASN A C 1
ATOM 6077 O O . ASN A 1 795 ? -1.387 54.860 8.011 1.00 89.19 795 ASN A O 1
ATOM 6081 N N . VAL A 1 796 ? -2.725 53.063 7.838 1.00 91.06 796 VAL A N 1
ATOM 6082 C CA . VAL A 1 796 ? -3.377 53.451 6.591 1.00 91.06 796 VAL A CA 1
ATOM 6083 C C . VAL A 1 796 ? -4.744 54.046 6.918 1.00 91.06 796 VAL A C 1
ATOM 6085 O O . VAL A 1 796 ? -5.541 53.433 7.633 1.00 91.06 796 VAL A O 1
ATOM 6088 N N . ASN A 1 797 ? -5.052 55.231 6.388 1.00 91.88 797 ASN A N 1
ATOM 6089 C CA . ASN A 1 797 ? -6.354 55.863 6.580 1.00 91.88 797 ASN A CA 1
ATOM 6090 C C . ASN A 1 797 ? -7.289 55.586 5.390 1.00 91.88 797 ASN A C 1
ATOM 6092 O O . ASN A 1 797 ? -7.032 56.021 4.268 1.00 91.88 797 ASN A O 1
ATOM 6096 N N . ALA A 1 798 ? -8.422 54.918 5.634 1.00 87.75 798 ALA A N 1
ATOM 6097 C CA . ALA A 1 798 ? -9.360 54.535 4.572 1.00 87.75 798 ALA A CA 1
ATOM 6098 C C . ALA A 1 798 ? -9.925 55.733 3.792 1.00 87.75 798 ALA A C 1
ATOM 6100 O O . ALA A 1 798 ? -10.061 55.662 2.570 1.00 87.75 798 ALA A O 1
ATOM 6101 N N . ALA A 1 799 ? -10.205 56.854 4.463 1.00 86.62 799 ALA A N 1
ATOM 6102 C CA . ALA A 1 799 ? -10.703 58.062 3.809 1.00 86.62 799 ALA A CA 1
ATOM 6103 C C . ALA A 1 799 ? -9.627 58.733 2.940 1.00 86.62 799 ALA A C 1
ATOM 6105 O O . ALA A 1 799 ? -9.941 59.289 1.886 1.00 86.62 799 ALA A O 1
ATOM 6106 N N . SER A 1 800 ? -8.358 58.659 3.349 1.00 90.62 800 SER A N 1
ATOM 6107 C CA . SER A 1 800 ? -7.232 59.131 2.540 1.00 90.62 800 SER A CA 1
ATOM 6108 C C . SER A 1 800 ? -7.023 58.255 1.300 1.00 90.62 800 SER A C 1
ATOM 6110 O O . SER A 1 800 ? -6.962 58.775 0.185 1.00 90.62 800 SER A O 1
ATOM 6112 N N . VAL A 1 801 ? -7.042 56.925 1.459 1.00 87.19 801 VAL A N 1
ATOM 6113 C CA . VAL A 1 801 ? -6.937 55.968 0.340 1.00 87.19 801 VAL A CA 1
ATOM 6114 C C . VAL A 1 801 ? -8.076 56.162 -0.664 1.00 87.19 801 VAL A C 1
ATOM 6116 O O . VAL A 1 801 ? -7.824 56.238 -1.865 1.00 87.19 801 VAL A O 1
ATOM 6119 N N . LEU A 1 802 ? -9.319 56.328 -0.197 1.00 85.12 802 LEU A N 1
ATOM 6120 C CA . LEU A 1 802 ? -10.473 56.607 -1.063 1.00 85.12 802 LEU A CA 1
ATOM 6121 C C . LEU A 1 802 ? -10.339 57.930 -1.829 1.00 85.12 802 LEU A C 1
ATOM 6123 O O . LEU A 1 802 ? -10.706 57.999 -3.003 1.00 85.12 802 LEU A O 1
ATOM 6127 N N . ARG A 1 803 ? -9.792 58.972 -1.192 1.00 89.44 803 ARG A N 1
ATOM 6128 C CA . ARG A 1 803 ? -9.546 60.272 -1.835 1.00 89.44 803 ARG A CA 1
ATOM 6129 C C . ARG A 1 803 ? -8.470 60.165 -2.914 1.00 89.44 803 ARG A C 1
ATOM 6131 O O . ARG A 1 803 ? -8.661 60.658 -4.022 1.00 89.44 803 ARG A O 1
ATOM 6138 N N . ARG A 1 804 ? -7.368 59.473 -2.612 1.00 89.56 804 ARG A N 1
ATOM 6139 C CA . ARG A 1 804 ? -6.277 59.206 -3.564 1.00 89.56 804 ARG A CA 1
ATOM 6140 C C . ARG A 1 804 ? -6.761 58.381 -4.756 1.00 89.56 804 ARG A C 1
ATOM 6142 O O . ARG A 1 804 ? -6.433 58.718 -5.886 1.00 89.56 804 ARG A O 1
ATOM 6149 N N . LEU A 1 805 ? -7.601 57.374 -4.518 1.00 84.44 805 LEU A N 1
ATOM 6150 C CA . LEU A 1 805 ? -8.254 56.596 -5.573 1.00 84.44 805 LEU A CA 1
ATOM 6151 C C . LEU A 1 805 ? -9.100 57.458 -6.518 1.00 84.44 805 LEU A C 1
ATOM 6153 O O . LEU A 1 805 ? -9.056 57.257 -7.729 1.00 84.44 805 LEU A O 1
ATOM 6157 N N . GLY A 1 806 ? -9.846 58.430 -5.981 1.00 85.94 806 GLY A N 1
ATOM 6158 C CA . GLY A 1 806 ? -10.606 59.387 -6.792 1.00 85.94 806 GLY A CA 1
ATOM 6159 C C . GLY A 1 806 ? -9.712 60.220 -7.717 1.00 85.94 806 GLY A C 1
ATOM 6160 O O . GLY A 1 806 ? -10.052 60.426 -8.878 1.00 85.94 806 GLY A O 1
ATOM 6161 N N . ASN A 1 807 ? -8.534 60.622 -7.231 1.00 87.38 807 ASN A N 1
ATOM 6162 C CA . ASN A 1 807 ? -7.571 61.420 -7.996 1.00 87.38 807 ASN A CA 1
ATOM 6163 C C . ASN A 1 807 ? -6.830 60.618 -9.081 1.00 87.38 807 ASN A C 1
ATOM 6165 O O . ASN A 1 807 ? -6.349 61.207 -10.043 1.00 87.38 807 ASN A O 1
ATOM 6169 N N . LEU A 1 808 ? -6.744 59.290 -8.949 1.00 84.00 808 LEU A N 1
ATOM 6170 C CA . LEU A 1 808 ? -6.088 58.398 -9.917 1.00 84.00 808 LEU A CA 1
ATOM 6171 C C . LEU A 1 808 ? -6.995 58.003 -11.101 1.00 84.00 808 LEU A C 1
ATOM 6173 O O . LEU A 1 808 ? -6.644 57.124 -11.885 1.00 84.00 808 LEU A O 1
ATOM 6177 N N . GLY A 1 809 ? -8.165 58.635 -11.246 1.00 77.81 809 GLY A N 1
ATOM 6178 C CA . GLY A 1 809 ? -9.026 58.461 -12.421 1.00 77.81 809 GLY A CA 1
ATOM 6179 C C . GLY A 1 809 ? -9.791 57.135 -12.473 1.00 77.81 809 GLY A C 1
ATOM 6180 O O . GLY A 1 809 ? -10.277 56.759 -13.535 1.00 77.81 809 GLY A O 1
ATOM 6181 N N . GLY A 1 810 ? -9.925 56.419 -11.350 1.00 77.06 810 GLY A N 1
ATOM 6182 C CA . GLY A 1 810 ? -10.731 55.198 -11.288 1.00 77.06 810 GLY A CA 1
ATOM 6183 C C . GLY A 1 810 ? -10.415 54.304 -10.093 1.00 77.06 810 GLY A C 1
ATOM 6184 O O . GLY A 1 810 ? -9.311 54.322 -9.549 1.00 77.06 810 GLY A O 1
ATOM 6185 N N . ARG A 1 811 ? -11.390 53.484 -9.689 1.00 82.69 811 ARG A N 1
ATOM 6186 C CA . ARG A 1 811 ? -11.256 52.509 -8.597 1.00 82.69 811 ARG A CA 1
ATOM 6187 C C . ARG A 1 811 ? -10.815 51.150 -9.135 1.00 82.69 811 ARG A C 1
ATOM 6189 O O . ARG A 1 811 ? -11.570 50.193 -9.052 1.00 82.69 811 ARG A O 1
ATOM 6196 N N . THR A 1 812 ? -9.627 51.080 -9.723 1.00 83.25 812 THR A N 1
ATOM 6197 C CA . THR A 1 812 ? -9.050 49.815 -10.203 1.00 83.25 812 THR A CA 1
ATOM 6198 C C . THR A 1 812 ? -8.123 49.200 -9.144 1.00 83.25 812 THR A C 1
ATOM 6200 O O . THR A 1 812 ? -7.596 49.932 -8.298 1.00 83.25 812 THR A O 1
ATOM 6203 N N . PRO A 1 813 ? -7.874 47.878 -9.179 1.00 77.75 813 PRO A N 1
ATOM 6204 C CA . PRO A 1 813 ? -6.870 47.207 -8.342 1.00 77.75 813 PRO A CA 1
ATOM 6205 C C . PRO A 1 813 ? -5.483 47.849 -8.362 1.00 77.75 813 PRO A C 1
ATOM 6207 O O . PRO A 1 813 ? -4.898 48.077 -7.301 1.00 77.75 813 PRO A O 1
ATOM 6210 N N . ALA A 1 814 ? -4.994 48.217 -9.547 1.00 79.88 814 ALA A N 1
ATOM 6211 C CA . ALA A 1 814 ? -3.714 48.902 -9.701 1.00 79.88 814 ALA A CA 1
ATOM 6212 C C . ALA A 1 814 ? -3.713 50.257 -8.975 1.00 79.88 814 ALA A C 1
ATOM 6214 O O . ALA A 1 814 ? -2.816 50.535 -8.180 1.00 79.88 814 ALA A O 1
ATOM 6215 N N . ASN A 1 815 ? -4.770 51.055 -9.160 1.00 85.00 815 ASN A N 1
ATOM 6216 C CA . ASN A 1 815 ? -4.899 52.350 -8.499 1.00 85.00 815 ASN A CA 1
ATOM 6217 C C . ASN A 1 815 ? -5.033 52.215 -6.977 1.00 85.00 815 ASN A C 1
ATOM 6219 O O . ASN A 1 815 ? -4.528 53.072 -6.253 1.00 85.00 815 ASN A O 1
ATOM 6223 N N . LEU A 1 816 ? -5.681 51.156 -6.471 1.00 85.00 816 LEU A N 1
ATOM 6224 C CA . LEU A 1 816 ? -5.760 50.904 -5.028 1.00 85.00 816 LEU A CA 1
ATOM 6225 C C . LEU A 1 816 ? -4.379 50.584 -4.456 1.00 85.00 816 LEU A C 1
ATOM 6227 O O . LEU A 1 816 ? -4.018 51.153 -3.427 1.00 85.00 816 LEU A O 1
ATOM 6231 N N . ASN A 1 817 ? -3.587 49.749 -5.133 1.00 83.81 817 ASN A N 1
ATOM 6232 C CA . ASN A 1 817 ? -2.210 49.486 -4.719 1.00 83.81 817 ASN A CA 1
ATOM 6233 C C . ASN A 1 817 ? -1.382 50.784 -4.703 1.00 83.81 817 ASN A C 1
ATOM 6235 O O . ASN A 1 817 ? -0.765 51.111 -3.690 1.00 83.81 817 ASN A O 1
ATOM 6239 N N . THR A 1 818 ? -1.452 51.593 -5.767 1.00 87.31 818 THR A N 1
ATOM 6240 C CA . THR A 1 818 ? -0.783 52.906 -5.832 1.00 87.31 818 THR A CA 1
ATOM 6241 C C . THR A 1 818 ? -1.237 53.849 -4.714 1.00 87.31 818 THR A C 1
ATOM 6243 O O . THR A 1 818 ? -0.408 54.516 -4.093 1.00 87.31 818 THR A O 1
ATOM 6246 N N . ALA A 1 819 ? -2.538 53.895 -4.415 1.00 88.12 819 ALA A N 1
ATOM 6247 C CA . ALA A 1 819 ? -3.087 54.726 -3.348 1.00 88.12 819 ALA A CA 1
ATOM 6248 C C . ALA A 1 819 ? -2.615 54.277 -1.957 1.00 88.12 819 ALA A C 1
ATOM 6250 O O . ALA A 1 819 ? -2.300 55.129 -1.127 1.00 88.12 819 ALA A O 1
ATOM 6251 N N . LEU A 1 820 ? -2.527 52.966 -1.712 1.00 88.06 820 LEU A N 1
ATOM 6252 C CA . LEU A 1 820 ? -2.016 52.398 -0.461 1.00 88.06 820 LEU A CA 1
ATOM 6253 C C . LEU A 1 820 ? -0.512 52.648 -0.288 1.00 88.06 820 LEU A C 1
ATOM 6255 O O . LEU A 1 820 ? -0.085 53.054 0.790 1.00 88.06 820 LEU A O 1
ATOM 6259 N N . VAL A 1 821 ? 0.281 52.471 -1.350 1.00 89.50 821 VAL A N 1
ATOM 6260 C CA . VAL A 1 821 ? 1.722 52.785 -1.367 1.00 89.50 821 VAL A CA 1
ATOM 6261 C C . VAL A 1 821 ? 1.956 54.259 -1.029 1.00 89.50 821 VAL A C 1
ATOM 6263 O O . VAL A 1 821 ? 2.773 54.586 -0.170 1.00 89.50 821 VAL A O 1
ATOM 6266 N N . ALA A 1 822 ? 1.196 55.155 -1.662 1.00 90.75 822 ALA A N 1
ATOM 6267 C CA . ALA A 1 822 ? 1.287 56.586 -1.397 1.00 90.75 822 ALA A CA 1
ATOM 6268 C C . ALA A 1 822 ? 0.860 56.952 0.036 1.00 90.75 822 ALA A C 1
ATOM 6270 O O . ALA A 1 822 ? 1.410 57.888 0.615 1.00 90.75 822 ALA A O 1
ATOM 6271 N N . GLU A 1 823 ? -0.104 56.229 0.612 1.00 91.88 823 GLU A N 1
ATOM 6272 C CA . GLU A 1 823 ? -0.556 56.445 1.989 1.00 91.88 823 GLU A CA 1
ATOM 6273 C C . GLU A 1 823 ? 0.478 56.004 3.031 1.00 91.88 823 GLU A C 1
ATOM 6275 O O . GLU A 1 823 ? 0.601 56.637 4.075 1.00 91.88 823 GLU A O 1
ATOM 6280 N N . LEU A 1 824 ? 1.281 54.985 2.725 1.00 89.00 824 LEU A N 1
ATOM 6281 C CA . LEU A 1 824 ? 2.388 54.540 3.577 1.00 89.00 824 LEU A CA 1
ATOM 6282 C C . LEU A 1 824 ? 3.618 55.465 3.531 1.00 89.00 824 LEU A C 1
ATOM 6284 O O . LEU A 1 824 ? 4.613 55.188 4.197 1.00 89.00 824 LEU A O 1
ATOM 6288 N N . GLY A 1 825 ? 3.560 56.568 2.778 1.00 87.88 825 GLY A N 1
ATOM 6289 C CA . GLY A 1 825 ? 4.598 57.601 2.778 1.00 87.88 825 GLY A CA 1
ATOM 6290 C C . GLY A 1 825 ? 5.817 57.307 1.898 1.00 87.88 825 GLY A C 1
ATOM 6291 O O . GLY A 1 825 ? 6.857 57.931 2.100 1.00 87.88 825 GLY A O 1
ATOM 6292 N N . GLY A 1 826 ? 5.727 56.394 0.922 1.00 80.12 826 GLY A N 1
ATOM 6293 C CA . GLY A 1 826 ? 6.817 56.128 -0.025 1.00 80.12 826 GLY A CA 1
ATOM 6294 C C . GLY A 1 826 ? 6.914 54.668 -0.459 1.00 80.12 826 GLY A C 1
ATOM 6295 O O . GLY A 1 826 ? 5.919 53.953 -0.486 1.00 80.12 826 GLY A O 1
ATOM 6296 N N . ASN A 1 827 ? 8.124 54.219 -0.814 1.00 84.69 827 ASN A N 1
ATOM 6297 C CA . ASN A 1 827 ? 8.376 52.827 -1.193 1.00 84.69 827 ASN A CA 1
ATOM 6298 C C . ASN A 1 827 ? 8.182 51.905 0.026 1.00 84.69 827 ASN A C 1
ATOM 6300 O O . ASN A 1 827 ? 8.999 51.968 0.947 1.00 84.69 827 ASN A O 1
ATOM 6304 N N . PRO A 1 828 ? 7.164 51.023 0.041 1.00 84.94 828 PRO A N 1
ATOM 6305 C CA . PRO A 1 828 ? 6.984 50.092 1.140 1.00 84.94 828 PRO A CA 1
ATOM 6306 C C . PRO A 1 828 ? 8.170 49.129 1.184 1.00 84.94 828 PRO A C 1
ATOM 6308 O O . PRO A 1 828 ? 8.725 48.751 0.143 1.00 84.94 828 PRO A O 1
ATOM 6311 N N . THR A 1 829 ? 8.540 48.700 2.387 1.00 86.00 829 THR A N 1
ATOM 6312 C CA . THR A 1 829 ? 9.525 47.625 2.573 1.00 86.00 829 THR A CA 1
ATOM 6313 C C . THR A 1 829 ? 9.064 46.344 1.869 1.00 86.00 829 THR A C 1
ATOM 6315 O O . THR A 1 829 ? 7.871 46.155 1.620 1.00 86.00 829 THR A O 1
ATOM 6318 N N . ALA A 1 830 ? 9.987 45.423 1.574 1.00 76.31 830 ALA A N 1
ATOM 6319 C CA . ALA A 1 830 ? 9.643 44.137 0.955 1.00 76.31 830 ALA A CA 1
ATOM 6320 C C . ALA A 1 830 ? 8.556 43.379 1.748 1.00 76.31 830 ALA A C 1
ATOM 6322 O O . ALA A 1 830 ? 7.607 42.856 1.166 1.00 76.31 830 ALA A O 1
ATOM 6323 N N . ASN A 1 831 ? 8.632 43.416 3.084 1.00 77.88 831 ASN A N 1
ATOM 6324 C CA . ASN A 1 831 ? 7.622 42.818 3.955 1.00 77.88 831 ASN A CA 1
ATOM 6325 C C . ASN A 1 831 ? 6.257 43.524 3.849 1.00 77.88 831 ASN A C 1
ATOM 6327 O O . ASN A 1 831 ? 5.224 42.864 3.771 1.00 77.88 831 ASN A O 1
ATOM 6331 N N . GLN A 1 832 ? 6.235 44.861 3.784 1.00 83.12 832 GLN A N 1
ATOM 6332 C CA . GLN A 1 832 ? 4.987 45.608 3.598 1.00 83.12 832 GLN A CA 1
ATOM 6333 C C . GLN A 1 832 ? 4.357 45.337 2.226 1.00 83.12 832 GLN A C 1
ATOM 6335 O O . GLN A 1 832 ? 3.150 45.121 2.159 1.00 83.12 832 GLN A O 1
ATOM 6340 N N . LYS A 1 833 ? 5.152 45.260 1.150 1.00 81.38 833 LYS A N 1
ATOM 6341 C CA . LYS A 1 833 ? 4.662 44.876 -0.188 1.00 81.38 833 LYS A CA 1
ATOM 6342 C C . LYS A 1 833 ? 4.024 43.482 -0.176 1.00 81.38 833 LYS A C 1
ATOM 6344 O O . LYS A 1 833 ? 2.920 43.323 -0.692 1.00 81.38 833 LYS A O 1
ATOM 6349 N N . LYS A 1 834 ? 4.665 42.509 0.485 1.00 76.44 834 LYS A N 1
ATOM 6350 C CA . LYS A 1 834 ? 4.145 41.139 0.651 1.00 76.44 834 LYS A CA 1
ATOM 6351 C C . LYS A 1 834 ? 2.810 41.114 1.409 1.00 76.44 834 LYS A C 1
ATOM 6353 O O . LYS A 1 834 ? 1.862 40.471 0.965 1.00 76.44 834 LYS A O 1
ATOM 6358 N N . ILE A 1 835 ? 2.707 41.845 2.524 1.00 79.44 835 ILE A N 1
ATOM 6359 C CA . ILE A 1 835 ? 1.470 41.937 3.324 1.00 79.44 835 ILE A CA 1
ATOM 6360 C C . ILE A 1 835 ? 0.353 42.660 2.551 1.00 79.44 835 ILE A C 1
ATOM 6362 O O . ILE A 1 835 ? -0.798 42.229 2.596 1.00 79.44 835 ILE A O 1
ATOM 6366 N N . MET A 1 836 ? 0.679 43.719 1.804 1.00 81.81 836 MET A N 1
ATOM 6367 C CA . MET A 1 836 ? -0.284 44.438 0.964 1.00 81.81 836 MET A CA 1
ATOM 6368 C C . MET A 1 836 ? -0.848 43.572 -0.153 1.00 81.81 836 MET A C 1
ATOM 6370 O O . MET A 1 836 ? -2.067 43.511 -0.299 1.00 81.81 836 MET A O 1
ATOM 6374 N N . GLY A 1 837 ? 0.015 42.876 -0.899 1.00 77.94 837 GLY A N 1
ATOM 6375 C CA . GLY A 1 837 ? -0.414 41.941 -1.939 1.00 77.94 837 GLY A CA 1
ATOM 6376 C C . GLY A 1 837 ? -1.366 40.880 -1.385 1.00 77.94 837 GLY A C 1
ATOM 6377 O O . GLY A 1 837 ? -2.423 40.651 -1.966 1.00 77.94 837 GLY A O 1
ATOM 6378 N N . LYS A 1 838 ? -1.055 40.324 -0.204 1.00 72.56 838 LYS A N 1
ATOM 6379 C CA . LYS A 1 838 ? -1.919 39.361 0.496 1.00 72.56 838 LYS A CA 1
ATOM 6380 C C . LYS A 1 838 ? -3.304 39.926 0.805 1.00 72.56 838 LYS A C 1
ATOM 6382 O O . LYS A 1 838 ? -4.304 39.325 0.428 1.00 72.56 838 LYS A O 1
ATOM 6387 N N . VAL A 1 839 ? -3.365 41.060 1.503 1.00 78.88 839 VAL A N 1
ATOM 6388 C CA . VAL A 1 839 ? -4.646 41.646 1.927 1.00 78.88 839 VAL A CA 1
ATOM 6389 C C . VAL A 1 839 ? -5.491 42.036 0.715 1.00 78.88 839 VAL A C 1
ATOM 6391 O O . VAL A 1 839 ? -6.700 41.822 0.703 1.00 78.88 839 VAL A O 1
ATOM 6394 N N . LEU A 1 840 ? -4.867 42.564 -0.338 1.00 79.75 840 LEU A N 1
ATOM 6395 C CA . LEU A 1 840 ? -5.577 42.894 -1.571 1.00 79.75 840 LEU A CA 1
ATOM 6396 C C . LEU A 1 840 ? -6.127 41.650 -2.275 1.00 79.75 840 LEU A C 1
ATOM 6398 O O . LEU A 1 840 ? -7.266 41.683 -2.737 1.00 79.75 840 LEU A O 1
ATOM 6402 N N . PHE A 1 841 ? -5.367 40.555 -2.308 1.00 73.56 841 PHE A N 1
ATOM 6403 C CA . PHE A 1 841 ? -5.814 39.287 -2.881 1.00 73.56 841 PHE A CA 1
ATOM 6404 C C . PHE A 1 841 ? -6.989 38.684 -2.105 1.00 73.56 841 PHE A C 1
ATOM 6406 O O . PHE A 1 841 ? -7.992 38.328 -2.717 1.00 73.56 841 PHE A O 1
ATOM 6413 N N . GLU A 1 842 ? -6.922 38.664 -0.770 1.00 73.50 842 GLU A N 1
ATOM 6414 C CA . GLU A 1 842 ? -8.017 38.197 0.097 1.00 73.50 842 GLU A CA 1
ATOM 6415 C C . GLU A 1 842 ? -9.299 39.024 -0.081 1.00 73.50 842 GLU A C 1
ATOM 6417 O O . GLU A 1 842 ? -10.399 38.478 -0.154 1.00 73.50 842 GLU A O 1
ATOM 6422 N N . VAL A 1 843 ? -9.171 40.351 -0.153 1.00 76.56 843 VAL A N 1
ATOM 6423 C CA . VAL A 1 843 ? -10.326 41.262 -0.175 1.00 76.56 843 VAL A CA 1
ATOM 6424 C C . VAL A 1 843 ? -10.978 41.365 -1.549 1.00 76.56 843 VAL A C 1
ATOM 6426 O O . VAL A 1 843 ? -12.179 41.640 -1.639 1.00 76.56 843 VAL A O 1
ATOM 6429 N N . LEU A 1 844 ? -10.200 41.199 -2.617 1.00 76.19 844 LEU A N 1
ATOM 6430 C CA . LEU A 1 844 ? -10.690 41.347 -3.987 1.00 76.19 844 LEU A CA 1
ATOM 6431 C C . LEU A 1 844 ? -10.994 40.007 -4.656 1.00 76.19 844 LEU A C 1
ATOM 6433 O O . LEU A 1 844 ? -11.737 40.012 -5.633 1.00 76.19 844 LEU A O 1
ATOM 6437 N N . ASN A 1 845 ? -10.466 38.900 -4.116 1.00 74.38 845 ASN A N 1
ATOM 6438 C CA . ASN A 1 845 ? -10.660 37.528 -4.586 1.00 74.38 845 ASN A CA 1
ATOM 6439 C C . ASN A 1 845 ? -10.660 37.423 -6.126 1.00 74.38 845 ASN A C 1
ATOM 6441 O O . ASN A 1 845 ? -11.678 37.053 -6.721 1.00 74.38 845 ASN A O 1
ATOM 6445 N N . PRO A 1 846 ? -9.566 37.848 -6.791 1.00 68.25 846 PRO A N 1
ATOM 6446 C CA . PRO A 1 846 ? -9.502 37.837 -8.245 1.00 68.25 846 PRO A CA 1
ATOM 6447 C C . PRO A 1 846 ? -9.719 36.409 -8.764 1.00 68.25 846 PRO A C 1
ATOM 6449 O O . PRO A 1 846 ? -9.098 35.485 -8.236 1.00 68.25 846 PRO A O 1
ATOM 6452 N N . PRO A 1 847 ? -10.524 36.202 -9.822 1.00 63.34 847 PRO A N 1
ATOM 6453 C CA . PRO A 1 847 ? -10.561 34.924 -10.518 1.00 63.34 847 PRO A CA 1
ATOM 6454 C C . PRO A 1 847 ? -9.232 34.739 -11.262 1.00 63.34 847 PRO A C 1
ATOM 6456 O O . PRO A 1 847 ? -9.094 35.110 -12.428 1.00 63.34 847 PRO A O 1
ATOM 6459 N N . VAL A 1 848 ? -8.222 34.223 -10.564 1.00 66.69 848 VAL A N 1
ATOM 6460 C CA . VAL A 1 848 ? -6.960 33.791 -11.164 1.00 66.69 848 VAL A CA 1
ATOM 6461 C C . VAL A 1 848 ? -7.048 32.301 -11.450 1.00 66.69 848 VAL A C 1
ATOM 6463 O O . VAL A 1 848 ? -7.365 31.509 -10.569 1.00 66.69 848 VAL A O 1
ATOM 6466 N N . THR A 1 849 ? -6.778 31.917 -12.695 1.00 72.38 849 THR A N 1
ATOM 6467 C CA . THR A 1 849 ? -6.597 30.513 -13.064 1.00 72.38 849 THR A CA 1
ATOM 6468 C C . THR A 1 849 ? -5.100 30.234 -13.037 1.00 72.38 849 THR A C 1
ATOM 6470 O O . THR A 1 849 ? -4.380 30.742 -13.900 1.00 72.38 849 THR A O 1
ATOM 6473 N N . PRO A 1 850 ? -4.596 29.508 -12.034 1.00 75.88 850 PRO A N 1
ATOM 6474 C CA . PRO A 1 850 ? -3.183 29.191 -11.967 1.00 75.88 850 PRO A CA 1
ATOM 6475 C C . PRO A 1 850 ? -2.823 28.180 -13.064 1.00 75.88 850 PRO A C 1
ATOM 6477 O O . PRO A 1 850 ? -3.617 27.311 -13.428 1.00 75.88 850 PRO A O 1
ATOM 6480 N N . VAL A 1 851 ? -1.605 28.276 -13.593 1.00 77.88 851 VAL A N 1
ATOM 6481 C CA . VAL A 1 851 ? -1.066 27.263 -14.506 1.00 77.88 851 VAL A CA 1
ATOM 6482 C C . VAL A 1 851 ? -0.423 26.183 -13.656 1.00 77.88 851 VAL A C 1
ATOM 6484 O O . VAL A 1 851 ? 0.641 26.410 -13.088 1.00 77.88 851 VAL A O 1
ATOM 6487 N N . VAL A 1 852 ? -1.062 25.018 -13.559 1.00 76.19 852 VAL A N 1
ATOM 6488 C CA . VAL A 1 852 ? -0.492 23.851 -12.871 1.00 76.19 852 VAL A CA 1
ATOM 6489 C C . VAL A 1 852 ? 0.794 23.426 -13.589 1.00 76.19 852 VAL A C 1
ATOM 6491 O O . VAL A 1 852 ? 0.766 23.094 -14.775 1.00 76.19 852 VAL A O 1
ATOM 6494 N N . ILE A 1 853 ? 1.918 23.444 -12.873 1.00 71.38 853 ILE A N 1
ATOM 6495 C CA . ILE A 1 853 ? 3.246 23.077 -13.389 1.00 71.38 853 ILE A CA 1
ATOM 6496 C C . ILE A 1 853 ? 3.814 21.807 -12.750 1.00 71.38 853 ILE A C 1
ATOM 6498 O O . ILE A 1 853 ? 4.712 21.192 -13.325 1.00 71.38 853 ILE A O 1
ATOM 6502 N N . ALA A 1 854 ? 3.320 21.422 -11.573 1.00 67.62 854 ALA A N 1
ATOM 6503 C CA . ALA A 1 854 ? 3.686 20.182 -10.904 1.00 67.62 854 ALA A CA 1
ATOM 6504 C C . ALA A 1 854 ? 2.548 19.712 -9.989 1.00 67.62 854 ALA A C 1
ATOM 6506 O O . ALA A 1 854 ? 1.587 20.440 -9.745 1.00 67.62 854 ALA A O 1
ATOM 6507 N N . ASP A 1 855 ? 2.651 18.493 -9.482 1.00 64.88 855 ASP A N 1
ATOM 6508 C CA . ASP A 1 855 ? 1.828 17.981 -8.396 1.00 64.88 855 ASP A CA 1
ATOM 6509 C C . ASP A 1 855 ? 2.712 17.536 -7.231 1.00 64.88 855 ASP A C 1
ATOM 6511 O O . ASP A 1 855 ? 3.931 17.452 -7.352 1.00 64.88 855 ASP A O 1
ATOM 6515 N N . SER A 1 856 ? 2.114 17.328 -6.065 1.00 58.38 856 SER A N 1
ATOM 6516 C CA . SER A 1 856 ? 2.780 16.898 -4.846 1.00 58.38 856 SER A CA 1
ATOM 6517 C C . SER A 1 856 ? 2.779 15.392 -4.753 1.00 58.38 856 SER A C 1
ATOM 6519 O O . SER A 1 856 ? 2.619 14.819 -3.677 1.00 58.38 856 SER A O 1
ATOM 6521 N N . ASN A 1 857 ? 3.198 14.742 -5.824 1.00 53.66 857 ASN A N 1
ATOM 6522 C CA . ASN A 1 857 ? 3.888 13.474 -5.645 1.00 53.66 857 ASN A CA 1
ATOM 6523 C C . ASN A 1 857 ? 5.147 13.592 -4.710 1.00 53.66 857 ASN A C 1
ATOM 6525 O O . ASN A 1 857 ? 5.833 12.612 -4.454 1.00 53.66 857 ASN A O 1
ATOM 6529 N N . TRP A 1 858 ? 5.381 14.787 -4.133 1.00 46.56 858 TRP A N 1
ATOM 6530 C CA . TRP A 1 858 ? 6.323 15.253 -3.108 1.00 46.56 858 TRP A CA 1
ATOM 6531 C C . TRP A 1 858 ? 5.711 15.419 -1.693 1.00 46.56 858 TRP A C 1
ATOM 6533 O O . TRP A 1 858 ? 6.437 15.744 -0.752 1.00 46.56 858 TRP A O 1
ATOM 6543 N N . GLY A 1 859 ? 4.390 15.289 -1.530 1.00 39.41 859 GLY A N 1
ATOM 6544 C CA . GLY A 1 859 ? 3.665 15.520 -0.275 1.00 39.41 859 GLY A CA 1
ATOM 6545 C C . GLY A 1 859 ? 3.426 14.227 0.508 1.00 39.41 859 GLY A C 1
ATOM 6546 O O . GLY A 1 859 ? 3.102 13.194 -0.065 1.00 39.41 859 GLY A O 1
ATOM 6547 N N . GLY A 1 860 ? 3.576 14.270 1.832 1.00 39.09 860 GLY A N 1
ATOM 6548 C CA . GLY A 1 860 ? 3.431 13.102 2.709 1.00 39.09 860 GLY A CA 1
ATOM 6549 C C . GLY A 1 860 ? 1.993 12.705 3.083 1.00 39.09 860 GLY A C 1
ATOM 6550 O O . GLY A 1 860 ? 1.843 12.111 4.143 1.00 39.09 860 GLY A O 1
ATOM 6551 N N . GLY A 1 861 ? 0.955 13.040 2.299 1.00 48.94 861 GLY A N 1
ATOM 6552 C CA . GLY A 1 861 ? -0.453 12.832 2.693 1.00 48.94 861 GLY A CA 1
ATOM 6553 C C . GLY A 1 861 ? -1.489 12.894 1.553 1.00 48.94 861 GLY A C 1
ATOM 6554 O O . GLY A 1 861 ? -1.129 13.062 0.394 1.00 48.94 861 GLY A O 1
ATOM 6555 N N . ASP A 1 862 ? -2.774 12.730 1.909 1.00 44.75 862 ASP A N 1
ATOM 6556 C CA . ASP A 1 862 ? -3.982 12.609 1.044 1.00 44.75 862 ASP A CA 1
ATOM 6557 C C . ASP A 1 862 ? -4.303 13.793 0.121 1.00 44.75 862 ASP A C 1
ATOM 6559 O O . ASP A 1 862 ? -5.217 13.714 -0.704 1.00 44.75 862 ASP A O 1
ATOM 6563 N N . GLU A 1 863 ? -3.584 14.898 0.255 1.00 51.44 863 GLU A N 1
ATOM 6564 C CA . GLU A 1 863 ? -3.780 16.063 -0.588 1.00 51.44 863 GLU A CA 1
ATOM 6565 C C . GLU A 1 863 ? -2.835 15.939 -1.782 1.00 51.44 863 GLU A C 1
ATOM 6567 O O . GLU A 1 863 ? -1.616 16.057 -1.658 1.00 51.44 863 GLU A O 1
ATOM 6572 N N . VAL A 1 864 ? -3.404 15.693 -2.967 1.00 55.91 864 VAL A N 1
ATOM 6573 C CA . VAL A 1 864 ? -2.731 16.045 -4.220 1.00 55.91 864 VAL A CA 1
ATOM 6574 C C . VAL A 1 864 ? -2.626 17.566 -4.203 1.00 55.91 864 VAL A C 1
ATOM 6576 O O . VAL A 1 864 ? -3.509 18.266 -4.681 1.00 55.91 864 VAL A O 1
ATOM 6579 N N . THR A 1 865 ? -1.577 18.094 -3.594 1.00 61.31 865 THR A N 1
ATOM 6580 C CA . THR A 1 865 ? -1.219 19.496 -3.713 1.00 61.31 865 THR A CA 1
ATOM 6581 C C . THR A 1 865 ? -0.734 19.694 -5.136 1.00 61.31 865 THR A C 1
ATOM 6583 O O . THR A 1 865 ? 0.291 19.163 -5.545 1.00 61.31 865 THR A O 1
ATOM 6586 N N . LEU A 1 866 ? -1.473 20.438 -5.942 1.00 70.56 866 LEU A N 1
ATOM 6587 C CA . LEU A 1 866 ? -0.954 20.869 -7.228 1.00 70.56 866 LEU A CA 1
ATOM 6588 C C . LEU A 1 866 ? -0.070 22.092 -6.996 1.00 70.56 866 LEU A C 1
ATOM 6590 O O . LEU A 1 866 ? -0.370 22.945 -6.176 1.00 70.56 866 LEU A O 1
ATOM 6594 N N . PHE A 1 867 ? 1.047 22.192 -7.692 1.00 78.06 867 PHE A N 1
ATOM 6595 C CA . PHE A 1 867 ? 1.842 23.407 -7.716 1.00 78.06 867 PHE A CA 1
ATOM 6596 C C . PHE A 1 867 ? 1.533 24.130 -9.009 1.00 78.06 867 PHE A C 1
ATOM 6598 O O . PHE A 1 867 ? 1.663 23.557 -10.094 1.00 78.06 867 PHE A O 1
ATOM 6605 N N . GLY A 1 868 ? 1.134 25.389 -8.910 1.00 82.00 868 GLY A N 1
ATOM 6606 C CA . GLY A 1 868 ? 0.928 26.220 -10.082 1.00 82.00 868 GLY A CA 1
ATOM 6607 C C . GLY A 1 868 ? 1.649 27.540 -9.993 1.00 82.00 868 GLY A C 1
ATOM 6608 O O . GLY A 1 868 ? 1.946 28.042 -8.913 1.00 82.00 868 GLY A O 1
ATOM 6609 N N . VAL A 1 869 ? 1.926 28.100 -11.161 1.00 81.50 869 VAL A N 1
ATOM 6610 C CA . VAL A 1 869 ? 2.372 29.481 -11.279 1.00 81.50 869 VAL A CA 1
ATOM 6611 C C . VAL A 1 869 ? 1.150 30.343 -11.534 1.00 81.50 869 VAL A C 1
ATOM 6613 O O . VAL A 1 869 ? 0.352 30.051 -12.429 1.00 81.50 869 VAL A O 1
ATOM 6616 N N . LEU A 1 870 ? 1.014 31.418 -10.769 1.00 80.06 870 LEU A N 1
ATOM 6617 C CA . LEU A 1 870 ? 0.045 32.466 -11.056 1.00 80.06 870 LEU A CA 1
ATOM 6618 C C . LEU A 1 870 ? 0.731 33.819 -11.088 1.00 80.06 870 LEU A C 1
ATOM 6620 O O . LEU A 1 870 ? 1.618 34.102 -10.288 1.00 80.06 870 LEU A O 1
ATOM 6624 N N . ARG A 1 871 ? 0.295 34.668 -12.015 1.00 75.31 871 ARG A N 1
ATOM 6625 C CA . ARG A 1 871 ? 0.711 36.064 -12.038 1.00 75.31 871 ARG A CA 1
ATOM 6626 C C . ARG A 1 871 ? -0.117 36.831 -11.024 1.00 75.31 871 ARG A C 1
ATOM 6628 O O . ARG A 1 871 ? -1.333 36.951 -11.183 1.00 75.31 871 ARG A O 1
ATOM 6635 N N . ASN A 1 872 ? 0.533 37.349 -9.991 1.00 71.56 872 ASN A N 1
ATOM 6636 C CA . ASN A 1 872 ? -0.124 38.146 -8.973 1.00 71.56 872 ASN A CA 1
ATOM 6637 C C . ASN A 1 872 ? -0.694 39.418 -9.630 1.00 71.56 872 ASN A C 1
ATOM 6639 O O . ASN A 1 872 ? 0.068 40.228 -10.163 1.00 71.56 872 ASN A O 1
ATOM 6643 N N . PRO A 1 873 ? -2.021 39.640 -9.606 1.00 65.62 873 PRO A N 1
ATOM 6644 C CA . PRO A 1 873 ? -2.635 40.764 -10.311 1.00 65.62 873 PRO A CA 1
ATOM 6645 C C . PRO A 1 873 ? -2.305 42.133 -9.692 1.00 65.62 873 PRO A C 1
ATOM 6647 O O . PRO A 1 873 ? -2.610 43.162 -10.295 1.00 65.62 873 PRO A O 1
ATOM 6650 N N . PHE A 1 874 ? -1.699 42.169 -8.500 1.00 65.81 874 PHE A N 1
ATOM 6651 C CA . PHE A 1 874 ? -1.337 43.400 -7.790 1.00 65.81 874 PHE A CA 1
ATOM 6652 C C . PHE A 1 874 ? 0.123 43.794 -7.971 1.00 65.81 874 PHE A C 1
ATOM 6654 O O . PHE A 1 874 ? 0.421 44.990 -8.032 1.00 65.81 874 PHE A O 1
ATOM 6661 N N . THR A 1 875 ? 1.026 42.812 -8.018 1.00 68.88 875 THR A N 1
ATOM 6662 C CA . THR A 1 875 ? 2.465 43.060 -8.196 1.00 68.88 875 THR A CA 1
ATOM 6663 C C . THR A 1 875 ? 2.904 42.892 -9.647 1.00 68.88 875 THR A C 1
ATOM 6665 O O . THR A 1 875 ? 3.849 43.549 -10.070 1.00 68.88 875 THR A O 1
ATOM 6668 N N . GLY A 1 876 ? 2.189 42.076 -10.427 1.00 71.62 876 GLY A N 1
ATOM 6669 C CA . GLY A 1 876 ? 2.590 41.659 -11.770 1.00 71.62 876 GLY A CA 1
ATOM 6670 C C . GLY A 1 876 ? 3.633 40.539 -11.776 1.00 71.62 876 GLY A C 1
ATOM 6671 O O . GLY A 1 876 ? 4.005 40.086 -12.857 1.00 71.62 876 GLY A O 1
ATOM 6672 N N . ASP A 1 877 ? 4.075 40.087 -10.600 1.00 73.81 877 ASP A N 1
ATOM 6673 C CA . ASP A 1 877 ? 5.092 39.050 -10.453 1.00 73.81 877 ASP A CA 1
ATOM 6674 C C . ASP A 1 877 ? 4.481 37.655 -10.622 1.00 73.81 877 ASP A C 1
ATOM 6676 O O . ASP A 1 877 ? 3.339 37.404 -10.230 1.00 73.81 877 ASP A O 1
ATOM 6680 N N . ASP A 1 878 ? 5.257 36.736 -11.192 1.00 75.50 878 ASP A N 1
ATOM 6681 C CA . ASP A 1 878 ? 4.895 35.325 -11.263 1.00 75.50 878 ASP A CA 1
ATOM 6682 C C . ASP A 1 878 ? 5.240 34.661 -9.923 1.00 75.50 878 ASP A C 1
ATOM 6684 O O . ASP A 1 878 ? 6.379 34.698 -9.457 1.00 75.50 878 ASP A O 1
ATOM 6688 N N . GLU A 1 879 ? 4.248 34.057 -9.285 1.00 77.12 879 GLU A N 1
ATOM 6689 C CA . GLU A 1 879 ? 4.372 33.448 -7.969 1.00 77.12 879 GLU A CA 1
ATOM 6690 C C . GLU A 1 879 ? 4.075 31.950 -8.045 1.00 77.12 879 GLU A C 1
ATOM 6692 O O . GLU A 1 879 ? 3.162 31.519 -8.751 1.00 77.12 879 GLU A O 1
ATOM 6697 N N . LEU A 1 880 ? 4.827 31.154 -7.283 1.00 78.75 880 LEU A N 1
ATOM 6698 C CA . LEU A 1 880 ? 4.557 29.732 -7.091 1.00 78.75 880 LEU A CA 1
ATOM 6699 C C . LEU A 1 880 ? 3.545 29.526 -5.960 1.00 78.75 880 LEU A C 1
ATOM 6701 O O . LEU A 1 880 ? 3.740 30.020 -4.847 1.00 78.75 880 LEU A O 1
ATOM 6705 N N . TRP A 1 881 ? 2.491 28.767 -6.234 1.00 78.88 881 TRP A N 1
ATOM 6706 C CA . TRP A 1 881 ? 1.399 28.505 -5.303 1.00 78.88 881 TRP A CA 1
ATOM 6707 C C . TRP A 1 881 ? 1.130 27.017 -5.155 1.00 78.88 881 TRP A C 1
ATOM 6709 O O . TRP A 1 881 ? 1.268 26.245 -6.101 1.00 78.88 881 TRP A O 1
ATOM 6719 N N . GLU A 1 882 ? 0.706 26.651 -3.953 1.00 75.62 882 GLU A N 1
ATOM 6720 C CA . GLU A 1 882 ? 0.079 25.373 -3.645 1.00 75.62 882 GLU A CA 1
ATOM 6721 C C . GLU A 1 882 ? -1.427 25.490 -3.919 1.00 75.62 882 GLU A C 1
ATOM 6723 O O . GLU A 1 882 ? -2.105 26.397 -3.431 1.00 75.62 882 GLU A O 1
ATOM 6728 N N . LEU A 1 883 ? -1.927 24.586 -4.748 1.00 70.38 883 LEU A N 1
ATOM 6729 C CA . LEU A 1 883 ? -3.257 24.546 -5.328 1.00 70.38 883 LEU A CA 1
ATOM 6730 C C . LEU A 1 883 ? -3.991 23.282 -4.904 1.00 70.38 883 LEU A C 1
ATOM 6732 O O . LEU A 1 883 ? -3.378 22.233 -4.711 1.00 70.38 883 LEU A O 1
ATOM 6736 N N . SER A 1 884 ? -5.311 23.389 -4.805 1.00 65.81 884 SER A N 1
ATOM 6737 C CA . SER A 1 884 ? -6.258 22.305 -4.612 1.00 65.81 884 SER A CA 1
ATOM 6738 C C . SER A 1 884 ? -5.999 21.175 -5.602 1.00 65.81 884 SER A C 1
ATOM 6740 O O . SER A 1 884 ? -5.434 21.363 -6.680 1.00 65.81 884 SER A O 1
ATOM 6742 N N . TRP A 1 885 ? -6.459 19.983 -5.241 1.00 64.88 885 TRP A N 1
ATOM 6743 C CA . TRP A 1 885 ? -6.276 18.759 -6.022 1.00 64.88 885 TRP A CA 1
ATOM 6744 C C . TRP A 1 885 ? -6.810 18.828 -7.460 1.00 64.88 885 TRP A C 1
ATOM 6746 O O . TRP A 1 885 ? -6.345 18.086 -8.327 1.00 64.88 885 TRP A O 1
ATOM 6756 N N . ASP A 1 886 ? -7.770 19.715 -7.729 1.00 67.69 886 ASP A N 1
ATOM 6757 C CA . ASP A 1 886 ? -8.328 19.985 -9.058 1.00 67.69 886 ASP A CA 1
ATOM 6758 C C . ASP A 1 886 ? -7.602 21.124 -9.802 1.00 67.69 886 ASP A C 1
ATOM 6760 O O . ASP A 1 886 ? -7.853 21.358 -10.984 1.00 67.69 886 ASP A O 1
ATOM 6764 N N . GLY A 1 887 ? -6.685 21.818 -9.127 1.00 69.31 887 GLY A N 1
ATOM 6765 C CA . GLY A 1 887 ? -5.830 22.869 -9.674 1.00 69.31 887 GLY A CA 1
ATOM 6766 C C . GLY A 1 887 ? -6.550 24.191 -9.865 1.00 69.31 887 GLY A C 1
ATOM 6767 O O . GLY A 1 887 ? -6.008 25.085 -10.513 1.00 69.31 887 GLY A O 1
ATOM 6768 N N . THR A 1 888 ? -7.773 24.316 -9.345 1.00 67.62 888 THR A N 1
ATOM 6769 C CA . THR A 1 888 ? -8.623 25.478 -9.614 1.00 67.62 888 THR A CA 1
ATOM 6770 C C . THR A 1 888 ? -8.426 26.603 -8.606 1.00 67.62 888 THR A C 1
ATOM 6772 O O . THR A 1 888 ? -8.656 27.761 -8.953 1.00 67.62 888 THR A O 1
ATOM 6775 N N . GLN A 1 889 ? -7.995 26.297 -7.379 1.00 67.50 889 GLN A N 1
ATOM 6776 C CA . GLN A 1 889 ? -7.859 27.268 -6.291 1.00 67.50 889 GLN A CA 1
ATOM 6777 C C . GLN A 1 889 ? -6.635 26.960 -5.424 1.00 67.50 889 GLN A C 1
ATOM 6779 O O . GLN A 1 889 ? -6.135 25.852 -5.465 1.00 67.50 889 GLN A O 1
ATOM 6784 N N . PRO A 1 890 ? -6.120 27.891 -4.616 1.00 66.94 890 PRO A N 1
ATOM 6785 C CA . PRO A 1 890 ? -5.169 27.568 -3.549 1.00 66.94 890 PRO A CA 1
ATOM 6786 C C . PRO A 1 890 ? -5.786 26.637 -2.476 1.00 66.94 890 PRO A C 1
ATOM 6788 O O . PRO A 1 890 ? -6.937 26.846 -2.101 1.00 66.94 890 PRO A O 1
ATOM 6791 N N . VAL A 1 891 ? -5.051 25.639 -1.946 1.00 58.06 891 VAL A N 1
ATOM 6792 C CA . VAL A 1 891 ? -5.598 24.555 -1.067 1.00 58.06 891 VAL A CA 1
ATOM 6793 C C . VAL A 1 891 ? -6.238 25.059 0.240 1.00 58.06 891 VAL A C 1
ATOM 6795 O O . VAL A 1 891 ? -7.054 24.367 0.840 1.00 58.06 891 VAL A O 1
ATOM 6798 N N . ASN A 1 892 ? -5.899 26.261 0.718 1.00 53.09 892 ASN A N 1
ATOM 6799 C CA . ASN A 1 892 ? -6.257 26.696 2.070 1.00 53.09 892 ASN A CA 1
ATOM 6800 C C . ASN A 1 892 ? -7.165 27.949 2.070 1.00 53.09 892 ASN A C 1
ATOM 6802 O O . ASN A 1 892 ? -6.718 29.004 1.614 1.00 53.09 892 ASN A O 1
ATOM 6806 N N . PRO A 1 893 ? -8.388 27.909 2.654 1.00 40.28 893 PRO A N 1
ATOM 6807 C CA . PRO A 1 893 ? -9.288 29.071 2.733 1.00 40.28 893 PRO A CA 1
ATOM 6808 C C . PRO A 1 893 ? -8.765 30.182 3.662 1.00 40.28 893 PRO A C 1
ATOM 6810 O O . PRO A 1 893 ? -9.285 31.295 3.666 1.00 40.28 893 PRO A O 1
ATOM 6813 N N . THR A 1 894 ? -7.705 29.899 4.426 1.00 43.91 894 THR A N 1
ATOM 6814 C CA . THR A 1 894 ? -6.832 30.923 5.012 1.00 43.91 894 THR A CA 1
ATOM 6815 C C . THR A 1 894 ? -5.571 30.953 4.146 1.00 43.91 894 THR A C 1
ATOM 6817 O O . THR A 1 894 ? -4.703 30.103 4.353 1.00 43.91 894 THR A O 1
ATOM 6820 N N . PRO A 1 895 ? -5.452 31.852 3.153 1.00 41.12 895 PRO A N 1
ATOM 6821 C CA . PRO A 1 895 ? -4.398 31.787 2.150 1.00 41.12 895 PRO A CA 1
ATOM 6822 C C . PRO A 1 895 ? -3.055 32.047 2.829 1.00 41.12 895 PRO A C 1
ATOM 6824 O O . PRO A 1 895 ? -2.648 33.183 3.092 1.00 41.12 895 PRO A O 1
ATOM 6827 N N . LYS A 1 896 ? -2.346 30.972 3.170 1.00 46.50 896 LYS A N 1
ATOM 6828 C CA . LYS A 1 896 ? -0.971 31.059 3.643 1.00 46.50 896 LYS A CA 1
ATOM 6829 C C . LYS A 1 896 ? -0.047 31.132 2.436 1.00 46.50 896 LYS A C 1
ATOM 6831 O O . LYS A 1 896 ? 0.734 30.225 2.216 1.00 46.50 896 LYS A O 1
ATOM 6836 N N . TYR A 1 897 ? -0.102 32.299 1.793 1.00 57.56 897 TYR A N 1
ATOM 6837 C CA . TYR A 1 897 ? 0.927 32.877 0.930 1.00 57.56 897 TYR A CA 1
ATOM 6838 C C . TYR A 1 897 ? 1.216 32.100 -0.374 1.00 57.56 897 TYR A C 1
ATOM 6840 O O . TYR A 1 897 ? 0.992 30.895 -0.446 1.00 57.56 897 TYR A O 1
ATOM 6848 N N . PRO A 1 898 ? 1.776 32.762 -1.405 1.00 62.66 898 PRO A N 1
ATOM 6849 C CA . PRO A 1 898 ? 2.656 32.049 -2.326 1.00 62.66 898 PRO A CA 1
ATOM 6850 C C . PRO A 1 898 ? 3.660 31.232 -1.506 1.00 62.66 898 PRO A C 1
ATOM 6852 O O . PRO A 1 898 ? 4.098 31.683 -0.436 1.00 62.66 898 PRO A O 1
ATOM 6855 N N . LEU A 1 899 ? 3.995 30.031 -1.981 1.00 65.19 899 LEU A N 1
ATOM 6856 C CA . LEU A 1 899 ? 4.963 29.169 -1.308 1.00 65.19 899 LEU A CA 1
ATOM 6857 C C . LEU A 1 899 ? 6.220 29.981 -1.016 1.00 65.19 899 LEU A C 1
ATOM 6859 O O . LEU A 1 899 ? 6.627 30.810 -1.827 1.00 65.19 899 LEU A O 1
ATOM 6863 N N . ASP A 1 900 ? 6.808 29.786 0.163 1.00 64.25 900 ASP A N 1
ATOM 6864 C CA . ASP A 1 900 ? 8.069 30.436 0.500 1.00 64.25 900 ASP A CA 1
ATOM 6865 C C . ASP A 1 900 ? 9.146 29.921 -0.457 1.00 64.25 900 ASP A C 1
ATOM 6867 O O . ASP A 1 900 ? 9.672 28.823 -0.286 1.00 64.25 900 ASP A O 1
ATOM 6871 N N . GLN A 1 901 ? 9.388 30.670 -1.528 1.00 62.81 901 GLN A N 1
ATOM 6872 C CA . GLN A 1 901 ? 10.195 30.215 -2.653 1.00 62.81 901 GLN A CA 1
ATOM 6873 C C . GLN A 1 901 ? 11.618 29.897 -2.199 1.00 62.81 901 GLN A C 1
ATOM 6875 O O . GLN A 1 901 ? 12.170 28.902 -2.651 1.00 62.81 901 GLN A O 1
ATOM 6880 N N . ASP A 1 902 ? 12.137 30.634 -1.215 1.00 57.75 902 ASP A N 1
ATOM 6881 C CA . ASP A 1 902 ? 13.456 30.408 -0.618 1.00 57.75 902 ASP A CA 1
ATOM 6882 C C . ASP A 1 902 ? 13.534 29.084 0.169 1.00 57.75 902 ASP A C 1
ATOM 6884 O O . ASP A 1 902 ? 14.616 28.534 0.367 1.00 57.75 902 ASP A O 1
ATOM 6888 N N . LYS A 1 903 ? 12.390 28.548 0.621 1.00 56.94 903 LYS A N 1
ATOM 6889 C CA . LYS A 1 903 ? 12.295 27.258 1.327 1.00 56.94 903 LYS A CA 1
ATOM 6890 C C . LYS A 1 903 ? 12.241 26.068 0.367 1.00 56.94 903 LYS A C 1
ATOM 6892 O O . LYS A 1 903 ? 12.743 24.997 0.702 1.00 56.94 903 LYS A O 1
ATOM 6897 N N . TYR A 1 904 ? 11.568 26.222 -0.773 1.00 52.88 904 TYR A N 1
ATOM 6898 C CA . TYR A 1 904 ? 11.318 25.124 -1.720 1.00 52.88 904 TYR A CA 1
ATOM 6899 C C . TYR A 1 904 ? 12.274 25.129 -2.914 1.00 52.88 904 TYR A C 1
ATOM 6901 O O . TYR A 1 904 ? 12.464 24.101 -3.562 1.00 52.88 904 TYR A O 1
ATOM 6909 N N . VAL A 1 905 ? 12.903 26.268 -3.186 1.00 56.84 905 VAL A N 1
ATOM 6910 C CA . VAL A 1 905 ? 13.866 26.462 -4.261 1.00 56.84 905 VAL A CA 1
ATOM 6911 C C . VAL A 1 905 ? 15.138 27.045 -3.645 1.00 56.84 905 VAL A C 1
ATOM 6913 O O . VAL A 1 905 ? 15.250 28.240 -3.405 1.00 56.84 905 VAL A O 1
ATOM 6916 N N . ASN A 1 906 ? 16.138 26.193 -3.406 1.00 43.72 906 ASN A N 1
ATOM 6917 C CA . ASN A 1 906 ? 17.413 26.584 -2.781 1.00 43.72 906 ASN A CA 1
ATOM 6918 C C . ASN A 1 906 ? 18.323 27.458 -3.689 1.00 43.72 906 ASN A C 1
ATOM 6920 O O . ASN A 1 906 ? 19.495 27.666 -3.375 1.00 43.72 906 ASN A O 1
ATOM 6924 N N . THR A 1 907 ? 17.821 27.932 -4.835 1.00 49.78 907 THR A N 1
ATOM 6925 C CA . THR A 1 907 ? 18.534 28.713 -5.864 1.00 49.78 907 THR A CA 1
ATOM 6926 C C . THR A 1 907 ? 17.603 29.766 -6.472 1.00 49.78 907 THR A C 1
ATOM 6928 O O . THR A 1 907 ? 16.389 29.604 -6.406 1.00 49.78 907 THR A O 1
ATOM 6931 N N . GLU A 1 908 ? 18.138 30.799 -7.138 1.00 47.75 908 GLU A N 1
ATOM 6932 C CA . GLU A 1 908 ? 17.324 31.686 -7.989 1.00 47.75 908 GLU A CA 1
ATOM 6933 C C . GLU A 1 908 ? 16.506 30.840 -8.983 1.00 47.75 908 GLU A C 1
ATOM 6935 O O . GLU A 1 908 ? 17.076 30.130 -9.816 1.00 47.75 908 GLU A O 1
ATOM 6940 N N . TRP A 1 909 ? 15.175 30.898 -8.905 1.00 49.12 909 TRP A N 1
ATOM 6941 C CA . TRP A 1 909 ? 14.311 30.408 -9.974 1.00 49.12 909 TRP A CA 1
ATOM 6942 C C . TRP A 1 909 ? 13.800 31.597 -10.778 1.00 49.12 909 TRP A C 1
ATOM 6944 O O . TRP A 1 909 ? 13.530 32.677 -10.260 1.00 49.12 909 TRP A O 1
ATOM 6954 N N . SER A 1 910 ? 13.686 31.396 -12.080 1.00 45.00 910 SER A N 1
ATOM 6955 C CA . SER A 1 910 ? 12.992 32.310 -12.973 1.00 45.00 910 SER A CA 1
ATOM 6956 C C . SER A 1 910 ? 12.201 31.459 -13.951 1.00 45.00 910 SER A C 1
ATOM 6958 O O . SER A 1 910 ? 12.662 30.384 -14.352 1.00 45.00 910 SER A O 1
ATOM 6960 N N . LEU A 1 911 ? 11.026 31.927 -14.379 1.00 44.72 911 LEU A N 1
ATOM 6961 C CA . LEU A 1 911 ? 10.579 31.524 -15.706 1.00 44.72 911 LEU A CA 1
ATOM 6962 C C . LEU A 1 911 ? 11.688 31.949 -16.668 1.00 44.72 911 LEU A C 1
ATOM 6964 O O . LEU A 1 911 ? 12.131 33.093 -16.615 1.00 44.72 911 LEU A O 1
ATOM 6968 N N . LEU A 1 912 ? 12.170 31.027 -17.502 1.00 43.28 912 LEU A N 1
ATOM 6969 C CA . LEU A 1 912 ? 13.230 31.292 -18.477 1.00 43.28 912 LEU A CA 1
ATOM 6970 C C . LEU A 1 912 ? 12.727 32.281 -19.541 1.00 43.28 912 LEU A C 1
ATOM 6972 O O . LEU A 1 912 ? 12.371 31.901 -20.653 1.00 43.28 912 LEU A O 1
ATOM 6976 N N . THR A 1 913 ? 12.684 33.560 -19.185 1.00 41.34 913 THR A N 1
ATOM 6977 C CA . THR A 1 913 ? 12.301 34.675 -20.051 1.00 41.34 913 THR A CA 1
ATOM 6978 C C . THR A 1 913 ? 13.505 35.214 -20.826 1.00 41.34 913 THR A C 1
ATOM 6980 O O . THR A 1 913 ? 13.320 35.874 -21.842 1.00 41.34 913 THR A O 1
ATOM 6983 N N . GLU A 1 914 ? 14.736 34.870 -20.412 1.00 42.53 914 GLU A N 1
ATOM 6984 C CA . GLU A 1 914 ? 15.996 35.287 -21.050 1.00 42.53 914 GLU A CA 1
ATOM 6985 C C . GLU A 1 914 ? 16.976 34.106 -21.271 1.00 42.53 914 GLU A C 1
ATOM 6987 O O . GLU A 1 914 ? 17.978 33.964 -20.561 1.00 42.53 914 GLU A O 1
ATOM 6992 N N . PRO A 1 915 ? 16.759 33.254 -22.294 1.00 39.28 915 PRO A N 1
ATOM 6993 C CA . PRO A 1 915 ? 17.533 32.017 -22.521 1.00 39.28 915 PRO A CA 1
ATOM 6994 C C . PRO A 1 915 ? 19.047 32.237 -22.673 1.00 39.28 915 PRO A C 1
ATOM 6996 O O . PRO A 1 915 ? 19.868 31.419 -22.248 1.00 39.28 915 PRO A O 1
ATOM 6999 N N . LYS A 1 916 ? 19.428 33.398 -23.221 1.00 44.41 916 LYS A N 1
ATOM 7000 C CA . LYS A 1 916 ? 20.826 33.786 -23.453 1.00 44.41 916 LYS A CA 1
ATOM 7001 C C . LYS A 1 916 ? 21.624 33.965 -22.158 1.00 44.41 916 LYS A C 1
ATOM 7003 O O . LYS A 1 916 ? 22.834 33.744 -22.182 1.00 44.41 916 LYS A O 1
ATOM 7008 N N . LYS A 1 917 ? 20.976 34.316 -21.039 1.00 38.16 917 LYS A N 1
ATOM 7009 C CA . LYS A 1 917 ? 21.630 34.510 -19.732 1.00 38.16 917 LYS A CA 1
ATOM 7010 C C . LYS A 1 917 ? 22.167 33.194 -19.148 1.00 38.16 917 LYS A C 1
ATOM 7012 O O . LYS A 1 917 ? 23.118 33.211 -18.377 1.00 38.16 917 LYS A O 1
ATOM 7017 N N . PHE A 1 918 ? 21.621 32.060 -19.595 1.00 39.50 918 PHE A N 1
ATOM 7018 C CA . PHE A 1 918 ? 21.976 30.713 -19.136 1.00 39.50 918 PHE A CA 1
ATOM 7019 C C . PHE A 1 918 ? 22.719 29.881 -20.195 1.00 39.50 918 PHE A C 1
ATOM 7021 O O . PHE A 1 918 ? 22.851 28.667 -20.060 1.00 39.50 918 PHE A O 1
ATOM 7028 N N . GLY A 1 919 ? 23.215 30.515 -21.265 1.00 37.06 919 GLY A N 1
ATOM 7029 C CA . GLY A 1 919 ? 24.000 29.840 -22.305 1.00 37.06 919 GLY A CA 1
ATOM 7030 C C . GLY A 1 919 ? 23.199 28.895 -23.212 1.00 37.06 919 GLY A C 1
ATOM 7031 O O . GLY A 1 919 ? 23.803 28.136 -23.973 1.00 37.06 919 GLY A O 1
ATOM 7032 N N . ILE A 1 920 ? 21.866 28.949 -23.162 1.00 32.59 920 ILE A N 1
ATOM 7033 C CA . ILE A 1 920 ? 20.979 28.177 -24.036 1.00 32.59 920 ILE A CA 1
ATOM 7034 C C . ILE A 1 920 ? 20.820 28.973 -25.339 1.00 32.59 920 ILE A C 1
ATOM 7036 O O . ILE A 1 920 ? 20.407 30.134 -25.315 1.00 32.59 920 ILE A O 1
ATOM 7040 N N . ARG A 1 921 ? 21.255 28.379 -26.458 1.00 37.62 921 ARG A N 1
ATOM 7041 C CA . ARG A 1 921 ? 21.182 28.986 -27.796 1.00 37.62 921 ARG A CA 1
ATOM 7042 C C . ARG A 1 921 ? 19.796 28.890 -28.397 1.00 37.62 921 ARG A C 1
ATOM 7044 O O . ARG A 1 921 ? 19.231 27.778 -28.329 1.00 37.62 921 ARG A O 1
#

Foldseek 3Di:
DDDDDDDDDDDDDDDDDDDDDDDDDDDDDDDPDDPDDDPDDDDPQDFDFADAVVVRGTQTAPDGLVLLVVLVVVVPPDPDDDDDPSLLVSLVSQCVSLVHDCVVADSVLSSQLSNCSSVLQAHSVLCVVCVVCSRVVVVLLSVLRSLVSVLVVLLVLCVLQVLANSFLLSQLSSLLVLLDVQQDPVRAGDLVNLVSNLVCLVVPVSCVVVPVFPLSVQLSVLSCCCNPPPVLNVLLVPQAAADDPPQPLVLLLCLSNLNAQPPDCHSSSLSSLLRSLLSHAQFLDLFAQPVLSVVLNCCSRVPVSVSSVQLSCCRHYQWGWDWDDLALPDIDTATFGQQQDFDCDSQFWKFKAWLQQWTQDTRPDGRPDTHRNLPNQLLVSLCVRLPHDSVCSSVLLNVLSLVPPDPVVVVVCVVDPPDGDMDMDGNLSSSLSSLVVVVDPRPSSSSRSSSNSRSSNHSSSNVSSSVSSVVVVCCSVVVVVVLVVLLVVLVVVLVVLVVVCVVVLVVLVPDDPVSNVVVVVVVVVLSVQLSVLLSVLCVVFWDKHKDFADADPDQAPVSHDRTIDIWIWGQQPPPRDIGTDLAVVSSLLSSLSSSLRSLVVSLVPDDPPDPVSVVSVVSSVVSVVVSPDDPDPDPCVVVVVVVRVVCNVVVPPPRLDDDPVCVVVVVVCPVCVVVCVVVVPDDDDDDDDFLLVVVLVQLVVVVVVVVVVVVRVDPPPPPDLQWDWADDPRDSDTWIAGQNVDPQSVVCSVDVPSPVVCCCCQQVPVLLVVLQVDADDLVLLVQLLVQLVVDPLRDADSVQLVVQQVVVVGRGLQSSLVSRCVRSPHHDDPVSVQSSLVSNCLSSVRQWQFRFTHWCSVDPDSWRFTWTWTQSSHPRDIAIATAGNSSRGGPDNNPPGRPPCVVVPVDDDDSPRDCVVVVRD

Nearest PDB structures (foldseek):
  7fik-assembly1_M  TM=1.427E-01  e=7.961E+00  Xenopus laevis

Solvent-accessible surface area (backbone atoms only — not comparable to full-atom values): 52385 Å² total; per-residue (Å²): 139,86,89,88,88,84,90,83,86,88,82,87,80,90,82,88,83,87,82,87,86,80,90,86,84,90,82,89,81,89,81,97,81,88,89,83,87,82,95,72,77,85,73,84,79,57,57,42,63,47,65,28,79,90,73,77,43,60,49,74,42,96,52,39,57,68,58,48,55,52,55,63,53,53,77,81,72,65,92,64,97,70,77,54,71,68,53,41,49,52,16,44,54,53,36,47,72,69,75,41,90,56,88,91,50,54,61,69,42,38,37,51,55,31,44,37,48,68,72,58,44,28,43,60,64,53,48,70,76,43,43,66,41,60,63,70,60,38,64,59,57,51,52,44,42,31,48,56,29,52,36,49,53,51,22,51,53,27,55,59,57,60,62,48,58,24,62,46,20,28,41,22,45,41,16,33,56,48,20,53,62,31,36,36,91,87,49,47,75,39,60,67,50,40,51,48,43,48,57,50,62,75,66,34,63,76,55,56,73,70,45,77,36,70,52,58,54,48,32,51,50,50,42,48,37,61,68,70,30,68,66,54,43,47,55,56,63,63,40,51,42,50,53,69,89,85,29,62,36,53,57,31,36,27,24,39,63,52,42,37,65,85,63,80,76,41,46,40,51,39,38,27,31,52,45,14,32,66,40,24,70,76,70,53,52,94,52,50,50,70,73,27,36,52,53,39,35,47,38,45,72,77,35,45,68,59,41,51,53,47,51,40,42,22,36,27,68,29,23,42,74,50,78,46,62,93,45,100,89,43,80,45,78,45,71,39,60,60,38,82,78,74,83,54,63,71,42,63,37,49,29,29,28,34,84,83,39,28,35,41,28,38,69,91,46,70,43,95,55,71,37,56,45,52,72,36,68,41,49,41,34,13,42,34,7,46,63,44,62,76,92,46,38,56,62,45,48,44,53,27,50,67,66,69,51,52,71,82,53,49,61,51,54,67,72,45,74,88,61,92,47,71,49,78,47,32,59,49,58,44,54,48,45,43,43,58,75,66,74,54,75,46,70,63,28,50,53,29,16,53,41,15,29,42,20,37,48,42,39,43,51,38,52,17,49,32,50,30,47,24,52,51,60,46,46,58,55,50,44,52,49,50,50,48,53,49,48,52,53,49,48,51,51,50,49,56,58,42,58,59,47,50,58,55,54,58,64,42,70,80,50,57,72,69,56,32,52,54,51,48,54,54,47,53,56,44,51,54,47,34,52,54,36,26,53,51,41,42,69,74,24,55,42,75,42,75,36,69,82,42,64,49,100,50,60,43,94,85,52,45,46,47,52,44,45,73,44,44,27,32,32,40,92,82,81,63,51,74,43,72,45,85,45,71,68,40,48,50,51,44,50,50,54,31,46,58,49,12,50,51,58,42,55,69,73,49,61,93,84,42,73,64,51,58,57,49,52,50,50,55,47,50,55,49,49,56,71,72,73,61,92,66,93,78,68,72,50,64,64,54,49,50,55,46,48,54,44,60,81,42,69,74,64,83,81,82,82,72,96,57,67,64,63,61,56,53,57,74,48,52,72,46,59,68,48,47,72,66,57,74,76,67,84,94,79,89,82,92,67,61,50,62,60,54,55,48,48,56,50,48,51,52,47,53,51,48,53,55,44,59,75,64,71,57,86,79,62,90,84,63,65,49,63,46,74,46,79,46,98,86,57,97,61,58,39,43,40,54,45,60,80,39,71,61,54,54,54,17,71,74,34,95,75,35,44,67,55,41,50,46,49,63,78,54,28,68,51,57,56,50,48,54,64,39,73,59,49,73,63,45,50,45,54,34,33,60,56,48,50,73,41,94,95,41,80,58,55,48,72,58,35,55,51,44,19,62,74,66,79,42,46,23,56,60,37,48,52,53,22,50,36,57,57,72,72,47,86,66,52,75,67,52,48,54,53,49,49,50,43,48,45,70,58,62,59,70,83,61,75,40,48,56,50,31,62,27,73,82,46,95,56,81,56,50,35,19,30,19,44,33,64,39,88,74,80,70,46,81,38,51,30,56,17,24,72,86,43,65,46,63,65,46,100,68,77,79,59,61,52,63,54,76,79,80,37,92,56,96,80,71,82,70,48,54,51,68,83,75,75,50,129

Organism: Sulfidibacter corallicola (NCBI:txid2818388)